Protein 8Q3T (pdb70)

B-factor: mean 22.3, std 12.31, range [5.27, 84.78]

GO terms:
  GO:0018030 peptidyl-lysine N6-myristoyltransferase activity (F, IDA)
  GO:0072657 protein localization to membrane (P, IDA)
  GO:0005737 cytoplasm (C, IDA)
  GO:0005886 plasma membrane (C, IDA)
  GO:0004379 glycylpeptide N-tetradecanoyltransferase activity (F, IDA)
  GO:0018008 N-terminal peptidyl-glycine N-myristoylation (P, IDA)
  GO:0016020 membrane (C, EXP)
  GO:0004379 glycylpeptide N-tetradecanoyltransferase activity (F, EXP)
  GO:0005829 cytosol (C, TAS)
  GO:1903749 positive regulation of protein localization to mitochondrion (P, TAS)
  GO:0018377 protein myristoylation (P, TAS)
  GO:0004379 glycylpeptide N-tetradecanoyltransferase activity (F, TAS)
  GO:0022400 regulation of opsin-mediated signaling pathway (P, TAS)
  GO:0006499 N-terminal protein myristoylation (P, TAS)
  GO:0019107 myristoyltransferase activity (F, TAS)
  GO:0005515 protein binding (F, IPI)
  GO:0042180 ketone metabolic process (P, IDA)
  GO:0019107 myristoyltransferase activity (F, IDA)
  GO:0005829 cytosol (C, IDA)

Organism: Homo sapiens (NCBI:txid9606)

Sequence (806 aa):
GPAKTMEEASKRSYQFWDTQPVPKLGEVVNTHGPVEPDKDNIRQEPYTLPQGFTWDALDLGDRGVLKKELYTLLNENYVEDDDNMFRFDYSPEEFLLWALRPPGWLPQWHCGVRVVSSRKLVGFISAIPANIHIYDTEKKMVEINFLCVHKKLRSKRVAPVLIRREITRRVHLEGIFQAVYTAGVVLPKPVGTCRYWHRSLNPRKLIEVKFSHLSRNMTMQRTMKLYRLPETPKTAGLRPMETKDIPVVHQLLTRRYLKKQFHLTPVMSQEEVEHWFYPQENIIDTFVVENANGEVTDFLSFYTLPSTIMNHPTHKSLKAAYSFYNVHTQTPLLDLMSDALVLAKMKGFDVFNALDLMENKTFLEKLKFGIGDGNLQYYLYNWKCPSMGAEKVGLVLQGPAKTMEEASKRSYQFWDTQPVPKLGEVVNTHGPVEPDKDNIRQEPYTTLPQGFTWDALDLGDRGVLKELYTLLNENYVEDDDNMFRFDYSPEFLLWALRPPGWLPQWHCGVRVVSSRKLVGFISAIPANIHIYDTEKKMVEINFLCVHKKLRSKRRVAPVLIREITRRVHLEGIFQAVYTAGVVLPKPVGTCRYWHRSSLNNPRKLIEVKFSHLSRNMTMQRTMKLYRLPETPKTAGLRPMETKDIPVVHQLLTRYLKQFHLTPVMSQEEVEHWFYPQENIIDTFVVENANGEEVTDFLSFYTLPSTIMNHPTHKSLKAAYSFYNVHTQTPLLDLMSDALVLAKMKGFDVFNALDLMENKTFLEKLKFGIGDGNLQYYLYNWKCPSMGAEKVGLVLQGNCFSKPRVPGNCFSKPRVP

Radius of gyration: 30.37 Å; Cα contacts (8 Å, |Δi|>4): 1746; chains: 4; bounding box: 50×104×76 Å

Foldseek 3Di:
DFAQDLVVVVVDDDPQQVVFFFDDRVDFFADWAFSDDQDPDFDPDADDDPPQKDKDQQDLVPVVSLVLLQVQQQQWNDDPPVRFKGWRQDSVQCCLFQDAPQHDSVQFIFMAGPPPRRTFWTKGWDWFFKFAAPDTFIAIEIDDGTGHPVCPPVPVSSSNVVRSCSVVSVVRHHKYKYKDLGQDRHFLEKKFKWKQFLAVVVCCVLVVDHDPVVDDPVRVCVVRDADQAADAAQKDWDDPVCLVVQLVQLQVLLVQFRIATNDDSSSSCSQARDDPQAKTKIFRQDPVRDTFWMWMWTWIWIARRVDGVDDTQTETETADTGGDPDPSLSRVSNVSSVCSNSPHRMYMYMPEAPCVVHQVVSPIGTDDTMMGMDMGRIGHGHDYRNRHHHDHD/DFALDVVSVVPDDDPLQVVFLFDDAVDFFDDWWFSDDQDPDFDPDQDDDPPQKDKDQADLVPVVSLVLLQVQQQQWNDDDPVRFKGWRQDSVQCCLFQDAPQHDRVQFIWMAGNPPRRTFWTKGWGWFFKFAAPDTFIAIEIDDGTGHPVCPPVCVSSSNVVRSCRVVSVVVHNKYKYKDLTQDRHFLEKKFKWKQFLAVVVCCVLVVDHQDDPHDPVRVCVVRDADLAADAAQKDWDDPVCLVVQLVQLQVQLPQFRIATNDDSSSSCSQARDDPQAKTKIFHQDPVRDTFWMWMWTWIKIARPPDDPDGIAIETETADTGHDPDDPQSRVSNVSSVCSNSPHRMYMYMVEAPCVVHCVVSPIGTDPTMMGMDMGRIGDGHDYRNRHHYDHD/DDDDDDDDDD/DDDDDDDDDD

Secondary structure (DSSP, 8-state):
----SHHHHHTS--TTGGGSSSPPTT------B-SSPPPSS---SPPPPPTTEEEEE--TTSHHHHHHHHHHHHHHS-B-TTSSEEE---HHHHHHHH-STT--GGGEEEEEETTT--EEEEEEEEEEEEEETTEEEEEEEEEEEEE-GGGTTSSHHHHHHHHHHHHHHTTT---EEEEESS--S--SEEEEEEEEESSHHHHHHTTSS---SSS-HHHHHHHH---SS--STTEEE--GGGHHHHHHHHHHHHTTSSEEE---HHHHHHHHS-BTTTEEEEEEE-TTS-EEEEEEEEE--EEETTSSSSPPB-EEEE---B-SSS-HHHHHHHHHHHHHHTT-SEEEEES-TTGGGTTTTTT-EEEEEEEEEEEES-B-----GGGB-----/---SSHHHHHT---TTGGGSSS--SS------B-SSPPPSS---SPPPPPTTEEEEE--TTSHHHHHHHHHHHHHHS-B-TTSSEEE---HHHHHHHH-STT--GGGEEEEEETTT--EEEEEEEEEEEEEETTEEEEEEEEEEEEE-GGGTTSSHHHHHHHHHHHHHHTTT---EEEEESS--S--SEEEEEEEEESSHHHHHHTTSS---SS--HHHHHHHH---SS--STTEEE--GGGHHHHHHHHHHHHTTSSEEEE--HHHHHHHHS-BTTTEEEEEEE-TTS-EEEEEEEEE--EEETT-SS--EE-EEEE---B-SSS-HHHHHHHHHHHHHHTT-SEEEEES-TTTHHHHTTTT-EEEEEEEEEEEES-B-----GGGB-----/------BPP-/------B---

InterPro domains:
  IPR000903 Glycylpeptide N-tetradecanoyltransferase [PIRSF015892] (83-496)
  IPR000903 Glycylpeptide N-tetradecanoyltransferase [PTHR11377] (63-496)
  IPR016181 Acyl-CoA N-acyltransferase [SSF55729] (115-295)
  IPR016181 Acyl-CoA N-acyltransferase [SSF55729] (296-495)
  IPR022676 Glycylpeptide N-tetradecanoyltransferase, N-terminal [PF01233] (141-294)
  IPR022677 Glycylpeptide N-tetradecanoyltransferase, C-terminal [PF02799] (308-486)
  IPR022678 Glycylpeptide N-tetradecanoyltransferase, conserved site [PS00975] (244-252)
  IPR022678 Glycylpeptide N-tetradecanoyltransferase, conserved site [PS00976] (466-472)

Solvent-accessible surface area: 33386 Å² total; per-residue (Å²): 93,104,6,100,45,91,136,80,0,87,86,93,90,13,132,8,24,72,88,22,13,6,9,104,39,68,50,128,8,124,91,102,11,77,60,50,109,87,76,31,62,7,112,58,106,67,67,118,18,54,180,36,52,42,38,41,46,0,75,2,52,70,137,42,25,2,125,62,0,50,48,6,1,32,78,5,13,40,34,4,86,83,85,34,0,33,1,26,2,31,20,83,2,0,58,5,2,1,67,3,41,46,77,41,62,60,3,1,0,0,0,12,35,79,108,72,116,103,9,4,0,0,1,1,0,8,16,10,51,0,52,2,38,146,42,97,59,81,0,2,14,25,12,0,62,6,14,24,92,177,21,103,116,136,114,4,36,14,25,0,23,74,0,4,24,16,23,7,12,25,37,34,9,18,5,9,0,22,4,15,16,38,2,28,4,31,6,9,3,57,0,56,7,31,6,8,11,5,42,10,133,20,0,31,129,22,123,3,14,103,65,76,104,95,56,88,55,78,138,11,50,63,65,47,158,31,87,110,95,42,131,22,84,37,34,43,71,5,76,76,133,3,5,21,34,0,13,38,20,2,36,144,20,8,149,86,8,63,0,4,10,53,22,11,4,51,22,0,71,36,18,0,87,37,72,153,102,6,0,12,0,18,0,6,54,48,112,130,44,101,14,6,0,0,0,0,0,1,16,0,26,2,26,7,46,97,121,104,110,55,137,32,1,23,4,0,8,11,3,4,9,0,49,74,137,15,79,16,68,36,0,0,18,1,0,1,2,7,0,85,107,98,51,14,4,0,0,4,1,8,13,3,9,49,10,115,82,1,1,132,143,24,87,9,31,48,0,55,12,33,6,5,0,0,6,21,2,18,53,10,30,63,20,37,9,76,79,0,0,2,10,15,8,90,106,0,88,56,98,138,82,1,91,92,80,97,14,146,23,27,74,88,22,17,5,10,98,39,75,58,120,11,129,79,109,10,68,48,54,115,76,88,30,72,8,110,55,106,67,66,120,19,58,176,29,53,42,41,48,48,2,82,2,43,68,168,43,29,2,108,64,0,43,49,5,2,32,76,6,12,42,31,5,73,87,92,51,0,29,1,24,4,29,28,88,1,0,46,4,2,1,68,3,39,46,77,41,70,59,4,0,0,0,1,14,31,75,102,76,114,96,9,4,0,0,1,1,0,9,14,10,53,0,59,1,37,146,42,105,60,80,0,2,16,28,13,0,61,4,15,23,90,170,17,102,114,115,158,6,33,24,25,0,25,73,0,3,25,16,24,8,14,22,35,35,12,23,2,9,0,20,4,14,13,40,2,28,3,37,13,9,3,58,0,49,7,42,7,8,10,3,40,12,33,47,0,28,94,4,119,2,12,99,61,82,87,112,57,86,64,78,115,10,94,156,42,45,73,40,84,153,90,41,143,23,85,39,32,45,71,6,78,75,132,4,5,18,31,0,10,33,19,3,42,134,20,8,145,85,8,66,0,5,10,50,21,10,4,49,26,0,70,36,18,0,88,36,73,156,79,8,0,13,0,18,0,6,53,48,113,129,43,101,10,4,0,0,0,1,0,1,8,0,28,1,32,9,30,148,46,115,105,54,126,54,1,50,2,0,8,10,3,3,8,0,51,71,138,16,78,16,68,33,0,0,26,1,0,1,2,8,0,80,109,79,42,3,6,0,0,5,2,8,16,3,9,50,7,110,82,1,2,93,146,24,84,12,31,56,0,45,5,39,6,3,0,0,6,21,4,18,45,9,42,74,19,36,9,78,62,0,0,2,9,16,9,22,7,10,14,3,10,26,144,92,167,23,6,8,14,5,12,27,113,108,150

Nearest PDB structures (foldseek):
  8q3d-assembly2_B  TM=1.002E+00  e=7.730E-90  Homo sapiens
  7owp-assembly1_A  TM=9.968E-01  e=4.427E-88  Homo sapiens
  6f56-assembly1_A  TM=9.969E-01  e=3.593E-84  Homo sapiens
  7rk3-assembly1_A  TM=9.944E-01  e=1.647E-76  Homo sapiens
  4c2x-assembly1_A  TM=9.942E-01  e=2.083E-75  Homo sapiens

Structure (mmCIF, N/CA/C/O backbone):
data_8Q3T
#
_entry.id   8Q3T
#
_cell.length_a   79.610
_cell.length_b   178.580
_cell.length_c   58.130
_cell.angle_alpha   90.000
_cell.angle_beta   90.000
_cell.angle_gamma   90.000
#
_symmetry.space_group_name_H-M   'P 21 21 2'
#
loop_
_entity.id
_entity.type
_entity.pdbx_description
1 polymer 'Glycylpeptide N-tetradecanoyltransferase 1'
2 polymer MYR-GLY-ASN-CYS-PHE-SER-LYS-PRO-ARG-VAL-PRO
3 non-polymer 'COENZYME A'
4 non-polymer GLYCEROL
5 non-polymer 'CHLORIDE ION'
6 non-polymer 'MYRISTIC ACID'
7 water water
#
loop_
_atom_site.group_PDB
_atom_site.id
_atom_site.type_symbol
_atom_site.label_atom_id
_atom_site.label_alt_id
_atom_site.label_comp_id
_atom_site.label_asym_id
_atom_site.label_entity_id
_atom_site.label_seq_id
_atom_site.pdbx_PDB_ins_code
_atom_site.Cartn_x
_atom_site.Cartn_y
_atom_site.Cartn_z
_atom_site.occupancy
_atom_site.B_iso_or_equiv
_atom_site.auth_seq_id
_atom_site.auth_comp_id
_atom_site.auth_asym_id
_atom_site.auth_atom_id
_atom_site.pdbx_PDB_model_num
ATOM 1 N N . GLY A 1 9 ? 15.43281 67.78374 1.02900 1.000 73.76992 104 GLY A N 1
ATOM 2 C CA . GLY A 1 9 ? 14.84679 66.48696 1.31254 1.000 65.09920 104 GLY A CA 1
ATOM 3 C C . GLY A 1 9 ? 14.16591 66.35416 2.66686 1.000 70.19934 104 GLY A C 1
ATOM 4 O O . GLY A 1 9 ? 12.94079 66.47218 2.74795 1.000 66.10524 104 GLY A O 1
ATOM 5 N N . PRO A 1 10 ? 14.96840 66.14175 3.73321 1.000 76.05428 105 PRO A N 1
ATOM 6 C CA . PRO A 1 10 ? 14.42371 65.64005 5.00888 1.000 64.17697 105 PRO A CA 1
ATOM 7 C C . PRO A 1 10 ? 13.27112 66.44430 5.59446 1.000 59.47732 105 PRO A C 1
ATOM 8 O O . PRO A 1 10 ? 13.38167 67.65338 5.82686 1.000 57.47106 105 PRO A O 1
ATOM 12 N N . ALA A 1 11 ? 12.15703 65.75897 5.84194 1.000 51.55370 106 ALA A N 1
ATOM 13 C CA . ALA A 1 11 ? 11.00602 66.32206 6.53623 1.000 53.22742 106 ALA A CA 1
ATOM 14 C C . ALA A 1 11 ? 11.05014 65.89133 7.99805 1.000 48.14339 106 ALA A C 1
ATOM 15 O O . ALA A 1 11 ? 11.27995 64.71616 8.29480 1.000 30.73691 106 ALA A O 1
ATOM 17 N N . LYS A 1 12 ? 10.83545 66.83774 8.90954 1.000 52.45184 107 LYS A N 1
ATOM 18 C CA . LYS A 1 12 ? 10.89599 66.53999 10.33400 1.000 46.93858 107 LYS A CA 1
ATOM 19 C C . LYS A 1 12 ? 9.53342 66.47576 11.00761 1.000 46.56969 107 LYS A C 1
ATOM 20 O O . LYS A 1 12 ? 9.44643 66.00075 12.14582 1.000 37.21247 107 LYS A O 1
ATOM 26 N N . THR A 1 13 ? 8.47296 66.91516 10.33883 1.000 44.79867 108 THR A N 1
ATOM 27 C CA . THR A 1 13 ? 7.13291 66.89961 10.90161 1.000 50.79877 108 THR A CA 1
ATOM 28 C C . THR A 1 13 ? 6.19444 66.22868 9.90602 1.000 50.03983 108 THR A C 1
ATOM 29 O O . THR A 1 13 ? 6.45570 66.21487 8.69975 1.000 54.94508 108 THR A O 1
ATOM 33 N N . MET A 1 14 ? 5.11375 65.63324 10.41882 1.000 52.67597 109 MET A N 1
ATOM 34 C CA . MET A 1 14 ? 4.19336 64.92619 9.53059 1.000 54.07254 109 MET A CA 1
ATOM 35 C C . MET A 1 14 ? 3.40437 65.89420 8.65295 1.000 70.96226 109 MET A C 1
ATOM 36 O O . MET A 1 14 ? 2.95540 65.51486 7.56302 1.000 69.48169 109 MET A O 1
ATOM 41 N N . GLU A 1 15 ? 3.22244 67.13959 9.10540 1.000 63.49164 110 GLU A N 1
ATOM 42 C CA . GLU A 1 15 ? 2.62270 68.15653 8.24680 1.000 61.15916 110 GLU A CA 1
ATOM 43 C C . GLU A 1 15 ? 3.46129 68.36561 6.99102 1.000 65.02769 110 GLU A C 1
ATOM 44 O O . GLU A 1 15 ? 2.95200 68.27352 5.86862 1.000 71.22498 110 GLU A O 1
ATOM 50 N N . GLU A 1 16 ? 4.75957 68.63800 7.16189 1.000 57.01929 111 GLU A N 1
ATOM 51 C CA . GLU A 1 16 ? 5.62343 68.87928 6.00964 1.000 54.52285 111 GLU A CA 1
ATOM 52 C C . GLU A 1 16 ? 5.90747 67.59444 5.23452 1.000 66.35817 111 GLU A C 1
ATOM 53 O O . GLU A 1 16 ? 6.20776 67.64889 4.03485 1.000 59.35733 111 GLU A O 1
ATOM 59 N N . ALA A 1 17 ? 5.80505 66.43467 5.88991 1.000 57.64010 112 ALA A N 1
ATOM 60 C CA . ALA A 1 17 ? 5.96960 65.16881 5.18315 1.000 53.77959 112 ALA A CA 1
ATOM 61 C C . ALA A 1 17 ? 4.80014 64.88242 4.24989 1.000 56.55890 112 ALA A C 1
ATOM 62 O O . ALA A 1 17 ? 4.98153 64.22997 3.21513 1.000 49.39916 112 ALA A O 1
ATOM 64 N N . SER A 1 18 ? 3.59653 65.34539 4.60010 1.000 61.81573 113 SER A N 1
ATOM 65 C CA . SER A 1 18 ? 2.44888 65.16806 3.71480 1.000 61.11010 113 SER A CA 1
ATOM 66 C C . SER A 1 18 ? 2.60989 65.96162 2.42510 1.000 59.14841 113 SER A C 1
ATOM 67 O O . SER A 1 18 ? 2.05434 65.57886 1.39033 1.000 61.91306 113 SER A O 1
ATOM 70 N N . LYS A 1 19 ? 3.36000 67.06050 2.46386 1.000 60.21128 114 LYS A N 1
ATOM 71 C CA . LYS A 1 19 ? 3.53865 67.92734 1.30066 1.000 62.82244 114 LYS A CA 1
ATOM 72 C C . LYS A 1 19 ? 4.74038 67.53115 0.45025 1.000 73.70458 114 LYS A C 1
ATOM 73 O O . LYS A 1 19 ? 5.45126 68.40753 -0.05747 1.000 69.10543 114 LYS A O 1
ATOM 75 N N . ARG A 1 20 ? 4.99948 66.23557 0.26624 1.000 67.24961 115 ARG A N 1
ATOM 76 C CA . ARG A 1 20 ? 6.11958 65.81412 -0.56575 1.000 59.05876 115 ARG A CA 1
ATOM 77 C C . ARG A 1 20 ? 5.92845 64.36921 -1.00463 1.000 49.33041 115 ARG A C 1
ATOM 78 O O . ARG A 1 20 ? 5.09982 63.63129 -0.46226 1.000 55.52695 115 ARG A O 1
ATOM 86 N N . SER A 1 21 ? 6.72023 63.98306 -2.00651 1.000 47.81594 116 SER A N 1
ATOM 87 C CA . SER A 1 21 ? 6.72318 62.64745 -2.58690 1.000 46.93637 116 SER A CA 1
ATOM 88 C C . SER A 1 21 ? 8.04722 61.94821 -2.29256 1.000 37.85400 116 SER A C 1
ATOM 89 O O . SER A 1 21 ? 9.08639 62.59060 -2.09902 1.000 33.17451 116 SER A O 1
ATOM 92 N N . TYR A 1 22 ? 8.00685 60.62011 -2.26965 1.000 33.43619 117 TYR A N 1
ATOM 93 C CA . TYR A 1 22 ? 9.15155 59.81775 -1.84589 1.000 27.20708 117 TYR A CA 1
ATOM 94 C C . TYR A 1 22 ? 9.57240 58.92213 -3.00653 1.000 20.81415 117 TYR A C 1
ATOM 95 O O . TYR A 1 22 ? 9.10820 57.79061 -3.13912 1.000 22.17497 117 TYR A O 1
ATOM 104 N N . GLN A 1 23 ? 10.46473 59.44790 -3.84676 1.000 22.06646 118 GLN A N 1
ATOM 105 C CA . GLN A 1 23 ? 10.92203 58.72117 -5.02798 1.000 20.36103 118 GLN A CA 1
ATOM 106 C C . GLN A 1 23 ? 11.43186 57.32158 -4.67736 1.000 24.71307 118 GLN A C 1
ATOM 107 O O . GLN A 1 23 ? 11.15840 56.35656 -5.40221 1.000 20.92467 118 GLN A O 1
ATOM 113 N N . PHE A 1 24 ? 12.16298 57.18702 -3.56514 1.000 18.83543 119 PHE A N 1
ATOM 114 C CA . PHE A 1 24 ? 12.61867 55.86214 -3.14876 1.000 19.24469 119 PHE A CA 1
ATOM 115 C C . PHE A 1 24 ? 11.57094 55.12826 -2.31378 1.000 14.75450 119 PHE A C 1
ATOM 116 O O . PHE A 1 24 ? 11.21992 53.98336 -2.62139 1.000 13.91413 119 PHE A O 1
ATOM 124 N N . TRP A 1 25 ? 11.05964 55.76229 -1.25270 1.000 17.12895 120 TRP A N 1
ATOM 125 C CA . TRP A 1 25 ? 10.22071 55.01020 -0.32668 1.000 11.28837 120 TRP A CA 1
ATOM 126 C C . TRP A 1 25 ? 8.89991 54.58270 -0.94693 1.000 14.65652 120 TRP A C 1
ATOM 127 O O . TRP A 1 25 ? 8.34720 53.56490 -0.52523 1.000 15.13092 120 TRP A O 1
ATOM 138 N N . ASP A 1 26 ? 8.41518 55.28338 -1.98479 1.000 16.93294 121 ASP A N 1
ATOM 139 C CA . ASP A 1 26 ? 7.21667 54.82431 -2.68787 1.000 18.14000 121 ASP A CA 1
ATOM 140 C C . ASP A 1 26 ? 7.41274 53.47565 -3.36977 1.000 15.02105 121 ASP A C 1
ATOM 141 O O . ASP A 1 26 ? 6.42281 52.80482 -3.68240 1.000 17.94695 121 ASP A O 1
ATOM 146 N N . THR A 1 27 ? 8.65388 53.07719 -3.64239 1.000 14.54492 122 THR A N 1
ATOM 147 C CA . THR A 1 27 ? 8.92680 51.80523 -4.29603 1.000 13.37565 122 THR A CA 1
ATOM 148 C C . THR A 1 27 ? 9.06363 50.65208 -3.30788 1.000 16.71938 122 THR A C 1
ATOM 149 O O . THR A 1 27 ? 9.26700 49.51592 -3.73997 1.000 16.15492 122 THR A O 1
ATOM 153 N N . GLN A 1 28 ? 8.97061 50.91820 -1.99908 1.000 12.96154 123 GLN A N 1
ATOM 154 C CA . GLN A 1 28 ? 9.30817 49.95173 -0.95650 1.000 10.18789 123 GLN A CA 1
ATOM 155 C C . GLN A 1 28 ? 8.05970 49.37546 -0.30865 1.000 17.52456 123 GLN A C 1
ATOM 156 O O . GLN A 1 28 ? 6.98670 49.98326 -0.34208 1.000 14.77207 123 GLN A O 1
ATOM 162 N N . PRO A 1 29 ? 8.16138 48.18774 0.30419 1.000 13.05272 124 PRO A N 1
ATOM 163 C CA . PRO A 1 29 ? 6.96324 47.57170 0.91114 1.000 14.01708 124 PRO A CA 1
ATOM 164 C C . PRO A 1 29 ? 6.66257 48.16087 2.28302 1.000 17.24272 124 PRO A C 1
ATOM 165 O O . PRO A 1 29 ? 6.81011 47.52549 3.33636 1.000 14.90319 124 PRO A O 1
ATOM 169 N N . VAL A 1 30 ? 6.25254 49.42220 2.27266 1.000 12.04990 125 VAL A N 1
ATOM 170 C CA . VAL A 1 30 ? 5.81860 50.12592 3.48054 1.000 13.94620 125 VAL A CA 1
ATOM 171 C C . VAL A 1 30 ? 4.49329 50.80452 3.15829 1.000 16.10687 125 VAL A C 1
ATOM 172 O O . VAL A 1 30 ? 4.19897 51.08032 1.98652 1.000 17.59333 125 VAL A O 1
ATOM 176 N N . PRO A 1 31 ? 3.67602 51.09995 4.16570 1.000 18.43050 126 PRO A N 1
ATOM 177 C CA . PRO A 1 31 ? 2.42437 51.82006 3.89845 1.000 19.10630 126 PRO A CA 1
ATOM 178 C C . PRO A 1 31 ? 2.69779 53.24061 3.42804 1.000 19.77289 126 PRO A C 1
ATOM 179 O O . PRO A 1 31 ? 3.75980 53.81518 3.67155 1.000 17.13890 126 PRO A O 1
ATOM 183 N N . LYS A 1 32 ? 1.71228 53.81420 2.74608 1.000 19.32394 127 LYS A N 1
ATOM 184 C CA . LYS A 1 32 ? 1.80238 55.21726 2.36581 0.890 21.00421 127 LYS A CA 1
ATOM 185 C C . LYS A 1 32 ? 1.54031 56.12308 3.56837 1.000 26.02887 127 LYS A C 1
ATOM 186 O O . LYS A 1 32 ? 0.77524 55.78568 4.47696 1.000 24.81907 127 LYS A O 1
ATOM 192 N N . LEU A 1 33 ? 2.19483 57.28197 3.57605 1.000 24.12300 128 LEU A N 1
ATOM 193 C CA . LEU A 1 33 ? 1.86377 58.29687 4.56666 1.000 26.20506 128 LEU A CA 1
ATOM 194 C C . LEU A 1 33 ? 0.37503 58.60865 4.49510 1.000 29.47239 128 LEU A C 1
ATOM 195 O O . LEU A 1 33 ? -0.21730 58.63755 3.41503 1.000 38.49716 128 LEU A O 1
ATOM 200 N N . GLY A 1 34 ? -0.24370 58.80273 5.65172 1.000 33.32471 129 GLY A N 1
ATOM 201 C CA . GLY A 1 34 ? -1.66439 59.07994 5.66444 1.000 39.45061 129 GLY A CA 1
ATOM 202 C C . GLY A 1 34 ? -2.56930 57.90783 5.34621 1.000 42.79372 129 GLY A C 1
ATOM 203 O O . GLY A 1 34 ? -3.79083 58.05002 5.45250 1.000 51.89844 129 GLY A O 1
ATOM 204 N N . GLU A 1 35 ? -2.02385 56.76457 4.93785 1.000 44.61818 130 GLU A N 1
ATOM 205 C CA . GLU A 1 35 ? -2.81191 55.54042 4.86716 1.000 41.89679 130 GLU A CA 1
ATOM 206 C C . GLU A 1 35 ? -3.11964 55.06151 6.28172 1.000 36.23415 130 GLU A C 1
ATOM 207 O O . GLU A 1 35 ? -2.21125 54.89074 7.09923 1.000 39.75731 130 GLU A O 1
ATOM 213 N N . VAL A 1 36 ? -4.39624 54.86729 6.58666 1.000 29.94552 131 VAL A N 1
ATOM 214 C CA . VAL A 1 36 ? -4.79603 54.35458 7.89077 1.000 29.94055 131 VAL A CA 1
ATOM 215 C C . VAL A 1 36 ? -4.91866 52.84412 7.77238 1.000 29.49802 131 VAL A C 1
ATOM 216 O O . VAL A 1 36 ? -5.65645 52.33621 6.92364 1.000 22.28203 131 VAL A O 1
ATOM 220 N N . VAL A 1 37 ? -4.17841 52.12355 8.60334 1.000 24.53960 132 VAL A N 1
ATOM 221 C CA . VAL A 1 37 ? -4.02068 50.68109 8.45385 1.000 25.12925 132 VAL A CA 1
ATOM 222 C C . VAL A 1 37 ? -4.85960 49.98777 9.51159 1.000 23.63169 132 VAL A C 1
ATOM 223 O O . VAL A 1 37 ? -4.78748 50.33522 10.69552 1.000 23.97324 132 VAL A O 1
ATOM 227 N N . ASN A 1 38 ? -5.65475 49.00674 9.09704 1.000 21.33410 133 ASN A N 1
ATOM 228 C CA . ASN A 1 38 ? -6.37203 48.18608 10.05990 1.000 29.53872 133 ASN A CA 1
ATOM 229 C C . ASN A 1 38 ? -6.03944 46.70040 9.96681 1.000 25.71575 133 ASN A C 1
ATOM 230 O O . ASN A 1 38 ? -6.57410 45.91662 10.75644 1.000 25.79915 133 ASN A O 1
ATOM 235 N N . THR A 1 39 ? -5.15115 46.29501 9.06135 1.000 21.23025 134 THR A N 1
ATOM 236 C CA . THR A 1 39 ? -4.74164 44.90536 8.92668 1.000 19.91251 134 THR A CA 1
ATOM 237 C C . THR A 1 39 ? -3.41244 44.68409 9.65676 1.000 18.82269 134 THR A C 1
ATOM 238 O O . THR A 1 39 ? -2.81119 45.61763 10.18804 1.000 17.85868 134 THR A O 1
ATOM 242 N N . HIS A 1 40 ? -2.94642 43.42929 9.67792 1.000 16.36696 135 HIS A N 1
ATOM 243 C CA . HIS A 1 40 ? -1.69059 43.06612 10.34066 1.000 16.66413 135 HIS A CA 1
ATOM 244 C C . HIS A 1 40 ? -0.98566 42.01863 9.49443 1.000 14.58726 135 HIS A C 1
ATOM 245 O O . HIS A 1 40 ? -1.44369 40.87536 9.42699 1.000 19.91742 135 HIS A O 1
ATOM 252 N N . GLY A 1 41 ? 0.13642 42.37045 8.88463 1.000 14.25178 136 GLY A N 1
ATOM 253 C CA . GLY A 1 41 ? 0.90742 41.36315 8.19445 1.000 13.71478 136 GLY A CA 1
ATOM 254 C C . GLY A 1 41 ? 1.82747 41.91004 7.12947 1.000 11.09376 136 GLY A C 1
ATOM 255 O O . GLY A 1 41 ? 1.96702 43.12116 6.96654 1.000 12.41206 136 GLY A O 1
ATOM 256 N N . PRO A 1 42 ? 2.48489 41.01746 6.38597 1.000 10.76206 137 PRO A N 1
ATOM 257 C CA . PRO A 1 42 ? 3.47985 41.47224 5.41295 1.000 16.21803 137 PRO A CA 1
ATOM 258 C C . PRO A 1 42 ? 2.83936 42.23026 4.25882 1.000 16.20121 137 PRO A C 1
ATOM 259 O O . PRO A 1 42 ? 1.67037 42.03546 3.91411 1.000 14.12795 137 PRO A O 1
ATOM 263 N N . VAL A 1 43 ? 3.62504 43.12872 3.67436 1.000 12.56952 138 VAL A N 1
ATOM 264 C CA . VAL A 1 43 ? 3.16757 43.82183 2.47726 1.000 15.13499 138 VAL A CA 1
ATOM 265 C C . VAL A 1 43 ? 3.37354 42.94764 1.24869 1.000 20.70653 138 VAL A C 1
ATOM 266 O O . VAL A 1 43 ? 2.51893 42.91037 0.35295 1.000 21.88791 138 VAL A O 1
ATOM 270 N N . GLU A 1 44 ? 4.48538 42.21789 1.19851 1.000 17.29136 139 GLU A N 1
ATOM 271 C CA . GLU A 1 44 ? 4.86419 41.36864 0.07973 1.000 18.91043 139 GLU A CA 1
ATOM 272 C C . GLU A 1 44 ? 5.33897 40.01711 0.59780 1.000 21.36359 139 GLU A C 1
ATOM 273 O O . GLU A 1 44 ? 5.78421 39.90149 1.74511 1.000 18.38881 139 GLU A O 1
ATOM 279 N N . PRO A 1 45 ? 5.24495 38.96598 -0.21901 1.000 28.57353 140 PRO A N 1
ATOM 280 C CA . PRO A 1 45 ? 5.62513 37.62812 0.25633 1.000 30.24411 140 PRO A CA 1
ATOM 281 C C . PRO A 1 45 ? 7.12199 37.48349 0.49083 1.000 19.90454 140 PRO A C 1
ATOM 282 O O . PRO A 1 45 ? 7.94518 38.21721 -0.05976 1.000 27.64316 140 PRO A O 1
ATOM 286 N N . ASP A 1 46 ? 7.46069 36.50961 1.33643 1.000 29.99976 141 ASP A N 1
ATOM 287 C CA . ASP A 1 46 ? 8.83226 36.03044 1.41748 1.000 21.93729 141 ASP A CA 1
ATOM 288 C C . ASP A 1 46 ? 9.31117 35.66374 0.01740 1.000 27.09765 141 ASP A C 1
ATOM 289 O O . ASP A 1 46 ? 8.53259 35.18610 -0.81032 1.000 33.76071 141 ASP A O 1
ATOM 294 N N . LYS A 1 47 ? 10.58569 35.92637 -0.26596 1.000 31.05908 142 LYS A N 1
ATOM 295 C CA . LYS A 1 47 ? 11.13220 35.72596 -1.60716 1.000 26.05270 142 LYS A CA 1
ATOM 296 C C . LYS A 1 47 ? 11.77111 34.35152 -1.72392 1.000 22.64414 142 LYS A C 1
ATOM 297 O O . LYS A 1 47 ? 12.60888 33.97797 -0.89942 1.000 31.15753 142 LYS A O 1
ATOM 303 N N . ASP A 1 48 ? 11.40051 33.59934 -2.75343 1.000 25.34607 143 ASP A N 1
ATOM 304 C CA . ASP A 1 48 ? 12.07736 32.32880 -2.94623 1.000 29.35851 143 ASP A CA 1
ATOM 305 C C . ASP A 1 48 ? 13.19987 32.40577 -3.97581 1.000 19.03411 143 ASP A C 1
ATOM 306 O O . ASP A 1 48 ? 13.90062 31.40577 -4.17471 1.000 17.11396 143 ASP A O 1
ATOM 311 N N . ASN A 1 49 ? 13.40303 33.57329 -4.60020 1.000 13.67529 144 ASN A N 1
ATOM 312 C CA . ASN A 1 49 ? 14.58393 33.90036 -5.40018 1.000 15.75354 144 ASN A CA 1
ATOM 313 C C . ASN A 1 49 ? 15.09448 35.24902 -4.93671 1.000 13.68351 144 ASN A C 1
ATOM 314 O O . ASN A 1 49 ? 14.35083 36.23527 -4.98307 1.000 13.83221 144 ASN A O 1
ATOM 319 N N . ILE A 1 50 ? 16.35972 35.32205 -4.54832 1.000 13.34790 145 ILE A N 1
ATOM 320 C CA . ILE A 1 50 ? 16.94837 36.58505 -4.11619 1.000 13.20140 145 ILE A CA 1
ATOM 321 C C . ILE A 1 50 ? 18.11201 36.92196 -5.04767 1.000 9.01379 145 ILE A C 1
ATOM 322 O O . ILE A 1 50 ? 18.93370 36.05169 -5.36630 1.000 12.90108 145 ILE A O 1
ATOM 327 N N . ARG A 1 51 ? 18.15033 38.17405 -5.50072 1.000 10.80726 146 ARG A N 1
ATOM 328 C CA . ARG A 1 51 ? 19.24654 38.73103 -6.29344 1.000 10.96397 146 ARG A CA 1
ATOM 329 C C . ARG A 1 51 ? 20.59940 38.36535 -5.69911 1.000 11.15228 146 ARG A C 1
ATOM 330 O O . ARG A 1 51 ? 20.91382 38.74374 -4.56737 1.000 9.79314 146 ARG A O 1
ATOM 338 N N . GLN A 1 52 ? 21.41571 37.65901 -6.47598 1.000 10.43866 147 GLN A N 1
ATOM 339 C CA . GLN A 1 52 ? 22.71583 37.21373 -5.97974 1.000 12.97885 147 GLN A CA 1
ATOM 340 C C . GLN A 1 52 ? 23.79328 38.28071 -6.05724 1.000 18.19891 147 GLN A C 1
ATOM 341 O O . GLN A 1 52 ? 24.78976 38.18489 -5.33572 1.000 14.43021 147 GLN A O 1
ATOM 347 N N . GLU A 1 53 ? 23.63291 39.26476 -6.92332 1.000 14.11770 148 GLU A N 1
ATOM 348 C CA . GLU A 1 53 ? 24.65915 40.26523 -7.14789 1.000 15.33657 148 GLU A CA 1
ATOM 349 C C . GLU A 1 53 ? 24.38184 41.51985 -6.32923 1.000 15.11630 148 GLU A C 1
ATOM 350 O O . GLU A 1 53 ? 23.22796 41.95906 -6.23458 1.000 11.13729 148 GLU A O 1
ATOM 356 N N . PRO A 1 54 ? 25.43602 42.10189 -5.75807 1.000 12.69464 149 PRO A N 1
ATOM 357 C CA . PRO A 1 54 ? 25.29459 43.40636 -5.09170 1.000 11.81197 149 PRO A CA 1
ATOM 358 C C . PRO A 1 54 ? 24.70308 44.45269 -6.02840 1.000 13.76300 149 PRO A C 1
ATOM 359 O O . PRO A 1 54 ? 24.92083 44.42598 -7.24002 1.000 13.25656 149 PRO A O 1
ATOM 363 N N . TYR A 1 55 ? 23.94658 45.38470 -5.45391 1.000 13.18466 150 TYR A N 1
ATOM 364 C CA . TYR A 1 55 ? 23.46715 46.52158 -6.22709 1.000 11.14298 150 TYR A CA 1
ATOM 365 C C . TYR A 1 55 ? 24.62788 47.39707 -6.68790 1.000 14.56489 150 TYR A C 1
ATOM 366 O O . TYR A 1 55 ? 25.69083 47.44028 -6.06915 1.000 13.45747 150 TYR A O 1
ATOM 375 N N . THR A 1 56 ? 24.40991 48.09252 -7.79993 1.000 15.47632 151 THR A N 1
ATOM 376 C CA . THR A 1 56 ? 25.45243 48.90056 -8.41953 1.000 17.62828 151 THR A CA 1
ATOM 377 C C . THR A 1 56 ? 25.62815 50.21303 -7.67550 1.000 13.36440 151 THR A C 1
ATOM 378 O O . THR A 1 56 ? 24.66362 50.95113 -7.46961 1.000 16.77130 151 THR A O 1
ATOM 382 N N . LEU A 1 57 ? 26.85532 50.49943 -7.27110 1.000 15.53711 152 LEU A N 1
ATOM 383 C CA . LEU A 1 57 ? 27.19633 51.78804 -6.69955 1.000 13.81275 152 LEU A CA 1
ATOM 384 C C . LEU A 1 57 ? 27.62947 52.76030 -7.78875 1.000 15.19022 152 LEU A C 1
ATOM 385 O O . LEU A 1 57 ? 28.00582 52.34948 -8.88422 1.000 15.39643 152 LEU A O 1
ATOM 390 N N . PRO A 1 58 ? 27.58387 54.06390 -7.51905 1.000 19.79389 153 PRO A N 1
ATOM 391 C CA . PRO A 1 58 ? 28.16175 55.02700 -8.46145 1.000 19.67450 153 PRO A CA 1
ATOM 392 C C . PRO A 1 58 ? 29.61029 54.67528 -8.76216 1.000 20.89318 153 PRO A C 1
ATOM 393 O O . PRO A 1 58 ? 30.31537 54.09218 -7.93245 1.000 14.77744 153 PRO A O 1
ATOM 397 N N . GLN A 1 59 ? 30.04564 55.03734 -9.96464 1.000 19.36859 154 GLN A N 1
ATOM 398 C CA . GLN A 1 59 ? 31.40283 54.74591 -10.39964 1.000 18.37326 154 GLN A CA 1
ATOM 399 C C . GLN A 1 59 ? 32.40730 55.24149 -9.37078 1.000 15.56953 154 GLN A C 1
ATOM 400 O O . GLN A 1 59 ? 32.27990 56.34477 -8.83960 1.000 17.93105 154 GLN A O 1
ATOM 406 N N . GLY A 1 60 ? 33.39441 54.40728 -9.05934 1.000 17.78664 155 GLY A N 1
ATOM 407 C CA . GLY A 1 60 ? 34.42554 54.81847 -8.12928 1.000 19.33103 155 GLY A CA 1
ATOM 408 C C . GLY A 1 60 ? 34.20294 54.40808 -6.69280 1.000 16.27734 155 GLY A C 1
ATOM 409 O O . GLY A 1 60 ? 35.03931 54.73636 -5.83453 1.000 15.20238 155 GLY A O 1
ATOM 410 N N . PHE A 1 61 ? 33.12391 53.68147 -6.39988 1.000 14.02999 156 PHE A N 1
ATOM 411 C CA . PHE A 1 61 ? 32.84662 53.21233 -5.04616 1.000 18.21264 156 PHE A CA 1
ATOM 412 C C . PHE A 1 61 ? 32.54709 51.72229 -5.08012 1.000 15.88852 156 PHE A C 1
ATOM 413 O O . PHE A 1 61 ? 32.08543 51.20047 -6.09006 1.000 14.26530 156 PHE A O 1
ATOM 421 N N . THR A 1 62 ? 32.81418 51.03771 -3.96530 1.000 13.23382 157 THR A N 1
ATOM 422 C CA . THR A 1 62 ? 32.69090 49.58748 -3.91140 1.000 13.57053 157 THR A CA 1
ATOM 423 C C . THR A 1 62 ? 32.19079 49.17949 -2.53184 1.000 12.43311 157 THR A C 1
ATOM 424 O O . THR A 1 62 ? 32.35102 49.91545 -1.55104 1.000 10.71325 157 THR A O 1
ATOM 428 N N . TRP A 1 63 ? 31.57794 47.99645 -2.47003 1.000 13.92504 158 TRP A N 1
ATOM 429 C CA . TRP A 1 63 ? 31.09469 47.43879 -1.21078 1.000 14.76115 158 TRP A CA 1
ATOM 430 C C . TRP A 1 63 ? 32.23629 46.82677 -0.41380 1.000 16.73886 158 TRP A C 1
ATOM 431 O O . TRP A 1 63 ? 33.20679 46.30796 -0.97781 1.000 12.60593 158 TRP A O 1
ATOM 442 N N . ASP A 1 64 ? 32.09423 46.86046 0.91055 1.000 14.16586 159 ASP A N 1
ATOM 443 C CA . ASP A 1 64 ? 33.01539 46.14025 1.78552 1.000 17.64239 159 ASP A CA 1
ATOM 444 C C . ASP A 1 64 ? 32.32424 45.81461 3.09624 1.000 19.36185 159 ASP A C 1
ATOM 445 O O . ASP A 1 64 ? 31.88274 46.72644 3.80387 1.000 26.13251 159 ASP A O 1
ATOM 450 N N . ALA A 1 65 ? 32.27526 44.53244 3.44305 1.000 16.56907 160 ALA A N 1
ATOM 451 C CA . ALA A 1 65 ? 31.78652 44.11240 4.75167 1.000 16.71891 160 ALA A CA 1
ATOM 452 C C . ALA A 1 65 ? 32.84346 44.39045 5.82206 1.000 20.83254 160 ALA A C 1
ATOM 453 O O . ALA A 1 65 ? 33.99589 43.97317 5.68610 1.000 23.57176 160 ALA A O 1
ATOM 455 N N . LEU A 1 66 ? 32.46105 45.08455 6.89240 1.000 14.56721 161 LEU A N 1
ATOM 456 C CA . LEU A 1 66 ? 33.44143 45.55166 7.86796 1.000 14.89445 161 LEU A CA 1
ATOM 457 C C . LEU A 1 66 ? 33.58789 44.53046 8.98904 1.000 20.65464 161 LEU A C 1
ATOM 458 O O . LEU A 1 66 ? 32.63008 44.26183 9.71652 1.000 14.68059 161 LEU A O 1
ATOM 463 N N . ASP A 1 67 ? 34.77227 43.94142 9.10744 1.000 18.34689 162 ASP A N 1
ATOM 464 C CA . ASP A 1 67 ? 35.07821 43.04472 10.22307 1.000 15.46581 162 ASP A CA 1
ATOM 465 C C . ASP A 1 67 ? 35.53970 43.91124 11.38872 1.000 15.77330 162 ASP A C 1
ATOM 466 O O . ASP A 1 67 ? 36.67730 44.38594 11.41483 1.000 20.93742 162 ASP A O 1
ATOM 471 N N . LEU A 1 68 ? 34.65280 44.11050 12.36560 1.000 16.40231 163 LEU A N 1
ATOM 472 C CA . LEU A 1 68 ? 34.92554 44.99370 13.49417 1.000 15.70861 163 LEU A CA 1
ATOM 473 C C . LEU A 1 68 ? 35.88491 44.38550 14.50586 1.000 20.90921 163 LEU A C 1
ATOM 474 O O . LEU A 1 68 ? 36.37649 45.11198 15.38122 1.000 21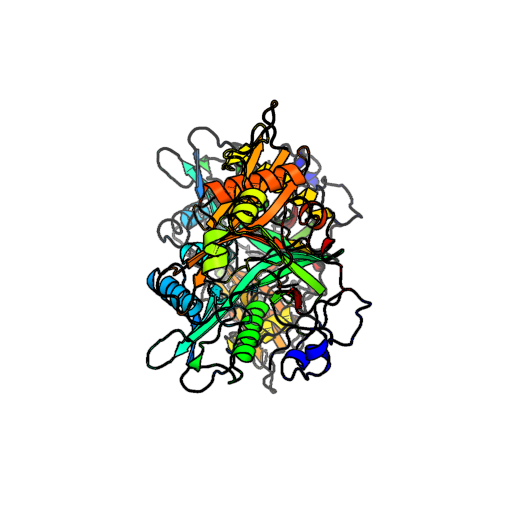.33301 163 LEU A O 1
ATOM 479 N N . GLY A 1 69 ? 36.13371 43.07763 14.42776 1.000 18.27960 164 GLY A N 1
ATOM 480 C CA . GLY A 1 69 ? 37.19686 42.46398 15.20017 1.000 27.38723 164 GLY A CA 1
ATOM 481 C C . GLY A 1 69 ? 38.57196 42.90430 14.76012 1.000 32.41298 164 GLY A C 1
ATOM 482 O O . GLY A 1 69 ? 39.53974 42.73465 15.50862 1.000 29.94851 164 GLY A O 1
ATOM 483 N N . ASP A 1 70 ? 38.67375 43.46367 13.55805 1.000 29.28970 165 ASP A N 1
ATOM 484 C CA . ASP A 1 70 ? 39.87021 44.15870 13.10115 1.000 27.14155 165 ASP A CA 1
ATOM 485 C C . ASP A 1 70 ? 39.85932 45.55908 13.70532 1.000 32.17098 165 ASP A C 1
ATOM 486 O O . ASP A 1 70 ? 39.00210 46.38986 13.36618 1.000 22.26318 165 ASP A O 1
ATOM 491 N N . ARG A 1 71 ? 40.81861 45.81626 14.60213 1.000 30.92174 166 ARG A N 1
ATOM 492 C CA . ARG A 1 71 ? 40.88692 47.09548 15.30481 1.000 31.05009 166 ARG A CA 1
ATOM 493 C C . ARG A 1 71 ? 40.96023 48.26969 14.33372 1.000 20.79282 166 ARG A C 1
ATOM 494 O O . ARG A 1 71 ? 40.31917 49.30642 14.55088 1.000 19.55600 166 ARG A O 1
ATOM 502 N N . GLY A 1 72 ? 41.74722 48.13345 13.26506 1.000 25.97765 167 GLY A N 1
ATOM 503 C CA . GLY A 1 72 ? 41.85890 49.21894 12.30356 1.000 20.85070 167 GLY A CA 1
ATOM 504 C C . GLY A 1 72 ? 40.55082 49.51468 11.59464 1.000 17.76013 167 GLY A C 1
ATOM 505 O O . GLY A 1 72 ? 40.22286 50.67612 11.34431 1.000 18.67965 167 GLY A O 1
ATOM 506 N N . VAL A 1 73 ? 39.79177 48.46746 11.25128 1.000 15.40437 168 VAL A N 1
ATOM 507 C CA . VAL A 1 73 ? 38.50323 48.67084 10.59414 1.000 19.88103 168 VAL A CA 1
ATOM 508 C C . VAL A 1 73 ? 37.50099 49.31160 11.55930 1.000 15.34255 168 VAL A C 1
ATOM 509 O O . VAL A 1 73 ? 36.77458 50.23931 11.19263 1.000 15.85807 168 VAL A O 1
ATOM 513 N N . LEU A 1 74 ? 37.46009 48.84728 12.80987 1.000 16.82268 169 LEU A N 1
ATOM 514 C CA . LEU A 1 74 ? 36.58168 49.46735 13.79968 1.000 18.50394 169 LEU A CA 1
ATOM 515 C C . LEU A 1 74 ? 36.88565 50.95458 13.94925 1.000 16.72087 169 LEU A C 1
ATOM 516 O O . LEU A 1 74 ? 35.96638 51.77725 14.06317 1.000 15.18533 169 LEU A O 1
ATOM 521 N N A LYS A 1 75 ? 38.16860 51.32420 13.93707 0.500 18.84020 170 LYS A N 1
ATOM 522 N N B LYS A 1 75 ? 38.16992 51.31821 13.93477 0.500 18.84237 170 LYS A N 1
ATOM 523 C CA A LYS A 1 75 ? 38.52347 52.73734 14.03144 0.500 18.28778 170 LYS A CA 1
ATOM 524 C CA B LYS A 1 75 ? 38.54459 52.72566 14.02236 0.500 18.28968 170 LYS A CA 1
ATOM 525 C C A LYS A 1 75 ? 38.05385 53.50729 12.80584 0.500 15.92999 170 LYS A C 1
ATOM 526 C C B LYS A 1 75 ? 38.06229 53.50276 12.80708 0.500 15.92960 170 LYS A C 1
ATOM 527 O O A LYS A 1 75 ? 37.60987 54.65504 12.92248 0.500 17.67354 170 LYS A O 1
ATOM 528 O O B LYS A 1 75 ? 37.61851 54.64990 12.93104 0.500 17.67362 170 LYS A O 1
ATOM 539 N N . GLU A 1 76 ? 38.14956 52.89545 11.62000 1.000 16.54309 171 GLU A N 1
ATOM 540 C CA . GLU A 1 76 ? 37.63383 53.54019 10.41909 1.000 15.61674 171 GLU A CA 1
ATOM 541 C C . GLU A 1 76 ? 36.14599 53.82116 10.54187 1.000 13.59242 171 GLU A C 1
ATOM 542 O O . GLU A 1 76 ? 35.67213 54.87421 10.10916 1.000 14.08485 171 GLU A O 1
ATOM 548 N N . LEU A 1 77 ? 35.38470 52.86582 11.08263 1.000 13.61817 172 LEU A N 1
ATOM 549 C CA . LEU A 1 77 ? 33.95777 53.09925 11.26648 1.000 14.49902 172 LEU A CA 1
ATOM 550 C C . LEU A 1 77 ? 33.71891 54.15413 12.33899 1.000 14.16985 172 LEU A C 1
ATOM 551 O O . LEU A 1 77 ? 32.89695 55.06097 12.15601 1.000 11.37019 172 LEU A O 1
ATOM 556 N N . TYR A 1 78 ? 34.43260 54.05885 13.46794 1.000 15.48314 173 TYR A N 1
ATOM 557 C CA . TYR A 1 78 ? 34.33586 55.11098 14.47506 1.000 12.28904 173 TYR A CA 1
ATOM 558 C C . TYR A 1 78 ? 34.56809 56.48512 13.85463 1.000 14.58312 173 TYR A C 1
ATOM 559 O O . TYR A 1 78 ? 33.84975 57.44966 14.14881 1.000 15.26960 173 TYR A O 1
ATOM 568 N N . THR A 1 79 ? 35.57739 56.59248 12.99473 1.000 15.56376 174 THR A N 1
ATOM 569 C CA . THR A 1 79 ? 35.92988 57.88634 12.42487 1.000 16.44288 174 THR A CA 1
ATOM 570 C C . THR A 1 79 ? 34.87064 58.36479 11.44252 1.000 15.04624 174 THR A C 1
ATOM 571 O O . THR A 1 79 ? 34.48577 59.54249 11.46394 1.000 15.24340 174 THR A O 1
ATOM 575 N N . LEU A 1 80 ? 34.37311 57.46589 10.58482 1.000 15.09371 175 LEU A N 1
ATOM 576 C CA . LEU A 1 80 ? 33.28062 57.83443 9.68392 1.000 16.81704 175 LEU A CA 1
ATOM 577 C C . LEU A 1 80 ? 32.11124 58.41888 10.46079 1.000 15.35134 175 LEU A C 1
ATOM 578 O O . LEU A 1 80 ? 31.59419 59.49194 10.12113 1.000 16.68942 175 LEU A O 1
ATOM 583 N N . LEU A 1 81 ? 31.66926 57.71323 11.50895 1.000 12.22769 176 LEU A N 1
ATOM 584 C CA . LEU A 1 81 ? 30.51846 58.18493 12.27480 1.000 12.01609 176 LEU A CA 1
ATOM 585 C C . LEU A 1 81 ? 30.86024 59.43727 13.07783 1.000 12.06004 176 LEU A C 1
ATOM 586 O O . LEU A 1 81 ? 30.05791 60.37321 13.14113 1.000 15.80362 176 LEU A O 1
ATOM 591 N N . ASN A 1 82 ? 32.03700 59.46719 13.71464 1.000 18.13396 177 ASN A N 1
ATOM 592 C CA . ASN A 1 82 ? 32.42092 60.63609 14.50944 1.000 14.00835 177 ASN A CA 1
ATOM 593 C C . ASN A 1 82 ? 32.41168 61.90831 13.66594 1.000 18.76081 177 ASN A C 1
ATOM 594 O O . ASN A 1 82 ? 32.10221 62.99352 14.17455 1.000 18.59858 177 ASN A O 1
ATOM 599 N N . GLU A 1 83 ? 32.71357 61.79229 12.37122 1.000 16.95869 178 GLU A N 1
ATOM 600 C CA . GLU A 1 83 ? 32.79169 62.95515 11.49865 1.000 17.46363 178 GLU A CA 1
ATOM 601 C C . GLU A 1 83 ? 31.53283 63.19084 10.67600 1.000 21.56935 178 GLU A C 1
ATOM 602 O O . GLU A 1 83 ? 31.31648 64.32179 10.23252 1.000 17.34969 178 GLU A O 1
ATOM 608 N N . ASN A 1 84 ? 30.66794 62.17914 10.49292 1.000 16.43473 179 ASN A N 1
ATOM 609 C CA . ASN A 1 84 ? 29.59506 62.32207 9.51314 1.000 13.53765 179 ASN A CA 1
ATOM 610 C C . ASN A 1 84 ? 28.22373 61.83551 9.97725 1.000 14.40929 179 ASN A C 1
ATOM 611 O O . ASN A 1 84 ? 27.29440 61.81007 9.15951 1.000 17.74504 179 ASN A O 1
ATOM 616 N N . TYR A 1 85 ? 28.05588 61.43593 11.23421 1.000 14.20031 180 TYR A N 1
ATOM 617 C CA . TYR A 1 85 ? 26.79863 60.83447 11.66082 1.000 16.07080 180 TYR A CA 1
ATOM 618 C C . TYR A 1 85 ? 25.86362 61.92315 12.19808 1.000 21.29813 180 TYR A C 1
ATOM 619 O O . TYR A 1 85 ? 26.03324 63.10600 11.89310 1.000 19.56318 180 TYR A O 1
ATOM 628 N N . VAL A 1 86 ? 24.86220 61.53142 12.99267 1.000 17.38674 181 VAL A N 1
ATOM 629 C CA . VAL A 1 86 ? 23.72016 62.39263 13.27457 1.000 16.84776 181 VAL A CA 1
ATOM 630 C C . VAL A 1 86 ? 24.16581 63.61158 14.06521 1.000 22.34717 181 VAL A C 1
ATOM 631 O O . VAL A 1 86 ? 24.94601 63.50240 15.02176 1.000 17.08012 181 VAL A O 1
ATOM 635 N N . GLU A 1 87 ? 23.66831 64.78243 13.66079 1.000 19.43148 182 GLU A N 1
ATOM 636 C CA . GLU A 1 87 ? 23.83924 66.03033 14.39035 1.000 22.87928 182 GLU A CA 1
ATOM 637 C C . GLU A 1 87 ? 22.49528 66.51162 14.92851 1.000 19.22723 182 GLU A C 1
ATOM 638 O O . GLU A 1 87 ? 21.42677 66.08329 14.48252 1.000 23.73035 182 GLU A O 1
ATOM 644 N N . ASP A 1 88 ? 22.55742 67.40482 15.90909 1.000 25.67952 183 ASP A N 1
ATOM 645 C CA . ASP A 1 88 ? 21.34206 68.06302 16.36183 1.000 30.29728 183 ASP A CA 1
ATOM 646 C C . ASP A 1 88 ? 20.81496 69.01008 15.28415 1.000 31.54203 183 ASP A C 1
ATOM 647 O O . ASP A 1 88 ? 21.47426 69.29755 14.28150 1.000 26.47402 183 ASP A O 1
ATOM 652 N N . ASP A 1 89 ? 19.61275 69.52601 15.53465 1.000 31.18874 184 ASP A N 1
ATOM 653 C CA . ASP A 1 89 ? 18.90903 70.35679 14.56650 1.000 42.86567 184 ASP A CA 1
ATOM 654 C C . ASP A 1 89 ? 19.69149 71.60537 14.16496 1.000 35.75500 184 ASP A C 1
ATOM 655 O O . ASP A 1 89 ? 19.45345 72.14899 13.07935 1.000 40.46805 184 ASP A O 1
ATOM 660 N N . ASP A 1 90 ? 20.61967 72.06629 15.00281 1.000 36.98086 185 ASP A N 1
ATOM 661 C CA . ASP A 1 90 ? 21.34405 73.30884 14.77072 1.000 34.04375 185 ASP A CA 1
ATOM 662 C C . ASP A 1 90 ? 22.81654 73.08643 14.46345 1.000 40.48843 185 ASP A C 1
ATOM 663 O O . ASP A 1 90 ? 23.59152 74.05071 14.47141 1.000 37.97736 185 ASP A O 1
ATOM 668 N N . ASN A 1 91 ? 23.22162 71.84226 14.20307 1.000 30.77008 186 ASN A N 1
ATOM 669 C CA . ASN A 1 91 ? 24.60530 71.51779 13.85746 1.000 30.47906 186 ASN A CA 1
ATOM 670 C C . ASN A 1 91 ? 25.57240 72.05438 14.90918 1.000 26.06554 186 ASN A C 1
ATOM 671 O O . ASN A 1 91 ? 26.60000 72.65777 14.60243 1.000 28.18913 186 ASN A O 1
ATOM 676 N N . MET A 1 92 ? 25.22816 71.81767 16.17665 1.000 30.12027 187 MET A N 1
ATOM 677 C CA . MET A 1 92 ? 26.08811 72.17389 17.29410 1.000 23.04348 187 MET A CA 1
ATOM 678 C C . MET A 1 92 ? 26.71521 70.96879 17.98326 1.000 24.41615 187 MET A C 1
ATOM 679 O O . MET A 1 92 ? 27.78048 71.11269 18.59031 1.000 25.16565 187 MET A O 1
ATOM 684 N N . PHE A 1 93 ? 26.09319 69.79057 17.88708 1.000 22.07806 188 PHE A N 1
ATOM 685 C CA . PHE A 1 93 ? 26.58767 68.57096 18.51363 1.000 22.20539 188 PHE A CA 1
ATOM 686 C C . PHE A 1 93 ? 26.40388 67.40019 17.55615 1.000 25.48964 188 PHE A C 1
ATOM 687 O O . PHE A 1 93 ? 25.42157 67.34431 16.81272 1.000 20.02495 188 PHE A O 1
ATOM 695 N N . ARG A 1 94 ? 27.35185 66.45885 17.59073 1.000 21.65830 189 ARG A N 1
ATOM 696 C CA . ARG A 1 94 ? 27.29350 65.24574 16.78139 1.000 18.12083 189 ARG A CA 1
ATOM 697 C C . ARG A 1 94 ? 27.58174 64.03979 17.66936 1.000 20.74573 189 ARG A C 1
ATOM 698 O O . ARG A 1 94 ? 28.50872 64.07551 18.48509 1.000 17.20516 189 ARG A O 1
ATOM 706 N N . PHE A 1 95 ? 26.77777 62.97969 17.51739 1.000 20.54864 190 PHE A N 1
ATOM 707 C CA . PHE A 1 95 ? 27.01904 61.73359 18.24379 1.000 19.22788 190 PHE A CA 1
ATOM 708 C C . PHE A 1 95 ? 28.48403 61.33229 18.14540 1.000 20.27359 190 PHE A C 1
ATOM 709 O O . PHE A 1 95 ? 29.11016 61.45082 17.08825 1.000 17.08421 190 PHE A O 1
ATOM 717 N N . ASP A 1 96 ? 29.03097 60.84141 19.25492 1.000 15.51267 191 ASP A N 1
ATOM 718 C CA . ASP A 1 96 ? 30.40587 60.35933 19.27838 1.000 20.49384 191 ASP A CA 1
ATOM 719 C C . ASP A 1 96 ? 30.42839 58.93820 19.83534 1.000 18.94513 191 ASP A C 1
ATOM 720 O O . ASP A 1 96 ? 31.02469 58.67417 20.87777 1.000 18.19322 191 ASP A O 1
ATOM 725 N N . TYR A 1 97 ? 29.74161 58.02098 19.14717 1.000 17.55599 192 TYR A N 1
ATOM 726 C CA . TYR A 1 97 ? 29.75501 56.61894 19.55063 1.000 17.95605 192 TYR A CA 1
ATOM 727 C C . TYR A 1 97 ? 31.19421 56.12597 19.66914 1.000 14.79373 192 TYR A C 1
ATOM 728 O O . TYR A 1 97 ? 31.99401 56.30022 18.74723 1.000 18.51280 192 TYR A O 1
ATOM 737 N N . SER A 1 98 ? 31.52766 55.51958 20.80916 1.000 16.63170 193 SER A N 1
ATOM 738 C CA . SER A 1 98 ? 32.87399 54.99993 21.01836 1.000 15.96453 193 SER A CA 1
ATOM 739 C C . SER A 1 98 ? 33.07117 53.67357 20.27702 1.000 14.53858 193 SER A C 1
ATOM 740 O O . SER A 1 98 ? 32.10697 53.00801 19.90636 1.000 16.72317 193 SER A O 1
ATOM 743 N N . PRO A 1 99 ? 34.32051 53.26873 20.03933 1.000 16.77092 194 PRO A N 1
ATOM 744 C CA . PRO A 1 99 ? 34.53738 51.96063 19.39421 1.000 16.21980 194 PRO A CA 1
ATOM 745 C C . PRO A 1 99 ? 34.00274 50.80496 20.21178 1.000 16.90356 194 PRO A C 1
ATOM 746 O O . PRO A 1 99 ? 33.44212 49.85627 19.64574 1.000 13.81954 194 PRO A O 1
ATOM 750 N N A GLU A 1 100 ? 34.16024 50.85873 21.53609 0.500 13.67945 195 GLU A N 1
ATOM 751 N N B GLU A 1 100 ? 34.17406 50.85449 21.54119 0.500 13.67812 195 GLU A N 1
ATOM 752 C CA A GLU A 1 100 ? 33.65054 49.78782 22.38273 0.500 15.47154 195 GLU A CA 1
ATOM 753 C CA B GLU A 1 100 ? 33.65914 49.79713 22.40852 0.500 15.47901 195 GLU A CA 1
ATOM 754 C C A GLU A 1 100 ? 32.12583 49.77633 22.38369 0.500 12.71358 195 GLU A C 1
ATOM 755 C C B GLU A 1 100 ? 32.13220 49.78006 22.40513 0.500 12.72017 195 GLU A C 1
ATOM 756 O O A GLU A 1 100 ? 31.50712 48.70705 22.41119 0.500 15.11482 195 GLU A O 1
ATOM 757 O O B GLU A 1 100 ? 31.51784 48.70936 22.45632 0.500 15.12117 195 GLU A O 1
ATOM 768 N N . PHE A 1 101 ? 31.49968 50.95296 22.33616 1.000 12.35522 196 PHE A N 1
ATOM 769 C CA . PHE A 1 101 ? 30.04753 51.00029 22.19654 1.000 12.41213 196 PHE A CA 1
ATOM 770 C C . PHE A 1 101 ? 29.61001 50.36051 20.88563 1.000 9.73941 196 PHE A C 1
ATOM 771 O O . PHE A 1 101 ? 28.66544 49.56523 20.85785 1.000 10.56387 196 PHE A O 1
ATOM 779 N N . LEU A 1 102 ? 30.26940 50.72623 19.78105 1.000 8.70449 197 LEU A N 1
ATOM 780 C CA . LEU A 1 102 ? 29.91947 50.15621 18.47953 1.000 9.21750 197 LEU A CA 1
ATOM 781 C C . LEU A 1 102 ? 30.03239 48.63163 18.48592 1.000 13.22304 197 LEU A C 1
ATOM 782 O O . LEU A 1 102 ? 29.17730 47.93762 17.92099 1.000 11.83731 197 LEU A O 1
ATOM 787 N N . LEU A 1 103 ? 31.06888 48.08266 19.12539 1.000 10.88042 198 LEU A N 1
ATOM 788 C CA . LEU A 1 103 ? 31.11931 46.62551 19.28130 1.000 12.31453 198 LEU A CA 1
ATOM 789 C C . LEU A 1 103 ? 29.89748 46.09526 20.02372 1.000 12.44618 198 LEU A C 1
ATOM 790 O O . LEU A 1 103 ? 29.37661 45.02178 19.69380 1.000 14.84263 198 LEU A O 1
ATOM 795 N N . TRP A 1 104 ? 29.45650 46.80998 21.06298 1.000 11.07803 199 TRP A N 1
ATOM 796 C CA . TRP A 1 104 ? 28.28043 46.38311 21.81624 1.000 12.44316 199 TRP A CA 1
ATOM 797 C C . TRP A 1 104 ? 27.02591 46.43028 20.95173 1.000 12.71937 199 TRP A C 1
ATOM 798 O O . TRP A 1 104 ? 26.20285 45.50351 20.97757 1.000 12.87982 199 TRP A O 1
ATOM 809 N N . ALA A 1 105 ? 26.86267 47.50342 20.17483 1.000 11.70188 200 ALA A N 1
ATOM 810 C CA . ALA A 1 105 ? 25.65928 47.65878 19.37351 1.000 14.05957 200 ALA A CA 1
ATOM 811 C C . ALA A 1 105 ? 25.67488 46.78448 18.12728 1.000 14.13208 200 ALA A C 1
ATOM 812 O O . ALA A 1 105 ? 24.60852 46.41786 17.62237 1.000 15.76890 200 ALA A O 1
ATOM 814 N N . LEU A 1 106 ? 26.85513 46.45925 17.60489 1.000 11.43161 201 LEU A N 1
ATOM 815 C CA . LEU A 1 106 ? 26.95817 45.80370 16.31035 1.000 8.81642 201 LEU A CA 1
ATOM 816 C C . LEU A 1 106 ? 27.38329 44.34131 16.39802 1.000 15.74395 201 LEU A C 1
ATOM 817 O O . LEU A 1 106 ? 27.25727 43.61389 15.39989 1.000 11.40616 201 LEU A O 1
ATOM 822 N N . ARG A 1 107 ? 27.85947 43.87648 17.56039 1.000 11.12754 202 ARG A N 1
ATOM 823 C CA . ARG A 1 107 ? 28.06462 42.43313 17.70009 1.000 14.93392 202 ARG A CA 1
ATOM 824 C C . ARG A 1 107 ? 27.22114 41.80670 18.81529 1.000 14.24478 202 ARG A C 1
ATOM 825 O O . ARG A 1 107 ? 27.77041 41.14582 19.70633 1.000 14.04366 202 ARG A O 1
ATOM 833 N N . PRO A 1 108 ? 25.89521 41.94698 18.79584 1.000 12.35945 203 PRO A N 1
ATOM 834 C CA . PRO A 1 108 ? 25.07208 41.18147 19.71777 1.000 13.99056 203 PRO A CA 1
ATOM 835 C C . PRO A 1 108 ? 25.02102 39.73059 19.28216 1.000 14.12787 203 PRO A C 1
ATOM 836 O O . PRO A 1 108 ? 25.53807 39.39289 18.20757 1.000 14.99170 203 PRO A O 1
ATOM 840 N N . PRO A 1 109 ? 24.40286 38.85191 20.07408 1.000 15.43596 204 PRO A N 1
ATOM 841 C CA . PRO A 1 109 ? 24.22154 37.46444 19.63848 1.000 17.06326 204 PRO A CA 1
ATOM 842 C C . PRO A 1 109 ? 23.59879 37.37531 18.25262 1.000 16.18664 204 PRO A C 1
ATOM 843 O O . PRO A 1 109 ? 22.57566 37.99477 17.96704 1.000 15.53052 204 PRO A O 1
ATOM 847 N N . GLY A 1 110 ? 24.22820 36.59081 17.38839 1.000 16.36660 205 GLY A N 1
ATOM 848 C CA . GLY A 1 110 ? 23.71914 36.36967 16.05606 1.000 17.33919 205 GLY A CA 1
ATOM 849 C C . GLY A 1 110 ? 24.19568 37.35411 15.01494 1.000 15.70677 205 GLY A C 1
ATOM 850 O O . GLY A 1 110 ? 23.76111 37.25800 13.86629 1.000 14.95853 205 GLY A O 1
ATOM 851 N N . TRP A 1 111 ? 25.06723 38.29958 15.37367 1.000 13.08285 206 TRP A N 1
ATOM 852 C CA . TRP A 1 111 ? 25.54833 39.26650 14.39671 1.000 11.16604 206 TRP A CA 1
ATOM 853 C C . TRP A 1 111 ? 26.22950 38.55434 13.24069 1.000 13.34443 206 TRP A C 1
ATOM 854 O O . TRP A 1 111 ? 26.82071 37.48791 13.40404 1.000 12.25191 206 TRP A O 1
ATOM 865 N N . LEU A 1 112 ? 26.15511 39.17098 12.06429 1.000 10.64181 207 LEU A N 1
ATOM 866 C CA . LEU A 1 112 ? 26.77498 38.65028 10.86016 1.000 14.78216 207 LEU A CA 1
ATOM 867 C C . LEU A 1 112 ? 27.68154 39.70238 10.24057 1.000 15.07703 207 LEU A C 1
ATOM 868 O O . LEU A 1 112 ? 27.30842 40.88343 10.14751 1.000 15.16043 207 LEU A O 1
ATOM 873 N N . PRO A 1 113 ? 28.87749 39.30024 9.80862 1.000 18.07641 208 PRO A N 1
ATOM 874 C CA . PRO A 1 113 ? 29.80666 40.27643 9.22548 1.000 18.69998 208 PRO A CA 1
ATOM 875 C C . PRO A 1 113 ? 29.28899 40.90985 7.94205 1.000 14.40219 208 PRO A C 1
ATOM 876 O O . PRO A 1 113 ? 29.52786 42.10103 7.71015 1.000 11.51376 208 PRO A O 1
ATOM 880 N N . GLN A 1 114 ? 28.57329 40.15023 7.10470 1.000 12.85322 209 GLN A N 1
ATOM 881 C CA . GLN A 1 114 ? 28.02974 40.71522 5.87109 1.000 10.68797 209 GLN A CA 1
ATOM 882 C C . GLN A 1 114 ? 26.98143 41.79669 6.13985 1.000 13.27070 209 GLN A C 1
ATOM 883 O O . GLN A 1 114 ? 26.68187 42.59562 5.24158 1.000 11.96992 209 GLN A O 1
ATOM 889 N N . TRP A 1 115 ? 26.43331 41.84961 7.35505 1.000 9.36681 210 TRP A N 1
ATOM 890 C CA . TRP A 1 115 ? 25.46144 42.86546 7.73638 1.000 8.49450 210 TRP A CA 1
ATOM 891 C C . TRP A 1 115 ? 26.10213 44.12149 8.32074 1.000 11.95536 210 TRP A C 1
ATOM 892 O O . TRP A 1 115 ? 25.38081 44.99769 8.81611 1.000 14.23156 210 TRP A O 1
ATOM 903 N N . HIS A 1 116 ? 27.42672 44.22933 8.29167 1.000 10.65011 211 HIS A N 1
ATOM 904 C CA . HIS A 1 116 ? 28.12409 45.48966 8.58103 1.000 11.15009 211 HIS A CA 1
ATOM 905 C C . HIS A 1 116 ? 28.58304 45.99881 7.22080 1.000 15.03557 211 HIS A C 1
ATOM 906 O O . HIS A 1 116 ? 29.69916 45.72167 6.77787 1.000 10.09143 211 HIS A O 1
ATOM 913 N N . CYS A 1 117 ? 27.69545 46.72385 6.54602 1.000 12.89423 212 CYS A N 1
ATOM 914 C CA . CYS A 1 117 ? 27.79309 46.92112 5.10276 1.000 11.63053 212 CYS A CA 1
ATOM 915 C C . CYS A 1 117 ? 28.40970 48.29472 4.85143 1.000 15.19740 212 CYS A C 1
ATOM 916 O O . CYS A 1 117 ? 27.75972 49.32344 5.04668 1.000 11.03448 212 CYS A O 1
ATOM 919 N N . GLY A 1 118 ? 29.68066 48.31017 4.44479 1.000 10.73952 213 GLY A N 1
ATOM 920 C CA . GLY A 1 118 ? 30.38740 49.54838 4.20136 1.000 14.65659 213 GLY A CA 1
ATOM 921 C C . GLY A 1 118 ? 30.47085 49.88345 2.72190 1.000 15.24028 213 GLY A C 1
ATOM 922 O O . GLY A 1 118 ? 30.27098 49.02720 1.86154 1.000 14.47137 213 GLY A O 1
ATOM 923 N N . VAL A 1 119 ? 30.73111 51.16225 2.44038 1.000 12.14594 214 VAL A N 1
ATOM 924 C CA . VAL A 1 119 ? 31.04215 51.65142 1.09688 1.000 10.81808 214 VAL A CA 1
ATOM 925 C C . VAL A 1 119 ? 32.40437 52.32183 1.15717 1.000 10.58836 214 VAL A C 1
ATOM 926 O O . VAL A 1 119 ? 32.64047 53.16383 2.03103 1.000 12.26819 214 VAL A O 1
ATOM 930 N N . ARG A 1 120 ? 33.30164 51.94364 0.24509 1.000 13.84623 215 ARG A N 1
ATOM 931 C CA . ARG A 1 120 ? 34.64210 52.51227 0.19447 1.000 14.99360 215 ARG A CA 1
ATOM 932 C C . ARG A 1 120 ? 34.91672 53.12706 -1.17322 1.000 11.36556 215 ARG A C 1
ATOM 933 O O . ARG A 1 120 ? 34.36452 52.69449 -2.18980 1.000 12.85352 215 ARG A O 1
ATOM 941 N N . VAL A 1 121 ? 35.76613 54.16004 -1.18200 1.000 13.18824 216 VAL A N 1
ATOM 942 C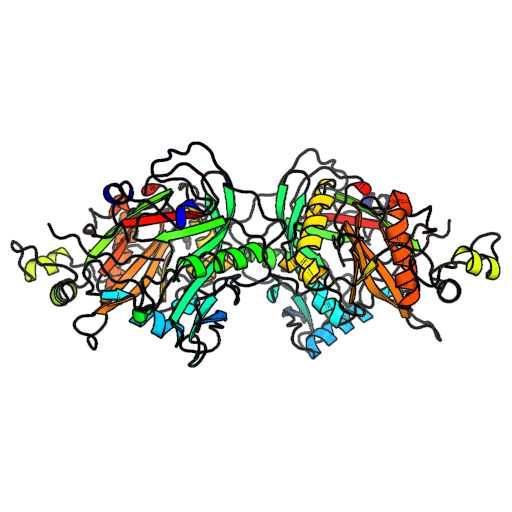 CA . VAL A 1 121 ? 36.32789 54.66003 -2.43406 1.000 13.45800 216 VAL A CA 1
ATOM 943 C C . VAL A 1 121 ? 37.21071 53.56773 -3.02951 1.000 12.49574 216 VAL A C 1
ATOM 944 O O . VAL A 1 121 ? 38.00485 52.93589 -2.32367 1.000 14.23250 216 VAL A O 1
ATOM 948 N N . VAL A 1 122 ? 37.06335 53.32385 -4.33146 1.000 12.15153 217 VAL A N 1
ATOM 949 C CA . VAL A 1 122 ? 37.79359 52.22670 -4.96722 1.000 13.44601 217 VAL A CA 1
ATOM 950 C C . VAL A 1 122 ? 39.29980 52.46952 -4.90435 1.000 12.63250 217 VAL A C 1
ATOM 951 O O . VAL A 1 122 ? 40.07695 51.58155 -4.52962 1.000 14.41086 217 VAL A O 1
ATOM 955 N N . SER A 1 123 ? 39.73331 53.68132 -5.24883 1.000 15.57838 218 SER A N 1
ATOM 956 C CA . SER A 1 123 ? 41.16313 53.92613 -5.42155 1.000 14.67676 218 SER A CA 1
ATOM 957 C C . SER A 1 123 ? 41.87989 54.04508 -4.08323 1.000 21.01493 218 SER A C 1
ATOM 958 O O . SER A 1 123 ? 43.01734 53.58193 -3.94067 1.000 17.41440 218 SER A O 1
ATOM 961 N N . SER A 1 124 ? 41.24243 54.66819 -3.09417 1.000 17.44376 219 SER A N 1
ATOM 962 C CA . SER A 1 124 ? 41.89311 54.94793 -1.81971 1.000 22.44234 219 SER A CA 1
ATOM 963 C C . SER A 1 124 ? 41.45163 54.02307 -0.69931 1.000 23.28717 219 SER A C 1
ATOM 964 O O . SER A 1 124 ? 42.09632 54.00744 0.35415 1.000 17.46637 219 SER A O 1
ATOM 967 N N . ARG A 1 125 ? 40.37289 53.26576 -0.89817 1.000 14.50914 220 ARG A N 1
ATOM 968 C CA . ARG A 1 125 ? 39.75352 52.40271 0.10378 1.000 17.22787 220 ARG A CA 1
ATOM 969 C C . ARG A 1 125 ? 39.18003 53.18203 1.28543 1.000 14.22703 220 ARG A C 1
ATOM 970 O O . ARG A 1 125 ? 38.82349 52.57842 2.30502 1.000 17.03456 220 ARG A O 1
ATOM 978 N N . LYS A 1 126 ? 39.07329 54.50492 1.17778 1.000 15.01000 221 LYS A N 1
ATOM 979 C CA . LYS A 1 126 ? 38.50150 55.29164 2.26295 1.000 20.08984 221 LYS A CA 1
ATOM 980 C C . LYS A 1 126 ? 37.04327 54.90202 2.50130 1.000 14.86783 221 LYS A C 1
ATOM 981 O O . LYS A 1 126 ? 36.26077 54.74426 1.55681 1.000 10.32054 221 LYS A O 1
ATOM 987 N N . LEU A 1 127 ? 36.67714 54.76421 3.77274 1.000 15.73407 222 LEU A N 1
ATOM 988 C CA . LEU A 1 127 ? 35.30863 54.41286 4.14586 1.000 14.79260 222 LEU A CA 1
ATOM 989 C C . LEU A 1 127 ? 34.43001 55.65694 4.08271 1.000 15.06371 222 LEU A C 1
ATOM 990 O O . LEU A 1 127 ? 34.70167 56.64544 4.77319 1.000 11.99307 222 LEU A O 1
ATOM 995 N N . VAL A 1 128 ? 33.38600 55.62053 3.24886 1.000 11.66731 223 VAL A N 1
ATOM 996 C CA . VAL A 1 128 ? 32.54197 56.78683 3.00983 1.000 11.65970 223 VAL A CA 1
ATOM 997 C C . VAL A 1 128 ? 31.05487 56.49824 3.17904 1.000 12.48255 223 VAL A C 1
ATOM 998 O O . VAL A 1 128 ? 30.23612 57.39705 2.98739 1.000 12.17811 223 VAL A O 1
ATOM 1002 N N . GLY A 1 129 ? 30.67298 55.28150 3.54849 1.000 13.03744 224 GLY A N 1
ATOM 1003 C CA . GLY A 1 129 ? 29.27032 54.97652 3.76104 1.000 10.64763 224 GLY A CA 1
ATOM 1004 C C . GLY A 1 129 ? 29.13188 53.70856 4.56859 1.000 13.97987 224 GLY A C 1
ATOM 1005 O O . GLY A 1 129 ? 30.01591 52.84918 4.55472 1.000 9.88215 224 GLY A O 1
ATOM 1006 N N . PHE A 1 130 ? 28.00752 53.59598 5.27306 1.000 8.45676 225 PHE A N 1
ATOM 1007 C CA . PHE A 1 130 ? 27.79098 52.45103 6.14667 1.000 8.63984 225 PHE A CA 1
ATOM 1008 C C . PHE A 1 130 ? 26.29892 52.27780 6.38949 1.000 10.41728 225 PHE A C 1
ATOM 1009 O O . PHE A 1 130 ? 25.53090 53.24256 6.36515 1.000 10.65977 225 PHE A O 1
ATOM 1017 N N . ILE A 1 131 ? 25.90553 51.02853 6.62493 1.000 10.77574 226 ILE A N 1
ATOM 1018 C CA . ILE A 1 131 ? 24.60235 50.71136 7.19596 1.000 7.67895 226 ILE A CA 1
ATOM 1019 C C . ILE A 1 131 ? 24.74349 49.34143 7.83742 1.000 12.82002 226 ILE A C 1
ATOM 1020 O O . ILE A 1 131 ? 25.59161 48.53768 7.43079 1.000 11.22082 226 ILE A O 1
ATOM 1025 N N . SER A 1 132 ? 23.94052 49.07864 8.86701 1.000 7.32053 227 SER A N 1
ATOM 1026 C CA . SER A 1 132 ? 24.07852 47.79736 9.54240 1.000 8.63620 227 SER A CA 1
ATOM 1027 C C . SER A 1 132 ? 22.72926 47.16837 9.84128 1.000 10.83428 227 SER A C 1
ATOM 1028 O O . SER A 1 132 ? 21.72045 47.85628 10.02239 1.000 10.63823 227 SER A O 1
ATOM 1031 N N . ALA A 1 133 ? 22.74214 45.83765 9.91126 1.000 8.55170 228 ALA A N 1
ATOM 1032 C CA . ALA A 1 133 ? 21.63567 45.03556 10.40234 1.000 7.90228 228 ALA A CA 1
ATOM 1033 C C . ALA A 1 133 ? 22.12502 44.15071 11.54691 1.000 11.38877 228 ALA A C 1
ATOM 1034 O O . ALA A 1 133 ? 23.24043 43.61452 11.50192 1.000 8.23290 228 ALA A O 1
ATOM 1036 N N . ILE A 1 134 ? 21.30096 44.00696 12.58107 1.000 5.27122 229 ILE A N 1
ATOM 1037 C CA . ILE A 1 134 ? 21.53600 42.96330 13.58020 1.000 6.63535 229 ILE A CA 1
ATOM 1038 C C . ILE A 1 134 ? 20.23233 42.20122 13.75271 1.000 7.99684 229 ILE A C 1
ATOM 1039 O O . ILE A 1 134 ? 19.15547 42.78754 13.58304 1.000 9.98954 229 ILE A O 1
ATOM 1044 N N . PRO A 1 135 ? 20.27097 40.91513 14.09254 1.000 10.68590 230 PRO A N 1
ATOM 1045 C CA . PRO A 1 135 ? 19.02840 40.15611 14.22141 1.000 8.37394 230 PRO A CA 1
ATOM 1046 C C . PRO A 1 135 ? 18.32013 40.46229 15.52592 1.000 12.27286 230 PRO A C 1
ATOM 1047 O O . PRO A 1 135 ? 18.93943 40.73783 16.55504 1.000 11.48821 230 PRO A O 1
ATOM 1051 N N . ALA A 1 136 ? 16.99429 40.42611 15.46410 1.000 8.86059 231 ALA A N 1
ATOM 1052 C CA . ALA A 1 136 ? 16.19116 40.61810 16.66224 1.000 10.22800 231 ALA A CA 1
ATOM 1053 C C . ALA A 1 136 ? 14.85495 39.93419 16.45804 1.000 14.77939 231 ALA A C 1
ATOM 1054 O O . ALA A 1 136 ? 14.27172 40.01044 15.37173 1.000 16.28100 231 ALA A O 1
ATOM 1056 N N . ASN A 1 137 ? 14.37389 39.27358 17.49862 1.000 10.29228 232 ASN A N 1
ATOM 1057 C CA . ASN A 1 137 ? 13.00474 38.80384 17.50593 1.000 12.40461 232 ASN A CA 1
ATOM 1058 C C . ASN A 1 137 ? 12.12611 39.92019 18.04155 1.000 11.20986 232 ASN A C 1
ATOM 1059 O O . ASN A 1 137 ? 12.43632 40.50490 19.07500 1.000 9.01552 232 ASN A O 1
ATOM 1064 N N . ILE A 1 138 ? 11.05991 40.23958 17.31041 1.000 10.83019 233 ILE A N 1
ATOM 1065 C CA . ILE A 1 138 ? 10.24819 41.42064 17.57336 1.000 10.42769 233 ILE A CA 1
ATOM 1066 C C . ILE A 1 138 ? 8.80324 40.98654 17.75852 1.000 10.78764 233 ILE A C 1
ATOM 1067 O O . ILE A 1 138 ? 8.25402 40.25100 16.92532 1.000 11.54359 233 ILE A O 1
ATOM 1072 N N . HIS A 1 139 ? 8.19513 41.42860 18.85327 1.000 11.74176 234 HIS A N 1
ATOM 1073 C CA . HIS A 1 139 ? 6.77928 41.20293 19.10583 1.000 11.96149 234 HIS A CA 1
ATOM 1074 C C . HIS A 1 139 ? 6.02551 42.44482 18.64928 1.000 13.77140 234 HIS A C 1
ATOM 1075 O O . HIS A 1 139 ? 6.27882 43.54149 19.15267 1.000 12.60807 234 HIS A O 1
ATOM 1082 N N . ILE A 1 140 ? 5.12570 42.28932 17.68084 1.000 11.22746 235 ILE A N 1
ATOM 1083 C CA . ILE A 1 140 ? 4.37119 43.42655 17.15576 1.000 13.50201 235 ILE A CA 1
ATOM 1084 C C . ILE A 1 140 ? 2.89463 43.04388 17.20971 1.000 11.17061 235 ILE A C 1
ATOM 1085 O O . ILE A 1 140 ? 2.45045 42.13918 16.49134 1.000 13.21909 235 ILE A O 1
ATOM 1090 N N . TYR A 1 141 ? 2.14814 43.70426 18.09357 1.000 14.26017 236 TYR A N 1
ATOM 1091 C CA . TYR A 1 141 ? 0.78877 43.30895 18.45467 1.000 18.26683 236 TYR A CA 1
ATOM 1092 C C . TYR A 1 141 ? 0.72738 41.82097 18.78368 1.000 20.06649 236 TYR A C 1
ATOM 1093 O O . TYR A 1 141 ? 1.33513 41.38656 19.76724 1.000 20.70078 236 TYR A O 1
ATOM 1102 N N . ASP A 1 142 ? 0.02746 41.01618 17.98577 1.000 18.32875 237 ASP A N 1
ATOM 1103 C CA . ASP A 1 142 ? -0.15235 39.60766 18.32551 1.000 17.95751 237 ASP A CA 1
ATOM 1104 C C . ASP A 1 142 ? 0.80873 38.68264 17.58088 1.000 23.68292 237 ASP A C 1
ATOM 1105 O O . ASP A 1 142 ? 0.63158 37.46244 17.61413 1.000 20.32799 237 ASP A O 1
ATOM 1110 N N . THR A 1 143 ? 1.83290 39.22548 16.93609 1.000 16.79290 238 THR A N 1
ATOM 1111 C CA . THR A 1 143 ? 2.76868 38.43039 16.15762 1.000 18.64898 238 THR A CA 1
ATOM 1112 C C . THR A 1 143 ? 4.18948 38.61688 16.67972 1.000 17.79957 238 THR A C 1
ATOM 1113 O O . THR A 1 143 ? 4.60193 39.72988 17.01244 1.000 17.84733 238 THR A O 1
ATOM 1117 N N . GLU A 1 144 ? 4.92037 37.51220 16.77737 1.000 15.65364 239 GLU A N 1
ATOM 1118 C CA . GLU A 1 144 ? 6.36255 37.52449 16.96493 1.000 15.33538 239 GLU A CA 1
ATOM 1119 C C . GLU A 1 144 ? 7.01893 37.13783 15.64536 1.000 18.91505 239 GLU A C 1
ATOM 1120 O O . GLU A 1 144 ? 6.65504 36.12377 15.04350 1.000 19.16250 239 GLU A O 1
ATOM 1126 N N . LYS A 1 145 ? 7.97593 37.94616 15.20005 1.000 16.92856 240 LYS A N 1
ATOM 1127 C CA . LYS A 1 145 ? 8.65483 37.76022 13.92358 1.000 19.42587 240 LYS A CA 1
ATOM 1128 C C . LYS A 1 145 ? 10.15197 37.90392 14.13125 1.000 18.19502 240 LYS A C 1
ATOM 1129 O O . LYS A 1 145 ? 10.59935 38.83492 14.79540 1.000 10.86133 240 LYS A O 1
ATOM 1135 N N . LYS A 1 146 ? 10.92605 37.00272 13.53571 1.000 20.83003 241 LYS A N 1
ATOM 1136 C CA . LYS A 1 146 ? 12.35407 37.24772 13.39748 1.000 19.49456 241 LYS A CA 1
ATOM 1137 C C . LYS A 1 146 ? 12.56151 38.41115 12.43300 1.000 11.19622 241 LYS A C 1
ATOM 1138 O O . LYS A 1 146 ? 12.03412 38.40387 11.32063 1.000 16.81844 241 LYS A O 1
ATOM 1144 N N . MET A 1 147 ? 13.28029 39.43694 12.87769 1.000 12.03831 242 MET A N 1
ATOM 1145 C CA . MET A 1 147 ? 13.53306 40.61707 12.06056 1.000 10.11986 242 MET A CA 1
ATOM 1146 C C . MET A 1 147 ? 15.00385 40.98512 12.16606 1.000 10.01067 242 MET A C 1
ATOM 1147 O O . MET A 1 147 ? 15.80025 40.29268 12.80429 1.000 10.03486 242 MET A O 1
ATOM 1152 N N . VAL A 1 148 ? 15.36860 42.08948 11.52105 1.000 7.84226 243 VAL A N 1
ATOM 1153 C CA . VAL A 1 148 ? 16.62551 42.75601 11.82471 1.000 6.79575 243 VAL A CA 1
ATOM 1154 C C . VAL A 1 148 ? 16.31267 44.15909 12.32330 1.000 9.36369 243 VAL A C 1
ATOM 1155 O O . VAL A 1 148 ? 15.26689 44.73183 12.00040 1.000 9.14099 243 VAL A O 1
ATOM 1159 N N . GLU A 1 149 ? 17.22708 44.70378 13.12627 1.000 7.52031 244 GLU A N 1
ATOM 1160 C CA . GLU A 1 149 ? 17.24244 46.12102 13.45205 1.000 8.03362 244 GLU A CA 1
ATOM 1161 C C . GLU A 1 149 ? 18.29388 46.79659 12.58653 1.000 8.15683 244 GLU A C 1
ATOM 1162 O O . GLU A 1 149 ? 19.43505 46.33169 12.51497 1.000 10.72096 244 GLU A O 1
ATOM 1168 N N . ILE A 1 150 ? 17.90774 47.86227 11.91916 1.000 7.12725 245 ILE A N 1
ATOM 1169 C CA . ILE A 1 150 ? 18.81221 48.60665 11.05109 1.000 8.24009 245 ILE A CA 1
ATOM 1170 C C . ILE A 1 150 ? 19.27673 49.82856 11.81119 1.000 10.20368 245 ILE A C 1
ATOM 1171 O O . ILE A 1 150 ? 18.47669 50.50579 12.46407 1.000 13.07506 245 ILE A O 1
ATOM 1176 N N . ASN A 1 151 ? 20.56709 50.12191 11.72070 1.000 9.45194 246 ASN A N 1
ATOM 1177 C CA . ASN A 1 151 ? 21.14798 51.21410 12.48100 1.000 10.46045 246 ASN A CA 1
ATOM 1178 C C . ASN A 1 151 ? 22.36188 51.74612 11.72518 1.000 10.80578 246 ASN A C 1
ATOM 1179 O O . ASN A 1 151 ? 22.86580 51.10999 10.79125 1.000 12.89865 246 ASN A O 1
ATOM 1184 N N . PHE A 1 152 ? 22.79701 52.94406 12.12295 1.000 9.06560 247 PHE A N 1
ATOM 1185 C CA . PHE A 1 152 ? 24.06715 53.54574 11.69969 1.000 13.38039 247 PHE A CA 1
ATOM 1186 C C . PHE A 1 152 ? 24.13245 53.78487 10.19314 1.000 12.68837 247 PHE A C 1
ATOM 1187 O O . PHE A 1 152 ? 25.20199 53.70543 9.57624 1.000 12.16556 247 PHE A O 1
ATOM 1195 N N . LEU A 1 153 ? 22.99570 54.11280 9.58634 1.000 12.99738 248 LEU A N 1
ATOM 1196 C CA . LEU A 1 153 ? 23.00383 54.53548 8.19494 1.000 12.22889 248 LEU A CA 1
ATOM 1197 C C . LEU A 1 153 ? 23.74650 55.86410 8.08823 1.000 12.21756 248 LEU A C 1
ATOM 1198 O O . LEU A 1 153 ? 23.36225 56.84870 8.72541 1.000 11.11574 248 LEU A O 1
ATOM 1203 N N . CYS A 1 154 ? 24.81978 55.89215 7.30214 1.000 10.45838 249 CYS A N 1
ATOM 1204 C CA . CYS A 1 154 ? 25.67903 57.06639 7.27713 1.000 10.73168 249 CYS A CA 1
ATOM 1205 C C . CYS A 1 154 ? 26.36747 57.18872 5.92742 1.000 11.98326 249 CYS A C 1
ATOM 1206 O O . CYS A 1 154 ? 26.96806 56.22560 5.44777 1.000 11.12236 249 CYS A O 1
ATOM 1209 N N . VAL A 1 155 ? 26.28666 58.37759 5.33573 1.000 11.86630 250 VAL A N 1
ATOM 1210 C CA . VAL A 1 155 ? 26.96872 58.71023 4.08851 1.000 14.06796 250 VAL A CA 1
ATOM 1211 C C . VAL A 1 155 ? 27.86917 59.91126 4.35447 1.000 17.29869 250 VAL A C 1
ATOM 1212 O O . VAL A 1 155 ? 27.43485 60.88909 4.97424 1.000 14.36061 250 VAL A O 1
ATOM 1216 N N . HIS A 1 156 ? 29.12243 59.82743 3.90118 1.000 15.21052 251 HIS A N 1
ATOM 1217 C CA . HIS A 1 156 ? 30.09258 60.90043 4.11252 1.000 12.20648 251 HIS A CA 1
ATOM 1218 C C . HIS A 1 156 ? 29.52768 62.24027 3.65344 1.000 13.64958 251 HIS A C 1
ATOM 1219 O O . HIS A 1 156 ? 28.87126 62.32901 2.61119 1.000 16.06966 251 HIS A O 1
ATOM 1226 N N . LYS A 1 157 ? 29.78592 63.29085 4.44264 1.000 15.01956 252 LYS A N 1
ATOM 1227 C CA . LYS A 1 157 ? 29.30477 64.62528 4.07612 1.000 17.86706 252 LYS A CA 1
ATOM 1228 C C . LYS A 1 157 ? 29.65608 64.99432 2.63448 1.000 21.01028 252 LYS A C 1
ATOM 1229 O O . LYS A 1 157 ? 28.88425 65.69187 1.96632 1.000 25.87168 252 LYS A O 1
ATOM 1235 N N . LYS A 1 158 ? 30.79242 64.51527 2.12425 1.000 21.74236 253 LYS A N 1
ATOM 1236 C CA . LYS A 1 158 ? 31.16083 64.78914 0.73879 1.000 23.70358 253 LYS A CA 1
ATOM 1237 C C . LYS A 1 158 ? 30.37355 63.96124 -0.27367 1.000 33.85576 253 LYS A C 1
ATOM 1238 O O . LYS A 1 158 ? 30.41489 64.27550 -1.46485 1.000 27.85407 253 LYS A O 1
ATOM 1244 N N . LEU A 1 159 ? 29.67398 62.91096 0.15234 1.000 23.29001 254 LEU A N 1
ATOM 1245 C CA . LEU A 1 159 ? 28.91044 62.06596 -0.75631 1.000 18.70722 254 LEU A CA 1
ATOM 1246 C C . LEU A 1 159 ? 27.41367 62.32085 -0.69200 1.000 19.49317 254 LEU A C 1
ATOM 1247 O O . LEU A 1 159 ? 26.65016 61.58226 -1.31492 1.000 23.94282 254 LEU A O 1
ATOM 1252 N N . ARG A 1 160 ? 26.97925 63.33840 0.04924 1.000 22.53798 255 ARG A N 1
ATOM 1253 C CA . ARG A 1 160 ? 25.56457 63.53155 0.33704 1.000 21.81521 255 ARG A CA 1
ATOM 1254 C C . ARG A 1 160 ? 24.78507 63.93340 -0.90940 1.000 30.88067 255 ARG A C 1
ATOM 1255 O O . ARG A 1 160 ? 25.33019 64.46976 -1.88005 1.000 29.38520 255 ARG A O 1
ATOM 1263 N N . SER A 1 161 ? 23.48102 63.64945 -0.86601 1.000 25.60935 256 SER A N 1
ATOM 1264 C CA . SER A 1 161 ? 22.52862 64.05180 -1.89904 1.000 28.74166 256 SER A CA 1
ATOM 1265 C C . SER A 1 161 ? 22.88539 63.47794 -3.26925 1.000 31.53845 256 SER A C 1
ATOM 1266 O O . SER A 1 161 ? 22.51157 64.04082 -4.30330 1.000 32.00328 256 SER A O 1
ATOM 1269 N N . LYS A 1 162 ? 23.62145 62.36166 -3.29017 1.000 25.16900 257 LYS A N 1
ATOM 1270 C CA . LYS A 1 162 ? 23.93939 61.64866 -4.52359 1.000 22.88333 257 LYS A CA 1
ATOM 1271 C C . LYS A 1 162 ? 23.19074 60.31735 -4.62723 1.000 27.45700 257 LYS A C 1
ATOM 1272 O O . LYS A 1 162 ? 23.61335 59.42984 -5.37523 1.000 28.69050 257 LYS A O 1
ATOM 1278 N N . ARG A 1 163 ? 22.10100 60.15473 -3.87139 1.000 27.42207 258 ARG A N 1
ATOM 1279 C CA . ARG A 1 163 ? 21.25741 58.95527 -3.92204 1.000 26.16661 258 ARG A CA 1
ATOM 1280 C C . ARG A 1 163 ? 22.02907 57.69233 -3.53302 1.000 18.62776 258 ARG A C 1
ATOM 1281 O O . ARG A 1 163 ? 21.72809 56.58877 -3.99873 1.000 20.01754 258 ARG A O 1
ATOM 1289 N N . VAL A 1 164 ? 23.03040 57.83630 -2.66539 1.000 14.90543 259 VAL A N 1
ATOM 1290 C CA . VAL A 1 164 ? 23.73206 56.65845 -2.16418 1.000 14.78679 259 VAL A CA 1
ATOM 1291 C C . VAL A 1 164 ? 22.93465 55.97020 -1.05228 1.000 15.83689 259 VAL A C 1
ATOM 1292 O O . VAL A 1 164 ? 23.02869 54.74807 -0.88230 1.000 16.58119 259 VAL A O 1
ATOM 1296 N N . ALA A 1 165 ? 22.14360 56.71763 -0.28203 1.000 15.13221 260 ALA A N 1
ATOM 1297 C CA . ALA A 1 165 ? 21.39910 56.08712 0.80684 1.000 16.71013 260 ALA A CA 1
ATOM 1298 C C . ALA A 1 165 ? 20.39409 55.04757 0.31492 1.000 12.37103 260 ALA A C 1
ATOM 1299 O O . ALA A 1 165 ? 20.30368 53.97844 0.94307 1.000 11.20242 260 ALA A O 1
ATOM 1301 N N . PRO A 1 166 ? 19.63171 55.26624 -0.76465 1.000 12.66116 261 PRO A N 1
ATOM 1302 C CA . PRO A 1 166 ? 18.78897 54.17248 -1.27481 1.000 15.79192 261 PRO A CA 1
ATOM 1303 C C . PRO A 1 166 ? 19.57346 52.93934 -1.68161 1.000 13.37579 261 PRO A C 1
ATOM 1304 O O . PRO A 1 166 ? 19.05544 51.83058 -1.53861 1.000 12.27396 261 PRO A O 1
ATOM 1308 N N . VAL A 1 167 ? 20.79671 53.09123 -2.19412 1.000 14.11673 262 VAL A N 1
ATOM 1309 C CA . VAL A 1 167 ? 21.57873 51.90802 -2.55268 1.000 12.49748 262 VAL A CA 1
ATOM 1310 C C . VAL A 1 167 ? 21.99175 51.14739 -1.30076 1.000 8.60941 262 VAL A C 1
ATOM 1311 O O . VAL A 1 167 ? 21.91395 49.90951 -1.25618 1.000 11.07899 262 VAL A O 1
ATOM 1315 N N . LEU A 1 168 ? 22.45296 51.86907 -0.27471 1.000 7.14384 263 LEU A N 1
ATOM 1316 C CA . LEU A 1 168 ? 22.76451 51.22691 0.99939 1.000 11.87948 263 LEU A CA 1
ATOM 1317 C C . LEU A 1 168 ? 21.55770 50.47386 1.54011 1.000 11.70874 263 LEU A C 1
ATOM 1318 O O . LEU A 1 168 ? 21.68417 49.34273 2.02254 1.000 9.07459 263 LEU A O 1
ATOM 1323 N N . ILE A 1 169 ? 20.37320 51.07486 1.44646 1.000 8.81981 264 ILE A N 1
ATOM 1324 C CA . ILE A 1 169 ? 19.18221 50.43575 1.99201 1.000 8.65207 264 ILE A CA 1
ATOM 1325 C C . ILE A 1 169 ? 18.81841 49.19370 1.18814 1.000 7.90711 264 ILE A C 1
ATOM 1326 O O . ILE A 1 169 ? 18.49683 48.14311 1.75778 1.000 7.78820 264 ILE A O 1
ATOM 1331 N N A ARG A 1 170 ? 18.86311 49.28448 -0.14363 0.500 9.21864 265 ARG A N 1
ATOM 1332 N N B ARG A 1 170 ? 18.86263 49.28384 -0.14416 0.500 9.24246 265 ARG A N 1
ATOM 1333 C CA A ARG A 1 170 ? 18.54001 48.11950 -0.95992 0.500 9.29669 265 ARG A CA 1
ATOM 1334 C CA B ARG A 1 170 ? 18.53460 48.11505 -0.95336 0.500 9.19210 265 ARG A CA 1
ATOM 1335 C C A ARG A 1 170 ? 19.55432 47.00254 -0.75831 0.500 9.98275 265 ARG A C 1
ATOM 1336 C C B ARG A 1 170 ? 19.55477 47.00148 -0.76294 0.500 9.98555 265 ARG A C 1
ATOM 1337 O O A ARG A 1 170 ? 19.19265 45.81902 -0.74881 0.500 9.71306 265 ARG A O 1
ATOM 1338 O O B ARG A 1 170 ? 19.19646 45.81724 -0.77686 0.500 9.70298 265 ARG A O 1
ATOM 1353 N N . GLU A 1 171 ? 20.83112 47.35584 -0.58834 1.000 9.29662 266 GLU A N 1
ATOM 1354 C CA . GLU A 1 171 ? 21.86214 46.32642 -0.43990 1.000 9.70096 266 GLU A CA 1
ATOM 1355 C C . GLU A 1 171 ? 21.75174 45.59664 0.89977 1.000 9.81715 266 GLU A C 1
ATOM 1356 O O . GLU A 1 171 ? 21.84251 44.36377 0.94661 1.000 11.46568 266 GLU A O 1
ATOM 1362 N N . ILE A 1 172 ? 21.55559 46.32211 2.00299 1.000 7.78353 267 ILE A N 1
ATOM 1363 C CA . ILE A 1 172 ? 21.36213 45.62376 3.27189 1.000 7.78929 267 ILE A CA 1
ATOM 1364 C C . ILE A 1 172 ? 20.06257 44.82839 3.22441 1.000 5.79071 267 ILE A C 1
ATOM 1365 O O . ILE A 1 172 ? 19.98203 43.71820 3.75782 1.000 7.10446 267 ILE A O 1
ATOM 1370 N N . THR A 1 173 ? 19.03692 45.35705 2.54302 1.000 7.81595 268 THR A N 1
ATOM 1371 C CA . THR A 1 173 ? 17.80769 44.58690 2.36430 1.000 7.92601 268 THR A CA 1
ATOM 1372 C C . THR A 1 173 ? 18.10810 43.26796 1.65900 1.000 8.20129 268 THR A C 1
ATOM 1373 O O . THR A 1 173 ? 17.68349 42.20039 2.10909 1.000 8.27630 268 THR A O 1
ATOM 1377 N N . ARG A 1 174 ? 18.85014 43.33172 0.54714 1.000 9.85308 269 ARG A N 1
ATOM 1378 C CA . ARG A 1 174 ? 19.21599 42.11856 -0.18205 1.000 8.97764 269 ARG A CA 1
ATOM 1379 C C . ARG A 1 174 ? 19.98430 41.14733 0.71471 1.000 5.80608 269 ARG A C 1
ATOM 1380 O O . ARG A 1 174 ? 19.71891 39.93675 0.71709 1.000 7.63698 269 ARG A O 1
ATOM 1388 N N . ARG A 1 175 ? 20.93416 41.66175 1.49318 1.000 8.01037 270 ARG A N 1
ATOM 1389 C CA . ARG A 1 175 ? 21.77796 40.78761 2.30616 1.000 9.80801 270 ARG A CA 1
ATOM 1390 C C . ARG A 1 175 ? 21.01100 40.15701 3.45860 1.000 8.27356 270 ARG A C 1
ATOM 1391 O O . ARG A 1 175 ? 21.37468 39.06666 3.91019 1.000 7.94043 270 ARG A O 1
ATOM 1399 N N . VAL A 1 176 ? 19.97875 40.84298 3.96414 1.000 8.09950 271 VAL A N 1
ATOM 1400 C CA . VAL A 1 176 ? 19.10123 40.26505 4.98531 1.000 6.35367 271 VAL A CA 1
ATOM 1401 C C . VAL A 1 176 ? 18.17350 39.22072 4.35627 1.000 7.79471 271 VAL A C 1
ATOM 1402 O O . VAL A 1 176 ? 17.97486 38.12997 4.91048 1.000 9.83979 271 VAL A O 1
ATOM 1406 N N . HIS A 1 177 ? 17.62536 39.51617 3.17071 1.000 6.73268 272 HIS A N 1
ATOM 1407 C CA . HIS A 1 177 ? 16.80348 38.53733 2.45676 1.000 7.55186 272 HIS A CA 1
ATOM 1408 C C . HIS A 1 177 ? 17.55027 37.22401 2.24140 1.000 9.44370 272 HIS A C 1
ATOM 1409 O O . HIS A 1 177 ? 16.96711 36.13792 2.37249 1.000 9.11080 272 HIS A O 1
ATOM 1416 N N . LEU A 1 178 ? 18.84497 37.30170 1.91468 1.000 7.52085 273 LEU A N 1
ATOM 1417 C CA . LEU A 1 178 ? 19.62470 36.08401 1.66982 1.000 10.79713 273 LEU A CA 1
ATOM 1418 C C . LEU A 1 178 ? 19.61501 35.15693 2.87483 1.000 12.44319 273 LEU A C 1
ATOM 1419 O O . LEU A 1 178 ? 19.78654 33.94310 2.72570 1.000 11.55659 273 LEU A O 1
ATOM 1424 N N . GLU A 1 179 ? 19.42584 35.70738 4.07140 1.000 8.26544 274 GLU A N 1
ATOM 1425 C CA . GLU A 1 179 ? 19.40619 34.91957 5.29706 1.000 10.49570 274 GLU A CA 1
ATOM 1426 C C . GLU A 1 179 ? 17.99645 34.53017 5.71423 1.000 9.92587 274 GLU A C 1
ATOM 1427 O O . GLU A 1 179 ? 17.81546 34.02444 6.82560 1.000 10.80401 274 GLU A O 1
ATOM 1433 N N . GLY A 1 180 ? 17.00388 34.73781 4.84791 1.000 7.77854 275 GLY A N 1
ATOM 1434 C CA . GLY A 1 180 ? 15.65258 34.29247 5.12083 1.000 10.04632 275 GLY A CA 1
ATOM 1435 C C . GLY A 1 180 ? 14.84501 35.20999 6.01282 1.000 15.94271 275 GLY A C 1
ATOM 1436 O O . GLY A 1 180 ? 13.87661 34.76220 6.63552 1.000 9.97056 275 GLY A O 1
ATOM 1437 N N . ILE A 1 181 ? 15.21255 36.48129 6.10044 1.000 11.45525 276 ILE A N 1
ATOM 1438 C CA . ILE A 1 181 ? 14.52348 37.45070 6.94737 1.000 10.79136 276 ILE A CA 1
ATOM 1439 C C . ILE A 1 181 ? 13.92095 38.52582 6.04904 1.000 11.38446 276 ILE A C 1
ATOM 1440 O O . ILE A 1 181 ? 14.60366 39.04422 5.15937 1.000 10.22110 276 ILE A O 1
ATOM 1445 N N . PHE A 1 182 ? 12.65264 38.88543 6.30004 1.000 10.36748 277 PHE A N 1
ATOM 1446 C CA . PHE A 1 182 ? 11.91343 39.74105 5.37613 1.000 10.09125 277 PHE A CA 1
ATOM 1447 C C . PHE A 1 182 ? 11.20940 40.91604 6.05067 1.000 13.44088 277 PHE A C 1
ATOM 1448 O O . PHE A 1 182 ? 10.47753 41.65851 5.37742 1.000 11.16044 277 PHE A O 1
ATOM 1456 N N . GLN A 1 183 ? 11.43536 41.11814 7.34559 1.000 10.10936 278 GLN A N 1
ATOM 1457 C CA . GLN A 1 183 ? 10.93938 42.26881 8.08020 1.000 9.39121 278 GLN A CA 1
ATOM 1458 C C . GLN A 1 183 ? 12.10655 42.93862 8.79361 1.000 11.83572 278 GLN A C 1
ATOM 1459 O O . GLN A 1 183 ? 13.10126 42.28409 9.12539 1.000 9.77600 278 GLN A O 1
ATOM 1465 N N . ALA A 1 184 ? 11.96784 44.24435 9.04601 1.000 11.55811 279 ALA A N 1
ATOM 1466 C CA . ALA A 1 184 ? 12.95196 45.00758 9.80774 1.000 8.10640 279 ALA A CA 1
ATOM 1467 C C . ALA A 1 184 ? 12.24869 46.04898 10.66720 1.000 7.94866 279 ALA A C 1
ATOM 1468 O O . ALA A 1 184 ? 11.12020 46.45390 10.38337 1.000 11.28090 279 ALA A O 1
ATOM 1470 N N . VAL A 1 185 ? 12.93047 46.48732 11.72324 1.000 9.48652 280 VAL A N 1
ATOM 1471 C CA . VAL A 1 185 ? 12.50799 47.63453 12.52482 1.000 8.18636 280 VAL A CA 1
ATOM 1472 C C . VAL A 1 185 ? 13.65657 48.63517 12.54860 1.000 11.60610 280 VAL A C 1
ATOM 1473 O O . VAL A 1 185 ? 14.83275 48.25950 12.47389 1.000 9.69242 280 VAL A O 1
ATOM 1477 N N . TYR A 1 186 ? 13.31212 49.92402 12.60878 1.000 10.03953 281 TYR A N 1
ATOM 1478 C CA . TYR A 1 186 ? 14.31693 50.97807 12.59237 1.000 13.17670 281 TYR A CA 1
ATOM 1479 C C . TYR A 1 186 ? 13.66893 52.26496 13.07101 1.000 13.09019 281 TYR A C 1
ATOM 1480 O O . TYR A 1 186 ? 12.44442 52.40214 13.06430 1.000 11.90755 281 TYR A O 1
ATOM 1489 N N . THR A 1 187 ? 14.50309 53.19687 13.50669 1.000 16.75393 282 THR A N 1
ATOM 1490 C CA . THR A 1 187 ? 14.02447 54.50693 13.90703 1.000 13.70679 282 THR A CA 1
ATOM 1491 C C . THR A 1 187 ? 14.68936 55.56486 13.04331 1.000 20.42699 282 THR A C 1
ATOM 1492 O O . THR A 1 187 ? 15.72013 55.32112 12.41343 1.000 13.64076 282 THR A O 1
ATOM 1496 N N . ALA A 1 188 ? 14.08043 56.74744 13.01123 1.000 14.09502 283 ALA A N 1
ATOM 1497 C CA . ALA A 1 188 ? 14.69209 57.87538 12.33010 1.000 14.42431 283 ALA A CA 1
ATOM 1498 C C . ALA A 1 188 ? 14.11732 59.16311 12.89921 1.000 12.98645 283 ALA A C 1
ATOM 1499 O O . ALA A 1 188 ? 12.95848 59.21297 13.31975 1.000 16.43857 283 ALA A O 1
ATOM 1501 N N . GLY A 1 189 ? 14.94065 60.20475 12.89108 1.000 15.50677 284 GLY A N 1
ATOM 1502 C CA . GLY A 1 189 ? 14.47219 61.52823 13.25935 1.000 16.96200 284 GLY A CA 1
ATOM 1503 C C . GLY A 1 189 ? 13.61964 62.20130 12.20442 1.000 21.00706 284 GLY A C 1
ATOM 1504 O O . GLY A 1 189 ? 12.94074 63.18374 12.51956 1.000 26.11943 284 GLY A O 1
ATOM 1505 N N . VAL A 1 190 ? 13.62180 61.68833 10.97729 1.000 19.54112 285 VAL A N 1
ATOM 1506 C CA . VAL A 1 190 ? 12.85080 62.26480 9.88623 1.000 20.85074 285 VAL A CA 1
ATOM 1507 C C . VAL A 1 190 ? 11.60143 61.42317 9.66344 1.000 16.78990 285 VAL A C 1
ATOM 1508 O O . VAL A 1 190 ? 11.53214 60.25571 10.04553 1.000 15.72099 285 VAL A O 1
ATOM 1512 N N . VAL A 1 191 ? 10.58921 62.03075 9.05241 1.000 18.33642 286 VAL A N 1
ATOM 1513 C CA . VAL A 1 191 ? 9.32552 61.35817 8.77530 1.000 18.67102 286 VAL A CA 1
ATOM 1514 C C . VAL A 1 191 ? 9.39537 60.72456 7.39032 1.000 18.08294 286 VAL A C 1
ATOM 1515 O O . VAL A 1 191 ? 9.62454 61.41500 6.39099 1.000 16.93421 286 VAL A O 1
ATOM 1519 N N . LEU A 1 192 ? 9.16030 59.42456 7.32904 1.000 13.91845 287 LEU A N 1
ATOM 1520 C CA . LEU A 1 192 ? 9.10894 58.64694 6.09978 1.000 18.01367 287 LEU A CA 1
ATOM 1521 C C . LEU A 1 192 ? 7.80642 57.87336 6.08252 1.000 14.98382 287 LEU A C 1
ATOM 1522 O O . LEU A 1 192 ? 7.14694 57.72917 7.11427 1.000 18.20497 287 LEU A O 1
ATOM 1527 N N . PRO A 1 193 ? 7.40583 57.33918 4.93073 1.000 18.30795 288 PRO A N 1
ATOM 1528 C CA . PRO A 1 193 ? 6.35410 56.31372 4.94545 1.000 14.41540 288 PRO A CA 1
ATOM 1529 C C . PRO A 1 193 ? 6.87145 55.08170 5.67367 1.000 14.25273 288 PRO A C 1
ATOM 1530 O O . PRO A 1 193 ? 7.91857 54.54688 5.31644 1.000 18.25204 288 PRO A O 1
ATOM 1534 N N . LYS A 1 194 ? 6.18457 54.65263 6.73871 1.000 15.75283 289 LYS A N 1
ATOM 1535 C CA . LYS A 1 194 ? 5.16943 55.36934 7.51397 1.000 13.81563 289 LYS A CA 1
ATOM 1536 C C . LYS A 1 194 ? 5.36872 55.00180 8.99020 1.000 10.37012 289 LYS A C 1
ATOM 1537 O O . LYS A 1 194 ? 5.41621 53.81112 9.32419 1.000 11.49928 289 LYS A O 1
ATOM 1543 N N . PRO A 1 195 ? 5.47666 55.98466 9.88093 1.000 14.50797 290 PRO A N 1
ATOM 1544 C CA . PRO A 1 195 ? 5.76203 55.64682 11.28327 1.000 13.16746 290 PRO A CA 1
ATOM 1545 C C . PRO A 1 195 ? 4.70350 54.71709 11.86156 1.000 16.55995 290 PRO A C 1
ATOM 1546 O O . PRO A 1 195 ? 3.50307 54.89641 11.64589 1.000 14.12526 290 PRO A O 1
ATOM 1550 N N . VAL A 1 196 ? 5.16665 53.68252 12.56136 1.000 10.79768 291 VAL A N 1
ATOM 1551 C CA . VAL A 1 196 ? 4.26291 52.89290 13.38615 1.000 11.05812 291 VAL A CA 1
ATOM 1552 C C . VAL A 1 196 ? 4.05549 53.55119 14.74178 1.000 14.69131 291 VAL A C 1
ATOM 1553 O O . VAL A 1 196 ? 3.08259 53.23531 15.42968 1.000 16.37493 291 VAL A O 1
ATOM 1557 N N . GLY A 1 197 ? 4.94516 54.45771 15.13638 1.000 12.36359 292 GLY A N 1
ATOM 1558 C CA . GLY A 1 197 ? 4.78246 55.22692 16.35687 1.000 11.58581 292 GLY A CA 1
ATOM 1559 C C . GLY A 1 197 ? 5.73183 56.40221 16.35520 1.000 17.09135 292 GLY A C 1
ATOM 1560 O O . GLY A 1 197 ? 6.79831 56.35684 15.73347 1.000 14.62199 292 GLY A O 1
ATOM 1561 N N . THR A 1 198 ? 5.33707 57.47425 17.03480 1.000 10.58544 293 THR A N 1
ATOM 1562 C CA . THR A 1 198 ? 6.13758 58.69076 17.07388 1.000 14.48133 293 THR A CA 1
ATOM 1563 C C . THR A 1 198 ? 6.45609 59.00617 18.52537 1.000 13.18548 293 THR A C 1
ATOM 1564 O O . THR A 1 198 ? 5.54327 59.14780 19.34465 1.000 14.60173 293 THR A O 1
ATOM 1568 N N . CYS A 1 199 ? 7.74359 59.07928 18.84743 1.000 15.36919 294 CYS A N 1
ATOM 1569 C CA . CYS A 1 199 ? 8.19409 59.35849 20.19853 1.000 12.31969 294 CYS A CA 1
ATOM 1570 C C . CYS A 1 199 ? 8.97903 60.66148 20.22148 1.000 15.35203 294 CYS A C 1
ATOM 1571 O O . CYS A 1 199 ? 9.44893 61.15123 19.19411 1.000 20.64870 294 CYS A O 1
ATOM 1574 N N . ARG A 1 200 ? 9.11067 61.22236 21.41447 1.000 19.54758 295 ARG A N 1
ATOM 1575 C CA . ARG A 1 200 ? 9.76457 62.50570 21.61902 1.000 18.18110 295 ARG A CA 1
ATOM 1576 C C . ARG A 1 200 ? 10.82439 62.33413 22.69082 1.000 12.02800 295 ARG A C 1
ATOM 1577 O O . ARG A 1 200 ? 10.55157 61.72481 23.73103 1.000 14.13540 295 ARG A O 1
ATOM 1585 N N . TYR A 1 201 ? 12.02984 62.85053 22.44092 1.000 11.37734 296 TYR A N 1
ATOM 1586 C CA . TYR A 1 201 ? 13.05410 62.86869 23.48049 1.000 12.57047 296 TYR A CA 1
ATOM 1587 C C . TYR A 1 201 ? 12.77678 63.98928 24.47142 1.000 17.36491 296 TYR A C 1
ATOM 1588 O O . TYR A 1 201 ? 12.34300 65.07963 24.08963 1.000 14.08574 296 TYR A O 1
ATOM 1597 N N . TRP A 1 202 ? 13.01351 63.69509 25.74528 1.000 14.18953 297 TRP A N 1
ATOM 1598 C CA . TRP A 1 202 ? 13.04086 64.64900 26.83752 1.000 13.05667 297 TRP A CA 1
ATOM 1599 C C . TRP A 1 202 ? 14.42175 64.59104 27.47770 1.000 16.67712 297 TRP A C 1
ATOM 1600 O O . TRP A 1 202 ? 15.13679 63.59171 27.36243 1.000 11.97634 297 TRP A O 1
ATOM 1611 N N . HIS A 1 203 ? 14.77939 65.65583 28.19058 1.000 13.45668 298 HIS A N 1
ATOM 1612 C CA . HIS A 1 203 ? 16.13186 65.83640 28.70355 1.000 12.02035 298 HIS A CA 1
ATOM 1613 C C . HIS A 1 203 ? 16.09055 66.29921 30.15481 1.000 16.79273 298 HIS A C 1
ATOM 1614 O O . HIS A 1 203 ? 15.36332 67.24230 30.47987 1.000 15.33821 298 HIS A O 1
ATOM 1621 N N . ARG A 1 204 ? 16.86894 65.64486 31.02306 1.000 16.05154 299 ARG A N 1
ATOM 1622 C CA . ARG A 1 204 ? 16.97413 66.01599 32.43717 1.000 18.49957 299 ARG A CA 1
ATOM 1623 C C . ARG A 1 204 ? 18.38413 66.53888 32.70567 1.000 18.75236 299 ARG A C 1
ATOM 1624 O O . ARG A 1 204 ? 19.35005 65.76828 32.69365 1.000 17.66360 299 ARG A O 1
ATOM 1632 N N . SER A 1 205 ? 18.50179 67.84250 32.95394 1.000 13.31208 300 SER A N 1
ATOM 1633 C CA . SER A 1 205 ? 19.80430 68.43005 33.24550 1.000 18.20118 300 SER A CA 1
ATOM 1634 C C . SER A 1 205 ? 20.38151 67.82825 34.51809 1.000 17.13632 300 SER A C 1
ATOM 1635 O O . SER A 1 205 ? 19.69364 67.71283 35.53307 1.000 19.03826 300 SER A O 1
ATOM 1638 N N . LEU A 1 206 ? 21.63779 67.41679 34.44438 1.000 16.59842 301 LEU A N 1
ATOM 1639 C CA . LEU A 1 206 ? 22.40223 66.92261 35.58084 1.000 18.22984 301 LEU A CA 1
ATOM 1640 C C . LEU A 1 206 ? 23.52080 67.86912 35.96138 1.000 21.00558 301 LEU A C 1
ATOM 1641 O O . LEU A 1 206 ? 23.81665 68.04588 37.14444 1.000 23.62178 301 LEU A O 1
ATOM 1646 N N . ASN A 1 207 ? 24.12595 68.49175 34.96126 1.000 23.54988 302 ASN A N 1
ATOM 1647 C CA . ASN A 1 207 ? 25.19169 69.46917 35.14140 1.000 22.11286 302 ASN A CA 1
ATOM 1648 C C . ASN A 1 207 ? 24.78743 70.72350 34.37339 1.000 25.33832 302 ASN A C 1
ATOM 1649 O O . ASN A 1 207 ? 25.31382 71.00041 33.28971 1.000 18.22065 302 ASN A O 1
ATOM 1654 N N . PRO A 1 208 ? 23.81702 71.48550 34.89458 1.000 21.67673 303 PRO A N 1
ATOM 1655 C CA . PRO A 1 208 ? 23.25069 72.59323 34.10469 1.000 25.27907 303 PRO A CA 1
ATOM 1656 C C . PRO A 1 208 ? 24.26011 73.67566 33.75866 1.000 27.69999 303 PRO A C 1
ATOM 1657 O O . PRO A 1 208 ? 24.16760 74.27089 32.67574 1.000 23.66407 303 PRO A O 1
ATOM 1661 N N . ARG A 1 209 ? 25.23056 73.93426 34.63557 1.000 25.70926 304 ARG A N 1
ATOM 1662 C CA . ARG A 1 209 ? 26.26556 74.91365 34.32654 1.000 33.36048 304 ARG A CA 1
ATOM 1663 C C . ARG A 1 209 ? 26.94254 74.59676 32.99741 1.000 32.16479 304 ARG A C 1
ATOM 1664 O O . ARG A 1 209 ? 27.08831 75.47098 32.13471 1.000 26.31157 304 ARG A O 1
ATOM 1672 N N . LYS A 1 210 ? 27.34365 73.33738 32.80366 1.000 27.22548 305 LYS A N 1
ATOM 1673 C CA . LYS A 1 210 ? 28.03635 72.98711 31.57148 1.000 25.91559 305 LYS A CA 1
ATOM 1674 C C . LYS A 1 210 ? 27.08470 72.97075 30.38038 1.000 25.11836 305 LYS A C 1
ATOM 1675 O O . LYS A 1 210 ? 27.45575 73.39451 29.28233 1.000 30.55932 305 LYS A O 1
ATOM 1681 N N . LEU A 1 211 ? 25.85611 72.48293 30.57478 1.000 26.72229 306 LEU A N 1
ATOM 1682 C CA . LEU A 1 211 ? 24.88854 72.45167 29.48003 1.000 26.84444 306 LEU A CA 1
ATOM 1683 C C . LEU A 1 211 ? 24.59601 73.85570 28.95324 1.000 28.57990 306 LEU A C 1
ATOM 1684 O O . LEU A 1 211 ? 24.45862 74.06239 27.73998 1.000 25.82121 306 LEU A O 1
ATOM 1689 N N . ILE A 1 212 ? 24.47753 74.83023 29.85533 1.000 28.83220 307 ILE A N 1
ATOM 1690 C CA . ILE A 1 212 ? 24.23564 76.20603 29.43761 1.000 28.92871 307 ILE A CA 1
ATOM 1691 C C . ILE A 1 212 ? 25.47831 76.78288 28.76791 1.000 24.61789 307 ILE A C 1
ATOM 1692 O O . ILE A 1 212 ? 25.38652 77.50266 27.76781 1.000 31.14466 307 ILE A O 1
ATOM 1697 N N . GLU A 1 213 ? 26.65801 76.44080 29.28245 1.000 25.71965 308 GLU A N 1
ATOM 1698 C CA . GLU A 1 213 ? 27.89962 76.97237 28.72922 1.000 29.59163 308 GLU A CA 1
ATOM 1699 C C . GLU A 1 213 ? 28.14424 76.49146 27.29887 1.000 32.07390 308 GLU A C 1
ATOM 1700 O O . GLU A 1 213 ? 28.65657 77.24767 26.46814 1.000 29.00040 308 GLU A O 1
ATOM 1706 N N . VAL A 1 214 ? 27.80380 75.23500 26.98866 1.000 29.29935 309 VAL A N 1
ATOM 1707 C CA . VAL A 1 214 ? 27.94457 74.74188 25.62061 1.000 27.37719 309 VAL A CA 1
ATOM 1708 C C . VAL A 1 214 ? 26.69684 74.99617 24.79006 1.000 24.44338 309 VAL A C 1
ATOM 1709 O O . VAL A 1 214 ? 26.64763 74.59696 23.61630 1.000 26.28081 309 VAL A O 1
ATOM 1713 N N . LYS A 1 215 ? 25.68684 75.64790 25.36560 1.000 23.75163 310 LYS A N 1
ATOM 1714 C CA . LYS A 1 215 ? 24.45705 76.03122 24.67761 1.000 27.67216 310 LYS A CA 1
ATOM 1715 C C . LYS A 1 215 ? 23.62367 74.81611 24.26720 1.000 24.92539 310 LYS A C 1
ATOM 1716 O O . LYS A 1 215 ? 22.86139 74.86695 23.29866 1.000 27.29944 310 LYS A O 1
ATOM 1722 N N . PHE A 1 216 ? 23.76262 73.72161 25.01653 1.000 22.48951 311 PHE A N 1
ATOM 1723 C CA . PHE A 1 216 ? 22.81349 72.61862 24.92338 1.000 23.37693 311 PHE A CA 1
ATOM 1724 C C . PHE A 1 216 ? 21.45980 73.03193 25.48916 1.000 23.05997 311 PHE A C 1
ATOM 1725 O O . PHE A 1 216 ? 20.40830 72.67352 24.94727 1.000 22.33296 311 PHE A O 1
ATOM 1733 N N . SER A 1 217 ? 21.46743 73.78854 26.57880 1.000 24.32044 312 SER A N 1
ATOM 1734 C CA . SER A 1 217 ? 20.25601 74.35094 27.14725 1.000 26.24099 312 SER A CA 1
ATOM 1735 C C . SER A 1 217 ? 20.47712 75.84000 27.39120 1.000 32.26405 312 SER A C 1
ATOM 1736 O O . SER A 1 217 ? 21.58586 76.36473 27.24622 1.000 23.94000 312 SER A O 1
ATOM 1739 N N . HIS A 1 218 ? 19.40818 76.52792 27.76369 1.000 31.85888 313 HIS A N 1
ATOM 1740 C CA . HIS A 1 218 ? 19.44694 77.97477 27.89013 1.000 41.81443 313 HIS A CA 1
ATOM 1741 C C . HIS A 1 218 ? 18.85489 78.40647 29.22168 1.000 39.98187 313 HIS A C 1
ATOM 1742 O O . HIS A 1 218 ? 17.86267 77.83803 29.69222 1.000 40.29353 313 HIS A O 1
ATOM 1749 N N . LEU A 1 219 ? 19.50233 79.39384 29.83398 1.000 35.26909 314 LEU A N 1
ATOM 1750 C CA . LEU A 1 219 ? 18.99358 80.00559 31.05110 1.000 40.02646 314 LEU A CA 1
ATOM 1751 C C . LEU A 1 219 ? 17.69431 80.74917 30.75599 1.000 44.21923 314 LEU A C 1
ATOM 1752 O O . LEU A 1 219 ? 17.63034 81.57046 29.83547 1.000 54.12268 314 LEU A O 1
ATOM 1757 N N . SER A 1 220 ? 16.66189 80.47185 31.55465 1.000 52.94431 315 SER A N 1
ATOM 1758 C CA . SER A 1 220 ? 15.30277 80.94019 31.28335 1.000 58.89639 315 SER A CA 1
ATOM 1759 C C . SER A 1 220 ? 15.12994 82.45794 31.29726 1.000 64.29283 315 SER A C 1
ATOM 1760 O O . SER A 1 220 ? 14.00213 82.94445 31.15113 1.000 65.44157 315 SER A O 1
ATOM 1763 N N . ARG A 1 221 ? 16.22173 83.20927 31.49214 1.000 61.18513 316 ARG A N 1
ATOM 1764 C CA . ARG A 1 221 ? 16.24010 84.67405 31.43406 1.000 57.98704 316 ARG A CA 1
ATOM 1765 C C . ARG A 1 221 ? 15.47552 85.31846 32.59015 1.000 61.09124 316 ARG A C 1
ATOM 1766 O O . ARG A 1 221 ? 15.78310 86.44875 32.98608 1.000 48.33047 316 ARG A O 1
ATOM 1768 N N . ASN A 1 222 ? 14.47340 84.61997 33.12583 1.000 60.68031 317 ASN A N 1
ATOM 1769 C CA . ASN A 1 222 ? 13.84474 84.97662 34.38939 1.000 54.57060 317 ASN A CA 1
ATOM 1770 C C . ASN A 1 222 ? 14.38560 84.14362 35.54562 1.000 53.13242 317 ASN A C 1
ATOM 1771 O O . ASN A 1 222 ? 13.85763 84.22184 36.65964 1.000 51.28270 317 ASN A O 1
ATOM 1773 N N . MET A 1 223 ? 15.41994 83.34166 35.29908 1.000 48.91286 318 MET A N 1
ATOM 1774 C CA . MET A 1 223 ? 16.06765 82.52870 36.31742 1.000 41.60086 318 MET A CA 1
ATOM 1775 C C . MET A 1 223 ? 17.56259 82.79783 36.30489 1.000 39.77777 318 MET A C 1
ATOM 1776 O O . MET A 1 223 ? 18.17509 82.87395 35.23689 1.000 40.19471 318 MET A O 1
ATOM 1781 N N . THR A 1 224 ? 18.15141 82.91497 37.49053 1.000 30.61500 319 THR A N 1
ATOM 1782 C CA . THR A 1 224 ? 19.59774 83.01966 37.58091 1.000 34.03653 319 THR A CA 1
ATOM 1783 C C . THR A 1 224 ? 20.24615 81.64731 37.42174 1.000 31.45787 319 THR A C 1
ATOM 1784 O O . THR A 1 224 ? 19.60102 80.60273 37.55720 1.000 25.86574 319 THR A O 1
ATOM 1788 N N . MET A 1 225 ? 21.54892 81.66701 37.13205 1.000 32.65978 320 MET A N 1
ATOM 1789 C CA . MET A 1 225 ? 22.32595 80.43298 37.11443 1.000 31.13517 320 MET A CA 1
ATOM 1790 C C . MET A 1 225 ? 22.30611 79.75867 38.47862 1.000 42.72291 320 MET A C 1
ATOM 1791 O O . MET A 1 225 ? 22.13134 78.53749 38.57287 1.000 34.56512 320 MET A O 1
ATOM 1796 N N . GLN A 1 226 ? 22.48274 80.54448 39.54677 1.000 34.71070 321 GLN A N 1
ATOM 1797 C CA . GLN A 1 226 ? 22.41129 80.01415 40.90446 1.000 35.63840 321 GLN A CA 1
ATOM 1798 C C . GLN A 1 226 ? 21.11009 79.25553 41.13654 1.000 34.36552 321 GLN A C 1
ATOM 1799 O O . GLN A 1 226 ? 21.11243 78.14789 41.68528 1.000 32.08570 321 GLN A O 1
ATOM 1801 N N . ARG A 1 227 ? 19.98153 79.83360 40.71185 1.000 27.68651 322 ARG A N 1
ATOM 1802 C CA . ARG A 1 227 ? 18.69821 79.18838 40.96735 1.000 28.59010 322 ARG A CA 1
ATOM 1803 C C . ARG A 1 227 ? 18.49961 77.94445 40.10769 1.000 33.35405 322 ARG A C 1
ATOM 1804 O O . ARG A 1 227 ? 17.81487 77.00184 40.52543 1.000 26.95046 322 ARG A O 1
ATOM 1812 N N . THR A 1 228 ? 19.04777 77.94569 38.89397 1.000 26.25683 323 THR A N 1
ATOM 1813 C CA . THR A 1 228 ? 18.96440 76.76977 38.03558 1.000 25.28102 323 THR A CA 1
ATOM 1814 C C . THR A 1 228 ? 19.66528 75.57341 38.67106 1.000 25.11673 323 THR A C 1
ATOM 1815 O O . THR A 1 228 ? 19.13150 74.45619 38.66985 1.000 30.61453 323 THR A O 1
ATOM 1819 N N . MET A 1 229 ? 20.85347 75.79400 39.24148 1.000 27.80440 324 MET A N 1
ATOM 1820 C CA . MET A 1 229 ? 21.59833 74.69998 39.85732 1.000 29.62676 324 MET A CA 1
ATOM 1821 C C . MET A 1 229 ? 20.88307 74.15356 41.08878 1.000 35.34900 324 MET A C 1
ATOM 1822 O O . MET A 1 229 ? 20.91212 72.94269 41.34029 1.000 31.21726 324 MET A O 1
ATOM 1827 N N . LYS A 1 230 ? 20.21884 75.01793 41.85960 1.000 28.88615 325 LYS A N 1
ATOM 1828 C CA . LYS A 1 230 ? 19.42483 74.52043 42.97992 1.000 27.71660 325 LYS A CA 1
ATOM 1829 C C . LYS A 1 230 ? 18.22121 73.72795 42.48630 1.000 30.77563 325 LYS A C 1
ATOM 1830 O O . LYS A 1 230 ? 17.86666 72.69314 43.06433 1.000 25.53011 325 LYS A O 1
ATOM 1832 N N . LEU A 1 231 ? 17.58627 74.19651 41.41227 1.000 28.69021 326 LEU A N 1
ATOM 1833 C CA . LEU A 1 231 ? 16.44232 73.48608 40.85064 1.000 30.45670 326 LEU A CA 1
ATOM 1834 C C . LEU A 1 231 ? 16.79645 72.04686 40.48066 1.000 26.01432 326 LEU A C 1
ATOM 1835 O O . LEU A 1 231 ? 16.02143 71.12279 40.74999 1.000 24.70722 326 LEU A O 1
ATOM 1840 N N . TYR A 1 232 ? 17.96340 71.83719 39.87284 1.000 24.37002 327 TYR A N 1
ATOM 1841 C CA . TYR A 1 232 ? 18.34049 70.53787 39.32983 1.000 26.57122 327 TYR A CA 1
ATOM 1842 C C . TYR A 1 232 ? 19.21485 69.72139 40.26996 1.000 29.17343 327 TYR A C 1
ATOM 1843 O O . TYR A 1 232 ? 19.62528 68.61597 39.90608 1.000 23.21753 327 TYR A O 1
ATOM 1852 N N . ARG A 1 233 ? 19.49212 70.22391 41.47054 1.000 25.48445 328 ARG A N 1
ATOM 1853 C CA . ARG A 1 233 ? 20.34336 69.50322 42.40789 1.000 27.74692 328 ARG A CA 1
ATOM 1854 C C . ARG A 1 233 ? 19.69749 68.17982 42.81121 1.000 20.43323 328 ARG A C 1
ATOM 1855 O O . ARG A 1 233 ? 18.48141 68.08866 43.00437 1.000 23.83255 328 ARG A O 1
ATOM 1863 N N . LEU A 1 234 ? 20.51932 67.14458 42.91949 1.000 24.63313 329 LEU A N 1
ATOM 1864 C CA . LEU A 1 234 ? 20.04150 65.81504 43.25719 1.000 29.76924 329 LEU A CA 1
ATOM 1865 C C . LEU A 1 234 ? 20.75415 65.30582 44.50300 1.000 28.23800 329 LEU A C 1
ATOM 1866 O O . LEU A 1 234 ? 21.87786 65.72794 44.78414 1.000 19.90684 329 LEU A O 1
ATOM 1871 N N . PRO A 1 235 ? 20.13652 64.37584 45.25909 1.000 32.29184 330 PRO A N 1
ATOM 1872 C CA . PRO A 1 235 ? 20.85478 63.72993 46.36995 1.000 32.65758 330 PRO A CA 1
ATOM 1873 C C . PRO A 1 235 ? 22.16377 63.10580 45.91564 1.000 31.90964 330 PRO A C 1
ATOM 1874 O O . PRO A 1 235 ? 22.33555 62.81758 44.72745 1.000 27.95510 330 PRO A O 1
ATOM 1878 N N . GLU A 1 236 ? 23.09793 62.88821 46.84200 1.000 30.77462 331 GLU A N 1
ATOM 1879 C CA . GLU A 1 236 ? 24.39424 62.33440 46.46369 1.000 37.82827 331 GLU A CA 1
ATOM 1880 C C . GLU A 1 236 ? 24.37930 60.81583 46.32682 1.000 30.85554 331 GLU A C 1
ATOM 1881 O O . GLU A 1 236 ? 25.26750 60.25948 45.67138 1.000 32.81440 331 GLU A O 1
ATOM 1884 N N . THR A 1 237 ? 23.41581 60.13329 46.93668 1.000 31.76059 332 THR A N 1
ATOM 1885 C CA . THR A 1 237 ? 23.32473 58.68114 46.87681 1.000 39.82335 332 THR A CA 1
ATOM 1886 C C . THR A 1 237 ? 21.87115 58.28184 46.66985 1.000 28.90381 332 THR A C 1
ATOM 1887 O O . THR A 1 237 ? 20.95952 58.98676 47.12249 1.000 27.58830 332 THR A O 1
ATOM 1891 N N . PRO A 1 238 ? 21.62440 57.16579 45.98688 1.000 21.03336 333 PRO A N 1
ATOM 1892 C CA . PRO A 1 238 ? 20.24118 56.75936 45.70524 1.000 23.38142 333 PRO A CA 1
ATOM 1893 C C . PRO A 1 238 ? 19.48598 56.40483 46.97486 1.000 28.54316 333 PRO A C 1
ATOM 1894 O O . PRO A 1 238 ? 20.06521 56.09330 48.01589 1.000 27.69740 333 PRO A O 1
ATOM 1898 N N . LYS A 1 239 ? 18.15889 56.42781 46.87092 1.000 21.95624 334 LYS A N 1
ATOM 1899 C CA . LYS A 1 239 ? 17.33808 56.19053 48.04646 1.000 23.99039 334 LYS A CA 1
ATOM 1900 C C . LYS A 1 239 ? 16.72853 54.79797 48.11114 1.000 31.04439 334 LYS A C 1
ATOM 1901 O O . LYS A 1 239 ? 16.32089 54.38091 49.20312 1.000 20.46186 334 LYS A O 1
ATOM 1907 N N . THR A 1 240 ? 16.64894 54.06845 46.99352 1.000 21.41437 335 THR A N 1
ATOM 1908 C CA . THR A 1 240 ? 15.99737 52.76057 47.01894 1.000 24.15184 335 THR A CA 1
ATOM 1909 C C . THR A 1 240 ? 16.85580 51.74238 47.75005 1.000 23.21431 335 THR A C 1
ATOM 1910 O O . THR A 1 240 ? 18.04523 51.58535 47.45083 1.000 21.29900 335 THR A O 1
ATOM 1914 N N . ALA A 1 241 ? 16.23424 51.06050 48.71375 1.000 21.18533 336 ALA A N 1
ATOM 1915 C CA . ALA A 1 241 ? 16.88179 50.00176 49.47258 1.000 23.02226 336 ALA A CA 1
ATOM 1916 C C . ALA A 1 241 ? 17.28587 48.85094 48.56816 1.000 18.25050 336 ALA A C 1
ATOM 1917 O O . ALA A 1 241 ? 16.46583 48.34094 47.79942 1.000 24.30716 336 ALA A O 1
ATOM 1919 N N . GLY A 1 242 ? 18.53795 48.41683 48.68650 1.000 17.77600 337 GLY A N 1
ATOM 1920 C CA . GLY A 1 242 ? 18.97521 47.21764 47.99199 1.000 15.79025 337 GLY A CA 1
ATOM 1921 C C . GLY A 1 242 ? 19.41721 47.42996 46.56328 1.000 12.46969 337 GLY A C 1
ATOM 1922 O O . GLY A 1 242 ? 19.66956 46.44986 45.85406 1.000 13.13733 337 GLY A O 1
ATOM 1923 N N . LEU A 1 243 ? 19.50983 48.67306 46.11490 1.000 13.26531 338 LEU A N 1
ATOM 1924 C CA . LEU A 1 243 ? 19.99947 48.95559 44.77241 1.000 17.21149 338 LEU A CA 1
ATOM 1925 C C . LEU A 1 243 ? 21.48817 48.62676 44.67077 1.000 18.28114 338 LEU A C 1
ATOM 1926 O O . LEU A 1 243 ? 22.27474 48.96929 45.55819 1.000 18.96712 338 LEU A O 1
ATOM 1931 N N . ARG A 1 244 ? 21.87308 47.94633 43.59377 1.000 11.65920 339 ARG A N 1
ATOM 1932 C CA . ARG A 1 244 ? 23.26093 47.57352 43.37146 1.000 15.55235 339 ARG A CA 1
ATOM 1933 C C . ARG A 1 244 ? 23.43826 47.25794 41.89060 1.000 13.21624 339 ARG A C 1
ATOM 1934 O O . ARG A 1 244 ? 22.45745 46.98257 41.19067 1.000 12.95312 339 ARG A O 1
ATOM 1942 N N . PRO A 1 245 ? 24.66661 47.29238 41.38292 1.000 9.57244 340 PRO A N 1
ATOM 1943 C CA . PRO A 1 245 ? 24.87343 46.93227 39.97528 1.000 12.01378 340 PRO A CA 1
ATOM 1944 C C . PRO A 1 245 ? 24.45148 45.49513 39.70284 1.000 13.53083 340 PRO A C 1
ATOM 1945 O O . PRO A 1 245 ? 24.60451 44.60676 40.54449 1.000 15.30737 340 PRO A O 1
ATOM 1949 N N . MET A 1 246 ? 23.89660 45.28259 38.51691 1.000 12.62481 341 MET A N 1
ATOM 1950 C CA . MET A 1 246 ? 23.60860 43.93450 38.04568 1.000 12.29766 341 MET A CA 1
ATOM 1951 C C . MET A 1 246 ? 24.89174 43.10580 37.98378 1.000 12.86381 341 MET A C 1
ATOM 1952 O O . MET A 1 246 ? 25.96142 43.61318 37.63053 1.000 13.08066 341 MET A O 1
ATOM 1957 N N . GLU A 1 247 ? 24.78185 41.83006 38.35848 1.000 9.26200 342 GLU A N 1
ATOM 1958 C CA . GLU A 1 247 ? 25.87517 40.87273 38.35245 1.000 12.04055 342 GLU A CA 1
ATOM 1959 C C . GLU A 1 247 ? 25.45641 39.66961 37.51723 1.000 10.48935 342 GLU A C 1
ATOM 1960 O O . GLU A 1 247 ? 24.30051 39.53639 37.12210 1.000 12.56377 342 GLU A O 1
ATOM 1966 N N . THR A 1 248 ? 26.41254 38.78372 37.25494 1.000 13.75874 343 THR A N 1
ATOM 1967 C CA . THR A 1 248 ? 26.12749 37.62379 36.41616 1.000 14.65148 343 THR A CA 1
ATOM 1968 C C . THR A 1 248 ? 24.95531 36.81660 36.96481 1.000 14.29452 343 THR A C 1
ATOM 1969 O O . THR A 1 248 ? 24.09826 36.35534 36.20316 1.000 15.19061 343 THR A O 1
ATOM 1973 N N . LYS A 1 249 ? 24.87084 36.67913 38.28965 1.000 10.64289 344 LYS A N 1
ATOM 1974 C CA . LYS A 1 249 ? 23.81579 35.86675 38.87541 1.000 11.92511 344 LYS A CA 1
ATOM 1975 C C . LYS A 1 249 ? 22.43126 36.45042 38.64713 1.000 15.76236 344 LYS A C 1
ATOM 1976 O O . LYS A 1 249 ? 21.43958 35.73394 38.82175 1.000 12.34449 344 LYS A O 1
ATOM 1982 N N . ASP A 1 250 ? 22.33575 37.73727 38.30012 1.000 9.09349 345 ASP A N 1
ATOM 1983 C CA . ASP A 1 250 ? 21.05390 38.38887 38.05454 1.000 11.10602 345 ASP A CA 1
ATOM 1984 C C . ASP A 1 250 ? 20.53261 38.19351 36.63426 1.000 15.53594 345 ASP A C 1
ATOM 1985 O O . ASP A 1 250 ? 19.40409 38.60987 36.34292 1.000 13.33994 345 ASP A O 1
ATOM 1990 N N . ILE A 1 251 ? 21.32786 37.62159 35.73522 1.000 11.86704 346 ILE A N 1
ATOM 1991 C CA . ILE A 1 251 ? 20.89581 37.51723 34.34481 1.000 11.72383 346 ILE A CA 1
ATOM 1992 C C . ILE A 1 251 ? 19.53895 36.82982 34.21573 1.000 10.81993 346 ILE A C 1
ATOM 1993 O O . ILE A 1 251 ? 18.65372 37.39075 33.55988 1.000 12.68707 346 ILE A O 1
ATOM 1998 N N . PRO A 1 252 ? 19.29376 35.66465 34.82927 1.000 10.69045 347 PRO A N 1
ATOM 1999 C CA . PRO A 1 252 ? 17.96631 35.03627 34.65640 1.000 12.94749 347 PRO A CA 1
ATOM 2000 C C . PRO A 1 252 ? 16.80292 35.87134 35.16235 1.000 14.24412 347 PRO A C 1
ATOM 2001 O O . PRO A 1 252 ? 15.77620 35.95914 34.48165 1.000 12.01921 347 PRO A O 1
ATOM 2005 N N . VAL A 1 253 ? 16.90565 36.45493 36.35977 1.000 13.90017 348 VAL A N 1
ATOM 2006 C CA . VAL A 1 253 ? 15.76406 37.19582 36.88384 1.000 11.42049 348 VAL A CA 1
ATOM 2007 C C . VAL A 1 253 ? 15.56336 38.49393 36.10399 1.000 10.19737 348 VAL A C 1
ATOM 2008 O O . VAL A 1 253 ? 14.42877 38.93957 35.92053 1.000 13.65009 348 VAL A O 1
ATOM 2012 N N . VAL A 1 254 ? 16.64393 39.11983 35.62999 1.000 11.35981 349 VAL A N 1
ATOM 2013 C CA . VAL A 1 254 ? 16.48101 40.29743 34.77332 1.000 13.81202 349 VAL A CA 1
ATOM 2014 C C . VAL A 1 254 ? 15.75333 39.90692 33.49163 1.000 11.65279 349 VAL A C 1
ATOM 2015 O O . VAL A 1 254 ? 14.80987 40.58130 33.06101 1.000 11.73632 349 VAL A O 1
ATOM 2019 N N . HIS A 1 255 ? 16.13846 38.77517 32.89938 1.000 9.74859 350 HIS A N 1
ATOM 2020 C CA . HIS A 1 255 ? 15.41958 38.26688 31.73516 1.000 9.07292 350 HIS A CA 1
ATOM 2021 C C . HIS A 1 255 ? 13.95174 38.00921 32.06372 1.000 13.43819 350 HIS A C 1
ATOM 2022 O O . HIS A 1 255 ? 13.05618 38.38489 31.29662 1.000 12.46558 350 HIS A O 1
ATOM 2029 N N . GLN A 1 256 ? 13.68013 37.40897 33.22310 1.000 10.74597 351 GLN A N 1
ATOM 2030 C CA . GLN A 1 256 ? 12.30176 37.13073 33.61202 1.000 13.56083 351 GLN A CA 1
ATOM 2031 C C . GLN A 1 256 ? 11.51669 38.42006 33.84417 1.000 12.43440 351 GLN A C 1
ATOM 2032 O O . GLN A 1 256 ? 10.38431 38.56336 33.36386 1.000 14.20314 351 GLN A O 1
ATOM 2038 N N . LEU A 1 257 ? 12.10305 39.37168 34.57516 1.000 10.10314 352 LEU A N 1
ATOM 2039 C CA . LEU A 1 257 ? 11.42260 40.63664 34.84458 1.000 12.58758 352 LEU A CA 1
ATOM 2040 C C . LEU A 1 257 ? 11.10687 41.38476 33.55655 1.000 13.30549 352 LEU A C 1
ATOM 2041 O O . LEU A 1 257 ? 10.00222 41.91014 33.38685 1.000 13.77771 352 LEU A O 1
ATOM 2046 N N . LEU A 1 258 ? 12.08995 41.47880 32.66017 1.000 12.55054 353 LEU A N 1
ATOM 2047 C CA . LEU A 1 258 ? 11.90761 42.18804 31.39387 1.000 11.95889 353 LEU A CA 1
ATOM 2048 C C . LEU A 1 258 ? 10.81486 41.54484 30.54756 1.000 10.18151 353 LEU A C 1
ATOM 2049 O O . LEU A 1 258 ? 9.93564 42.23269 30.01636 1.000 13.15745 353 LEU A O 1
ATOM 2054 N N . THR A 1 259 ? 10.86401 40.22257 30.39496 1.000 9.85307 354 THR A N 1
ATOM 2055 C CA . THR A 1 259 ? 9.91534 39.53639 29.52248 1.000 14.89663 354 THR A CA 1
ATOM 2056 C C . THR A 1 259 ? 8.48336 39.77776 29.97137 1.000 16.29722 354 THR A C 1
ATOM 2057 O O . THR A 1 259 ? 7.60633 40.09023 29.15817 1.000 15.56506 354 THR A O 1
ATOM 2061 N N A ARG A 1 260 ? 8.22835 39.65123 31.27505 0.500 14.51139 355 ARG A N 1
ATOM 2062 N N B ARG A 1 260 ? 8.22697 39.62940 31.26832 0.500 14.50499 355 ARG A N 1
ATOM 2063 C CA A ARG A 1 260 ? 6.87543 39.84546 31.78889 0.500 14.52543 355 ARG A CA 1
ATOM 2064 C CA B ARG A 1 260 ? 6.88274 39.85598 31.78177 0.500 14.50898 355 ARG A CA 1
ATOM 2065 C C A ARG A 1 260 ? 6.45831 41.31314 31.73144 0.500 14.40721 355 ARG A C 1
ATOM 2066 C C B ARG A 1 260 ? 6.47613 41.31879 31.66274 0.500 14.41568 355 ARG A C 1
ATOM 2067 O O A ARG A 1 260 ? 5.29110 41.61865 31.45668 0.500 15.40367 355 ARG A O 1
ATOM 2068 O O B ARG A 1 260 ? 5.33120 41.62365 31.30393 0.500 15.42052 355 ARG A O 1
ATOM 2083 N N . TYR A 1 261 ? 7.39942 42.23655 31.95969 1.000 12.61369 356 TYR A N 1
ATOM 2084 C CA . TYR A 1 261 ? 7.07036 43.66022 31.92988 1.000 15.08756 356 TYR A CA 1
ATOM 2085 C C . TYR A 1 261 ? 6.72556 44.14637 30.52153 1.000 14.85393 356 TYR A C 1
ATOM 2086 O O . TYR A 1 261 ? 5.89349 45.04204 30.36456 1.000 12.75394 356 TYR A O 1
ATOM 2095 N N . LEU A 1 262 ? 7.35714 43.58979 29.49276 1.000 12.81820 357 LEU A N 1
ATOM 2096 C CA . LEU A 1 262 ? 7.15483 44.07314 28.13094 1.000 12.71996 357 LEU A CA 1
ATOM 2097 C C . LEU A 1 262 ? 5.84100 43.60658 27.51231 1.000 14.88584 357 LEU A C 1
ATOM 2098 O O . LEU A 1 262 ? 5.43088 44.16989 26.49261 1.000 14.08341 357 LEU A O 1
ATOM 2103 N N A LYS A 1 263 ? 5.17168 42.61384 28.10923 0.430 15.99626 358 LYS A N 1
ATOM 2104 N N B LYS A 1 263 ? 5.17639 42.60754 28.10649 0.570 15.97596 358 LYS A N 1
ATOM 2105 C CA A LYS A 1 263 ? 3.91661 42.10213 27.55843 0.430 17.76081 358 LYS A CA 1
ATOM 2106 C CA B LYS A 1 263 ? 3.91454 42.09900 27.56618 0.570 17.74826 358 LYS A CA 1
ATOM 2107 C C A LYS A 1 263 ? 2.86728 43.19698 27.39628 0.430 19.47763 358 LYS A C 1
ATOM 2108 C C B LYS A 1 263 ? 2.86816 43.19628 27.39619 0.570 19.50295 358 LYS A C 1
ATOM 2109 O O A LYS A 1 263 ? 1.97391 43.07972 26.54774 0.430 16.67981 358 LYS A O 1
ATOM 2110 O O B LYS A 1 263 ? 1.97618 43.08024 26.54537 0.570 16.63676 358 LYS A O 1
ATOM 2121 N N . GLN A 1 264 ? 2.94937 44.25935 28.19657 1.000 14.72173 359 GLN A N 1
ATOM 2122 C CA . GLN A 1 264 ? 1.92264 45.29378 28.18837 1.000 20.08387 359 GLN A CA 1
ATOM 2123 C C . GLN A 1 264 ? 2.04458 46.26998 27.02473 1.000 19.62323 359 GLN A C 1
ATOM 2124 O O . GLN A 1 264 ? 1.14729 47.10035 26.84129 1.000 20.20319 359 GLN A O 1
ATOM 2130 N N . PHE A 1 265 ? 3.12122 46.21338 26.25117 1.000 17.04100 360 PHE A N 1
ATOM 2131 C CA . PHE A 1 265 ? 3.32380 47.11794 25.12950 1.000 13.53608 360 PHE A CA 1
ATOM 2132 C C . PHE A 1 265 ? 3.09919 46.37492 23.81945 1.000 14.74464 360 PHE A C 1
ATOM 2133 O O . PHE A 1 265 ? 2.97698 45.15290 23.79094 1.000 15.94421 360 PHE A O 1
ATOM 2141 N N . HIS A 1 266 ? 3.04927 47.12509 22.71640 1.000 14.00120 361 HIS A N 1
ATOM 2142 C CA . HIS A 1 266 ? 2.66403 46.54232 21.43942 1.000 11.31716 361 HIS A CA 1
ATOM 2143 C C . HIS A 1 266 ? 3.80796 46.37518 20.45234 1.000 10.04475 361 HIS A C 1
ATOM 2144 O O . HIS A 1 266 ? 3.61170 45.71870 19.43043 1.000 13.32096 361 HIS A O 1
ATOM 2151 N N . LEU A 1 267 ? 4.96593 46.98468 20.69817 1.000 9.65395 362 LEU A N 1
ATOM 2152 C CA . LEU A 1 267 ? 6.16359 46.78031 19.88413 1.000 9.23569 362 LEU A CA 1
ATOM 2153 C C . LEU A 1 267 ? 7.31216 46.58712 20.85725 1.000 11.53212 362 LEU A C 1
ATOM 2154 O O . LEU A 1 267 ? 7.68521 47.52903 21.55712 1.000 11.89203 362 LEU A O 1
ATOM 2159 N N . THR A 1 268 ? 7.84777 45.37160 20.94185 1.000 11.95973 363 THR A N 1
ATOM 2160 C CA . THR A 1 268 ? 8.82938 45.06502 21.97378 1.000 11.27178 363 THR A CA 1
ATOM 2161 C C . THR A 1 268 ? 9.84740 44.08131 21.42097 1.000 11.60811 363 THR A C 1
ATOM 2162 O O . THR A 1 268 ? 9.54991 43.33618 20.47988 1.000 8.45852 363 THR A O 1
ATOM 2166 N N . PRO A 1 269 ? 11.03293 44.01128 22.01860 1.000 9.95831 364 PRO A N 1
ATOM 2167 C CA . PRO A 1 269 ? 11.94837 42.91448 21.71022 1.000 9.79917 364 PRO A CA 1
ATOM 2168 C C . PRO A 1 269 ? 11.57131 41.66913 22.50001 1.000 10.98648 364 PRO A C 1
ATOM 2169 O O . PRO A 1 269 ? 10.91665 41.72314 23.54010 1.000 11.41479 364 PRO A O 1
ATOM 2173 N N . VAL A 1 270 ? 11.97399 40.52876 21.96595 1.000 10.81291 365 VAL A N 1
ATOM 2174 C CA . VAL A 1 270 ? 11.82737 39.24833 22.64097 1.000 10.86860 365 VAL A CA 1
ATOM 2175 C C . VAL A 1 270 ? 13.24749 38.72269 22.78965 1.000 12.30542 365 VAL A C 1
ATOM 2176 O O . VAL A 1 270 ? 13.83605 38.23741 21.82224 1.000 10.12004 365 VAL A O 1
ATOM 2180 N N . MET A 1 271 ? 13.82169 38.85499 23.97972 1.000 11.22897 366 MET A N 1
ATOM 2181 C CA . MET A 1 271 ? 15.23899 38.58425 24.16775 1.000 13.18874 366 MET A CA 1
ATOM 2182 C C . MET A 1 271 ? 15.42736 37.20776 24.78481 1.000 14.42960 366 MET A C 1
ATOM 2183 O O . MET A 1 271 ? 14.73607 36.85481 25.74695 1.000 12.56552 366 MET A O 1
ATOM 2188 N N . SER A 1 272 ? 16.35864 36.43545 24.22741 1.000 11.99211 367 SER A N 1
ATOM 2189 C CA . SER A 1 272 ? 16.82856 35.24882 24.92948 1.000 9.94532 367 SER A CA 1
ATOM 2190 C C . SER A 1 272 ? 17.63188 35.66380 26.16164 1.000 10.83520 367 SER A C 1
ATOM 2191 O O . SER A 1 272 ? 17.98053 36.83217 26.35240 1.000 12.19911 367 SER A O 1
ATOM 2194 N N . GLN A 1 273 ? 17.93345 34.68790 27.00915 1.000 9.99797 368 GLN A N 1
ATOM 2195 C CA . GLN A 1 273 ? 18.74933 34.98845 28.17651 1.000 8.12984 368 GLN A CA 1
ATOM 2196 C C . GLN A 1 273 ? 20.15060 35.44083 27.77222 1.000 12.15957 368 GLN A C 1
ATOM 2197 O O . GLN A 1 273 ? 20.74100 36.30571 28.43681 1.000 10.65517 368 GLN A O 1
ATOM 2203 N N . GLU A 1 274 ? 20.69204 34.88742 26.67813 1.000 10.26406 369 GLU A N 1
ATOM 2204 C CA . GLU A 1 274 ? 21.98732 35.33828 26.17544 1.000 10.23354 369 GLU A CA 1
ATOM 2205 C C . GLU A 1 274 ? 21.91133 36.76691 25.64391 1.000 9.59433 369 GLU A C 1
ATOM 2206 O O . GLU A 1 274 ? 22.87078 37.54090 25.76756 1.000 8.93313 369 GLU A O 1
ATOM 2212 N N . GLU A 1 275 ? 20.78901 37.13124 25.02953 1.000 9.46171 370 GLU A N 1
ATOM 2213 C CA . GLU A 1 275 ? 20.60895 38.51776 24.60196 1.000 7.82524 370 GLU A CA 1
ATOM 2214 C C . GLU A 1 275 ? 20.47983 39.45584 25.79276 1.000 10.75398 370 GLU A C 1
ATOM 2215 O O . GLU A 1 275 ? 21.00667 40.57041 25.76251 1.000 10.92666 370 GLU A O 1
ATOM 2221 N N . VAL A 1 276 ? 19.78068 39.03091 26.84749 1.000 8.97251 371 VAL A N 1
ATOM 2222 C CA . VAL A 1 276 ? 19.70006 39.86431 28.05111 1.000 13.83830 371 VAL A CA 1
ATOM 2223 C C . VAL A 1 276 ? 21.09183 40.11395 28.62263 1.000 10.41704 371 VAL A C 1
ATOM 2224 O O . VAL A 1 276 ? 21.42875 41.24175 29.01177 1.000 9.28856 371 VAL A O 1
ATOM 2228 N N . GLU A 1 277 ? 21.92344 39.07104 28.69042 1.000 7.56831 372 GLU A N 1
ATOM 2229 C CA . GLU A 1 277 ? 23.29290 39.27220 29.14669 1.000 11.19107 372 GLU A CA 1
ATOM 2230 C C . GLU A 1 277 ? 24.00332 40.31136 28.28519 1.000 10.71668 372 GLU A C 1
ATOM 2231 O O . GLU A 1 277 ? 24.64831 41.23029 28.80186 1.000 8.76131 372 GLU A O 1
ATOM 2237 N N . HIS A 1 278 ? 23.89245 40.18849 26.96123 1.000 10.50551 373 HIS A N 1
ATOM 2238 C CA . HIS A 1 278 ? 24.57495 41.14310 26.09419 1.000 9.96384 373 HIS A CA 1
ATOM 2239 C C . HIS A 1 278 ? 24.09944 42.57435 26.34773 1.000 9.51634 373 HIS A C 1
ATOM 2240 O O . HIS A 1 278 ? 24.91095 43.49096 26.53097 1.000 12.22599 373 HIS A O 1
ATOM 2247 N N . TRP A 1 279 ? 22.78552 42.79134 26.35538 1.000 9.94524 374 TRP A N 1
ATOM 2248 C CA . TRP A 1 279 ? 22.28685 44.16196 26.35698 1.000 8.90681 374 TRP A CA 1
ATOM 2249 C C . TRP A 1 279 ? 22.31267 44.80645 27.73807 1.000 10.61910 374 TRP A C 1
ATOM 2250 O O . TRP A 1 279 ? 22.27928 46.03283 27.81735 1.000 10.15756 374 TRP A O 1
ATOM 2261 N N . PHE A 1 280 ? 22.37091 44.02564 28.82867 1.000 10.06331 375 PHE A N 1
ATOM 2262 C CA . PHE A 1 280 ? 22.24911 44.61748 30.15889 1.000 9.41978 375 PHE A CA 1
ATOM 2263 C C . PHE A 1 280 ? 23.44632 44.43673 31.07846 1.000 12.58880 375 PHE A C 1
ATOM 2264 O O . PHE A 1 280 ? 23.60729 45.24791 31.99925 1.000 13.67274 375 PHE A O 1
ATOM 2272 N N . TYR A 1 281 ? 24.28573 43.43275 30.87110 1.000 12.82550 376 TYR A N 1
ATOM 2273 C CA . TYR A 1 281 ? 25.40337 43.22565 31.78961 1.000 11.25586 376 TYR A CA 1
ATOM 2274 C C . TYR A 1 281 ? 26.32111 44.44944 31.75386 1.000 12.37528 376 TYR A C 1
ATOM 2275 O O . TYR A 1 281 ? 26.71999 44.88143 30.66755 1.000 12.18819 376 TYR A O 1
ATOM 2284 N N . PRO A 1 282 ? 26.63607 45.06540 32.90026 1.000 13.03352 377 PRO A N 1
ATOM 2285 C CA . PRO A 1 282 ? 27.25902 46.39362 32.85933 1.000 13.14425 377 PRO A CA 1
ATOM 2286 C C . PRO A 1 282 ? 28.62398 46.36559 32.18701 1.000 14.48960 377 PRO A C 1
ATOM 2287 O O . PRO A 1 282 ? 29.41465 45.43625 32.36338 1.000 12.52170 377 PRO A O 1
ATOM 2291 N N . GLN A 1 283 ? 28.87658 47.39713 31.38458 1.000 11.38817 378 GLN A N 1
ATOM 2292 C CA . GLN A 1 283 ? 30.15800 47.61180 30.72671 1.000 12.94397 378 GLN A CA 1
ATOM 2293 C C . GLN A 1 283 ? 30.44380 49.09118 30.86900 1.000 13.91468 378 GLN A C 1
ATOM 2294 O O . GLN A 1 283 ? 29.66202 49.91178 30.38250 1.000 14.85860 378 GLN A O 1
ATOM 2300 N N . GLU A 1 284 ? 31.53454 49.43154 31.55099 1.000 15.59494 379 GLU A N 1
ATOM 2301 C CA . GLU A 1 284 ? 31.79398 50.82908 31.86780 1.000 19.06643 379 GLU A CA 1
ATOM 2302 C C . GLU A 1 284 ? 31.84809 51.66933 30.59398 1.000 21.78472 379 GLU A C 1
ATOM 2303 O O . GLU A 1 284 ? 32.43506 51.26317 29.58310 1.000 13.68559 379 GLU A O 1
ATOM 2309 N N . ASN A 1 285 ? 31.18615 52.82979 30.64753 1.000 15.41072 380 ASN A N 1
ATOM 2310 C CA . ASN A 1 285 ? 31.07828 53.79832 29.55442 1.000 16.12324 380 ASN A CA 1
ATOM 2311 C C . ASN A 1 285 ? 30.26894 53.27702 28.37259 1.000 16.57689 380 ASN A C 1
ATOM 2312 O O . ASN A 1 285 ? 30.36766 53.82460 27.27619 1.000 14.56094 380 ASN A O 1
ATOM 2317 N N . ILE A 1 286 ? 29.46001 52.23373 28.57219 1.000 12.36292 381 ILE A N 1
ATOM 2318 C CA . ILE A 1 286 ? 28.62804 51.69703 27.50046 1.000 17.93664 381 ILE A CA 1
ATOM 2319 C C . ILE A 1 286 ? 27.21558 51.47112 28.01224 1.000 11.96083 381 ILE A C 1
ATOM 2320 O O . ILE A 1 286 ? 26.26330 52.08834 27.52548 1.000 12.25826 381 ILE A O 1
ATOM 2325 N N . ILE A 1 287 ? 27.07093 50.57103 28.98225 1.000 8.86391 382 ILE A N 1
ATOM 2326 C CA . ILE A 1 287 ? 25.76175 50.18861 29.49802 1.000 11.33991 382 ILE A CA 1
ATOM 2327 C C . ILE A 1 287 ? 25.86005 50.01992 31.00560 1.000 13.92404 382 ILE A C 1
ATOM 2328 O O . ILE A 1 287 ? 26.77741 49.36364 31.51216 1.000 12.84848 382 ILE A O 1
ATOM 2333 N N . ASP A 1 288 ? 24.93246 50.64439 31.71999 1.000 13.44821 383 ASP A N 1
ATOM 2334 C CA . ASP A 1 288 ? 24.80566 50.51722 33.16042 1.000 9.19164 383 ASP A CA 1
ATOM 2335 C C . ASP A 1 288 ? 23.45769 49.90221 33.47573 1.000 11.48392 383 ASP A C 1
ATOM 2336 O O . ASP A 1 288 ? 22.44073 50.32868 32.92937 1.000 10.35742 383 ASP A O 1
ATOM 2341 N N . THR A 1 289 ? 23.45776 48.89109 34.33926 1.000 10.93633 384 THR A N 1
ATOM 2342 C CA . THR A 1 289 ? 22.23330 48.27590 34.83133 1.000 11.43129 384 THR A CA 1
ATOM 2343 C C . THR A 1 289 ? 22.35107 48.10633 36.33978 1.000 13.46429 384 THR A C 1
ATOM 2344 O O . THR A 1 289 ? 23.32969 47.52937 36.82625 1.000 11.50513 384 THR A O 1
ATOM 2348 N N . PHE A 1 290 ? 21.36542 48.61942 37.07061 1.000 13.88557 385 PHE A N 1
ATOM 2349 C CA . PHE A 1 290 ? 21.25312 48.42625 38.51292 1.000 12.65554 385 PHE A CA 1
ATOM 2350 C C . PHE A 1 290 ? 19.97702 47.66615 38.82613 1.000 11.25484 385 PHE A C 1
ATOM 2351 O O . PHE A 1 290 ? 18.91766 47.96161 38.26444 1.000 13.21487 385 PHE A O 1
ATOM 2359 N N . VAL A 1 291 ? 20.07661 46.69522 39.73571 1.000 13.71119 386 VAL A N 1
ATOM 2360 C CA . VAL A 1 291 ? 18.92999 45.90596 40.16758 1.000 12.82022 386 VAL A CA 1
ATOM 2361 C C . VAL A 1 291 ? 18.58761 46.28680 41.60304 1.000 11.84821 386 VAL A C 1
ATOM 2362 O O . VAL A 1 291 ? 19.44217 46.74782 42.36441 1.000 12.36769 386 VAL A O 1
ATOM 2366 N N . VAL A 1 292 ? 17.32630 46.09096 41.97049 1.000 12.84901 387 VAL A N 1
ATOM 2367 C CA . VAL A 1 292 ? 16.88314 46.22812 43.35785 1.000 10.65997 387 VAL A CA 1
ATOM 2368 C C . VAL A 1 292 ? 16.77966 44.83195 43.95316 1.000 11.71879 387 VAL A C 1
ATOM 2369 O O . VAL A 1 292 ? 15.90090 44.05603 43.56308 1.000 13.25503 387 VAL A O 1
ATOM 2373 N N . GLU A 1 293 ? 17.66562 44.51258 44.90469 1.000 12.71325 388 GLU A N 1
ATOM 2374 C CA . GLU A 1 293 ? 17.62298 43.25226 45.64908 1.000 12.19190 388 GLU A CA 1
ATOM 2375 C C . GLU A 1 293 ? 17.07222 43.52409 47.04648 1.000 10.73522 388 GLU A C 1
ATOM 2376 O O . GLU A 1 293 ? 17.71899 44.20785 47.84763 1.000 14.09720 388 GLU A O 1
ATOM 2382 N N . ASN A 1 294 ? 15.90395 42.96917 47.36162 1.000 12.72524 389 ASN A N 1
ATOM 2383 C CA . ASN A 1 294 ? 15.20406 43.41134 48.56469 1.000 13.90115 389 ASN A CA 1
ATOM 2384 C C . ASN A 1 294 ? 15.69620 42.64321 49.80100 1.000 13.18130 389 ASN A C 1
ATOM 2385 O O . ASN A 1 294 ? 16.66109 41.87680 49.74784 1.000 11.64339 389 ASN A O 1
ATOM 2390 N N . ALA A 1 295 ? 15.00253 42.82792 50.92883 1.000 13.29236 390 ALA A N 1
ATOM 2391 C CA . ALA A 1 295 ? 15.41128 42.23725 52.20053 1.000 14.03513 390 ALA A CA 1
ATOM 2392 C C . ALA A 1 295 ? 15.31538 40.71679 52.21687 1.000 15.89308 390 ALA A C 1
ATOM 2393 O O . ALA A 1 295 ? 15.90956 40.08035 53.09613 1.000 13.96769 390 ALA A O 1
ATOM 2395 N N . ASN A 1 296 ? 14.57872 40.12319 51.27841 1.000 16.97255 391 ASN A N 1
ATOM 2396 C CA . ASN A 1 296 ? 14.49419 38.67860 51.13275 1.000 17.36740 391 ASN A CA 1
ATOM 2397 C C . ASN A 1 296 ? 15.51633 38.12817 50.15701 1.000 16.78860 391 ASN A C 1
ATOM 2398 O O . ASN A 1 296 ? 15.53689 36.91396 49.92869 1.000 16.52471 391 ASN A O 1
ATOM 2403 N N . GLY A 1 297 ? 16.35760 38.98181 49.57931 1.000 11.95304 392 GLY A N 1
ATOM 2404 C CA . GLY A 1 297 ? 17.28913 38.53243 48.57311 1.000 11.58388 392 GLY A CA 1
ATOM 2405 C C . GLY A 1 297 ? 16.71306 38.46537 47.17862 1.000 17.22098 392 GLY A C 1
ATOM 2406 O O . GLY A 1 297 ? 17.39694 38.00290 46.26055 1.000 15.92540 392 GLY A O 1
ATOM 2407 N N . GLU A 1 298 ? 15.48208 38.92329 46.98579 1.000 14.61282 393 GLU A N 1
ATOM 2408 C CA . GLU A 1 298 ? 14.80960 38.80773 45.69893 1.000 15.44772 393 GLU A CA 1
ATOM 2409 C C . GLU A 1 298 ? 15.04623 40.06794 44.87497 1.000 11.37717 393 GLU A C 1
ATOM 2410 O O . GLU A 1 298 ? 14.93192 41.17749 45.39114 1.000 13.68942 393 GLU A O 1
ATOM 2416 N N . VAL A 1 299 ? 15.36691 39.89477 43.59897 1.000 14.50296 394 VAL A N 1
ATOM 2417 C CA . VAL A 1 299 ? 15.50443 41.02121 42.67867 1.000 16.95096 394 VAL A CA 1
ATOM 2418 C C . VAL A 1 299 ? 14.12749 41.33933 42.10438 1.000 13.24414 394 VAL A C 1
ATOM 2419 O O . VAL A 1 299 ? 13.51237 40.50712 41.42619 1.000 12.78536 394 VAL A O 1
ATOM 2423 N N . THR A 1 300 ? 13.62949 42.53658 42.39977 1.000 10.64526 395 THR A N 1
ATOM 2424 C CA . THR A 1 300 ? 12.26849 42.91130 42.05288 1.000 10.44977 395 THR A CA 1
ATOM 2425 C C . THR A 1 300 ? 12.17481 44.00551 40.99297 1.000 12.53814 395 THR A C 1
ATOM 2426 O O . THR A 1 300 ? 11.08806 44.21327 40.44816 1.000 12.72294 395 THR A O 1
ATOM 2430 N N . ASP A 1 301 ? 13.25825 44.73188 40.72448 1.000 13.08851 396 ASP A N 1
ATOM 2431 C CA . ASP A 1 301 ? 13.22733 45.87236 39.81107 1.000 9.81940 396 ASP A CA 1
ATOM 2432 C C . ASP A 1 301 ? 14.60885 46.03330 39.20285 1.000 13.68093 396 ASP A C 1
ATOM 2433 O O . ASP A 1 301 ? 15.60263 45.53618 39.73930 1.000 10.69336 396 ASP A O 1
ATOM 2438 N N . PHE A 1 302 ? 14.67067 46.73719 38.07034 1.000 12.28015 397 PHE A N 1
ATOM 2439 C CA . PHE A 1 302 ? 15.96534 47.17090 37.57371 1.000 14.34534 397 PHE A CA 1
ATOM 2440 C C . PHE A 1 302 ? 15.81403 48.40322 36.69510 1.000 10.28666 397 PHE A C 1
ATOM 2441 O O . PHE A 1 302 ? 14.76635 48.63754 36.08540 1.000 12.02108 397 PHE A O 1
ATOM 2449 N N . LEU A 1 303 ? 16.88899 49.17767 36.64288 1.000 12.09079 398 LEU A N 1
ATOM 2450 C CA . LEU A 1 303 ? 17.00287 50.34494 35.78389 1.000 15.61766 398 LEU A CA 1
ATOM 2451 C C . LEU A 1 303 ? 18.23879 50.19152 34.91232 1.000 11.35309 398 LEU A C 1
ATOM 2452 O O . LEU A 1 303 ? 19.19968 49.51837 35.29304 1.000 12.58214 398 LEU A O 1
ATOM 2457 N N . SER A 1 304 ? 18.22253 50.82747 33.74311 1.000 13.39300 399 SER A N 1
ATOM 2458 C CA . SER A 1 304 ? 19.38717 50.76581 32.87320 1.000 10.90949 399 SER A CA 1
ATOM 2459 C C . SER A 1 304 ? 19.44332 51.99761 31.97760 1.000 11.01330 399 SER A C 1
ATOM 2460 O O . SER A 1 304 ? 18.41417 52.59026 31.63433 1.000 11.97868 399 SER A O 1
ATOM 2463 N N . PHE A 1 305 ? 20.66577 52.37098 31.59465 1.000 11.38418 400 PHE A N 1
ATOM 2464 C CA . PHE A 1 305 ? 20.87680 53.47587 30.67250 1.000 12.90516 400 PHE A CA 1
ATOM 2465 C C . PHE A 1 305 ? 22.20125 53.25823 29.95107 1.000 12.34763 400 PHE A C 1
ATOM 2466 O O . PHE A 1 305 ? 23.14750 52.70099 30.52183 1.000 13.75718 400 PHE A O 1
ATOM 2474 N N . TYR A 1 306 ? 22.27009 53.69994 28.69555 1.000 10.92345 401 TYR A N 1
ATOM 2475 C CA . TYR A 1 306 ? 23.51317 53.57162 27.95099 1.000 10.76717 401 TYR A CA 1
ATOM 2476 C C . TYR A 1 306 ? 24.19611 54.92375 27.76541 1.000 12.45744 401 TYR A C 1
ATOM 2477 O O . TYR A 1 306 ? 23.59256 55.98530 27.92325 1.000 14.00641 401 TYR A O 1
ATOM 2486 N N . THR A 1 307 ? 25.48884 54.85234 27.45120 1.000 13.08621 402 THR A N 1
ATOM 2487 C CA . THR A 1 307 ? 26.37651 56.00639 27.37846 1.000 15.42822 402 THR A CA 1
ATOM 2488 C C . THR A 1 307 ? 26.52886 56.41903 25.91867 1.000 16.02617 402 THR A C 1
ATOM 2489 O O . THR A 1 307 ? 26.96388 55.61765 25.09235 1.000 12.90383 402 THR A O 1
ATOM 2493 N N . LEU A 1 308 ? 26.17400 57.66170 25.59621 1.000 12.43206 403 LEU A N 1
ATOM 2494 C CA . LEU A 1 308 ? 26.33199 58.16265 24.23069 1.000 14.82274 403 LEU A CA 1
ATOM 2495 C C . LEU A 1 308 ? 26.75051 59.62338 24.29917 1.000 19.02932 403 LEU A C 1
ATOM 2496 O O . LEU A 1 308 ? 25.91033 60.52555 24.38801 1.000 18.99228 403 LEU A O 1
ATOM 2501 N N . PRO A 1 309 ? 28.04769 59.89131 24.27848 1.000 16.71000 404 PRO A N 1
ATOM 2502 C CA . PRO A 1 309 ? 28.52559 61.27408 24.31494 1.000 20.36554 404 PRO A CA 1
ATOM 2503 C C . PRO A 1 309 ? 28.46219 61.91199 22.93356 1.000 26.70064 404 PRO A C 1
ATOM 2504 O O . PRO A 1 309 ? 28.27113 61.24767 21.91653 1.000 20.62337 404 PRO A O 1
ATOM 2508 N N . SER A 1 310 ? 28.62671 63.23210 22.91278 1.000 21.82733 405 SER A N 1
ATOM 2509 C CA . SER A 1 310 ? 28.52590 63.98123 21.66589 1.000 23.90110 405 SER A CA 1
ATOM 2510 C C . SER A 1 310 ? 29.63266 65.01568 21.55528 1.000 29.60053 405 SER A C 1
ATOM 2511 O O . SER A 1 310 ? 29.92202 65.73843 22.51718 1.000 19.45626 405 SER A O 1
ATOM 2514 N N . THR A 1 311 ? 30.23751 65.07428 20.37066 1.000 25.31844 406 THR A N 1
ATOM 2515 C CA . THR A 1 311 ? 31.19407 66.12125 20.04746 1.000 26.97976 406 THR A CA 1
ATOM 2516 C C . THR A 1 311 ? 30.51010 67.47917 20.10153 1.000 24.14528 406 THR A C 1
ATOM 2517 O O . THR A 1 311 ? 29.38838 67.64543 19.61885 1.000 20.82961 406 THR A O 1
ATOM 2521 N N . ILE A 1 312 ? 31.18258 68.45831 20.69083 1.000 24.55029 407 ILE A N 1
ATOM 2522 C CA . ILE A 1 312 ? 30.69680 69.83242 20.65707 1.000 30.21648 407 ILE A CA 1
ATOM 2523 C C . ILE A 1 312 ? 31.30213 70.47655 19.41422 1.000 36.72413 407 ILE A C 1
ATOM 2524 O O . ILE A 1 312 ? 32.50264 70.75412 19.36299 1.000 33.90519 407 ILE A O 1
ATOM 2529 N N . MET A 1 313 ? 30.46827 70.67652 18.39195 1.000 30.62035 408 MET A N 1
ATOM 2530 C CA . MET A 1 313 ? 30.98923 70.93974 17.05540 1.000 43.02922 408 MET A CA 1
ATOM 2531 C C . MET A 1 313 ? 31.68160 72.29189 16.97284 1.000 51.23331 408 MET A C 1
ATOM 2532 O O . MET A 1 313 ? 32.68534 72.43601 16.26426 1.000 57.81932 408 MET A O 1
ATOM 2537 N N . ASN A 1 314 ? 31.17035 73.29382 17.68716 1.000 49.39360 409 ASN A N 1
ATOM 2538 C CA . ASN A 1 314 ? 31.76779 74.61798 17.59681 1.000 62.83111 409 ASN A CA 1
ATOM 2539 C C . ASN A 1 314 ? 33.06591 74.73058 18.39002 1.000 65.89571 409 ASN A C 1
ATOM 2540 O O . ASN A 1 314 ? 33.87018 75.62283 18.10782 1.000 69.68198 409 ASN A O 1
ATOM 2545 N N . HIS A 1 315 ? 33.30873 73.83511 19.34552 1.000 66.25463 410 HIS A N 1
ATOM 2546 C CA . HIS A 1 315 ? 34.55977 73.80696 20.10184 1.000 61.87995 410 HIS A CA 1
ATOM 2547 C C . HIS A 1 315 ? 35.04639 72.36448 20.10204 1.000 69.54171 410 HIS A C 1
ATOM 2548 O O . HIS A 1 315 ? 34.67094 71.56586 20.97314 1.000 66.36943 410 HIS A O 1
ATOM 2555 N N . PRO A 1 316 ? 35.88961 71.99716 19.12912 1.000 75.99160 411 PRO A N 1
ATOM 2556 C CA . PRO A 1 316 ? 36.15929 70.56702 18.87853 1.000 71.31249 411 PRO A CA 1
ATOM 2557 C C . PRO A 1 316 ? 37.06365 69.88737 19.90055 1.000 70.63797 411 PRO A C 1
ATOM 2558 O O . PRO A 1 316 ? 36.88737 68.68781 20.15329 1.000 70.07762 411 PRO A O 1
ATOM 2562 N N . THR A 1 317 ? 38.03526 70.58770 20.48074 1.000 78.75461 412 THR A N 1
ATOM 2563 C CA . THR A 1 317 ? 38.92248 69.93876 21.44217 1.000 69.99844 412 THR A CA 1
ATOM 2564 C C . THR A 1 317 ? 38.33424 69.87244 22.84749 1.000 72.63584 412 THR A C 1
ATOM 2565 O O . THR A 1 317 ? 38.85537 69.12640 23.68710 1.000 66.43309 412 THR A O 1
ATOM 2567 N N . HIS A 1 318 ? 37.26930 70.62589 23.11835 1.000 77.16640 413 HIS A N 1
ATOM 2568 C CA . HIS A 1 318 ? 36.63691 70.61256 24.42818 1.000 68.58767 413 HIS A CA 1
ATOM 2569 C C . HIS A 1 318 ? 36.03371 69.24118 24.72025 1.000 59.10582 413 HIS A C 1
ATOM 2570 O O . HIS A 1 318 ? 35.76163 68.43892 23.82072 1.000 57.94269 413 HIS A O 1
ATOM 2572 N N . LYS A 1 319 ? 35.83141 68.97914 26.00666 1.000 56.99154 414 LYS A N 1
ATOM 2573 C CA . LYS A 1 319 ? 35.29292 67.69716 26.42975 1.000 57.14085 414 LYS A CA 1
ATOM 2574 C C . LYS A 1 319 ? 33.87966 67.52156 25.89027 1.000 50.72860 414 LYS A C 1
ATOM 2575 O O . LYS A 1 319 ? 33.06679 68.44817 25.91348 1.000 50.86530 414 LYS A O 1
ATOM 2581 N N . SER A 1 320 ? 33.59517 66.32159 25.39778 1.000 54.29650 415 SER A N 1
ATOM 2582 C CA . SER A 1 320 ? 32.30495 66.02665 24.79855 1.000 33.81726 415 SER A CA 1
ATOM 2583 C C . SER A 1 320 ? 31.16628 66.24558 25.79089 1.000 30.44921 415 SER A C 1
ATOM 2584 O O . SER A 1 320 ? 31.35592 66.31442 27.00977 1.000 36.63262 415 SER A O 1
ATOM 2587 N N . LEU A 1 321 ? 29.96661 66.36456 25.23924 1.000 20.97716 416 LEU A N 1
ATOM 2588 C CA . LEU A 1 321 ? 28.74203 66.36482 26.02319 1.000 26.80030 416 LEU A CA 1
ATOM 2589 C C . LEU A 1 321 ? 28.43109 64.93211 26.43635 1.000 25.66654 416 LEU A C 1
ATOM 2590 O O . LEU A 1 321 ? 28.16504 64.08787 25.57739 1.000 24.97378 416 LEU A O 1
ATOM 2595 N N . LYS A 1 322 ? 28.45460 64.64491 27.73464 1.000 20.85208 417 LYS A N 1
ATOM 2596 C CA . LYS A 1 322 ? 28.28219 63.26991 28.20518 1.000 22.10198 417 LYS A CA 1
ATOM 2597 C C . LYS A 1 322 ? 26.81153 63.02985 28.54258 1.000 21.59762 417 LYS A C 1
ATOM 2598 O O . LYS A 1 322 ? 26.29953 63.56736 29.52918 1.000 20.24542 417 LYS A O 1
ATOM 2600 N N . ALA A 1 323 ? 26.13024 62.21811 27.73017 1.000 16.85676 418 ALA A N 1
ATOM 2601 C CA . ALA A 1 323 ? 24.70369 61.96204 27.89247 1.000 11.59721 418 ALA A CA 1
ATOM 2602 C C . ALA A 1 323 ? 24.44843 60.49406 28.20311 1.000 16.84792 418 ALA A C 1
ATOM 2603 O O . ALA A 1 323 ? 25.03563 59.60416 27.58102 1.000 14.26958 418 ALA A O 1
ATOM 2605 N N . ALA A 1 324 ? 23.54375 60.25267 29.14566 1.000 13.79076 419 ALA A N 1
ATOM 2606 C CA . ALA A 1 324 ? 23.02436 58.92142 29.41611 1.000 14.70188 419 ALA A CA 1
ATOM 2607 C C . ALA A 1 324 ? 21.64331 58.80293 28.79398 1.000 15.06295 419 ALA A C 1
ATOM 2608 O O . ALA A 1 324 ? 20.84261 59.73800 28.87066 1.000 18.02611 419 ALA A O 1
ATOM 2610 N N . TYR A 1 325 ? 21.36676 57.65743 28.17468 1.000 9.61221 420 TYR A N 1
ATOM 2611 C CA . TYR A 1 325 ? 20.07942 57.40388 27.53795 1.000 11.48410 420 TYR A CA 1
ATOM 2612 C C . TYR A 1 325 ? 19.33699 56.31603 28.29547 1.000 13.59393 420 TYR A C 1
ATOM 2613 O O . TYR A 1 325 ? 19.84518 55.19764 28.43950 1.000 11.89371 420 TYR A O 1
ATOM 2622 N N . SER A 1 326 ? 18.13001 56.64042 28.75667 1.000 12.03121 421 SER A N 1
ATOM 2623 C CA . SER A 1 326 ? 17.29323 55.64303 29.40904 1.000 11.96875 421 SER A CA 1
ATOM 2624 C C . SER A 1 326 ? 17.10767 54.45493 28.47508 1.000 11.64269 421 SER A C 1
ATOM 2625 O O . SER A 1 326 ? 16.86929 54.63111 27.28128 1.000 10.81693 421 SER A O 1
ATOM 2628 N N . PHE A 1 327 ? 17.24810 53.23733 29.01570 1.000 10.80034 422 PHE A N 1
ATOM 2629 C CA . PHE A 1 327 ? 17.20942 52.03133 28.19983 1.000 8.52317 422 PHE A CA 1
ATOM 2630 C C . PHE A 1 327 ? 15.92715 51.29740 28.55962 1.000 12.92981 422 PHE A C 1
ATOM 2631 O O . PHE A 1 327 ? 14.83699 51.70113 28.10301 1.000 10.30944 422 PHE A O 1
ATOM 2639 N N . TYR A 1 328 ? 15.97662 50.24061 29.37016 1.000 10.25463 423 TYR A N 1
ATOM 2640 C CA . TYR A 1 328 ? 14.76375 49.59120 29.85049 1.000 11.12408 423 TYR A CA 1
ATOM 2641 C C . TYR A 1 328 ? 14.72569 49.66984 31.37230 1.000 12.93834 423 TYR A C 1
ATOM 2642 O O . TYR A 1 328 ? 15.72799 49.39103 32.04498 1.000 10.58337 423 TYR A O 1
ATOM 2651 N N . ASN A 1 329 ? 13.56632 50.05138 31.90431 1.000 11.70344 424 ASN A N 1
ATOM 2652 C CA . ASN A 1 329 ? 13.36572 50.24035 33.33278 1.000 15.21244 424 ASN A CA 1
ATOM 2653 C C . ASN A 1 329 ? 12.14126 49.44061 33.73689 1.000 13.25072 424 ASN A C 1
ATOM 2654 O O . ASN A 1 329 ? 11.03800 49.69486 33.24780 1.000 18.70417 424 ASN A O 1
ATOM 2659 N N . VAL A 1 330 ? 12.34525 48.44552 34.59263 1.000 13.90087 425 VAL A N 1
ATOM 2660 C CA . VAL A 1 330 ? 11.31355 47.49142 34.96537 1.000 10.94260 425 VAL A CA 1
ATOM 2661 C C . VAL A 1 330 ? 11.06178 47.62608 36.46259 1.000 12.65992 425 VAL A C 1
ATOM 2662 O O . VAL A 1 330 ? 11.99898 47.57500 37.26928 1.000 12.88182 425 VAL A O 1
ATOM 2666 N N . HIS A 1 331 ? 9.80279 47.80790 36.82947 1.000 13.71018 426 HIS A N 1
ATOM 2667 C CA . HIS A 1 331 ? 9.42560 47.98760 38.22147 1.000 15.02443 426 HIS A CA 1
ATOM 2668 C C . HIS A 1 331 ? 8.34278 46.97428 38.54300 1.000 18.22673 426 HIS A C 1
ATOM 2669 O O . HIS A 1 331 ? 7.40813 46.79524 37.75102 1.000 17.23552 426 HIS A O 1
ATOM 2676 N N . THR A 1 332 ? 8.48305 46.28042 39.67884 1.000 14.33968 427 THR A N 1
ATOM 2677 C CA . THR A 1 332 ? 7.39503 45.42500 40.14090 1.000 14.98049 427 THR A CA 1
ATOM 2678 C C . THR A 1 332 ? 7.09436 45.71339 41.60586 1.000 15.03626 427 THR A C 1
ATOM 2679 O O . THR A 1 332 ? 5.97214 45.48814 42.06171 1.000 20.31835 427 THR A O 1
ATOM 2683 N N . GLN A 1 333 ? 8.09036 46.18814 42.34476 1.000 19.17479 428 GLN A N 1
ATOM 2684 C CA . GLN A 1 333 ? 7.91611 46.55706 43.74578 1.000 18.17781 428 GLN A CA 1
ATOM 2685 C C . GLN A 1 333 ? 8.33412 47.98804 44.04907 1.000 20.73681 428 GLN A C 1
ATOM 2686 O O . GLN A 1 333 ? 7.67000 48.66131 44.83677 1.000 25.41305 428 GLN A O 1
ATOM 2692 N N . THR A 1 334 ? 9.40939 48.47596 43.44846 1.000 20.82504 429 THR A N 1
ATOM 2693 C CA . THR A 1 334 ? 9.79688 49.87350 43.61454 1.000 24.42445 429 THR A CA 1
ATOM 2694 C C . THR A 1 334 ? 8.95337 50.74818 42.68909 1.000 19.06880 429 THR A C 1
ATOM 2695 O O . THR A 1 334 ? 8.79095 50.40973 41.51120 1.000 20.00029 429 THR A O 1
ATOM 2699 N N . PRO A 1 335 ? 8.39733 51.86184 43.17330 1.000 20.62907 430 PRO A N 1
ATOM 2700 C CA . PRO A 1 335 ? 7.67089 52.76276 42.26731 1.000 21.86046 430 PRO A CA 1
ATOM 2701 C C . PRO A 1 335 ? 8.59697 53.28266 41.17778 1.000 14.10249 430 PRO A C 1
ATOM 2702 O O . PRO A 1 335 ? 9.75469 53.61314 41.43418 1.000 16.18205 430 PRO A O 1
ATOM 2706 N N . LEU A 1 336 ? 8.07590 53.32219 39.94282 1.000 23.99503 431 LEU A N 1
ATOM 2707 C CA . LEU A 1 336 ? 8.88191 53.76129 38.80530 1.000 19.56434 431 LEU A CA 1
ATOM 2708 C C . LEU A 1 336 ? 9.44915 55.15536 39.03863 1.000 13.14733 431 LEU A C 1
ATOM 2709 O O . LEU A 1 336 ? 10.58581 55.44898 38.65073 1.000 15.03002 431 LEU A O 1
ATOM 2714 N N . LEU A 1 337 ? 8.67330 56.02698 39.68399 1.000 21.79411 432 LEU A N 1
ATOM 2715 C CA . LEU A 1 337 ? 9.16741 57.36176 40.00769 1.000 14.74981 432 LEU A CA 1
ATOM 2716 C C . LEU A 1 337 ? 10.43575 57.29685 40.85242 1.000 17.72046 432 LEU A C 1
ATOM 2717 O O . LEU A 1 337 ? 11.39910 58.03015 40.59724 1.000 17.17141 432 LEU A O 1
ATOM 2722 N N . ASP A 1 338 ? 10.46109 56.41199 41.85480 1.000 21.06714 433 ASP A N 1
ATOM 2723 C CA . ASP A 1 338 ? 11.64149 56.26306 42.70805 1.000 22.23154 433 ASP A CA 1
ATOM 2724 C C . ASP A 1 338 ? 12.80693 55.64832 41.94690 1.000 18.21274 433 ASP A C 1
ATOM 2725 O O . ASP A 1 338 ? 13.95975 56.05975 42.11875 1.000 15.57667 433 ASP A O 1
ATOM 2730 N N . LEU A 1 339 ? 12.52639 54.62866 41.13938 1.000 16.87070 434 LEU A N 1
ATOM 2731 C CA . LEU A 1 339 ? 13.56185 54.00295 40.32405 1.000 15.73143 434 LEU A CA 1
ATOM 2732 C C . LEU A 1 339 ? 14.23372 55.02797 39.42093 1.000 15.48136 434 LEU A C 1
ATOM 2733 O O . LEU A 1 339 ? 15.46504 55.09947 39.34399 1.000 15.85401 434 LEU A O 1
ATOM 2738 N N . MET A 1 340 ? 13.43374 55.84585 38.73555 1.000 16.93944 435 MET A N 1
ATOM 2739 C CA . MET A 1 340 ? 14.01505 56.81591 37.81712 1.000 11.81023 435 MET A CA 1
ATOM 2740 C C . MET A 1 340 ? 14.71978 57.93605 38.56425 1.000 12.67535 435 MET A C 1
ATOM 2741 O O . MET A 1 340 ? 15.72990 58.45058 38.07971 1.000 15.24590 435 MET A O 1
ATOM 2746 N N . SER A 1 341 ? 14.22469 58.31693 39.74905 1.000 13.87195 436 SER A N 1
ATOM 2747 C CA . SER A 1 341 ? 14.97206 59.27552 40.56066 1.000 15.63006 436 SER A CA 1
ATOM 2748 C C . SER A 1 341 ? 16.35680 58.73656 40.89907 1.000 13.96469 436 SER A C 1
ATOM 2749 O O . SER A 1 341 ? 17.34764 59.47092 40.84991 1.000 15.85418 436 SER A O 1
ATOM 2752 N N . ASP A 1 342 ? 16.45306 57.44362 41.22134 1.000 13.94583 437 ASP A N 1
ATOM 2753 C CA . ASP A 1 342 ? 17.76652 56.86151 41.47653 1.000 13.11359 437 ASP A CA 1
ATOM 2754 C C . ASP A 1 342 ? 18.60821 56.75355 40.20769 1.000 14.78578 437 ASP A C 1
ATOM 2755 O O . ASP A 1 342 ? 19.83321 56.88638 40.27390 1.000 18.25203 437 ASP A O 1
ATOM 2760 N N . ALA A 1 343 ? 17.98405 56.48747 39.05606 1.000 14.90735 438 ALA A N 1
ATOM 2761 C CA . ALA A 1 343 ? 18.72353 56.52867 37.79665 1.000 14.66058 438 ALA A CA 1
ATOM 2762 C C . ALA A 1 343 ? 19.40335 57.87534 37.60165 1.000 13.16981 438 ALA A C 1
ATOM 2763 O O . ALA A 1 343 ? 20.57359 57.93482 37.20523 1.000 13.81571 438 ALA A O 1
ATOM 2765 N N . LEU A 1 344 ? 18.68686 58.97085 37.87649 1.000 13.76321 439 LEU A N 1
ATOM 2766 C CA . LEU A 1 344 ? 19.28282 60.29903 37.72586 1.000 14.93178 439 LEU A CA 1
ATOM 2767 C C . LEU A 1 344 ? 20.47080 60.47357 38.66367 1.000 16.79131 439 LEU A C 1
ATOM 2768 O O . LEU A 1 344 ? 21.54444 60.92795 38.24896 1.000 15.88362 439 LEU A O 1
ATOM 2773 N N . VAL A 1 345 ? 20.29868 60.09710 39.93661 1.000 15.45808 440 VAL A N 1
ATOM 2774 C CA . VAL A 1 345 ? 21.37902 60.23374 40.91310 1.000 12.58609 440 VAL A CA 1
ATOM 2775 C C . VAL A 1 345 ? 22.60387 59.43346 40.48974 1.000 16.87059 440 VAL A C 1
ATOM 2776 O O . VAL A 1 345 ? 23.74030 59.90472 40.61233 1.000 16.80769 440 VAL A O 1
ATOM 2780 N N . LEU A 1 346 ? 22.39787 58.21421 39.98086 1.000 18.54411 441 LEU A N 1
ATOM 2781 C CA . LEU A 1 346 ? 23.52655 57.40547 39.52857 1.000 13.77262 441 LEU A CA 1
ATOM 2782 C C . LEU A 1 346 ? 24.19858 58.01258 38.29689 1.000 14.51974 441 LEU A C 1
ATOM 2783 O O . LEU A 1 346 ? 25.43043 58.00571 38.18867 1.000 16.25917 441 LEU A O 1
ATOM 2788 N N . ALA A 1 347 ? 23.41478 58.50236 37.33597 1.000 18.46750 442 ALA A N 1
ATOM 2789 C CA . ALA A 1 347 ? 24.01863 59.14506 36.17441 1.000 14.33950 442 ALA A CA 1
ATOM 2790 C C . ALA A 1 347 ? 24.82160 60.37013 36.59368 1.000 17.86318 442 ALA A C 1
ATOM 2791 O O . ALA A 1 347 ? 25.93635 60.59185 36.10663 1.000 19.75902 442 ALA A O 1
ATOM 2793 N N . LYS A 1 348 ? 24.26651 61.17871 37.49709 1.000 16.23166 443 LYS A N 1
ATOM 2794 C CA . LYS A 1 348 ? 25.01438 62.30748 38.04378 1.000 18.76379 443 LYS A CA 1
ATOM 2795 C C . LYS A 1 348 ? 26.32739 61.83698 38.65666 1.000 16.95608 443 LYS A C 1
ATOM 2796 O O . LYS A 1 348 ? 27.40159 62.32495 38.29156 1.000 18.48213 443 LYS A O 1
ATOM 2802 N N . MET A 1 349 ? 26.26135 60.84321 39.55146 1.000 15.94008 444 MET A N 1
ATOM 2803 C CA . MET A 1 349 ? 27.46929 60.32089 40.18813 1.000 20.76246 444 MET A CA 1
ATOM 2804 C C . MET A 1 349 ? 28.50212 59.84336 39.17574 1.000 22.05335 444 MET A C 1
ATOM 2805 O O . MET A 1 349 ? 29.70522 59.95378 39.42082 1.000 21.47955 444 MET A O 1
ATOM 2810 N N . LYS A 1 350 ? 28.06702 59.29228 38.05014 1.000 20.32960 445 LYS A N 1
ATOM 2811 C CA . LYS A 1 350 ? 29.00614 58.76971 37.07414 1.000 20.44788 445 LYS A CA 1
ATOM 2812 C C . LYS A 1 350 ? 29.50262 59.83103 36.10495 1.000 18.28465 445 LYS A C 1
ATOM 2813 O O . LYS A 1 350 ? 30.19114 59.49486 35.13689 1.000 28.62650 445 LYS A O 1
ATOM 2819 N N . GLY A 1 351 ? 29.17337 61.09645 36.33146 1.000 19.08954 446 GLY A N 1
ATOM 2820 C CA . GLY A 1 351 ? 29.72183 62.16526 35.51843 1.000 20.03956 446 GLY A CA 1
ATOM 2821 C C . GLY A 1 351 ? 28.92194 62.56192 34.29798 1.000 23.75678 446 GLY A C 1
ATOM 2822 O O . GLY A 1 351 ? 29.43058 63.32525 33.46838 1.000 19.40192 446 GLY A O 1
ATOM 2823 N N . PHE A 1 352 ? 27.69276 62.08449 34.15175 1.000 22.51575 447 PHE A N 1
ATOM 2824 C CA . PHE A 1 352 ? 26.89340 62.49958 33.00556 1.000 14.45801 447 PHE A CA 1
ATOM 2825 C C . PHE A 1 352 ? 26.42103 63.94466 33.16642 1.000 20.53000 447 PHE A C 1
ATOM 2826 O O . PHE A 1 352 ? 26.18154 64.42898 34.27985 1.000 17.79093 447 PHE A O 1
ATOM 2834 N N . ASP A 1 353 ? 26.28401 64.63516 32.02975 1.000 16.54391 448 ASP A N 1
ATOM 2835 C CA . ASP A 1 353 ? 25.81163 66.01538 32.00811 1.000 17.29544 448 ASP A CA 1
ATOM 2836 C C . ASP A 1 353 ? 24.30207 66.12148 31.86152 1.000 17.77510 448 ASP A C 1
ATOM 2837 O O . ASP A 1 353 ? 23.69447 67.05868 32.39849 1.000 17.31558 448 ASP A O 1
ATOM 2842 N N . VAL A 1 354 ? 23.68722 65.18005 31.14845 1.000 16.99495 449 VAL A N 1
ATOM 2843 C CA . VAL A 1 354 ? 22.25511 65.18894 30.88963 1.000 12.02173 449 VAL A CA 1
ATOM 2844 C C . VAL A 1 354 ? 21.78261 63.73997 30.82152 1.000 17.68755 449 VAL A C 1
ATOM 2845 O O . VAL A 1 354 ? 22.53754 62.83938 30.44045 1.000 17.66292 449 VAL A O 1
ATOM 2849 N N . PHE A 1 355 ? 20.53361 63.51458 31.22494 1.000 13.19600 450 PHE A N 1
ATOM 2850 C CA . PHE A 1 355 ? 19.89764 62.20106 31.17419 1.000 13.48704 450 PHE A CA 1
ATOM 2851 C C . PHE A 1 355 ? 18.71776 62.31077 30.22421 1.000 14.13228 450 PHE A C 1
ATOM 2852 O O . PHE A 1 355 ? 17.80025 63.10922 30.45338 1.000 16.01245 450 PHE A O 1
ATOM 2860 N N . ASN A 1 356 ? 18.75348 61.52511 29.15976 1.000 16.13245 451 ASN A N 1
ATOM 2861 C CA . ASN A 1 356 ? 17.75248 61.55994 28.10724 1.000 14.86201 451 ASN A CA 1
ATOM 2862 C C . ASN A 1 356 ? 16.80575 60.37369 28.23365 1.000 14.99181 451 ASN A C 1
ATOM 2863 O O . ASN A 1 356 ? 17.20670 59.27731 28.63419 1.000 13.57082 451 ASN A O 1
ATOM 2868 N N . ALA A 1 357 ? 15.53980 60.61210 27.91301 1.000 12.72032 452 ALA A N 1
ATOM 2869 C CA . ALA A 1 357 ? 14.53478 59.56726 27.90634 1.000 16.02166 452 ALA A CA 1
ATOM 2870 C C . ALA A 1 357 ? 13.47980 59.94320 26.88291 1.000 13.57306 452 ALA A C 1
ATOM 2871 O O . ALA A 1 357 ? 13.18846 61.12341 26.68616 1.000 13.38449 452 ALA A O 1
ATOM 2873 N N . LEU A 1 358 ? 12.94655 58.92968 26.20150 1.000 11.10533 453 LEU A N 1
ATOM 2874 C CA . LEU A 1 358 ? 11.81491 59.08801 25.30558 1.000 10.96843 453 LEU A CA 1
ATOM 2875 C C . LEU A 1 358 ? 10.51228 59.06510 26.10591 1.000 15.93311 453 LEU A C 1
ATOM 2876 O O . LEU A 1 358 ? 10.48497 58.69944 27.27893 1.000 14.85990 453 LEU A O 1
ATOM 2881 N N . ASP A 1 359 ? 9.41119 59.44708 25.46155 1.000 12.53068 454 ASP A N 1
ATOM 2882 C CA . ASP A 1 359 ? 8.10611 59.36480 26.10489 1.000 11.18934 454 ASP A CA 1
ATOM 2883 C C . ASP A 1 359 ? 7.40163 58.02790 25.85892 1.000 14.81892 454 ASP A C 1
ATOM 2884 O O . ASP A 1 359 ? 6.17788 57.95227 25.99499 1.000 16.95995 454 ASP A O 1
ATOM 2889 N N . LEU A 1 360 ? 8.14021 56.97445 25.50685 1.000 12.48247 455 LEU A N 1
ATOM 2890 C CA . LEU A 1 360 ? 7.52734 55.68364 25.26388 1.000 12.07457 455 LEU A CA 1
ATOM 2891 C C . LEU A 1 360 ? 7.33925 54.92904 26.58295 1.000 15.41494 455 LEU A C 1
ATOM 2892 O O . LEU A 1 360 ? 7.68820 55.41492 27.66483 1.000 12.78689 455 LEU A O 1
ATOM 2897 N N . MET A 1 361 ? 6.79811 53.71466 26.48068 1.000 12.44583 456 MET A N 1
ATOM 2898 C CA . MET A 1 361 ? 6.48869 52.84647 27.63070 1.000 12.86492 456 MET A CA 1
ATOM 2899 C C . MET A 1 361 ? 5.75620 53.69869 28.67180 1.000 16.84998 456 MET A C 1
ATOM 2900 O O . MET A 1 361 ? 4.84076 54.44830 28.30331 1.000 14.96700 456 MET A O 1
ATOM 2905 N N . GLU A 1 362 ? 6.09551 53.61267 29.96298 1.000 13.76133 457 GLU A N 1
ATOM 2906 C CA . GLU A 1 362 ? 5.39482 54.41871 30.95827 1.000 14.89108 457 GLU A CA 1
ATOM 2907 C C . GLU A 1 362 ? 6.11735 55.71161 31.28044 1.000 14.94214 457 GLU A C 1
ATOM 2908 O O . GLU A 1 362 ? 5.86893 56.30328 32.33820 1.000 18.39451 457 GLU A O 1
ATOM 2914 N N . ASN A 1 363 ? 6.98716 56.18272 30.38877 1.000 11.28433 458 ASN A N 1
ATOM 2915 C CA . ASN A 1 363 ? 7.89024 57.26157 30.77046 1.000 9.64832 458 ASN A CA 1
ATOM 2916 C C . ASN A 1 363 ? 7.15604 58.57397 31.03987 1.000 14.90730 458 ASN A C 1
ATOM 2917 O O . ASN A 1 363 ? 7.61628 59.37611 31.85620 1.000 15.25269 458 ASN A O 1
ATOM 2922 N N . LYS A 1 364 ? 6.01758 58.80878 30.38307 1.000 17.98821 459 LYS A N 1
ATOM 2923 C CA . LYS A 1 364 ? 5.27193 60.03690 30.63975 1.000 14.89157 459 LYS A CA 1
ATOM 2924 C C . LYS A 1 364 ? 4.80738 60.15064 32.08947 1.000 18.87607 459 LYS A C 1
ATOM 2925 O O . LYS A 1 364 ? 4.52763 61.26332 32.54473 1.000 17.67828 459 LYS A O 1
ATOM 2931 N N . THR A 1 365 ? 4.73135 59.04048 32.83060 1.000 15.44507 460 THR A N 1
ATOM 2932 C CA . THR A 1 365 ? 4.33162 59.12325 34.23229 1.000 13.93137 460 THR A CA 1
ATOM 2933 C C . THR A 1 365 ? 5.38232 59.79706 35.10869 1.000 20.28897 460 THR A C 1
ATOM 2934 O O . THR A 1 365 ? 5.04446 60.25111 36.21149 1.000 24.29771 460 THR A O 1
ATOM 2938 N N . PHE A 1 366 ? 6.64577 59.87651 34.66912 1.000 16.71140 461 PHE A N 1
ATOM 2939 C CA . PHE A 1 366 ? 7.67217 60.49831 35.50113 1.000 15.08733 461 PHE A CA 1
ATOM 2940 C C . PHE A 1 366 ? 8.40606 61.68310 34.87927 1.000 19.22820 461 PHE A C 1
ATOM 2941 O O . PHE A 1 366 ? 9.10298 62.39381 35.61884 1.000 14.73896 461 PHE A O 1
ATOM 2949 N N . LEU A 1 367 ? 8.28041 61.92769 33.56391 1.000 12.98541 462 LEU A N 1
ATOM 2950 C CA . LEU A 1 367 ? 9.13220 62.92427 32.91341 1.000 14.93163 462 LEU A CA 1
ATOM 2951 C C . LEU A 1 367 ? 8.97566 64.30679 33.54850 1.000 16.01013 462 LEU A C 1
ATOM 2952 O O . LEU A 1 367 ? 9.95495 64.90012 34.02093 1.000 16.63494 462 LEU A O 1
ATOM 2957 N N . GLU A 1 368 ? 7.75315 64.84493 33.56141 1.000 20.71178 463 GLU A N 1
ATOM 2958 C CA . GLU A 1 368 ? 7.56038 66.18744 34.11577 1.000 19.51367 463 GLU A CA 1
ATOM 2959 C C . GLU A 1 368 ? 7.83582 66.21422 35.61384 1.000 18.91359 463 GLU A C 1
ATOM 2960 O O . GLU A 1 368 ? 8.48233 67.14420 36.10907 1.000 20.56734 463 GLU A O 1
ATOM 2966 N N . LYS A 1 369 ? 7.41270 65.17743 36.34285 1.000 19.68712 464 LYS A N 1
ATOM 2967 C CA . LYS A 1 369 ? 7.63767 65.15234 37.78788 1.000 21.62022 464 LYS A CA 1
ATOM 2968 C C . LYS A 1 369 ? 9.12074 65.21853 38.13702 1.000 23.99516 464 LYS A C 1
ATOM 2969 O O . LYS A 1 369 ? 9.49855 65.84634 39.13087 1.000 17.75910 464 LYS A O 1
ATOM 2975 N N . LEU A 1 370 ? 9.98272 64.58434 37.33853 1.000 19.38395 465 LEU A N 1
ATOM 2976 C CA . LEU A 1 370 ? 11.40904 64.56035 37.64509 1.000 15.91013 465 LEU A CA 1
ATOM 2977 C C . LEU A 1 370 ? 12.18034 65.66269 36.92757 1.000 16.52418 465 LEU A C 1
ATOM 2978 O O . LEU A 1 370 ? 13.41647 65.60748 36.86338 1.000 15.37169 465 LEU A O 1
ATOM 2983 N N . LYS A 1 371 ? 11.47024 66.65277 36.38555 1.000 15.80016 466 LYS A N 1
ATOM 2984 C CA . LYS A 1 371 ? 12.05167 67.87888 35.85624 1.000 20.25364 466 LYS A CA 1
ATOM 2985 C C . LYS A 1 371 ? 12.75172 67.66322 34.51686 1.000 19.75384 466 LYS A C 1
ATOM 2986 O O . LYS A 1 371 ? 13.69565 68.38562 34.18135 1.000 19.65132 466 LYS A O 1
ATOM 2992 N N . PHE A 1 372 ? 12.31494 66.66668 33.74693 1.000 14.83160 467 PHE A N 1
ATOM 2993 C CA . PHE A 1 372 ? 12.71305 66.59937 32.34837 1.000 14.75630 467 PHE A CA 1
ATOM 2994 C C . PHE A 1 372 ? 12.07099 67.76434 31.60405 1.000 17.42701 467 PHE A C 1
ATOM 2995 O O . PHE A 1 372 ? 10.93731 68.15425 31.90145 1.000 17.53203 467 PHE A O 1
ATOM 3003 N N . GLY A 1 373 ? 12.79510 68.31612 30.63250 1.000 13.26025 468 GLY A N 1
ATOM 3004 C CA . GLY A 1 373 ? 12.24631 69.28619 29.70010 1.000 15.22559 468 GLY A CA 1
ATOM 3005 C C . GLY A 1 373 ? 12.08515 68.66104 28.32604 1.000 19.86928 468 GLY A C 1
ATOM 3006 O O . GLY A 1 373 ? 12.87236 67.79825 27.92630 1.000 15.93657 468 GLY A O 1
ATOM 3007 N N . ILE A 1 374 ? 11.05708 69.09045 27.59596 1.000 15.73557 469 ILE A N 1
ATOM 3008 C CA . ILE A 1 374 ? 10.76823 68.44742 26.32164 1.000 18.25290 469 ILE A CA 1
ATOM 3009 C C . ILE A 1 374 ? 11.82438 68.84744 25.29979 1.000 25.53042 469 ILE A C 1
ATOM 3010 O O . ILE A 1 374 ? 12.34094 69.97911 25.30727 1.000 15.12619 469 ILE A O 1
ATOM 3015 N N . GLY A 1 375 ? 12.19632 67.89142 24.44237 1.000 19.23843 470 GLY A N 1
ATOM 3016 C CA . GLY A 1 375 ? 13.22545 68.11846 23.45208 1.000 16.92802 470 GLY A CA 1
ATOM 3017 C C . GLY A 1 375 ? 12.65711 68.59523 22.13098 1.000 21.54395 470 GLY A C 1
ATOM 3018 O O . GLY A 1 375 ? 11.44731 68.67795 21.92536 1.000 19.16712 470 GLY A O 1
ATOM 3019 N N . ASP A 1 376 ? 13.56328 68.91810 21.21384 1.000 16.49132 471 ASP A N 1
ATOM 3020 C CA . ASP A 1 376 ? 13.15839 69.37903 19.89742 1.000 20.28684 471 ASP A CA 1
ATOM 3021 C C . ASP A 1 376 ? 13.16009 68.26813 18.85737 1.000 23.91383 471 ASP A C 1
ATOM 3022 O O . ASP A 1 376 ? 12.77691 68.51435 17.71354 1.000 28.95042 471 ASP A O 1
ATOM 3027 N N . GLY A 1 377 ? 13.56454 67.05510 19.22412 1.000 24.73407 472 GLY A N 1
ATOM 3028 C CA . GLY A 1 377 ? 13.61722 65.97117 18.25345 1.000 24.74882 472 GLY A CA 1
ATOM 3029 C C . GLY A 1 377 ? 12.64215 64.83266 18.48378 1.000 24.49558 472 GLY A C 1
ATOM 3030 O O . GLY A 1 377 ? 12.64007 64.21726 19.55975 1.000 24.64109 472 GLY A O 1
ATOM 3031 N N . ASN A 1 378 ? 11.81322 64.53619 17.48196 1.000 17.49862 473 ASN A N 1
ATOM 3032 C CA . ASN A 1 378 ? 11.00230 63.32705 17.50372 1.000 19.83948 473 ASN A CA 1
ATOM 3033 C C . ASN A 1 378 ? 11.83921 62.13347 17.07139 1.000 21.41248 473 ASN A C 1
ATOM 3034 O O . ASN A 1 378 ? 12.75742 62.25543 16.25583 1.000 23.32777 473 ASN A O 1
ATOM 3039 N N . LEU A 1 379 ? 11.50398 60.96572 17.61449 1.000 17.74790 474 LEU A N 1
ATOM 3040 C CA . LEU A 1 379 ? 12.07010 59.70848 17.14133 1.000 14.03721 474 LEU A CA 1
ATOM 3041 C C . LEU A 1 379 ? 10.92239 58.87100 16.59318 1.000 17.14554 474 LEU A C 1
ATOM 3042 O O . LEU A 1 379 ? 10.06605 58.41583 17.35738 1.000 15.98125 474 LEU A O 1
ATOM 3047 N N . GLN A 1 380 ? 10.88152 58.71617 15.27026 1.000 11.87320 475 GLN A N 1
ATOM 3048 C CA . GLN A 1 380 ? 9.87129 57.89842 14.60586 1.000 13.14013 475 GLN A CA 1
ATOM 3049 C C . GLN A 1 380 ? 10.32843 56.44951 14.57286 1.000 13.63709 475 GLN A C 1
ATOM 3050 O O . GLN A 1 380 ? 11.49358 56.17589 14.29269 1.000 11.83057 475 GLN A O 1
ATOM 3056 N N . TYR A 1 381 ? 9.40551 55.52869 14.84686 1.000 12.05575 476 TYR A N 1
ATOM 3057 C CA . TYR A 1 381 ? 9.64799 54.09572 14.73678 1.000 13.97412 476 TYR A CA 1
ATOM 3058 C C . TYR A 1 381 ? 9.00912 53.55879 13.46577 1.000 10.08124 476 TYR A C 1
ATOM 3059 O O . TYR A 1 381 ? 7.92259 53.99735 13.07874 1.000 12.99822 476 TYR A O 1
ATOM 3068 N N . TYR A 1 382 ? 9.67124 52.59257 12.82978 1.000 11.07735 477 TYR A N 1
ATOM 3069 C CA . TYR A 1 382 ? 9.20278 52.05637 11.55751 1.000 11.25039 477 TYR A CA 1
ATOM 3070 C C . TYR A 1 382 ? 9.34088 50.54599 11.51182 1.000 8.89693 477 TYR A C 1
ATOM 3071 O O . TYR A 1 382 ? 10.24684 49.97489 12.12247 1.000 12.56742 477 TYR A O 1
ATOM 3080 N N . LEU A 1 383 ? 8.46127 49.91469 10.72587 1.000 9.32956 478 LEU A N 1
ATOM 3081 C CA . LEU A 1 383 ? 8.60319 48.52305 10.31710 1.000 8.66070 478 LEU A CA 1
ATOM 3082 C C . LEU A 1 383 ? 8.69175 48.47048 8.79878 1.000 15.83182 478 LEU A C 1
ATOM 3083 O O . LEU A 1 383 ? 8.01084 49.22811 8.09418 1.000 9.76485 478 LEU A O 1
ATOM 3088 N N . TYR A 1 384 ? 9.55334 47.59397 8.30960 1.000 8.74209 479 TYR A N 1
ATOM 3089 C CA . TYR A 1 384 ? 9.71124 47.35083 6.88414 1.000 10.87424 479 TYR A CA 1
ATOM 3090 C C . TYR A 1 384 ? 8.99382 46.05180 6.55682 1.000 9.19507 479 TYR A C 1
ATOM 3091 O O . TYR A 1 384 ? 9.20513 45.03755 7.23362 1.000 8.03939 479 TYR A O 1
ATOM 3100 N N . ASN A 1 385 ? 8.12706 46.09744 5.54068 1.000 9.94294 480 ASN A N 1
ATOM 3101 C CA . ASN A 1 385 ? 7.36678 44.92243 5.07874 1.000 8.92985 480 ASN A CA 1
ATOM 3102 C C . ASN A 1 385 ? 6.44980 44.35379 6.16493 1.000 7.96208 480 ASN A C 1
ATOM 3103 O O . ASN A 1 385 ? 6.24972 43.14090 6.27056 1.000 8.33742 480 ASN A O 1
ATOM 3108 N N . TRP A 1 386 ? 5.88028 45.23169 6.98260 1.000 10.18574 481 TRP A N 1
ATOM 3109 C CA . TRP A 1 386 ? 4.90008 44.80310 7.98088 1.000 12.08042 481 TRP A CA 1
ATOM 3110 C C . TRP A 1 386 ? 3.92062 45.95022 8.15558 1.000 15.97724 481 TRP A C 1
ATOM 3111 O O . TRP A 1 386 ? 4.26314 46.98131 8.74174 1.000 13.11621 481 TRP A O 1
ATOM 3122 N N . LYS A 1 387 ? 2.71618 45.76079 7.64103 1.000 10.49365 482 LYS A N 1
ATOM 3123 C CA . LYS A 1 387 ? 1.66664 46.76847 7.66409 1.000 18.27347 482 LYS A CA 1
ATOM 3124 C C . LYS A 1 387 ? 0.76227 46.48688 8.86284 1.000 16.19500 482 LYS A C 1
ATOM 3125 O O . LYS A 1 387 ? 0.17413 45.40792 8.95378 1.000 16.92927 482 LYS A O 1
ATOM 3131 N N . CYS A 1 388 ? 0.67166 47.43641 9.78941 1.000 13.16401 483 CYS A N 1
ATOM 3132 C CA . CYS A 1 388 ? -0.12773 47.25992 10.99519 1.000 14.61899 483 CYS A CA 1
ATOM 3133 C C . CYS A 1 388 ? -0.58439 48.63130 11.46521 1.000 14.25158 483 CYS A C 1
ATOM 3134 O O . CYS A 1 388 ? -0.03587 49.64990 11.02873 1.000 14.42409 483 CYS A O 1
ATOM 3137 N N . PRO A 1 389 ? -1.58864 48.69764 12.34751 1.000 16.33073 484 PRO A N 1
ATOM 3138 C CA . PRO A 1 389 ? -2.01000 50.00658 12.87210 1.000 19.46814 484 PRO A CA 1
ATOM 3139 C C . PRO A 1 389 ? -0.86289 50.71966 13.57064 1.000 14.58856 484 PRO A C 1
ATOM 3140 O O . PRO A 1 389 ? 0.02455 50.09230 14.15557 1.000 15.59857 484 PRO A O 1
ATOM 3144 N N . SER A 1 390 ? -0.88955 52.04491 13.52769 1.000 13.67313 485 SER A N 1
ATOM 3145 C CA . SER A 1 390 ? 0.06688 52.76836 14.34978 1.000 16.58541 485 SER A CA 1
ATOM 3146 C C . SER A 1 390 ? -0.36978 52.71510 15.81354 1.000 15.63667 485 SER A C 1
ATOM 3147 O O . SER A 1 390 ? -1.47837 52.27877 16.14345 1.000 17.89071 485 SER A O 1
ATOM 3150 N N . MET A 1 391 ? 0.52328 53.14909 16.70520 1.000 15.14890 486 MET A N 1
ATOM 3151 C CA . MET A 1 391 ? 0.26693 53.10843 18.13929 1.000 15.69596 486 MET A CA 1
ATOM 3152 C C . MET A 1 391 ? 0.80430 54.38427 18.76649 1.000 16.01925 486 MET A C 1
ATOM 3153 O O . MET A 1 391 ? 1.68374 55.04815 18.21091 1.000 13.19643 486 MET A O 1
ATOM 3158 N N . GLY A 1 392 ? 0.23872 54.74252 19.91994 1.000 16.62538 487 GLY A N 1
ATOM 3159 C CA . GLY A 1 392 ? 0.77035 55.85039 20.68135 1.000 15.03663 487 GLY A CA 1
ATOM 3160 C C . GLY A 1 392 ? 2.11186 55.51013 21.29931 1.000 12.02200 487 GLY A C 1
ATOM 3161 O O . GLY A 1 392 ? 2.47483 54.34709 21.44647 1.000 13.23079 487 GLY A O 1
ATOM 3162 N N . ALA A 1 393 ? 2.85705 56.55798 21.66578 1.000 9.03015 488 ALA A N 1
ATOM 3163 C CA . ALA A 1 393 ? 4.19941 56.37192 22.21120 1.000 12.72157 488 ALA A CA 1
ATOM 3164 C C . ALA A 1 393 ? 4.20224 55.41655 23.39663 1.000 14.01925 488 ALA A C 1
ATOM 3165 O O . ALA A 1 393 ? 5.12562 54.61353 23.55000 1.000 14.96170 488 ALA A O 1
ATOM 3167 N N . GLU A 1 394 ? 3.17241 55.48193 24.24396 1.000 15.65559 489 GLU A N 1
ATOM 3168 C CA . GLU A 1 394 ? 3.19447 54.71780 25.48080 1.000 14.69932 489 GLU A CA 1
ATOM 3169 C C . GLU A 1 394 ? 2.98270 53.22608 25.24469 1.000 15.99782 489 GLU A C 1
ATOM 3170 O O . GLU A 1 394 ? 3.11907 52.43714 26.18910 1.000 14.62829 489 GLU A O 1
ATOM 3176 N N . LYS A 1 395 ? 2.68246 52.82173 24.00974 1.000 12.99427 490 LYS A N 1
ATOM 3177 C CA . LYS A 1 395 ? 2.62400 51.41423 23.64551 1.000 14.27425 490 LYS A CA 1
ATOM 3178 C C . LYS A 1 395 ? 3.89697 50.93625 22.96096 1.000 12.34545 490 LYS A C 1
ATOM 3179 O O . LYS A 1 395 ? 4.05740 49.72701 22.76652 1.000 15.39952 490 LYS A O 1
ATOM 3185 N N . VAL A 1 396 ? 4.78683 51.85074 22.57608 1.000 11.05656 491 VAL A N 1
ATOM 3186 C CA . VAL A 1 396 ? 6.10080 51.45773 22.07479 1.000 14.21905 491 VAL A CA 1
ATOM 3187 C C . VAL A 1 396 ? 6.94751 50.98344 23.24844 1.000 11.35430 491 VAL A C 1
ATOM 3188 O O . VAL A 1 396 ? 7.08262 51.68700 24.26223 1.000 12.66191 491 VAL A O 1
ATOM 3192 N N . GLY A 1 397 ? 7.48120 49.76595 23.13621 1.000 10.72280 492 GLY A N 1
ATOM 3193 C CA . GLY A 1 397 ? 8.29486 49.18109 24.18882 1.000 12.10886 492 GLY A CA 1
ATOM 3194 C C . GLY A 1 397 ? 9.61809 48.66809 23.65815 1.000 11.39665 492 GLY A C 1
ATOM 3195 O O . GLY A 1 397 ? 10.07268 47.59051 24.04228 1.000 10.78121 492 GLY A O 1
ATOM 3196 N N . LEU A 1 398 ? 10.24291 49.44324 22.77722 1.000 12.75859 493 LEU A N 1
ATOM 3197 C CA . LEU A 1 398 ? 11.48648 49.07394 22.11435 1.000 13.68727 493 LEU A CA 1
ATOM 3198 C C . LEU A 1 398 ? 12.41594 50.27475 22.11557 1.000 10.59005 493 LEU A C 1
ATOM 3199 O O . LEU A 1 398 ? 12.02573 51.35994 21.68206 1.000 12.12998 493 LEU A O 1
ATOM 3204 N N . VAL A 1 399 ? 13.64629 50.07837 22.57679 1.000 9.65454 494 VAL A N 1
ATOM 3205 C CA . VAL A 1 399 ? 14.64817 51.13859 22.62536 1.000 11.16858 494 VAL A CA 1
ATOM 3206 C C . VAL A 1 399 ? 15.87667 50.67178 21.85168 1.000 16.26868 494 VAL A C 1
ATOM 3207 O O . VAL A 1 399 ? 16.46922 49.63990 22.18595 1.000 13.98552 494 VAL A O 1
ATOM 3211 N N . LEU A 1 400 ? 16.26663 51.43267 20.83307 1.000 14.78453 495 LEU A N 1
ATOM 3212 C CA . LEU A 1 400 ? 17.47264 51.13111 20.07458 1.000 16.32848 495 LEU A CA 1
ATOM 3213 C C . LEU A 1 400 ? 18.59259 52.09291 20.47379 1.000 23.84897 495 LEU A C 1
ATOM 3214 O O . LEU A 1 400 ? 18.39060 53.04118 21.23767 1.000 28.99279 495 LEU A O 1
ATOM 3219 N N . GLN A 1 401 ? 19.79379 51.81375 19.96996 1.000 19.68970 496 GLN A N 1
ATOM 3220 C CA . GLN A 1 401 ? 21.00056 52.58277 20.30569 1.000 22.89288 496 GLN A CA 1
ATOM 3221 C C . GLN A 1 401 ? 21.24138 53.70036 19.30919 1.000 19.65298 496 GLN A C 1
ATOM 3222 O O . GLN A 1 401 ? 21.93425 54.67150 19.62847 1.000 16.35279 496 GLN A O 1
ATOM 3229 N N . GLY B 1 9 ? 18.36202 -0.83656 28.32758 1.000 56.89488 104 GLY B N 1
ATOM 3230 C CA . GLY B 1 9 ? 18.04231 -1.65192 27.17087 1.000 54.76906 104 GLY B CA 1
ATOM 3231 C C . GLY B 1 9 ? 17.17775 -0.94425 26.14349 1.000 55.81764 104 GLY B C 1
ATOM 3232 O O . GLY B 1 9 ? 15.96896 -0.81974 26.32633 1.000 58.90466 104 GLY B O 1
ATOM 3233 N N . PRO B 1 10 ? 17.78761 -0.48873 25.05252 1.000 60.97210 105 PRO B N 1
ATOM 3234 C CA . PRO B 1 10 ? 17.02692 0.24730 24.03579 1.000 61.03492 105 PRO B CA 1
ATOM 3235 C C . PRO B 1 10 ? 16.03240 -0.65937 23.32573 1.000 57.12660 105 PRO B C 1
ATOM 3236 O O . PRO B 1 10 ? 16.16843 -1.88564 23.30405 1.000 67.79223 105 PRO B O 1
ATOM 3240 N N . ALA B 1 11 ? 15.01552 -0.03229 22.73818 1.000 44.14607 106 ALA B N 1
ATOM 3241 C CA . ALA B 1 11 ? 13.93311 -0.73954 22.06377 1.000 44.01018 106 ALA B CA 1
ATOM 3242 C C . ALA B 1 11 ? 13.94052 -0.36837 20.58752 1.000 50.76066 106 ALA B C 1
ATOM 3243 O O . ALA B 1 11 ? 13.77590 0.80623 20.24234 1.000 39.99954 106 ALA B O 1
ATOM 3245 N N . LYS B 1 12 ? 14.12620 -1.36929 19.71814 1.000 52.40709 107 LYS B N 1
AT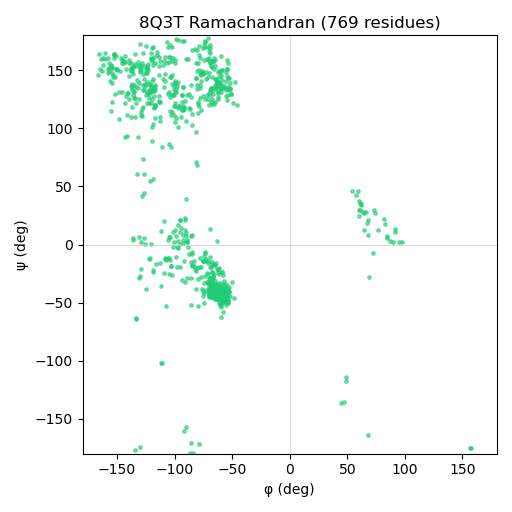OM 3246 C CA . LYS B 1 12 ? 14.14067 -1.11750 18.27861 1.000 51.51663 107 LYS B CA 1
ATOM 3247 C C . LYS B 1 12 ? 12.74151 -1.13018 17.67732 1.000 44.73411 107 LYS B C 1
ATOM 3248 O O . LYS B 1 12 ? 12.50073 -0.46571 16.66293 1.000 44.37190 107 LYS B O 1
ATOM 3254 N N . THR B 1 13 ? 11.81721 -1.87999 18.26702 1.000 44.30909 108 THR B N 1
ATOM 3255 C CA . THR B 1 13 ? 10.45949 -1.98210 17.75819 1.000 46.01690 108 THR B CA 1
ATOM 3256 C C . THR B 1 13 ? 9.47684 -1.39751 18.76269 1.000 48.89072 108 THR B C 1
ATOM 3257 O O . THR B 1 13 ? 9.79190 -1.20998 19.94234 1.000 41.42402 108 THR B O 1
ATOM 3261 N N . MET B 1 14 ? 8.26887 -1.11060 18.27222 1.000 47.33137 109 MET B N 1
ATOM 3262 C CA . MET B 1 14 ? 7.20382 -0.67378 19.16399 1.000 49.88818 109 MET B CA 1
ATOM 3263 C C . MET B 1 14 ? 6.79570 -1.78152 20.13645 1.000 62.87385 109 MET B C 1
ATOM 3264 O O . MET B 1 14 ? 6.28839 -1.48886 21.22791 1.000 60.59268 109 MET B O 1
ATOM 3269 N N . GLU B 1 15 ? 7.01833 -3.05027 19.77247 1.000 55.07281 110 GLU B N 1
ATOM 3270 C CA . GLU B 1 15 ? 6.80409 -4.13980 20.72213 1.000 63.57718 110 GLU B CA 1
ATOM 3271 C C . GLU B 1 15 ? 7.69060 -3.96925 21.94827 1.000 53.28679 110 GLU B C 1
ATOM 3272 O O . GLU B 1 15 ? 7.19683 -3.81847 23.07174 1.000 56.74656 110 GLU B O 1
ATOM 3278 N N . GLU B 1 16 ? 9.01382 -4.00343 21.74421 1.000 50.22793 111 GLU B N 1
ATOM 3279 C CA . GLU B 1 16 ? 9.95498 -3.79993 22.84327 1.000 59.68477 111 GLU B CA 1
ATOM 3280 C C . GLU B 1 16 ? 9.67343 -2.49401 23.58140 1.000 54.90196 111 GLU B C 1
ATOM 3281 O O . GLU B 1 16 ? 9.76505 -2.43643 24.81290 1.000 54.94424 111 GLU B O 1
ATOM 3287 N N . ALA B 1 17 ? 9.30759 -1.43981 22.84128 1.000 54.84276 112 ALA B N 1
ATOM 3288 C CA . ALA B 1 17 ? 9.09917 -0.12512 23.44085 1.000 50.33146 112 ALA B CA 1
ATOM 3289 C C . ALA B 1 17 ? 7.89019 -0.09570 24.36593 1.000 50.38461 112 ALA B C 1
ATOM 3290 O O . ALA B 1 17 ? 7.88496 0.65414 25.35013 1.000 46.78195 112 ALA B O 1
ATOM 3292 N N . SER B 1 18 ? 6.85506 -0.88371 24.06243 1.000 60.39550 113 SER B N 1
ATOM 3293 C CA . SER B 1 18 ? 5.65565 -0.88758 24.89681 1.000 60.89572 113 SER B CA 1
ATOM 3294 C C . SER B 1 18 ? 5.94252 -1.42484 26.29415 1.000 52.69297 113 SER B C 1
ATOM 3295 O O . SER B 1 18 ? 5.31057 -0.99844 27.26783 1.000 48.11143 113 SER B O 1
ATOM 3298 N N . LYS B 1 19 ? 6.88698 -2.35471 26.40993 1.000 58.01490 114 LYS B N 1
ATOM 3299 C CA . LYS B 1 19 ? 7.19796 -3.02900 27.66121 1.000 57.24538 114 LYS B CA 1
ATOM 3300 C C . LYS B 1 19 ? 8.26785 -2.31248 28.47381 1.000 59.10165 114 LYS B C 1
ATOM 3301 O O . LYS B 1 19 ? 8.75172 -2.87003 29.46331 1.000 58.37340 114 LYS B O 1
ATOM 3303 N N . ARG B 1 20 ? 8.64785 -1.09987 28.08734 1.000 52.01916 115 ARG B N 1
ATOM 3304 C CA . ARG B 1 20 ? 9.75784 -0.40609 28.71660 1.000 46.07644 115 ARG B CA 1
ATOM 3305 C C . ARG B 1 20 ? 9.27553 0.82354 29.46902 1.000 44.14226 115 ARG B C 1
ATOM 3306 O O . ARG B 1 20 ? 8.30713 1.48082 29.07498 1.000 50.99141 115 ARG B O 1
ATOM 3314 N N . SER B 1 21 ? 9.95763 1.10960 30.57204 1.000 41.94142 116 SER B N 1
ATOM 3315 C CA . SER B 1 21 ? 9.79683 2.35744 31.30094 1.000 46.90259 116 SER B CA 1
ATOM 3316 C C . SER B 1 21 ? 10.93589 3.29058 30.91704 1.000 38.02813 116 SER B C 1
ATOM 3317 O O . SER B 1 21 ? 12.08513 2.86320 30.77001 1.000 49.90234 116 SER B O 1
ATOM 3320 N N . TYR B 1 22 ? 10.61255 4.56392 30.74293 1.000 37.45739 117 TYR B N 1
ATOM 3321 C CA . TYR B 1 22 ? 11.57537 5.54974 30.26387 1.000 28.93305 117 TYR B CA 1
ATOM 3322 C C . TYR B 1 22 ? 11.87734 6.48912 31.42327 1.000 23.81451 117 TYR B C 1
ATOM 3323 O O . TYR B 1 22 ? 11.28383 7.55427 31.56371 1.000 31.67847 117 TYR B O 1
ATOM 3332 N N . GLN B 1 23 ? 12.80948 6.05670 32.27540 1.000 27.22077 118 GLN B N 1
ATOM 3333 C CA . GLN B 1 23 ? 13.18005 6.82583 33.45610 1.000 29.24155 118 GLN B CA 1
ATOM 3334 C C . GLN B 1 23 ? 13.58695 8.25273 33.09225 1.000 31.77190 118 GLN B C 1
ATOM 3335 O O . GLN B 1 23 ? 13.16558 9.21251 33.74691 1.000 27.37703 118 GLN B O 1
ATOM 3341 N N . PHE B 1 24 ? 14.38366 8.41893 32.03457 1.000 26.28844 119 PHE B N 1
ATOM 3342 C CA . PHE B 1 24 ? 14.74772 9.77082 31.61733 1.000 19.78554 119 PHE B CA 1
ATOM 3343 C C . PHE B 1 24 ? 13.62993 10.42693 30.81274 1.000 21.70917 119 PHE B C 1
ATOM 3344 O O . PHE B 1 24 ? 13.18717 11.53625 31.13774 1.000 21.84795 119 PHE B O 1
ATOM 3352 N N . TRP B 1 25 ? 13.14920 9.75973 29.76295 1.000 19.77702 120 TRP B N 1
ATOM 3353 C CA . TRP B 1 25 ? 12.24149 10.45330 28.85281 1.000 21.05920 120 TRP B CA 1
ATOM 3354 C C . TRP B 1 25 ? 10.90736 10.78166 29.49800 1.000 23.60417 120 TRP B C 1
ATOM 3355 O O . TRP B 1 25 ? 10.25719 11.74074 29.07147 1.000 20.11576 120 TRP B O 1
ATOM 3366 N N . ASP B 1 26 ? 10.50587 10.04172 30.54014 1.000 27.18582 121 ASP B N 1
ATOM 3367 C CA . ASP B 1 26 ? 9.30666 10.41485 31.28009 1.000 19.92008 121 ASP B CA 1
ATOM 3368 C C . ASP B 1 26 ? 9.43387 11.78023 31.94759 1.000 20.32229 121 ASP B C 1
ATOM 3369 O O . ASP B 1 26 ? 8.41134 12.40880 32.22932 1.000 25.32183 121 ASP B O 1
ATOM 3374 N N . THR B 1 27 ? 10.65573 12.25654 32.21387 1.000 21.54846 122 THR B N 1
ATOM 3375 C CA . THR B 1 27 ? 10.83260 13.56722 32.83267 1.000 23.32969 122 THR B CA 1
ATOM 3376 C C . THR B 1 27 ? 10.82564 14.70869 31.82505 1.000 25.31823 122 THR B C 1
ATOM 3377 O O . THR B 1 27 ? 10.85337 15.87379 32.24044 1.000 19.63970 122 THR B O 1
ATOM 3381 N N . GLN B 1 28 ? 10.79449 14.40666 30.52168 1.000 20.61691 123 GLN B N 1
ATOM 3382 C CA . GLN B 1 28 ? 11.00040 15.38721 29.46088 1.000 16.75409 123 GLN B CA 1
ATOM 3383 C C . GLN B 1 28 ? 9.67965 15.84296 28.86586 1.000 22.16576 123 GLN B C 1
ATOM 3384 O O . GLN B 1 28 ? 8.67206 15.13528 28.93821 1.000 21.98251 123 GLN B O 1
ATOM 3390 N N . PRO B 1 29 ? 9.64695 17.03667 28.26062 1.000 17.71727 124 PRO B N 1
ATOM 3391 C CA . PRO B 1 29 ? 8.39412 17.52874 27.65707 1.000 19.55174 124 PRO B CA 1
ATOM 3392 C C . 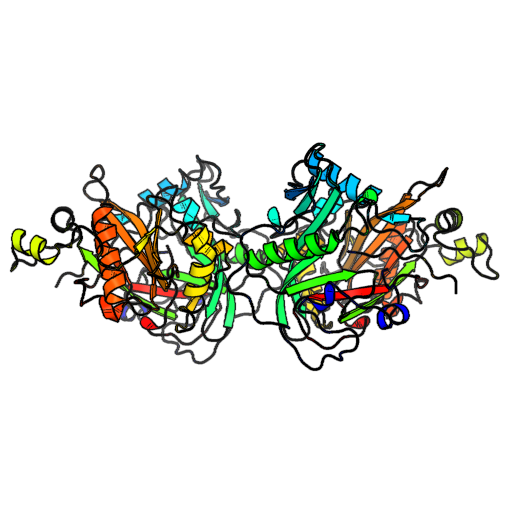PRO B 1 29 ? 8.16485 16.94396 26.26898 1.000 22.24818 124 PRO B C 1
ATOM 3393 O O . PRO B 1 29 ? 8.27164 17.61196 25.24073 1.000 16.51351 124 PRO B O 1
ATOM 3397 N N . VAL B 1 30 ? 7.85620 15.65105 26.24593 1.000 14.78454 125 VAL B N 1
ATOM 3398 C CA . VAL B 1 30 ? 7.46050 14.92925 25.03704 1.000 17.50398 125 VAL B CA 1
ATOM 3399 C C . VAL B 1 30 ? 6.21901 14.10892 25.37209 1.000 20.95843 125 VAL B C 1
ATOM 3400 O O . VAL B 1 30 ? 6.02465 13.74455 26.54371 1.000 22.77118 125 VAL B O 1
ATOM 3404 N N . PRO B 1 31 ? 5.36270 13.78584 24.40376 1.000 22.40294 126 PRO B N 1
ATOM 3405 C CA . PRO B 1 31 ? 4.19512 12.95534 24.71327 1.000 20.33016 126 PRO B CA 1
ATOM 3406 C C . PRO B 1 31 ? 4.61712 11.54879 25.10167 1.000 25.32425 126 PRO B C 1
ATOM 3407 O O . PRO B 1 31 ? 5.70497 11.07912 24.76283 1.000 24.51814 126 PRO B O 1
ATOM 3411 N N . LYS B 1 32 ? 3.73564 10.87565 25.84002 1.000 31.26220 127 LYS B N 1
ATOM 3412 C CA . LYS B 1 32 ? 3.98199 9.49243 26.22346 1.000 32.30641 127 LYS B CA 1
ATOM 3413 C C . LYS B 1 32 ? 3.72459 8.56190 25.04576 1.000 28.61187 127 LYS B C 1
ATOM 3414 O O . LYS B 1 32 ? 2.87025 8.82731 24.19987 1.000 30.15328 127 LYS B O 1
ATOM 3420 N N . LEU B 1 33 ? 4.46168 7.44711 25.01845 1.000 23.79461 128 LEU B N 1
ATOM 3421 C CA . LEU B 1 33 ? 4.33510 6.47526 23.93207 1.000 28.15660 128 LEU B CA 1
ATOM 3422 C C . LEU B 1 33 ? 2.90031 5.99240 23.75079 1.000 38.02733 128 LEU B C 1
ATOM 3423 O O . LEU B 1 33 ? 2.41438 5.89275 22.61910 1.000 48.98145 128 LEU B O 1
ATOM 3428 N N . GLY B 1 34 ? 2.20603 5.67178 24.84298 1.000 39.56295 129 GLY B N 1
ATOM 3429 C CA . GLY B 1 34 ? 0.83492 5.20524 24.70489 1.000 49.94877 129 GLY B CA 1
ATOM 3430 C C . GLY B 1 34 ? -0.11945 6.28913 24.24452 1.000 47.45259 129 GLY B C 1
ATOM 3431 O O . GLY B 1 34 ? -1.11316 6.00444 23.56984 1.000 53.64919 129 GLY B O 1
ATOM 3432 N N . GLU B 1 35 ? 0.18040 7.53740 24.58561 1.000 43.95888 130 GLU B N 1
ATOM 3433 C CA . GLU B 1 35 ? -0.68613 8.67455 24.30171 1.000 48.17291 130 GLU B CA 1
ATOM 3434 C C . GLU B 1 35 ? -0.91609 8.85258 22.80031 1.000 55.20465 130 GLU B C 1
ATOM 3435 O O . GLU B 1 35 ? 0.00626 8.72177 21.99213 1.000 49.18537 130 GLU B O 1
ATOM 3441 N N . VAL B 1 36 ? -2.16472 9.12709 22.42360 1.000 51.44520 131 VAL B N 1
ATOM 3442 C CA . VAL B 1 36 ? -2.49924 9.59541 21.08102 1.000 48.96896 131 VAL B CA 1
ATOM 3443 C C . VAL B 1 36 ? -2.64419 11.10802 21.15286 1.000 49.27937 131 VAL B C 1
ATOM 3444 O O . VAL B 1 36 ? -3.32699 11.62897 22.04408 1.000 47.37846 131 VAL B O 1
ATOM 3448 N N . VAL B 1 37 ? -1.99087 11.81699 20.23644 1.000 45.34900 132 VAL B N 1
ATOM 3449 C CA . VAL B 1 37 ? -1.86997 13.26823 20.33008 1.000 49.53412 132 VAL B CA 1
ATOM 3450 C C . VAL B 1 37 ? -2.99146 13.92126 19.52887 1.000 42.09494 132 VAL B C 1
ATOM 3451 O O . VAL B 1 37 ? -3.04856 13.80928 18.30011 1.000 42.57186 132 VAL B O 1
ATOM 3455 N N . ASN B 1 38 ? -3.86923 14.63486 20.22905 1.000 51.40103 133 ASN B N 1
ATOM 3456 C CA . ASN B 1 38 ? -4.99154 15.30382 19.58895 1.000 53.56964 133 ASN B CA 1
ATOM 3457 C C . ASN B 1 38 ? -4.68922 16.75340 19.22792 1.000 53.14474 133 ASN B C 1
ATOM 3458 O O . ASN B 1 38 ? -5.21830 17.25815 18.23196 1.000 54.76318 133 ASN B O 1
ATOM 3463 N N . THR B 1 39 ? -3.83749 17.42766 20.00093 1.000 64.43942 134 THR B N 1
ATOM 3464 C CA . THR B 1 39 ? -3.63798 18.86897 19.91938 1.000 55.63286 134 THR B CA 1
ATOM 3465 C C . THR B 1 39 ? -2.41731 19.22705 19.06545 1.000 53.31508 134 THR B C 1
ATOM 3466 O O . THR B 1 39 ? -1.67055 18.36167 18.59564 1.000 42.83257 134 THR B O 1
ATOM 3470 N N . HIS B 1 40 ? -2.22196 20.53773 18.87542 1.000 44.22432 135 HIS B N 1
ATOM 3471 C CA . HIS B 1 40 ? -1.05576 21.10880 18.20200 1.000 41.09422 135 HIS B CA 1
ATOM 3472 C C . HIS B 1 40 ? -0.47519 22.19495 19.10085 1.000 43.64510 135 HIS B C 1
ATOM 3473 O O . HIS B 1 40 ? -1.11867 23.22739 19.30849 1.000 48.24586 135 HIS B O 1
ATOM 3480 N N . GLY B 1 41 ? 0.73977 21.99732 19.61426 1.000 30.02508 136 GLY B N 1
ATOM 3481 C CA . GLY B 1 41 ? 1.42565 23.07691 20.29089 1.000 26.73472 136 GLY B CA 1
ATOM 3482 C C . GLY B 1 41 ? 2.47560 22.62856 21.28842 1.000 21.08357 136 GLY B C 1
ATOM 3483 O O . GLY B 1 41 ? 2.74946 21.43899 21.43897 1.000 19.64862 136 GLY B O 1
ATOM 3484 N N . PRO B 1 42 ? 3.06736 23.58451 22.00724 1.000 17.44649 137 PRO B N 1
ATOM 3485 C CA . PRO B 1 42 ? 4.15592 23.24985 22.93472 1.000 24.02126 137 PRO B CA 1
ATOM 3486 C C . PRO B 1 42 ? 3.67399 22.34751 24.05970 1.000 26.94655 137 PRO B C 1
ATOM 3487 O O . PRO B 1 42 ? 2.55865 22.49803 24.56224 1.000 25.38845 137 PRO B O 1
ATOM 3491 N N . VAL B 1 43 ? 4.52957 21.39895 24.45612 1.000 21.41649 138 VAL B N 1
ATOM 3492 C CA . VAL B 1 43 ? 4.17880 20.52549 25.57139 1.000 22.81819 138 VAL B CA 1
ATOM 3493 C C . VAL B 1 43 ? 4.12511 21.31970 26.87134 1.000 25.16890 138 VAL B C 1
ATOM 3494 O O . VAL B 1 43 ? 3.25192 21.09040 27.71282 1.000 27.17581 138 VAL B O 1
ATOM 3498 N N . GLU B 1 44 ? 5.02834 22.27612 27.04176 1.000 23.43757 139 GLU B N 1
ATOM 3499 C CA . GLU B 1 44 ? 5.09338 23.12708 28.21966 1.000 25.93911 139 GLU B CA 1
ATOM 3500 C C . GLU B 1 44 ? 5.41578 24.54445 27.77257 1.000 31.70185 139 GLU B C 1
ATOM 3501 O O . GLU B 1 44 ? 5.94522 24.75137 26.67296 1.000 26.70593 139 GLU B O 1
ATOM 3507 N N . PRO B 1 45 ? 5.09857 25.54469 28.59697 1.000 37.68395 140 PRO B N 1
ATOM 3508 C CA . PRO B 1 45 ? 5.40876 26.93048 28.22332 1.000 33.23873 140 PRO B CA 1
ATOM 3509 C C . PRO B 1 45 ? 6.90527 27.19107 28.21633 1.000 33.41484 140 PRO B C 1
ATOM 3510 O O . PRO B 1 45 ? 7.68225 26.53068 28.91169 1.000 39.69807 140 PRO B O 1
ATOM 3514 N N . ASP B 1 46 ? 7.30014 28.17130 27.41126 1.000 29.54298 141 ASP B N 1
ATOM 3515 C CA . ASP B 1 46 ? 8.68871 28.60354 27.38126 1.000 27.78627 141 ASP B CA 1
ATOM 3516 C C . ASP B 1 46 ? 9.14004 29.05667 28.76082 1.000 30.51257 141 ASP B C 1
ATOM 3517 O O . ASP B 1 46 ? 8.41120 29.74762 29.47752 1.000 31.47768 141 ASP B O 1
ATOM 3522 N N . LYS B 1 47 ? 10.35123 28.65661 29.12874 1.000 32.67356 142 LYS B N 1
ATOM 3523 C CA . LYS B 1 47 ? 10.95741 29.08502 30.38009 1.000 29.69613 142 LYS B CA 1
ATOM 3524 C C . LYS B 1 47 ? 11.48937 30.50530 30.23043 1.000 23.24001 142 LYS B C 1
ATOM 3525 O O . LYS B 1 47 ? 12.13982 30.82306 29.23053 1.000 34.04454 142 LYS B O 1
ATOM 3531 N N . ASP B 1 48 ? 11.22120 31.37097 31.21204 1.000 26.42600 143 ASP B N 1
ATOM 3532 C CA . ASP B 1 48 ? 11.80710 32.70596 31.16698 1.000 28.66528 143 ASP B CA 1
ATOM 3533 C C . ASP B 1 48 ? 12.96024 32.89223 32.15157 1.000 25.30638 143 ASP B C 1
ATOM 3534 O O . ASP B 1 48 ? 13.46378 34.01039 32.28684 1.000 23.78233 143 ASP B O 1
ATOM 3539 N N . ASN B 1 49 ? 13.39624 31.83512 32.83911 1.000 21.70924 144 ASN B N 1
ATOM 3540 C CA . ASN B 1 49 ? 14.72891 31.83351 33.42907 1.000 15.07865 144 ASN B CA 1
ATOM 3541 C C . ASN B 1 49 ? 15.35939 30.46816 33.19774 1.000 16.47513 144 ASN B C 1
ATOM 3542 O O . ASN B 1 49 ? 14.70385 29.43498 33.35303 1.000 14.46385 144 ASN B O 1
ATOM 3547 N N . ILE B 1 50 ? 16.63111 30.47637 32.81790 1.000 16.93821 145 ILE B N 1
ATOM 3548 C CA . ILE B 1 50 ? 17.34367 29.27461 32.41041 1.000 12.30662 145 ILE B CA 1
ATOM 3549 C C . ILE B 1 50 ? 18.51423 29.03699 33.35457 1.000 11.80283 145 ILE B C 1
ATOM 3550 O O . ILE B 1 50 ? 19.25280 29.96880 33.69721 1.000 11.64459 145 ILE B O 1
ATOM 3555 N N . ARG B 1 51 ? 18.67665 27.78405 33.76384 1.000 10.46500 146 ARG B N 1
ATOM 3556 C CA . ARG B 1 51 ? 19.81784 27.35927 34.56007 1.000 12.07335 146 ARG B CA 1
ATOM 3557 C C . ARG B 1 51 ? 21.12848 27.84429 33.95619 1.000 14.07336 146 ARG B C 1
ATOM 3558 O O . ARG B 1 51 ? 21.43869 27.54236 32.80501 1.000 11.33966 146 ARG B O 1
ATOM 3566 N N . GLN B 1 52 ? 21.90055 28.60856 34.73388 1.000 12.45277 147 GLN B N 1
ATOM 3567 C CA . GLN B 1 52 ? 23.14585 29.18835 34.23680 1.000 13.86855 147 GLN B CA 1
ATOM 3568 C C . GLN B 1 52 ? 24.33365 28.24626 34.33574 1.000 17.54876 147 GLN B C 1
ATOM 3569 O O . GLN B 1 52 ? 25.35113 28.48520 33.67697 1.000 19.74677 147 GLN B O 1
ATOM 3575 N N . GLU B 1 53 ? 24.24359 27.21659 35.15489 1.000 15.36478 148 GLU B N 1
ATOM 3576 C CA . GLU B 1 53 ? 25.37788 26.33890 35.37290 1.000 18.00790 148 GLU B CA 1
ATOM 3577 C C . GLU B 1 53 ? 25.25131 25.07770 34.53848 1.000 15.44469 148 GLU B C 1
ATOM 3578 O O . GLU B 1 53 ? 24.16111 24.50305 34.44081 1.000 12.70022 148 GLU B O 1
ATOM 3584 N N . PRO B 1 54 ? 26.35624 24.62307 33.95947 1.000 13.18682 149 PRO B N 1
ATOM 3585 C CA . PRO B 1 54 ? 26.33384 23.33502 33.25615 1.000 13.71647 149 PRO B CA 1
ATOM 3586 C C . PRO B 1 54 ? 25.94054 22.21608 34.20842 1.000 18.89193 149 PRO B C 1
ATOM 3587 O O . PRO B 1 54 ? 26.27835 22.23441 35.39618 1.000 16.96378 149 PRO B O 1
ATOM 3591 N N . TYR B 1 55 ? 25.20155 21.24433 33.68261 1.000 15.31272 150 TYR B N 1
ATOM 3592 C CA . TYR B 1 55 ? 24.87353 20.07200 34.47799 1.000 18.02906 150 TYR B CA 1
ATOM 3593 C C . TYR B 1 55 ? 26.15326 19.35956 34.91323 1.000 18.99769 150 TYR B C 1
ATOM 3594 O O . TYR B 1 55 ? 27.18021 19.39868 34.22948 1.000 18.76778 150 TYR B O 1
ATOM 3603 N N A THR B 1 56 ? 26.07672 18.70748 36.07134 0.500 20.91096 151 THR B N 1
ATOM 3604 N N B THR B 1 56 ? 26.09382 18.72796 36.08205 0.500 20.90152 151 THR B N 1
ATOM 3605 C CA A THR B 1 56 ? 27.21924 18.01590 36.65520 0.500 25.00330 151 THR B CA 1
ATOM 3606 C CA B THR B 1 56 ? 27.25660 18.04718 36.63629 0.500 24.98212 151 THR B CA 1
ATOM 3607 C C A THR B 1 56 ? 27.46655 16.68703 35.94867 0.500 22.69143 151 THR B C 1
ATOM 3608 C C B THR B 1 56 ? 27.47664 16.71080 35.93858 0.500 22.68796 151 THR B C 1
ATOM 3609 O O A THR B 1 56 ? 26.53446 15.90577 35.72919 0.500 22.74135 151 THR B O 1
ATOM 3610 O O B THR B 1 56 ? 26.52868 15.95019 35.71438 0.500 22.75009 151 THR B O 1
ATOM 3617 N N . LEU B 1 57 ? 28.72678 16.43011 35.59958 1.000 22.21104 152 LEU B N 1
ATOM 3618 C CA . LEU B 1 57 ? 29.16177 15.16829 35.01581 1.000 21.86099 152 LEU B CA 1
ATOM 3619 C C . LEU B 1 57 ? 29.75056 14.26828 36.08887 1.000 21.38512 152 LEU B C 1
ATOM 3620 O O . LEU B 1 57 ? 30.12480 14.74265 37.16402 1.000 17.93574 152 LEU B O 1
ATOM 3625 N N . PRO B 1 58 ? 29.85402 12.95901 35.83848 1.000 24.04743 153 PRO B N 1
ATOM 3626 C CA . PRO B 1 58 ? 30.55821 12.09279 36.79450 1.000 21.18086 153 PRO B CA 1
ATOM 3627 C C . PRO B 1 58 ? 31.96203 12.61599 37.05824 1.000 26.64157 153 PRO B C 1
ATOM 3628 O O . PRO B 1 58 ? 32.57113 13.28911 36.21613 1.000 22.16879 153 PRO B O 1
ATOM 3632 N N . GLN B 1 59 ? 32.45515 12.33159 38.26328 1.000 24.55701 154 GLN B N 1
ATOM 3633 C CA . GLN B 1 59 ? 33.78455 12.77504 38.65744 1.000 29.69983 154 GLN B CA 1
ATOM 3634 C C . GLN B 1 59 ? 34.81674 12.31866 37.63378 1.000 22.09587 154 GLN B C 1
ATOM 3635 O O . GLN B 1 59 ? 34.79116 11.17477 37.17101 1.000 25.77832 154 GLN B O 1
ATOM 3641 N N . GLY B 1 60 ? 35.71387 13.23049 37.26685 1.000 21.67063 155 GLY B N 1
ATOM 3642 C CA . GLY B 1 60 ? 36.77991 12.92871 36.33587 1.000 23.83150 155 GLY B CA 1
ATOM 3643 C C . GLY B 1 60 ? 36.52128 13.33572 34.90186 1.000 26.35696 155 GLY B C 1
ATOM 3644 O O . GLY B 1 60 ? 37.37039 13.07098 34.04316 1.000 17.10895 155 GLY B O 1
ATOM 3645 N N . PHE B 1 61 ? 35.37760 13.95923 34.61682 1.000 23.03250 156 PHE B N 1
ATOM 3646 C CA . PHE B 1 61 ? 34.98315 14.33234 33.26676 1.000 21.45828 156 PHE B CA 1
ATOM 3647 C C . PHE B 1 61 ? 34.55740 15.78747 33.26968 1.000 17.40891 156 PHE B C 1
ATOM 3648 O O . PHE B 1 61 ? 34.06484 16.30123 34.27844 1.000 19.27588 156 PHE B O 1
ATOM 3656 N N . THR B 1 62 ? 34.75174 16.45298 32.13627 1.000 19.14493 157 THR B N 1
ATOM 3657 C CA . THR B 1 62 ? 34.48249 17.87831 32.05636 1.000 17.29242 157 THR B CA 1
ATOM 3658 C C . THR B 1 62 ? 33.88753 18.21428 30.69649 1.000 16.71293 157 THR B C 1
ATOM 3659 O O . THR B 1 62 ? 34.15051 17.53106 29.69983 1.000 19.72912 157 THR B O 1
ATOM 3663 N N . TRP B 1 63 ? 33.06761 19.26597 30.67606 1.000 15.62334 158 TRP B N 1
ATOM 3664 C CA . TRP B 1 63 ? 32.55583 19.81210 29.42511 1.000 14.22908 158 TRP B CA 1
ATOM 3665 C C . TRP B 1 63 ? 33.67126 20.49094 28.63889 1.000 19.16611 158 TRP B C 1
ATOM 3666 O O . TRP B 1 63 ? 34.59514 21.07432 29.20882 1.000 19.09369 158 TRP B O 1
ATOM 3677 N N . ASP B 1 64 ? 33.56689 20.43049 27.31252 1.000 17.11564 159 ASP B N 1
ATOM 3678 C CA . ASP B 1 64 ? 34.46598 21.20152 26.45132 1.000 18.34674 159 ASP B CA 1
ATOM 3679 C C . ASP B 1 64 ? 33.78231 21.43621 25.11773 1.000 14.90014 159 ASP B C 1
ATOM 3680 O O . ASP B 1 64 ? 33.53892 20.47702 24.38150 1.000 23.18484 159 ASP B O 1
ATOM 3685 N N . ALA B 1 65 ? 33.47808 22.69486 24.80235 1.000 18.15577 160 ALA B N 1
ATOM 3686 C CA . ALA B 1 65 ? 32.96063 23.03044 23.48017 1.000 19.28270 160 ALA B CA 1
ATOM 3687 C C . ALA B 1 65 ? 34.05089 22.82809 22.43507 1.000 25.87134 160 ALA B C 1
ATOM 3688 O O . ALA B 1 65 ? 35.19494 23.25263 22.62980 1.000 22.84639 160 ALA B O 1
ATOM 3690 N N . LEU B 1 66 ? 33.70697 22.17161 21.32619 1.000 16.04892 161 LEU B N 1
ATOM 3691 C CA . LEU B 1 66 ? 34.69682 21.78413 20.33078 1.000 17.71135 161 LEU B CA 1
ATOM 3692 C C . LEU B 1 66 ? 34.72923 22.81183 19.21263 1.000 19.99759 161 LEU B C 1
ATOM 3693 O O . LEU B 1 66 ? 33.72549 23.00349 18.51281 1.000 18.31340 161 LEU B O 1
ATOM 3698 N N . ASP B 1 67 ? 35.88064 23.46188 19.04922 1.000 17.55734 162 ASP B N 1
ATOM 3699 C CA . ASP B 1 67 ? 36.12883 24.36162 17.92136 1.000 18.83512 162 ASP B CA 1
ATOM 3700 C C . ASP B 1 67 ? 36.51641 23.49928 16.72916 1.000 19.21154 162 ASP B C 1
ATOM 3701 O O . ASP B 1 67 ? 37.67056 23.08460 16.58939 1.000 17.17750 162 ASP B O 1
ATOM 3706 N N . LEU B 1 68 ? 35.53883 23.20906 15.87321 1.000 19.58976 163 LEU B N 1
ATOM 3707 C CA . LEU B 1 68 ? 35.78182 22.34410 14.72745 1.000 17.07267 163 LEU B CA 1
ATOM 3708 C C . LEU B 1 68 ? 36.58211 23.04095 13.63915 1.000 20.59901 163 LEU B C 1
ATOM 3709 O O . LEU B 1 68 ? 36.98732 22.38553 12.67266 1.000 19.42294 163 LEU B O 1
ATOM 3714 N N . GLY B 1 69 ? 36.81759 24.34538 13.77585 1.000 19.20116 164 GLY B N 1
ATOM 3715 C CA . GLY B 1 69 ? 37.78162 25.02613 12.93395 1.000 20.06416 164 GLY B CA 1
ATOM 3716 C C . GLY B 1 69 ? 39.21817 24.70065 13.26569 1.000 22.06051 164 GLY B C 1
ATOM 3717 O O . GLY B 1 69 ? 40.10202 25.00438 12.45897 1.000 20.73845 164 GLY B O 1
ATOM 3718 N N . ASP B 1 70 ? 39.47039 24.09435 14.42765 1.000 15.42577 165 ASP B N 1
ATOM 3719 C CA . ASP B 1 70 ? 40.78870 23.57276 14.77296 1.000 20.84764 165 ASP B CA 1
ATOM 3720 C C . ASP B 1 70 ? 40.89747 22.14979 14.23501 1.000 18.88302 165 ASP B C 1
ATOM 3721 O O . ASP B 1 70 ? 40.14283 21.26307 14.65511 1.000 16.67485 165 ASP B O 1
ATOM 3726 N N . ARG B 1 71 ? 41.83909 21.92996 13.31182 1.000 18.84757 166 ARG B N 1
ATOM 3727 C CA . ARG B 1 71 ? 41.86551 20.66641 12.57757 1.000 22.50008 166 ARG B CA 1
ATOM 3728 C C . ARG B 1 71 ? 42.11172 19.47738 13.50445 1.000 16.14031 166 ARG B C 1
ATOM 3729 O O . ARG B 1 71 ? 41.56617 18.39048 13.28803 1.000 19.47612 166 ARG B O 1
ATOM 3737 N N . GLY B 1 72 ? 42.92412 19.65987 14.54401 1.000 17.20358 167 GLY B N 1
ATOM 3738 C CA . GLY B 1 72 ? 43.15987 18.56438 15.47416 1.000 19.45576 167 GLY B CA 1
ATOM 3739 C C . GLY B 1 72 ? 41.93857 18.22707 16.31072 1.000 16.93722 167 GLY B C 1
ATOM 3740 O O . GLY B 1 72 ? 41.66010 17.05343 16.57850 1.000 17.81693 167 GLY B O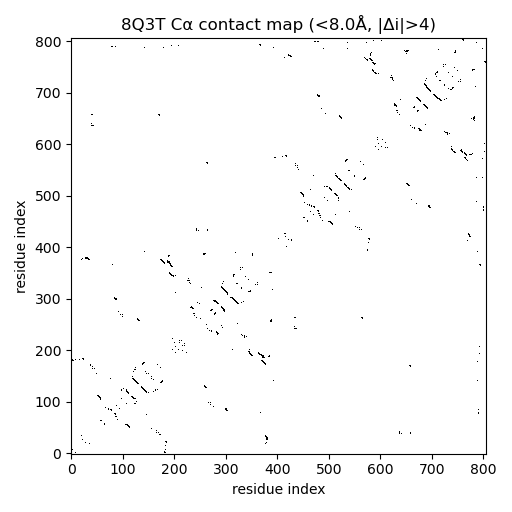 1
ATOM 3741 N N . VAL B 1 73 ? 41.18878 19.24667 16.73331 1.000 15.87477 168 VAL B N 1
ATOM 3742 C CA . VAL B 1 73 ? 39.95117 18.99676 17.47070 1.000 18.67925 168 VAL B CA 1
ATOM 3743 C C . VAL B 1 73 ? 38.92111 18.30560 16.57896 1.000 17.03083 168 VAL B C 1
ATOM 3744 O O . VAL B 1 73 ? 38.25952 17.34365 16.99451 1.000 17.49826 168 VAL B O 1
ATOM 3748 N N . LEU B 1 74 ? 38.76212 18.78383 15.34589 1.000 14.82694 169 LEU B N 1
ATOM 3749 C CA . LEU B 1 74 ? 37.87794 18.10730 14.40791 1.000 16.27128 169 LEU B CA 1
ATOM 3750 C C . LEU B 1 74 ? 38.28763 16.64602 14.22619 1.000 17.40834 169 LEU B C 1
ATOM 3751 O O . LEU B 1 74 ? 37.43147 15.75346 14.16252 1.000 15.99734 169 LEU B O 1
ATOM 3756 N N . LYS B 1 75 ? 39.59687 16.38004 14.16454 1.000 13.61767 170 LYS B N 1
ATOM 3757 C CA . LYS B 1 75 ? 40.06512 15.00210 14.03665 1.000 16.40257 170 LYS B CA 1
ATOM 3758 C C . LYS B 1 75 ? 39.77009 14.18074 15.29395 1.000 14.21492 170 LYS B C 1
ATOM 3759 O O . LYS B 1 75 ? 39.47041 12.97924 15.19753 1.000 15.16849 170 LYS B O 1
ATOM 3765 N N . GLU B 1 76 ? 39.83717 14.80066 16.47763 1.000 15.71220 171 GLU B N 1
ATOM 3766 C CA . GLU B 1 76 ? 39.42842 14.09941 17.69425 1.000 14.30727 171 GLU B CA 1
ATOM 3767 C C . GLU B 1 76 ? 37.96166 13.70127 17.63208 1.000 19.44712 171 GLU B C 1
ATOM 3768 O O . GLU B 1 76 ? 37.58794 12.60336 18.06797 1.000 13.62585 171 GLU B O 1
ATOM 3774 N N . LEU B 1 77 ? 37.10549 14.61026 17.14926 1.000 17.62946 172 LEU B N 1
ATOM 3775 C CA . LEU B 1 77 ? 35.69621 14.27576 16.97099 1.000 15.33674 172 LEU B CA 1
ATOM 3776 C C . LEU B 1 77 ? 35.53398 13.18128 15.92133 1.000 11.49700 172 LEU B C 1
ATOM 3777 O O . LEU B 1 77 ? 34.79353 12.21706 16.12828 1.000 13.08905 172 LEU B O 1
ATOM 3782 N N . TYR B 1 78 ? 36.20829 13.32478 14.77531 1.000 14.15366 173 TYR B N 1
ATOM 3783 C CA . TYR B 1 78 ? 36.19712 12.25385 13.78118 1.000 10.86346 173 TYR B CA 1
ATOM 3784 C C . TYR B 1 78 ? 36.49654 10.89981 14.42470 1.000 15.07641 173 TYR B C 1
ATOM 3785 O O . TYR B 1 78 ? 35.81252 9.89900 14.16674 1.000 13.80293 173 TYR B O 1
ATOM 3794 N N . THR B 1 79 ? 37.52238 10.85516 15.27219 1.000 13.53417 174 THR B N 1
ATOM 3795 C CA . THR B 1 79 ? 37.94350 9.58885 15.85587 1.000 15.14734 174 THR B CA 1
ATOM 3796 C C . THR B 1 79 ? 36.92239 9.07134 16.86306 1.000 14.75622 174 THR B C 1
ATOM 3797 O O . THR B 1 79 ? 36.58459 7.88237 16.84605 1.000 9.61565 174 THR B O 1
ATOM 3801 N N . LEU B 1 80 ? 36.39233 9.94591 17.72805 1.000 13.90384 175 LEU B N 1
ATOM 3802 C CA . LEU B 1 80 ? 35.34713 9.51773 18.65866 1.000 15.01429 175 LEU B CA 1
ATOM 3803 C C . LEU B 1 80 ? 34.19104 8.84641 17.92188 1.000 15.47785 175 LEU B C 1
ATOM 3804 O O . LEU B 1 80 ? 33.75373 7.74569 18.28705 1.000 14.03568 175 LEU B O 1
ATOM 3809 N N . LEU B 1 81 ? 33.69660 9.48590 16.86231 1.000 12.44932 176 LEU B N 1
ATOM 3810 C CA . LEU B 1 81 ? 32.57500 8.91766 16.12017 1.000 14.67824 176 LEU B CA 1
ATOM 3811 C C . LEU B 1 81 ? 32.99361 7.68967 15.32004 1.000 13.82729 176 LEU B C 1
ATOM 3812 O O . LEU B 1 81 ? 32.26082 6.69770 15.27504 1.000 11.49430 176 LEU B O 1
ATOM 3817 N N . ASN B 1 82 ? 34.16992 7.73038 14.69718 1.000 11.65726 177 ASN B N 1
ATOM 3818 C CA . ASN B 1 82 ? 34.63208 6.58495 13.91985 1.000 13.16520 177 ASN B CA 1
ATOM 3819 C C . ASN B 1 82 ? 34.71629 5.32745 14.78491 1.000 18.94453 177 ASN B C 1
ATOM 3820 O O . ASN B 1 82 ? 34.41356 4.22318 14.31865 1.000 16.23183 177 ASN B O 1
ATOM 3825 N N . GLU B 1 83 ? 35.07790 5.47973 16.05660 1.000 14.85794 178 GLU B N 1
ATOM 3826 C CA . GLU B 1 83 ? 35.25552 4.32806 16.92876 1.000 18.04506 178 GLU B CA 1
ATOM 3827 C C . GLU B 1 83 ? 34.03024 4.00018 17.77275 1.000 18.33322 178 GLU B C 1
ATOM 3828 O O . GLU B 1 83 ? 33.91427 2.86134 18.24335 1.000 18.50475 178 GLU B O 1
ATOM 3834 N N . ASN B 1 84 ? 33.09746 4.94119 17.95645 1.000 14.73176 179 ASN B N 1
ATOM 3835 C CA . ASN B 1 84 ? 32.05771 4.76372 18.96578 1.000 11.70948 179 ASN B CA 1
ATOM 3836 C C . ASN B 1 84 ? 30.64343 5.13010 18.53066 1.000 14.50574 179 ASN B C 1
ATOM 3837 O O . ASN B 1 84 ? 29.73543 5.05368 19.36480 1.000 12.90235 179 ASN B O 1
ATOM 3842 N N . TYR B 1 85 ? 30.41027 5.50275 17.27327 1.000 15.22052 180 TYR B N 1
ATOM 3843 C CA . TYR B 1 85 ? 29.09770 5.99763 16.87434 1.000 12.06127 180 TYR B CA 1
ATOM 3844 C C . TYR B 1 85 ? 28.22904 4.82781 16.39957 1.000 19.10712 180 TYR B C 1
ATOM 3845 O O . TYR B 1 85 ? 28.46757 3.67034 16.75878 1.000 16.49146 180 TYR B O 1
ATOM 3854 N N . VAL B 1 86 ? 27.21672 5.12147 15.58101 1.000 17.85541 181 VAL B N 1
ATOM 3855 C CA . VAL B 1 86 ? 26.12983 4.18113 15.33574 1.000 19.68263 181 VAL B CA 1
ATOM 3856 C C . VAL B 1 86 ? 26.64726 2.97377 14.56905 1.000 19.99752 181 VAL B C 1
ATOM 3857 O O . VAL B 1 86 ? 27.40517 3.11156 13.59969 1.000 13.98778 181 VAL B O 1
ATOM 3861 N N . GLU B 1 87 ? 26.24525 1.78581 15.00965 1.000 15.88502 182 GLU B N 1
ATOM 3862 C CA . GLU B 1 87 ? 26.50619 0.54176 14.30302 1.000 19.08637 182 GLU B CA 1
ATOM 3863 C C . GLU B 1 87 ? 25.19179 -0.07330 13.83958 1.000 18.44838 182 GLU B C 1
ATOM 3864 O O . GLU B 1 87 ? 24.10759 0.31857 14.27221 1.000 19.91318 182 GLU B O 1
ATOM 3870 N N . ASP B 1 88 ? 25.29980 -1.03636 12.93337 1.000 19.88325 183 ASP B N 1
ATOM 3871 C CA . ASP B 1 88 ? 24.13690 -1.81073 12.54473 1.000 22.82488 183 ASP B CA 1
ATOM 3872 C C . ASP B 1 88 ? 23.72298 -2.75188 13.68224 1.000 25.69533 183 ASP B C 1
ATOM 3873 O O . ASP B 1 88 ? 24.37174 -2.84127 14.73013 1.000 18.77886 183 ASP B O 1
ATOM 3878 N N . ASP B 1 89 ? 22.62432 -3.47434 13.44387 1.000 25.30441 184 ASP B N 1
ATOM 3879 C CA . ASP B 1 89 ? 22.07089 -4.39974 14.43256 1.000 41.01836 184 ASP B CA 1
ATOM 3880 C C . ASP B 1 89 ? 23.07901 -5.46030 14.86731 1.000 34.33959 184 ASP B C 1
ATOM 3881 O O . ASP B 1 89 ? 23.11752 -5.84947 16.04263 1.000 34.66529 184 ASP B O 1
ATOM 3886 N N . ASP B 1 90 ? 23.88731 -5.95731 13.93612 1.000 30.39571 185 ASP B N 1
ATOM 3887 C CA . ASP B 1 90 ? 24.73224 -7.11470 14.19152 1.000 29.71028 185 ASP B CA 1
ATOM 3888 C C . ASP B 1 90 ? 26.17686 -6.74241 14.47419 1.000 28.53201 185 ASP B C 1
ATOM 3889 O O . ASP B 1 90 ? 27.04011 -7.62559 14.49352 1.000 27.50039 185 ASP B O 1
ATOM 3894 N N . ASN B 1 91 ? 26.45793 -5.45465 14.67457 1.000 26.27447 186 ASN B N 1
ATOM 3895 C CA . ASN B 1 91 ? 27.79879 -4.97114 14.99269 1.000 20.46061 186 ASN B CA 1
ATOM 3896 C C . ASN B 1 91 ? 28.80028 -5.37003 13.91754 1.000 22.36530 186 ASN B C 1
ATOM 3897 O O . ASN B 1 91 ? 29.93412 -5.75849 14.20467 1.000 19.58789 186 ASN B O 1
ATOM 3902 N N . MET B 1 92 ? 28.38212 -5.23534 12.65871 1.000 16.16195 187 MET B N 1
ATOM 3903 C CA . MET B 1 92 ? 29.24226 -5.50082 11.51683 1.000 17.76768 187 MET B CA 1
ATOM 3904 C C . MET B 1 92 ? 29.74006 -4.23875 10.82766 1.000 18.26042 187 MET B C 1
ATOM 3905 O O . MET B 1 92 ? 30.81092 -4.27001 10.21017 1.000 17.43090 187 MET B O 1
ATOM 3910 N N . PHE B 1 93 ? 28.99581 -3.13445 10.94480 1.000 15.75791 188 PHE B N 1
ATOM 3911 C CA . PHE B 1 93 ? 29.26318 -1.87813 10.25353 1.000 13.10993 188 PHE B CA 1
ATOM 3912 C C . PHE B 1 93 ? 29.08558 -0.72279 11.22705 1.000 13.33319 188 PHE B C 1
ATOM 3913 O O . PHE B 1 93 ? 28.23612 -0.78537 12.11431 1.000 15.20990 188 PHE B O 1
ATOM 3921 N N . ARG B 1 94 ? 29.88758 0.33508 11.05250 1.000 13.47940 189 ARG B N 1
ATOM 3922 C CA . ARG B 1 94 ? 29.77390 1.54509 11.86413 1.000 14.10998 189 ARG B CA 1
ATOM 3923 C C . ARG B 1 94 ? 29.90233 2.76237 10.95767 1.000 16.89890 189 ARG B C 1
ATOM 3924 O O . ARG B 1 94 ? 30.75034 2.77013 10.06140 1.000 16.09963 189 ARG B O 1
ATOM 3932 N N . PHE B 1 95 ? 29.06697 3.78936 11.17861 1.000 16.78545 190 PHE B N 1
ATOM 3933 C CA . PHE B 1 95 ? 29.18339 5.01745 10.38546 1.000 15.77051 190 PHE B CA 1
ATOM 3934 C C . PHE B 1 95 ? 30.60381 5.55476 10.46220 1.000 11.74008 190 PHE B C 1
ATOM 3935 O O . PHE B 1 95 ? 31.25534 5.47823 11.50651 1.000 12.13292 190 PHE B O 1
ATOM 3943 N N . ASP B 1 96 ? 31.07330 6.12976 9.35445 1.000 11.58687 191 ASP B N 1
ATOM 3944 C CA . ASP B 1 96 ? 32.42261 6.69484 9.27024 1.000 13.24675 191 ASP B CA 1
ATOM 3945 C C . ASP B 1 96 ? 32.35530 8.09643 8.64614 1.000 11.63793 191 ASP B C 1
ATOM 3946 O O . ASP B 1 96 ? 32.93544 8.37844 7.59840 1.000 11.50914 191 ASP B O 1
ATOM 3951 N N . TYR B 1 97 ? 31.63700 8.99327 9.31681 1.000 15.91652 192 TYR B N 1
ATOM 3952 C CA . TYR B 1 97 ? 31.55158 10.38196 8.87278 1.000 15.42520 192 TYR B CA 1
ATOM 3953 C C . TYR B 1 97 ? 32.93537 11.00512 8.71778 1.000 12.44323 192 TYR B C 1
ATOM 3954 O O . TYR B 1 97 ? 33.73994 11.00399 9.65148 1.000 13.32400 192 TYR B O 1
ATOM 3963 N N . SER B 1 98 ? 33.19530 11.58003 7.55895 1.000 12.97952 193 SER B N 1
ATOM 3964 C CA . SER B 1 98 ? 34.50245 12.17582 7.32748 1.000 13.06450 193 SER B CA 1
ATOM 3965 C C . SER B 1 98 ? 34.62699 13.49483 8.08088 1.000 14.02878 193 SER B C 1
ATOM 3966 O O . SER B 1 98 ? 33.61930 14.10709 8.44006 1.000 11.66691 193 SER B O 1
ATOM 3969 N N . PRO B 1 99 ? 35.85993 13.95390 8.33739 1.000 13.90495 194 PRO B N 1
ATOM 3970 C CA . PRO B 1 99 ? 36.02011 15.26335 8.98057 1.000 13.62633 194 PRO B CA 1
ATOM 3971 C C . PRO B 1 99 ? 35.35950 16.38340 8.20341 1.000 13.36404 194 PRO B C 1
ATOM 3972 O O . PRO B 1 99 ? 34.69564 17.22985 8.80469 1.000 10.52511 194 PRO B O 1
ATOM 3976 N N . GLU B 1 100 ? 35.52338 16.40087 6.87844 1.000 10.98649 195 GLU B N 1
ATOM 3977 C CA . GLU B 1 100 ? 34.95580 17.47156 6.06090 1.000 14.48379 195 GLU B CA 1
ATOM 3978 C C . GLU B 1 100 ? 33.43248 17.38975 6.01996 1.000 11.49339 195 GLU B C 1
ATOM 3979 O O . GLU B 1 100 ? 32.75635 18.42249 5.94031 1.000 9.27384 195 GLU B O 1
ATOM 3985 N N . PHE B 1 101 ? 32.88105 16.17512 6.07268 1.000 11.88139 196 PHE B N 1
ATOM 3986 C CA . PHE B 1 101 ? 31.43347 16.00980 6.20610 1.000 11.14003 196 PHE B CA 1
ATOM 3987 C C . PHE B 1 101 ? 30.93876 16.57561 7.53083 1.000 11.74162 196 PHE B C 1
ATOM 3988 O O . PHE B 1 101 ? 29.91108 17.26749 7.57580 1.000 9.69512 196 PHE B O 1
ATOM 3996 N N . LEU B 1 102 ? 31.64446 16.27855 8.62545 1.000 7.49981 197 LEU B N 1
ATOM 3997 C CA . LEU B 1 102 ? 31.25062 16.82309 9.91988 1.000 9.96783 197 LEU B CA 1
ATOM 3998 C C . LEU B 1 102 ? 31.23449 18.34835 9.89501 1.000 12.01448 197 LEU B C 1
ATOM 3999 O O . LEU B 1 102 ? 30.35912 18.97466 10.49605 1.000 11.27004 197 LEU B O 1
ATOM 4004 N N . LEU B 1 103 ? 32.20782 18.96347 9.22187 1.000 9.92660 198 LEU B N 1
ATOM 4005 C CA . LEU B 1 103 ? 32.18858 20.41241 9.07265 1.000 11.39366 198 LEU B CA 1
ATOM 4006 C C . LEU B 1 103 ? 30.94121 20.87169 8.33493 1.000 11.14589 198 LEU B C 1
ATOM 4007 O O . LEU B 1 103 ? 30.34097 21.89013 8.69316 1.000 18.41284 198 LEU B O 1
ATOM 4012 N N . TRP B 1 104 ? 30.55479 20.14579 7.28588 1.000 9.20610 199 TRP B N 1
ATOM 4013 C CA . TRP B 1 104 ? 29.34735 20.48301 6.53765 1.000 11.88622 199 TRP B CA 1
ATOM 4014 C C . TRP B 1 104 ? 28.10999 20.38735 7.41896 1.000 10.64678 199 TRP B C 1
ATOM 4015 O O . TRP B 1 104 ? 27.27092 21.29688 7.44293 1.000 11.97392 199 TRP B O 1
ATOM 4026 N N . ALA B 1 105 ? 27.99118 19.29363 8.16638 1.000 8.72928 200 ALA B N 1
ATOM 4027 C CA . ALA B 1 105 ? 26.80067 19.04941 8.97296 1.000 11.80858 200 ALA B CA 1
ATOM 4028 C C . ALA B 1 105 ? 26.73489 19.93974 10.20803 1.000 12.01083 200 ALA B C 1
ATOM 4029 O O . ALA B 1 105 ? 25.64043 20.19445 10.72483 1.000 12.19809 200 ALA B O 1
ATOM 4031 N N . LEU B 1 106 ? 27.87884 20.38079 10.72678 1.000 8.89681 201 LEU B N 1
ATOM 4032 C CA . LEU B 1 106 ? 27.91324 21.04672 12.02642 1.000 10.94563 201 LEU B CA 1
ATOM 4033 C C . LEU B 1 106 ? 28.17418 22.53667 11.94407 1.000 10.94339 201 LEU B C 1
ATOM 4034 O O . LEU B 1 106 ? 27.98204 23.24147 12.94776 1.000 11.60855 201 LEU B O 1
ATOM 4039 N N . ARG B 1 107 ? 28.57741 23.05295 10.78761 1.000 10.42378 202 ARG B N 1
ATOM 4040 C CA . ARG B 1 107 ? 28.72071 24.49565 10.63355 1.000 11.46733 202 ARG B CA 1
ATOM 4041 C C . ARG B 1 107 ? 27.84608 25.03176 9.50556 1.000 11.47249 202 ARG B C 1
ATOM 4042 O O . ARG B 1 107 ? 28.34541 25.73074 8.62765 1.000 11.40554 202 ARG B O 1
ATOM 4050 N N . PRO B 1 108 ? 26.53737 24.77592 9.52442 1.000 11.60890 203 PRO B N 1
ATOM 4051 C CA . PRO B 1 108 ? 25.65083 25.46628 8.59754 1.000 14.24327 203 PRO B CA 1
ATOM 4052 C C . PRO B 1 108 ? 25.44871 26.89734 9.05654 1.000 11.76480 203 PRO B C 1
ATOM 4053 O O . PRO B 1 108 ? 25.89754 27.24873 10.15490 1.000 11.58352 203 PRO B O 1
ATOM 4057 N N . PRO B 1 109 ? 24.79840 27.74603 8.25748 1.000 14.51681 204 PRO B N 1
ATOM 4058 C CA . PRO B 1 109 ? 24.53357 29.12384 8.70273 1.000 12.22632 204 PRO B CA 1
ATOM 4059 C C . PRO B 1 109 ? 23.85990 29.15665 10.06892 1.000 16.78507 204 PRO B C 1
ATOM 4060 O O . PRO B 1 109 ? 22.90888 28.41951 10.33003 1.000 14.08016 204 PRO B O 1
ATOM 4064 N N . GLY B 1 110 ? 24.36709 30.01899 10.95408 1.000 15.89450 205 GLY B N 1
ATOM 4065 C CA . GLY B 1 110 ? 23.82167 30.15254 12.28820 1.000 17.66812 205 GLY B CA 1
ATOM 4066 C C . GLY B 1 110 ? 24.39280 29.20306 13.31841 1.000 17.29345 205 GLY B C 1
ATOM 4067 O O . GLY B 1 110 ? 23.93484 29.21540 14.46654 1.000 13.48333 205 GLY B O 1
ATOM 4068 N N . TRP B 1 111 ? 25.36699 28.37557 12.95060 1.000 13.39575 206 TRP B N 1
ATOM 4069 C CA . TRP B 1 111 ? 25.95056 27.44348 13.90832 1.000 12.58529 206 TRP B CA 1
ATOM 4070 C C . TRP B 1 111 ? 26.59401 28.20452 15.05959 1.000 14.01354 206 TRP B C 1
ATOM 4071 O O . TRP B 1 111 ? 27.08110 29.32372 14.89903 1.000 12.83796 206 TRP B O 1
ATOM 4082 N N . LEU B 1 112 ? 26.59454 27.58498 16.23050 1.000 11.32923 207 LEU B N 1
ATOM 4083 C CA . LEU B 1 112 ? 27.14427 28.19429 17.42805 1.000 15.96948 207 LEU B CA 1
ATOM 4084 C C . LEU B 1 112 ? 28.17519 27.26917 18.05425 1.000 15.21895 207 LEU B C 1
ATOM 4085 O O . LEU B 1 112 ? 27.95825 26.05014 18.13287 1.000 14.00475 207 LEU B O 1
ATOM 4090 N N . PRO B 1 113 ? 29.29599 27.82687 18.52335 1.000 17.38668 208 PRO B N 1
ATOM 4091 C CA . PRO B 1 113 ? 30.33849 26.98212 19.12264 1.000 20.07725 208 PRO B CA 1
ATOM 4092 C C . PRO B 1 113 ? 29.87577 26.24067 20.36099 1.000 14.79551 208 PRO B C 1
ATOM 4093 O O . PRO B 1 113 ? 30.24728 25.07820 20.53694 1.000 12.63734 208 PRO B O 1
ATOM 4097 N N . GLN B 1 114 ? 29.05649 26.86541 21.21758 1.000 16.94926 209 GLN B N 1
ATOM 4098 C CA . GLN B 1 114 ? 28.59862 26.19285 22.43152 1.000 15.97424 209 GLN B CA 1
ATOM 4099 C C . GLN B 1 114 ? 27.66796 25.01903 22.14232 1.000 12.98713 209 GLN B C 1
ATOM 4100 O O . GLN B 1 114 ? 27.44586 24.18878 23.02984 1.000 11.16994 209 GLN B O 1
ATOM 4106 N N . TRP B 1 115 ? 27.13980 24.91721 20.92612 1.000 11.69810 210 TRP B N 1
ATOM 4107 C CA . TRP B 1 115 ? 26.28672 23.80632 20.53450 1.000 10.89257 210 TRP B CA 1
ATOM 4108 C C . TRP B 1 115 ? 27.06740 22.62591 19.96331 1.000 11.81892 210 TRP B C 1
ATOM 4109 O O . TRP B 1 115 ? 26.44839 21.66745 19.48643 1.000 13.53489 210 TRP B O 1
ATOM 4120 N N . HIS B 1 116 ? 28.40114 22.68920 19.94554 1.000 8.77834 211 HIS B N 1
ATOM 4121 C CA . HIS B 1 116 ? 29.24000 21.52154 19.64710 1.000 12.04285 211 HIS B CA 1
ATOM 4122 C C . HIS B 1 116 ? 29.77694 21.04545 20.99374 1.000 12.66550 211 HIS B C 1
ATOM 4123 O O . HIS B 1 116 ? 30.88890 21.37480 21.41126 1.000 14.16185 211 HIS B O 1
ATOM 4130 N N . CYS B 1 117 ? 28.95600 20.24897 21.67500 1.000 12.51433 212 CYS B N 1
ATOM 4131 C CA . CYS B 1 117 ? 29.07432 20.01390 23.10931 1.000 13.68796 212 CYS B CA 1
ATOM 4132 C C . CYS B 1 117 ? 29.84374 18.71757 23.35573 1.000 12.88636 212 CYS B C 1
ATOM 4133 O O . CYS B 1 117 ? 29.27626 17.62721 23.27569 1.000 15.94918 212 CYS B O 1
ATOM 4136 N N . GLY B 1 118 ? 31.13420 18.84472 23.70517 1.000 12.50678 213 GLY B N 1
ATOM 4137 C CA . GLY B 1 118 ? 31.97170 17.70139 23.99168 1.000 15.55071 213 GLY B CA 1
ATOM 4138 C C . GLY B 1 118 ? 32.15366 17.41788 25.48420 1.000 18.18849 213 GLY B C 1
ATOM 4139 O O . GLY B 1 118 ? 31.95958 18.28781 26.34063 1.000 12.81429 213 GLY B O 1
ATOM 4140 N N . VAL B 1 119 ? 32.53231 16.16907 25.76749 1.000 11.41532 214 VAL B N 1
ATOM 4141 C CA . VAL B 1 119 ? 32.91301 15.69641 27.09867 1.000 13.95446 214 VAL B CA 1
ATOM 4142 C C . VAL B 1 119 ? 34.32002 15.11601 27.01535 1.000 15.42247 214 VAL B C 1
ATOM 4143 O O . VAL B 1 119 ? 34.59605 14.26992 26.15680 1.000 15.25951 214 VAL B O 1
ATOM 4147 N N . ARG B 1 120 ? 35.19617 15.54100 27.91661 1.000 16.56917 215 ARG B N 1
ATOM 4148 C CA . ARG B 1 120 ? 36.56250 15.04550 27.94493 1.000 16.37338 215 ARG B CA 1
ATOM 4149 C C . ARG B 1 120 ? 36.89180 14.46313 29.31134 1.000 23.01906 215 ARG B C 1
ATOM 4150 O O . ARG B 1 120 ? 36.32822 14.86698 30.33398 1.000 13.20095 215 ARG B O 1
ATOM 4158 N N . VAL B 1 121 ? 37.81882 13.50861 29.31343 1.000 17.11226 216 VAL B N 1
ATOM 4159 C CA . VAL B 1 121 ? 38.42054 13.05028 30.55762 1.000 20.95464 216 VAL B CA 1
ATOM 4160 C C . VAL B 1 121 ? 39.31446 14.16140 31.08865 1.000 20.94078 216 VAL B C 1
ATOM 4161 O O . VAL B 1 121 ? 40.13389 14.71657 30.34707 1.000 19.89290 216 VAL B O 1
ATOM 4165 N N . VAL B 1 122 ? 39.16216 14.50039 32.37168 1.000 19.44604 217 VAL B N 1
ATOM 4166 C CA . VAL B 1 122 ? 39.88317 15.65505 32.91546 1.000 20.71594 217 VAL B CA 1
ATOM 4167 C C . VAL B 1 122 ? 41.39308 15.45864 32.79313 1.000 25.37651 217 VAL B C 1
ATOM 4168 O O . VAL B 1 122 ? 42.12741 16.36164 32.36864 1.000 27.08788 217 VAL B O 1
ATOM 4172 N N . SER B 1 123 ? 41.87463 14.27145 33.15988 1.000 23.30567 218 SER B N 1
ATOM 4173 C CA . SER B 1 123 ? 43.31193 14.04060 33.25742 1.000 27.60992 218 SER B CA 1
ATOM 4174 C C . SER B 1 123 ? 43.95783 13.91615 31.88169 1.000 31.54239 218 SER B C 1
ATOM 4175 O O . SER B 1 123 ? 44.95963 14.58029 31.59362 1.000 31.20088 218 SER B O 1
ATOM 4178 N N . SER B 1 124 ? 43.40521 13.06704 31.01871 1.000 25.00847 219 SER B N 1
ATOM 4179 C CA . SER B 1 124 ? 44.02330 12.78793 29.72904 1.000 21.72598 219 SER B CA 1
ATOM 4180 C C . SER B 1 124 ? 43.54362 13.69253 28.60257 1.000 22.14232 219 SER B C 1
ATOM 4181 O O . SER B 1 124 ? 44.17292 13.70195 27.53917 1.000 20.36075 219 SER B O 1
ATOM 4184 N N . ARG B 1 125 ? 42.44899 14.42772 28.79253 1.000 23.64679 220 ARG B N 1
ATOM 4185 C CA . ARG B 1 125 ? 41.80120 15.25081 27.76619 1.000 19.19542 220 ARG B CA 1
ATOM 4186 C C . ARG B 1 125 ? 41.16648 14.42427 26.65047 1.000 22.16740 220 ARG B C 1
ATOM 4187 O O . ARG B 1 125 ? 40.70808 14.99559 25.64637 1.000 20.81652 220 ARG B O 1
ATOM 4195 N N . LYS B 1 126 ? 41.11422 13.10060 26.79105 1.000 15.63999 221 LYS B N 1
ATOM 4196 C CA . LYS B 1 126 ? 40.50215 12.27133 25.75768 1.000 17.88262 221 LYS B CA 1
ATOM 4197 C C . LYS B 1 126 ? 39.03472 12.64494 25.57906 1.000 14.41332 221 LYS B C 1
ATOM 4198 O O . LYS B 1 126 ? 38.29628 12.79324 26.55782 1.000 13.55377 221 LYS B O 1
ATOM 4204 N N . LEU B 1 127 ? 38.61219 12.77391 24.32755 1.000 16.46830 222 LEU B N 1
ATOM 4205 C CA . LEU B 1 127 ? 37.21841 13.06198 24.01550 1.000 18.96521 222 LEU B CA 1
ATOM 4206 C C . LEU B 1 127 ? 36.40295 11.77994 24.11905 1.000 17.24268 222 LEU B C 1
ATOM 4207 O O . LEU B 1 127 ? 36.65605 10.81555 23.38422 1.000 15.10156 222 LEU B O 1
ATOM 4212 N N . VAL B 1 128 ? 35.41542 11.76509 25.01781 1.000 11.56336 223 VAL B N 1
ATOM 4213 C CA . VAL B 1 128 ? 34.63352 10.56230 25.27728 1.000 13.72905 223 VAL B CA 1
ATOM 4214 C C . VAL B 1 128 ? 33.13271 10.76971 25.12669 1.000 14.14219 223 VAL B C 1
ATOM 4215 O O . VAL B 1 128 ? 32.37366 9.83160 25.34283 1.000 11.02234 223 VAL B O 1
ATOM 4219 N N . GLY B 1 129 ? 32.66957 11.96716 24.77828 1.000 15.98890 224 GLY B N 1
ATOM 4220 C CA . GLY B 1 129 ? 31.24220 12.17958 24.59942 1.000 13.95024 224 GLY B CA 1
ATOM 4221 C C . GLY B 1 129 ? 30.99004 13.36642 23.70057 1.000 13.83402 224 GLY B C 1
ATOM 4222 O O . GLY B 1 129 ? 31.84480 14.24507 23.56561 1.000 14.42822 224 GLY B O 1
ATOM 4223 N N . PHE B 1 130 ? 29.80907 13.38443 23.07361 1.000 13.61942 225 PHE B N 1
ATOM 4224 C CA . PHE B 1 130 ? 29.47252 14.49446 22.18105 1.000 11.48455 225 PHE B CA 1
ATOM 4225 C C . PHE B 1 130 ? 27.97105 14.52377 21.92858 1.000 9.70583 225 PHE B C 1
ATOM 4226 O O . PHE B 1 130 ? 27.29812 13.49116 21.95247 1.000 12.06271 225 PHE B O 1
ATOM 4234 N N . ILE B 1 131 ? 27.46396 15.73612 21.70584 1.000 12.52426 226 ILE B N 1
ATOM 4235 C CA . ILE B 1 131 ? 26.13133 15.96429 21.16170 1.000 13.48880 226 ILE B CA 1
ATOM 4236 C C . ILE B 1 131 ? 26.19509 17.32982 20.49599 1.000 11.01912 226 ILE B C 1
ATOM 4237 O O . ILE B 1 131 ? 27.01659 18.17121 20.86751 1.000 8.67434 226 ILE B O 1
ATOM 4242 N N . SER B 1 132 ? 25.36446 17.53695 19.47631 1.000 9.48445 227 SER B N 1
ATOM 4243 C CA . SER B 1 132 ? 25.39734 18.80459 18.76356 1.000 12.37320 227 SER B CA 1
ATOM 4244 C C . SER B 1 132 ? 23.98972 19.32199 18.51366 1.000 13.04163 227 SER B C 1
ATOM 4245 O O . SER B 1 132 ? 23.03049 18.55060 18.42316 1.000 9.22097 227 SER B O 1
ATOM 4248 N N . ALA B 1 133 ? 23.88649 20.65070 18.39174 1.000 8.34965 228 ALA B N 1
ATOM 4249 C CA . ALA B 1 133 ? 22.68993 21.31542 17.89453 1.000 9.16352 228 ALA B CA 1
ATOM 4250 C C . ALA B 1 133 ? 23.08530 22.23852 16.75062 1.000 10.10159 228 ALA B C 1
ATOM 4251 O O . ALA B 1 133 ? 24.15330 22.86032 16.78531 1.000 11.12866 228 ALA B O 1
ATOM 4253 N N . ILE B 1 134 ? 22.23081 22.31760 15.73488 1.000 6.66251 229 ILE B N 1
ATOM 4254 C CA . ILE B 1 134 ? 22.35798 23.36082 14.71456 1.000 6.94206 229 ILE B CA 1
ATOM 4255 C C . ILE B 1 134 ? 20.98748 24.00607 14.57656 1.000 8.77008 229 ILE B C 1
ATOM 4256 O O . ILE B 1 134 ? 19.97499 23.32435 14.76705 1.000 10.21564 229 ILE B O 1
ATOM 4261 N N . PRO B 1 135 ? 20.89719 25.29151 14.25655 1.000 9.46103 230 PRO B N 1
ATOM 4262 C CA . PRO B 1 135 ? 19.58216 25.92435 14.14545 1.000 10.99232 230 PRO B CA 1
ATOM 4263 C C . PRO B 1 135 ? 18.91294 25.52942 12.84116 1.000 11.95266 230 PRO B C 1
ATOM 4264 O O . PRO B 1 135 ? 19.56746 25.28543 11.82830 1.000 12.81744 230 PRO B O 1
ATOM 4268 N N . ALA B 1 136 ? 17.58560 25.45866 12.87740 1.000 10.68082 231 ALA B N 1
ATOM 4269 C CA . ALA B 1 136 ? 16.82823 25.23301 11.65624 1.000 13.57821 231 ALA B CA 1
ATOM 4270 C C . ALA B 1 136 ? 15.42768 25.77336 11.86149 1.000 16.39053 231 ALA B C 1
ATOM 4271 O O . ALA B 1 136 ? 14.85673 25.62596 12.94445 1.000 14.48641 231 ALA B O 1
ATOM 4273 N N . ASN B 1 137 ? 14.88607 26.40194 10.82356 1.000 13.71404 232 ASN B N 1
ATOM 4274 C CA . ASN B 1 137 ? 13.47971 26.76805 10.82181 1.000 12.52264 232 ASN B CA 1
ATOM 4275 C C . ASN B 1 137 ? 12.68999 25.57055 10.32134 1.000 14.47184 232 ASN B C 1
ATOM 4276 O O . ASN B 1 137 ? 13.02598 24.98509 9.28223 1.000 14.114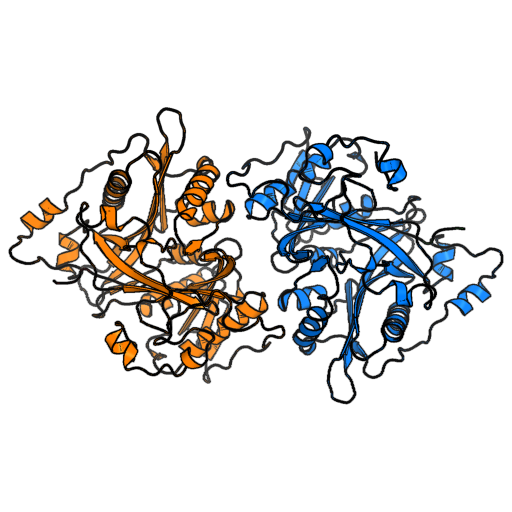88 232 ASN B O 1
ATOM 4281 N N . ILE B 1 138 ? 11.69493 25.15401 11.10118 1.000 9.32918 233 ILE B N 1
ATOM 4282 C CA . ILE B 1 138 ? 10.97508 23.91375 10.83629 1.000 12.35621 233 ILE B CA 1
ATOM 4283 C C . ILE B 1 138 ? 9.50135 24.23088 10.63608 1.000 15.93569 233 ILE B C 1
ATOM 4284 O O . ILE B 1 138 ? 8.90388 24.96248 11.43475 1.000 16.94455 233 ILE B O 1
ATOM 4289 N N . HIS B 1 139 ? 8.92783 23.69415 9.56211 1.000 13.33625 234 HIS B N 1
ATOM 4290 C CA . HIS B 1 139 ? 7.50033 23.79588 9.29745 1.000 16.80947 234 HIS B CA 1
ATOM 4291 C C . HIS B 1 139 ? 6.84735 22.48722 9.71511 1.000 16.38275 234 HIS B C 1
ATOM 4292 O O . HIS B 1 139 ? 7.20444 21.42325 9.19955 1.000 17.66856 234 HIS B O 1
ATOM 4299 N N . ILE B 1 140 ? 5.92290 22.55424 10.67039 1.000 14.76804 235 ILE B N 1
ATOM 4300 C CA . ILE B 1 140 ? 5.24817 21.36564 11.17564 1.000 15.44199 235 ILE B CA 1
ATOM 4301 C C . ILE B 1 140 ? 3.75054 21.64161 11.11679 1.000 18.93814 235 ILE B C 1
ATOM 4302 O O . ILE B 1 140 ? 3.24081 22.49134 11.85707 1.000 17.51696 235 ILE B O 1
ATOM 4307 N N . TYR B 1 141 ? 3.05066 20.93231 10.22123 1.000 20.56433 236 TYR B N 1
ATOM 4308 C CA . TYR B 1 141 ? 1.65901 21.22484 9.89390 1.000 20.76274 236 TYR B CA 1
ATOM 4309 C C . TYR B 1 141 ? 1.51351 22.71288 9.60134 1.000 21.83464 236 TYR B C 1
ATOM 4310 O O . TYR B 1 141 ? 2.15309 23.21104 8.67307 1.000 23.67469 236 TYR B O 1
ATOM 4319 N N . ASP B 1 142 ? 0.72529 23.44782 10.38845 1.000 22.03983 237 ASP B N 1
ATOM 4320 C CA . ASP B 1 142 ? 0.45551 24.84711 10.07469 1.000 20.76811 237 ASP B CA 1
ATOM 4321 C C . ASP B 1 142 ? 1.34409 25.81149 10.84446 1.000 26.66854 237 ASP B C 1
ATOM 4322 O O . ASP B 1 142 ? 1.02363 27.00131 10.92530 1.000 30.90879 237 ASP B O 1
ATOM 4327 N N . THR B 1 143 ? 2.44677 25.33566 11.41569 1.000 19.91115 238 THR B N 1
ATOM 4328 C CA . THR B 1 143 ? 3.31042 26.18236 12.22609 1.000 20.80360 238 THR B CA 1
ATOM 4329 C C . THR B 1 143 ? 4.71719 26.19401 11.65062 1.000 19.38414 238 THR B C 1
ATOM 4330 O O . THR B 1 143 ? 5.23122 25.15996 11.21470 1.000 23.48935 238 THR B O 1
ATOM 4334 N N . GLU B 1 144 ? 5.31587 27.37746 11.62254 1.000 17.98885 239 GLU B N 1
ATOM 4335 C CA . GLU B 1 144 ? 6.72117 27.55999 11.29629 1.000 22.44337 239 GLU B CA 1
ATOM 4336 C C . GLU B 1 144 ? 7.41422 28.05160 12.55774 1.000 29.18439 239 GLU B C 1
ATOM 4337 O O . GLU B 1 144 ? 7.01450 29.07425 13.12166 1.000 25.13847 239 GLU B O 1
ATOM 4343 N N . LYS B 1 145 ? 8.43146 27.31893 13.00605 1.000 23.12141 240 LYS B N 1
ATOM 4344 C CA . LYS B 1 145 ? 9.12245 27.59482 14.25982 1.000 30.65192 240 LYS B CA 1
ATOM 4345 C C . LYS B 1 145 ? 10.62633 27.49208 14.06459 1.000 22.83249 240 LYS B C 1
ATOM 4346 O O . LYS B 1 145 ? 11.11309 26.56592 13.41394 1.000 17.73372 240 LYS B O 1
ATOM 4352 N N . LYS B 1 146 ? 11.35577 28.43491 14.65056 1.000 23.95687 241 LYS B N 1
ATOM 4353 C CA . LYS B 1 146 ? 12.79094 28.27137 14.82620 1.000 19.91411 241 LYS B CA 1
ATOM 4354 C C . LYS B 1 146 ? 13.04122 27.16453 15.84438 1.000 17.07011 241 LYS B C 1
ATOM 4355 O O . LYS B 1 146 ? 12.55681 27.23276 16.97987 1.000 17.70859 241 LYS B O 1
ATOM 4361 N N . MET B 1 147 ? 13.78315 26.13917 15.43478 1.000 12.41431 242 MET B N 1
ATOM 4362 C CA . MET B 1 147 ? 14.10465 25.00351 16.28473 1.000 12.88864 242 MET B CA 1
ATOM 4363 C C . MET B 1 147 ? 15.60461 24.75792 16.21973 1.000 11.88019 242 MET B C 1
ATOM 4364 O O . MET B 1 147 ? 16.34706 25.51847 15.59895 1.000 11.88927 242 MET B O 1
ATOM 4369 N N . VAL B 1 148 ? 16.05829 23.67542 16.85657 1.000 7.10704 243 VAL B N 1
ATOM 4370 C CA . VAL B 1 148 ? 17.37174 23.13176 16.53802 1.000 8.99790 243 VAL B CA 1
ATOM 4371 C C . VAL B 1 148 ? 17.19376 21.70634 16.04909 1.000 12.34189 243 VAL B C 1
ATOM 4372 O O . VAL B 1 148 ? 16.19332 21.03978 16.33308 1.000 14.07159 243 VAL B O 1
ATOM 4376 N N . GLU B 1 149 ? 18.19219 21.24036 15.30830 1.000 9.73239 244 GLU B N 1
ATOM 4377 C CA . GLU B 1 149 ? 18.31802 19.83311 14.95662 1.000 7.54758 244 GLU B CA 1
ATOM 4378 C C . GLU B 1 149 ? 19.41101 19.22692 15.82549 1.000 9.15927 244 GLU B C 1
ATOM 4379 O O . GLU B 1 149 ? 20.52298 19.75568 15.88329 1.000 8.86271 244 GLU B O 1
ATOM 4385 N N . ILE B 1 150 ? 19.09449 18.13168 16.50301 1.000 10.14111 245 ILE B N 1
ATOM 4386 C CA . ILE B 1 150 ? 20.06193 17.44489 17.35157 1.000 9.62303 245 ILE B CA 1
ATOM 4387 C C . ILE B 1 150 ? 20.64636 16.29033 16.56103 1.000 7.96725 245 ILE B C 1
ATOM 4388 O O . ILE B 1 150 ? 19.91925 15.54713 15.89386 1.000 13.45612 245 ILE B O 1
ATOM 4393 N N . ASN B 1 151 ? 21.96134 16.12488 16.65019 1.000 9.28296 246 ASN B N 1
ATOM 4394 C CA . ASN B 1 151 ? 22.64846 15.09099 15.89361 1.000 10.94240 246 ASN B CA 1
ATOM 4395 C C . ASN B 1 151 ? 23.91016 14.67857 16.63817 1.000 11.08419 246 ASN B C 1
ATOM 4396 O O . ASN B 1 151 ? 24.37050 15.36361 17.56384 1.000 12.13446 246 ASN B O 1
ATOM 4401 N N . PHE B 1 152 ? 24.43342 13.51982 16.24509 1.000 10.08391 247 PHE B N 1
ATOM 4402 C CA . PHE B 1 152 ? 25.74706 13.03611 16.67753 1.000 12.86862 247 PHE B CA 1
ATOM 4403 C C . PHE B 1 152 ? 25.84226 12.81028 18.18450 1.000 12.91049 247 PHE B C 1
ATOM 4404 O O . PHE B 1 152 ? 26.90646 12.98750 18.78044 1.000 11.42414 247 PHE B O 1
ATOM 4412 N N . LEU B 1 153 ? 24.75948 12.36602 18.81228 1.000 11.72892 248 LEU B N 1
ATOM 4413 C CA . LEU B 1 153 ? 24.85031 11.95761 20.20799 1.000 11.78457 248 LEU B CA 1
ATOM 4414 C C . LEU B 1 153 ? 25.70922 10.70266 20.30624 1.000 12.75966 248 LEU B C 1
ATOM 4415 O O . LEU B 1 153 ? 25.39322 9.67293 19.69758 1.000 10.24337 248 LEU B O 1
ATOM 4420 N N . CYS B 1 154 ? 26.79372 10.78587 21.07322 1.000 15.17352 249 CYS B N 1
ATOM 4421 C CA . CYS B 1 154 ? 27.76068 9.70110 21.14621 1.000 14.06192 249 CYS B CA 1
ATOM 4422 C C . CYS B 1 154 ? 28.39883 9.65096 22.52666 1.000 14.46928 249 CYS B C 1
ATOM 4423 O O . CYS B 1 154 ? 28.87620 10.66987 23.03912 1.000 11.01023 249 CYS B O 1
ATOM 4426 N N . VAL B 1 155 ? 28.42937 8.45540 23.10630 1.000 14.76416 250 VAL B N 1
ATOM 4427 C CA . VAL B 1 155 ? 29.13343 8.17624 24.35344 1.000 18.03197 250 VAL B CA 1
ATOM 4428 C C . VAL B 1 155 ? 30.16970 7.09742 24.06124 1.000 18.32064 250 VAL B C 1
ATOM 4429 O O . VAL B 1 155 ? 29.85291 6.08992 23.41707 1.000 15.72482 250 VAL B O 1
ATOM 4433 N N . HIS B 1 156 ? 31.40848 7.31991 24.50836 1.000 19.32622 251 HIS B N 1
ATOM 4434 C CA . HIS B 1 156 ? 32.46984 6.34036 24.29549 1.000 18.93250 251 HIS B CA 1
ATOM 4435 C C . HIS B 1 156 ? 32.03787 4.97428 24.81654 1.000 18.40667 251 HIS B C 1
ATOM 4436 O O . HIS B 1 156 ? 31.34711 4.87465 25.82881 1.000 15.30916 251 HIS B O 1
ATOM 4443 N N . LYS B 1 157 ? 32.43895 3.91650 24.10722 1.000 17.71783 252 LYS B N 1
ATOM 4444 C CA . LYS B 1 157 ? 32.02268 2.57001 24.49749 1.000 19.50134 252 LYS B CA 1
ATOM 4445 C C . LYS B 1 157 ? 32.37072 2.25409 25.95032 1.000 19.66173 252 LYS B C 1
ATOM 4446 O O . LYS B 1 157 ? 31.60103 1.56914 26.63057 1.000 24.11406 252 LYS B O 1
ATOM 4452 N N . LYS B 1 158 ? 33.49885 2.76337 26.45277 1.000 20.97705 253 LYS B N 1
ATOM 4453 C CA . LYS B 1 158 ? 33.88645 2.52794 27.84189 1.000 25.50473 253 LYS B CA 1
ATOM 4454 C C . LYS B 1 158 ? 33.04464 3.31399 28.83766 1.000 32.22004 253 LYS B C 1
ATOM 4455 O O . LYS B 1 158 ? 33.12878 3.04057 30.03914 1.000 25.69794 253 LYS B O 1
ATOM 4461 N N . LEU B 1 159 ? 32.25427 4.28537 28.38213 1.000 24.88361 254 LEU B N 1
ATOM 4462 C CA . LEU B 1 159 ? 31.44834 5.11481 29.26973 1.000 18.30263 254 LEU B CA 1
ATOM 4463 C C . LEU B 1 159 ? 29.97027 4.76224 29.22849 1.000 26.08313 254 LEU B C 1
ATOM 4464 O O . LEU B 1 159 ? 29.16882 5.44569 29.87906 1.000 25.78087 254 LEU B O 1
ATOM 4469 N N . ARG B 1 160 ? 29.58837 3.72335 28.48916 1.000 21.67022 255 ARG B N 1
ATOM 4470 C CA . ARG B 1 160 ? 28.18162 3.42406 28.27614 1.000 23.03574 255 ARG B CA 1
ATOM 4471 C C . ARG B 1 160 ? 27.51365 2.92399 29.55060 1.000 31.21336 255 ARG B C 1
ATOM 4472 O O . ARG B 1 160 ? 28.15980 2.41488 30.47352 1.000 27.34567 255 ARG B O 1
ATOM 4480 N N . SER B 1 161 ? 26.18616 3.05920 29.56896 1.000 26.92910 256 SER B N 1
ATOM 4481 C CA . SER B 1 161 ? 25.32919 2.52783 30.62769 1.000 29.68887 256 SER B CA 1
ATOM 4482 C C . SER B 1 161 ? 25.60983 3.18658 31.97542 1.000 29.45539 256 SER B C 1
ATOM 4483 O O . SER B 1 161 ? 25.38561 2.58533 33.02867 1.000 38.28669 256 SER B O 1
ATOM 4486 N N . LYS B 1 162 ? 26.10031 4.42906 31.94714 1.000 29.83610 257 LYS B N 1
ATOM 4487 C CA . LYS B 1 162 ? 26.38223 5.21155 33.14821 1.000 28.86861 257 LYS B CA 1
ATOM 4488 C C . LYS B 1 162 ? 25.55311 6.49530 33.19446 1.000 28.62864 257 LYS B C 1
ATOM 4489 O O . LYS B 1 162 ? 25.91599 7.44271 33.90321 1.000 26.30782 257 LYS B O 1
ATOM 4495 N N A ARG B 1 163 ? 24.44881 6.53713 32.44522 0.500 27.42630 258 ARG B N 1
ATOM 4496 N N B ARG B 1 163 ? 24.43743 6.53080 32.46104 0.500 27.42490 258 ARG B N 1
ATOM 4497 C CA A ARG B 1 163 ? 23.54131 7.68451 32.40577 0.500 30.29778 258 ARG B CA 1
ATOM 4498 C CA B ARG B 1 163 ? 23.53079 7.68159 32.39888 0.500 30.29924 258 ARG B CA 1
ATOM 4499 C C A ARG B 1 163 ? 24.25069 8.95835 31.94793 0.500 25.26342 258 ARG B C 1
ATOM 4500 C C B ARG B 1 163 ? 24.24579 8.95408 31.94193 0.500 25.26372 258 ARG B C 1
ATOM 4501 O O A ARG B 1 163 ? 23.90021 10.06356 32.36814 0.500 25.33980 258 ARG B O 1
ATOM 4502 O O B ARG B 1 163 ? 23.89197 10.05931 32.35725 0.500 25.32674 258 ARG B O 1
ATOM 4517 N N . VAL B 1 164 ? 25.24938 8.81662 31.07215 1.000 20.99061 259 VAL B N 1
ATOM 4518 C CA . VAL B 1 164 ? 25.91038 9.99622 30.51423 1.000 20.82874 259 VAL B CA 1
ATOM 4519 C C . VAL B 1 164 ? 25.05712 10.63237 29.41759 1.000 21.44945 259 VAL B C 1
ATOM 4520 O O . VAL B 1 164 ? 25.02222 11.86000 29.27936 1.000 20.36902 259 VAL B O 1
ATOM 4524 N N . ALA B 1 165 ? 24.35992 9.82083 28.61819 1.000 17.48849 260 ALA B N 1
ATOM 4525 C CA . ALA B 1 165 ? 23.52815 10.38735 27.55630 1.000 19.79510 260 ALA B CA 1
ATOM 4526 C C . ALA B 1 165 ? 22.44875 11.32552 28.08321 1.000 15.23136 260 ALA B C 1
ATOM 4527 O O . ALA B 1 165 ? 22.23269 12.37830 27.45491 1.000 15.36906 260 ALA B O 1
ATOM 4529 N N . PRO B 1 166 ? 21.73314 11.02076 29.17872 1.000 17.93653 261 PRO B N 1
ATOM 4530 C CA . PRO B 1 166 ? 20.79094 12.01394 29.71930 1.000 18.20609 261 PRO B CA 1
ATOM 4531 C C . PRO B 1 166 ? 21.45547 13.31771 30.10379 1.000 12.99077 261 PRO B C 1
ATOM 4532 O O . PRO B 1 166 ? 20.84401 14.37966 29.95096 1.000 16.00472 261 PRO B O 1
ATOM 4536 N N . VAL B 1 167 ? 22.68079 13.26838 30.63193 1.000 14.72359 262 VAL B N 1
ATOM 4537 C CA . VAL B 1 167 ? 23.38566 14.50487 30.95888 1.000 19.56242 262 VAL B CA 1
ATOM 4538 C C . VAL B 1 167 ? 23.66245 15.29632 29.68763 1.000 17.44460 262 VAL B C 1
ATOM 4539 O O . VAL B 1 167 ? 23.46242 16.51650 29.63694 1.000 12.61677 262 VAL B O 1
ATOM 4543 N N . LEU B 1 168 ? 24.14509 14.61098 28.64580 1.000 12.19435 263 LEU B N 1
ATOM 4544 C CA . LEU B 1 168 ? 24.41538 15.28623 27.37793 1.000 13.92973 263 LEU B CA 1
ATOM 4545 C C . LEU B 1 168 ? 23.15873 15.93034 26.81881 1.000 11.81545 263 LEU B C 1
ATOM 4546 O O . LEU B 1 168 ? 23.20706 17.05142 26.30055 1.000 11.16587 263 LEU B O 1
ATOM 4551 N N . ILE B 1 169 ? 22.02749 15.22918 26.90596 1.000 8.55268 264 ILE B N 1
ATOM 4552 C CA . ILE B 1 169 ? 20.76974 15.76301 26.38525 1.000 8.89814 264 ILE B CA 1
ATOM 4553 C C . ILE B 1 169 ? 20.31367 16.96547 27.20159 1.000 13.49310 264 ILE B C 1
ATOM 4554 O O . ILE B 1 169 ? 19.89731 17.98783 26.64179 1.000 11.28507 264 ILE B O 1
ATOM 4559 N N . ARG B 1 170 ? 20.37506 16.86366 28.53673 1.000 9.72754 265 ARG B N 1
ATOM 4560 C CA . ARG B 1 170 ? 19.99332 18.00464 29.36775 1.000 10.21012 265 ARG B CA 1
ATOM 4561 C C . ARG B 1 170 ? 20.90231 19.19843 29.12438 1.000 9.76859 265 ARG B C 1
ATOM 4562 O O . ARG B 1 170 ? 20.43768 20.33932 29.07387 1.000 11.31213 265 ARG B O 1
ATOM 4570 N N . GLU B 1 171 ? 22.20482 18.95866 28.97314 1.000 10.59127 266 GLU B N 1
ATOM 4571 C CA . GLU B 1 171 ? 23.12935 20.07418 28.81812 1.000 9.89077 266 GLU B CA 1
ATOM 4572 C C . GLU B 1 171 ? 22.95456 20.77645 27.47053 1.000 12.59525 266 GLU B C 1
ATOM 4573 O O . GLU B 1 171 ? 23.00648 22.01307 27.40405 1.000 12.08194 266 GLU B O 1
ATOM 4579 N N . ILE B 1 172 ? 22.72401 20.02741 26.38196 1.000 10.24630 267 ILE B N 1
ATOM 4580 C CA . ILE B 1 172 ? 22.47987 20.72518 25.11496 1.000 8.87343 267 ILE B CA 1
ATOM 4581 C C . ILE B 1 172 ? 21.12199 21.42416 25.16136 1.000 9.34668 267 ILE B C 1
ATOM 4582 O O . ILE B 1 172 ? 20.97164 22.53390 24.64344 1.000 10.47488 267 ILE B O 1
ATOM 4587 N N . THR B 1 173 ? 20.12605 20.80774 25.81162 1.000 8.60392 268 THR B N 1
ATOM 4588 C CA . THR B 1 173 ? 18.83916 21.47174 26.01267 1.000 9.98114 268 THR B CA 1
ATOM 4589 C C . THR B 1 173 ? 19.02945 22.80727 26.71579 1.000 11.02704 268 THR B C 1
ATOM 4590 O O . THR B 1 173 ? 18.45719 23.82618 26.31030 1.000 9.49696 268 THR B O 1
ATOM 4594 N N . ARG B 1 174 ? 19.84916 22.81342 27.77269 1.000 10.28188 269 ARG B N 1
ATOM 4595 C CA . ARG B 1 174 ? 20.11926 24.04084 28.51449 1.000 11.25110 269 ARG B CA 1
ATOM 4596 C C . ARG B 1 174 ? 20.74534 25.09911 27.61048 1.000 10.64074 269 ARG B C 1
ATOM 4597 O O . ARG B 1 174 ? 20.30140 26.25342 27.57924 1.000 9.91237 269 ARG B O 1
ATOM 4605 N N . ARG B 1 175 ? 21.77242 24.71385 26.85289 1.000 9.79085 270 ARG B N 1
ATOM 4606 C CA . ARG B 1 175 ? 22.46536 25.65508 25.98273 1.000 9.33724 270 ARG B CA 1
ATOM 4607 C C . ARG B 1 175 ? 21.58293 26.15054 24.84692 1.000 11.04702 270 ARG B C 1
ATOM 4608 O O . ARG B 1 175 ? 21.79598 27.25645 24.34725 1.000 14.25412 270 ARG B O 1
ATOM 4616 N N . VAL B 1 176 ? 20.61282 25.34529 24.41100 1.000 9.70278 271 VAL B N 1
ATOM 4617 C CA . VAL B 1 176 ? 19.66464 25.80432 23.39828 1.000 8.43348 271 VAL B CA 1
ATOM 4618 C C . VAL B 1 176 ? 18.64221 26.75744 24.01678 1.000 13.57895 271 VAL B C 1
ATOM 4619 O O . VAL B 1 176 ? 18.33296 27.81696 23.44919 1.000 12.59190 271 VAL B O 1
ATOM 4623 N N . HIS B 1 177 ? 18.11020 26.40306 25.19286 1.000 10.44274 272 HIS B N 1
ATOM 4624 C CA . HIS B 1 177 ? 17.21882 27.31058 25.92366 1.000 10.73140 272 HIS B CA 1
ATOM 4625 C C . HIS B 1 177 ? 17.83866 28.69074 26.12387 1.000 11.79654 272 HIS B C 1
ATOM 4626 O O . HIS B 1 177 ? 17.14480 29.71350 26.01042 1.000 12.07991 272 HIS B O 1
ATOM 4633 N N . LEU B 1 178 ? 19.14684 28.74375 26.42220 1.000 7.54442 273 LEU B N 1
ATOM 4634 C CA . LEU B 1 178 ? 19.79956 30.02822 26.66727 1.000 9.59512 273 LEU B CA 1
ATOM 4635 C C . LEU B 1 178 ? 19.72876 30.93214 25.44764 1.000 14.18544 273 LEU B C 1
ATOM 4636 O O . LEU B 1 178 ? 19.79411 32.15921 25.58587 1.000 12.57855 273 LEU B O 1
ATOM 4641 N N . GLU B 1 179 ? 19.60007 30.35434 24.25203 1.000 9.83889 274 GLU B N 1
ATOM 4642 C CA . GLU B 1 179 ? 19.47054 31.12988 23.02369 1.000 8.61836 274 GLU B CA 1
ATOM 4643 C C . GLU B 1 179 ? 18.02228 31.39048 22.65755 1.000 11.91356 274 GLU B C 1
ATOM 4644 O O . GLU B 1 179 ? 17.75031 31.88589 21.55671 1.000 13.19949 274 GLU B O 1
ATOM 4650 N N . GLY B 1 180 ? 17.08752 31.05932 23.54559 1.000 11.09360 275 GLY B N 1
ATOM 4651 C CA . GLY B 1 180 ? 15.68921 31.37333 23.32979 1.000 13.88710 275 GLY B CA 1
ATOM 4652 C C . GLY B 1 180 ? 14.92370 30.39952 22.46645 1.000 20.80335 275 GLY B C 1
ATOM 4653 O O . GLY B 1 180 ? 13.84523 30.74213 21.97743 1.000 16.98311 275 GLY B O 1
ATOM 4654 N N . ILE B 1 181 ? 15.43431 29.19114 22.26274 1.000 9.01497 276 ILE B N 1
ATOM 4655 C CA . ILE B 1 181 ? 14.77327 28.19466 21.42988 1.000 13.42642 276 ILE B CA 1
ATOM 4656 C C . ILE B 1 181 ? 14.24662 27.08566 22.32810 1.000 14.82955 276 ILE B C 1
ATOM 4657 O O . ILE B 1 181 ? 14.95291 26.62342 23.22763 1.000 12.90898 276 ILE B O 1
ATOM 4662 N N . PHE B 1 182 ? 13.00897 26.64846 22.08353 1.000 10.78870 277 PHE B N 1
ATOM 4663 C CA . PHE B 1 182 ? 12.37345 25.70458 22.99233 1.000 14.40221 277 PHE B CA 1
ATOM 4664 C C . PHE B 1 182 ? 11.84053 24.45344 22.30433 1.000 12.71620 277 PHE B C 1
ATOM 4665 O O . PHE B 1 182 ? 11.23300 23.60372 22.96757 1.000 12.80200 277 PHE B O 1
ATOM 4673 N N . GLN B 1 183 ? 12.09003 24.28210 21.01264 1.000 9.97612 278 GLN B N 1
ATOM 4674 C CA . GLN B 1 183 ? 11.71275 23.06262 20.32255 1.000 11.57833 278 GLN B CA 1
ATOM 4675 C C . GLN B 1 183 ? 12.91911 22.52103 19.57897 1.000 12.16402 278 GLN B C 1
ATOM 4676 O O . GLN B 1 183 ? 13.84203 23.26071 19.24188 1.000 12.36034 278 GLN B O 1
ATOM 4682 N N . ALA B 1 184 ? 12.89595 21.21479 19.32240 1.000 11.93289 279 ALA B N 1
ATOM 4683 C CA . ALA B 1 184 ? 13.96042 20.56871 18.57205 1.000 18.55616 279 ALA B CA 1
ATOM 4684 C C . ALA B 1 184 ? 13.36865 19.45011 17.73101 1.000 15.70342 279 ALA B C 1
ATOM 4685 O O . ALA B 1 184 ? 12.29516 18.91835 18.03175 1.000 12.48099 279 ALA B O 1
ATOM 4687 N N . VAL B 1 185 ? 14.08400 19.10417 16.66661 1.000 12.11286 280 VAL B N 1
ATOM 4688 C CA . VAL B 1 185 ? 13.75120 17.93484 15.86777 1.000 10.75146 280 VAL B CA 1
ATOM 4689 C C . VAL B 1 185 ? 14.98902 17.04826 15.79218 1.000 13.99126 280 VAL B C 1
ATOM 4690 O O . VAL B 1 185 ? 16.12226 17.53033 15.83762 1.000 11.49326 280 VAL B O 1
ATOM 4694 N N . TYR B 1 186 ? 14.76904 15.73497 15.72819 1.000 11.36889 281 TYR B N 1
ATOM 4695 C CA . TYR B 1 186 ? 15.86260 14.77472 15.70277 1.000 13.33046 281 TYR B CA 1
ATOM 4696 C C . TYR B 1 186 ? 15.28704 13.43595 15.27589 1.000 15.00464 281 TYR B C 1
ATOM 4697 O O . TYR B 1 186 ? 14.07083 13.22937 15.30587 1.000 12.58984 281 TYR B O 1
ATOM 4706 N N . THR B 1 187 ? 16.17749 12.53389 14.87401 1.000 16.33624 282 THR B N 1
ATOM 4707 C CA . THR B 1 187 ? 15.81736 11.17990 14.50067 1.000 14.38904 282 THR B CA 1
ATOM 4708 C C . THR B 1 187 ? 16.55838 10.20670 15.40395 1.000 17.90934 282 THR B C 1
ATOM 4709 O O . THR B 1 187 ? 17.52539 10.56951 16.07559 1.000 13.04623 282 THR B O 1
ATOM 4713 N N . ALA B 1 188 ? 16.09962 8.95856 15.40757 1.000 14.19299 283 ALA B N 1
ATOM 4714 C CA . ALA B 1 188 ? 16.81048 7.88637 16.09017 1.000 18.32742 283 ALA B CA 1
ATOM 4715 C C . ALA B 1 188 ? 16.39057 6.55156 15.49649 1.000 20.68116 283 ALA B C 1
ATOM 4716 O O . ALA B 1 188 ? 15.25119 6.38102 15.05951 1.000 16.67128 283 ALA B O 1
ATOM 4718 N N . GLY B 1 189 ? 17.33117 5.60958 15.48854 1.000 20.51057 284 GLY B N 1
ATOM 4719 C CA . GLY B 1 189 ? 17.00896 4.23559 15.15487 1.000 25.66791 284 GLY B CA 1
ATOM 4720 C C . GLY B 1 189 ? 16.26657 3.48520 16.24346 1.000 29.51915 284 GLY B C 1
ATOM 4721 O O . GLY B 1 189 ? 15.77820 2.37996 15.98911 1.000 30.76671 284 GLY B O 1
ATOM 4722 N N . VAL B 1 190 ? 16.16215 4.05017 17.43610 1.000 18.24170 285 VAL B N 1
ATOM 4723 C CA . VAL B 1 190 ? 15.43570 3.41038 18.51706 1.000 29.53208 285 VAL B CA 1
ATOM 4724 C C . VAL B 1 190 ? 14.08965 4.09854 18.68703 1.000 27.92693 285 VAL B C 1
ATOM 4725 O O . VAL B 1 190 ? 13.87264 5.23164 18.24407 1.000 23.86579 285 VAL B O 1
ATOM 4729 N N . VAL B 1 191 ? 13.17061 3.40675 19.34923 1.000 22.82562 286 VAL B N 1
ATOM 4730 C CA . VAL B 1 191 ? 11.86307 3.96551 19.67215 1.000 32.49515 286 VAL B CA 1
ATOM 4731 C C . VAL B 1 191 ? 11.94694 4.68003 21.01327 1.000 25.82241 286 VAL B C 1
ATOM 4732 O O . VAL B 1 191 ? 12.43165 4.12136 22.00386 1.000 22.93426 286 VAL B O 1
ATOM 4736 N N . LEU B 1 192 ? 11.48659 5.91561 21.04072 1.000 18.14180 287 LEU B N 1
ATOM 4737 C CA . LEU B 1 192 ? 11.45280 6.75639 22.22477 1.000 24.63370 287 LEU B CA 1
ATOM 4738 C C . LEU B 1 192 ? 10.08683 7.40617 22.28610 1.000 22.47647 287 LEU B C 1
ATOM 4739 O O . LEU B 1 192 ? 9.35347 7.40822 21.29422 1.000 24.73208 287 LEU B O 1
ATOM 4744 N N . PRO B 1 193 ? 9.70364 7.95914 23.43492 1.000 21.92215 288 PRO B N 1
ATOM 4745 C CA . PRO B 1 193 ? 8.55037 8.86814 23.44448 1.000 17.94609 288 PRO B CA 1
ATOM 4746 C C . PRO B 1 193 ? 8.93421 10.15694 22.72808 1.000 18.80466 288 PRO B C 1
ATOM 4747 O O . PRO B 1 193 ? 9.89573 10.81821 23.12181 1.000 19.92179 288 PRO B O 1
ATOM 4751 N N . LYS B 1 194 ? 8.22777 10.50078 21.64878 1.000 18.25308 289 LYS B N 1
ATOM 4752 C CA . LYS B 1 194 ? 7.24176 9.68046 20.94167 1.000 19.71005 289 LYS B CA 1
ATOM 4753 C C . LYS B 1 194 ? 7.35764 10.04452 19.45529 1.000 15.12815 289 LYS B C 1
ATOM 4754 O O . LYS B 1 194 ? 7.37065 11.21953 19.12646 1.000 15.54648 289 LYS B O 1
ATOM 4760 N N . PRO B 1 195 ? 7.45019 9.05863 18.56332 1.000 19.72155 290 PRO B N 1
ATOM 4761 C CA . PRO B 1 195 ? 7.70008 9.38260 17.15116 1.000 18.41631 290 PRO B CA 1
ATOM 4762 C C . PRO B 1 195 ? 6.56893 10.19897 16.55001 1.000 17.20961 290 PRO B C 1
ATOM 4763 O O . PRO B 1 195 ? 5.39104 9.89992 16.74256 1.000 20.26611 290 PRO B O 1
ATOM 4767 N N . VAL B 1 196 ? 6.94065 11.25204 15.82344 1.000 16.88027 291 VAL B N 1
ATOM 4768 C CA . VAL B 1 196 ? 5.96470 11.94764 15.00126 1.000 17.47329 291 VAL B CA 1
ATOM 4769 C C . VAL B 1 196 ? 5.81426 11.25726 13.65221 1.000 19.99250 291 VAL B C 1
ATOM 4770 O O . VAL B 1 196 ? 4.81323 11.46837 12.96202 1.000 21.52954 291 VAL B O 1
ATOM 4774 N N . GLY B 1 197 ? 6.77465 10.41585 13.27470 1.000 21.47501 292 GLY B N 1
ATOM 4775 C CA . GLY B 1 197 ? 6.72630 9.67816 12.02791 1.000 20.79057 292 GLY B CA 1
ATOM 4776 C C . GLY B 1 197 ? 7.76291 8.58007 12.04936 1.000 22.13965 292 GLY B C 1
ATOM 4777 O O . GLY B 1 197 ? 8.82455 8.73677 12.65894 1.000 18.19981 292 GLY B O 1
ATOM 4778 N N . THR B 1 198 ? 7.46564 7.45082 11.41841 1.000 18.42783 293 THR B N 1
ATOM 4779 C CA . THR B 1 198 ? 8.39557 6.33271 11.35091 1.000 17.01262 293 THR B CA 1
ATOM 4780 C C . THR B 1 198 ? 8.73718 6.07945 9.89316 1.000 26.32704 293 THR B C 1
ATOM 4781 O O . THR B 1 198 ? 7.85484 5.75101 9.09125 1.000 21.27497 293 THR B O 1
ATOM 4785 N N . CYS B 1 199 ? 10.01051 6.22686 9.55595 1.000 18.68300 294 CYS B N 1
ATOM 4786 C CA . CYS B 1 199 ? 10.48135 5.99767 8.20375 1.000 16.34447 294 CYS B CA 1
ATOM 4787 C C . CYS B 1 199 ? 11.32153 4.73240 8.15492 1.000 19.11092 294 CYS B C 1
ATOM 4788 O O . CYS B 1 199 ? 11.82702 4.24747 9.17240 1.000 25.04334 294 CYS B O 1
ATOM 4791 N N . ARG B 1 200 ? 11.42008 4.17598 6.95725 1.000 20.01580 295 ARG B N 1
ATOM 4792 C CA . ARG B 1 200 ? 12.11516 2.92359 6.71300 1.000 20.28400 295 ARG B CA 1
ATOM 4793 C C . ARG B 1 200 ? 13.18869 3.13922 5.65974 1.000 15.71000 295 ARG B C 1
ATOM 4794 O O . ARG B 1 200 ? 12.91662 3.71047 4.59754 1.000 17.72112 295 ARG B O 1
ATOM 4802 N N . TYR B 1 201 ? 14.40030 2.67620 5.94852 1.000 16.06474 296 TYR B N 1
ATOM 4803 C CA . TYR B 1 201 ? 15.46895 2.70640 4.96547 1.000 19.83923 296 TYR B CA 1
ATOM 4804 C C . TYR B 1 201 ? 15.29971 1.57959 3.95295 1.000 20.24834 296 TYR B C 1
ATOM 4805 O O . TYR B 1 201 ? 14.95656 0.45046 4.31605 1.000 15.76372 296 TYR B O 1
ATOM 4814 N N . TRP B 1 202 ? 15.52693 1.90659 2.67924 1.000 13.72815 297 TRP B N 1
ATOM 4815 C CA . TRP B 1 202 ? 15.67860 0.94980 1.59065 1.000 18.94459 297 TRP B CA 1
ATOM 4816 C C . TRP B 1 202 ? 17.06008 1.12773 0.97466 1.000 20.29506 297 TRP B C 1
ATOM 4817 O O . TRP B 1 202 ? 17.69099 2.18026 1.11122 1.000 18.04305 297 TRP B O 1
ATOM 4828 N N . HIS B 1 203 ? 17.51951 0.08800 0.27773 1.000 13.35169 298 HIS B N 1
ATOM 4829 C CA . HIS B 1 203 ? 18.88567 0.01136 -0.22656 1.000 12.42045 298 HIS B CA 1
ATOM 4830 C C . HIS B 1 203 ? 18.87422 -0.47240 -1.66526 1.000 18.42888 298 HIS B C 1
ATOM 4831 O O . HIS B 1 203 ? 18.20436 -1.45602 -1.98395 1.000 19.81453 298 HIS B O 1
ATOM 4838 N N . ARG B 1 204 ? 19.61216 0.21661 -2.52551 1.000 17.77066 299 ARG B N 1
ATOM 4839 C CA . ARG B 1 204 ? 19.72778 -0.13977 -3.93345 1.000 19.96469 299 ARG B CA 1
ATOM 4840 C C . ARG B 1 204 ? 21.17183 -0.55995 -4.17187 1.000 19.68785 299 ARG B C 1
ATOM 4841 O O . ARG B 1 204 ? 22.08434 0.27394 -4.12212 1.000 14.83648 299 ARG B O 1
ATOM 4849 N N A SER B 1 205 ? 21.37728 -1.85427 -4.41573 0.500 16.75659 300 SER B N 1
ATOM 4850 N N B SER B 1 205 ? 21.37662 -1.85188 -4.42108 0.500 16.75986 300 SER B N 1
ATOM 4851 C CA A SER B 1 205 ? 22.71946 -2.37580 -4.63305 0.500 20.51070 300 SER B CA 1
ATOM 4852 C CA B SER B 1 205 ? 22.72037 -2.37291 -4.62246 0.500 20.50999 300 SER B CA 1
ATOM 4853 C C A SER B 1 205 ? 23.33883 -1.76792 -5.88412 0.500 17.69983 300 SER B C 1
ATOM 4854 C C B SER B 1 205 ? 23.34467 -1.78854 -5.88455 0.500 17.70077 300 SER B C 1
ATOM 4855 O O A SER B 1 205 ? 22.71289 -1.72646 -6.94649 0.500 20.94598 300 SER B O 1
ATOM 4856 O O B SER B 1 205 ? 22.72670 -1.77746 -6.95322 0.500 20.95137 300 SER B O 1
ATOM 4861 N N . LEU B 1 206 ? 24.57367 -1.29346 -5.75713 1.000 15.72876 301 LEU B N 1
ATOM 4862 C CA . LEU B 1 206 ? 25.33871 -0.81088 -6.89808 1.000 19.08383 301 LEU B CA 1
ATOM 4863 C C . LEU B 1 206 ? 26.52857 -1.69478 -7.20868 1.000 22.08962 301 LEU B C 1
ATOM 4864 O O . LEU B 1 206 ? 26.85884 -1.87987 -8.37769 1.000 23.18666 301 LEU B O 1
ATOM 4869 N N A ASN B 1 207 ? 27.20152 -2.22876 -6.18818 0.540 21.66692 302 ASN B N 1
ATOM 4870 N N B ASN B 1 207 ? 27.14548 -2.27674 -6.18308 0.460 21.63728 302 ASN B N 1
ATOM 4871 C CA A ASN B 1 207 ? 28.29713 -3.18144 -6.35710 0.540 24.31031 302 ASN B CA 1
ATOM 4872 C CA B ASN B 1 207 ? 28.29355 -3.17154 -6.32090 0.460 24.30371 302 ASN B CA 1
ATOM 4873 C C A ASN B 1 207 ? 27.89440 -4.44156 -5.59911 0.540 24.30265 302 ASN B C 1
ATOM 4874 C C B ASN B 1 207 ? 27.91336 -4.45653 -5.59571 0.460 24.28426 302 ASN B C 1
ATOM 4875 O O A ASN B 1 207 ? 28.31586 -4.65550 -4.45304 0.540 21.29855 302 ASN B O 1
ATOM 4876 O O B ASN B 1 207 ? 28.36613 -4.70485 -4.47064 0.460 21.33923 302 ASN B O 1
ATOM 4885 N N . PRO B 1 208 ? 27.05863 -5.28885 -6.20472 1.000 25.01802 303 PRO B N 1
ATOM 4886 C CA . PRO B 1 208 ? 26.50747 -6.43693 -5.46361 1.000 22.70463 303 PRO B CA 1
ATOM 4887 C C . PRO B 1 208 ? 27.55281 -7.43672 -5.00986 1.000 24.63874 303 PRO B C 1
ATOM 4888 O O . PRO B 1 208 ? 27.38228 -8.04149 -3.94711 1.000 21.47226 303 PRO B O 1
ATOM 4892 N N . ARG B 1 209 ? 28.62818 -7.63081 -5.77852 1.000 29.92583 304 ARG B N 1
ATOM 4893 C CA . ARG B 1 209 ? 29.65782 -8.57809 -5.36645 1.000 33.35062 304 ARG B CA 1
ATOM 4894 C C . ARG B 1 209 ? 30.26622 -8.15889 -4.03702 1.000 32.03352 304 ARG B C 1
ATOM 4895 O O . ARG B 1 209 ? 30.36516 -8.96711 -3.10552 1.000 24.64324 304 ARG B O 1
ATOM 4897 N N . LYS B 1 210 ? 30.63807 -6.87995 -3.91198 1.000 22.01033 305 LYS B N 1
ATOM 4898 C CA . LYS B 1 210 ? 31.21633 -6.41964 -2.65192 1.000 22.80821 305 LYS B CA 1
ATOM 4899 C C . LYS B 1 210 ? 30.20428 -6.49415 -1.51339 1.000 22.11443 305 LYS B C 1
ATOM 4900 O O . LYS B 1 210 ? 30.54648 -6.91173 -0.40089 1.000 28.84070 305 LYS B O 1
ATOM 4906 N N . LEU B 1 211 ? 28.95257 -6.10253 -1.76923 1.000 18.08255 306 LEU B N 1
ATOM 4907 C CA . LEU B 1 211 ? 27.95470 -6.09268 -0.70593 1.000 17.71451 306 LEU B CA 1
ATOM 4908 C C . LEU B 1 211 ? 27.70064 -7.49913 -0.17250 1.000 22.13826 306 LEU B C 1
ATOM 4909 O O . LEU B 1 211 ? 27.46016 -7.68329 1.02783 1.000 21.75848 306 LEU B O 1
ATOM 4914 N N . ILE B 1 212 ? 27.73047 -8.50413 -1.05214 1.000 27.35011 307 ILE B N 1
ATOM 4915 C CA . ILE B 1 212 ? 27.48161 -9.87500 -0.61115 1.000 22.45975 307 ILE B CA 1
ATOM 4916 C C . ILE B 1 212 ? 28.69043 -10.42839 0.13371 1.000 18.33503 307 ILE B C 1
ATOM 4917 O O . ILE B 1 212 ? 28.54500 -11.10620 1.15894 1.000 28.12474 307 ILE B O 1
ATOM 4922 N N . GLU B 1 213 ? 29.89677 -10.12779 -0.34933 1.000 19.69784 308 GLU B N 1
ATOM 4923 C CA . GLU B 1 213 ? 31.10876 -10.61398 0.30629 1.000 25.50630 308 GLU B CA 1
ATOM 4924 C C . GLU B 1 213 ? 31.23705 -10.08296 1.72901 1.000 33.31469 308 GLU B C 1
ATOM 4925 O O . GLU B 1 213 ? 31.71185 -10.79175 2.62303 1.000 25.13257 308 GLU B O 1
ATOM 4931 N N . VAL B 1 214 ? 30.83013 -8.83220 1.96587 1.000 23.30315 309 VAL B N 1
ATOM 4932 C CA . VAL B 1 214 ? 30.92419 -8.27632 3.30746 1.000 20.99025 309 VAL B CA 1
ATOM 4933 C C . VAL B 1 214 ? 29.67493 -8.54801 4.12533 1.000 25.85034 309 VAL B C 1
ATOM 4934 O O . VAL B 1 214 ? 29.59612 -8.11048 5.28243 1.000 24.11468 309 VAL B O 1
ATOM 4938 N N . LYS B 1 215 ? 28.70264 -9.26822 3.56510 1.000 21.91235 310 LYS B N 1
ATOM 4939 C CA . LYS B 1 215 ? 27.46467 -9.62203 4.25620 1.000 24.05264 310 LYS B CA 1
ATOM 4940 C C . LYS B 1 215 ? 26.64252 -8.38830 4.61652 1.000 25.04497 310 LYS B C 1
ATOM 4941 O O . LYS B 1 215 ? 25.88671 -8.37997 5.59416 1.000 20.26805 310 LYS B O 1
ATOM 4947 N N . PHE B 1 216 ? 26.79195 -7.32768 3.83234 1.000 17.70152 311 PHE B N 1
ATOM 4948 C CA . PHE B 1 216 ? 25.81243 -6.25274 3.88125 1.000 18.44447 311 PHE B CA 1
ATOM 4949 C C . PHE B 1 216 ? 24.49345 -6.71979 3.27752 1.000 20.41156 311 PHE B C 1
ATOM 4950 O O . PHE B 1 216 ? 23.41603 -6.50033 3.84638 1.000 19.97807 311 PHE B O 1
ATOM 4958 N N . SER B 1 217 ? 24.56512 -7.38427 2.13329 1.000 20.57857 312 SER B N 1
ATOM 4959 C CA . SER B 1 217 ? 23.42032 -8.03330 1.52217 1.000 25.44358 312 SER B CA 1
ATOM 4960 C C . SER B 1 217 ? 23.71497 -9.52265 1.41093 1.000 27.29762 312 SER B C 1
ATOM 4961 O O . SER B 1 217 ? 24.84822 -9.97185 1.61770 1.000 21.69600 312 SER B O 1
ATOM 4964 N N . HIS B 1 218 ? 22.67941 -10.28787 1.07606 1.000 30.54632 313 HIS B N 1
ATOM 4965 C CA . HIS B 1 218 ? 22.78667 -11.73321 0.93750 1.000 41.54550 313 HIS B CA 1
ATOM 4966 C C . HIS B 1 218 ? 22.30746 -12.16806 -0.44228 1.000 43.04844 313 HIS B C 1
ATOM 4967 O O . HIS B 1 218 ? 21.43265 -11.53563 -1.04599 1.000 44.36550 313 HIS B O 1
ATOM 4974 N N . LEU B 1 219 ? 22.89095 -13.26445 -0.93576 1.000 33.87511 314 LEU B N 1
ATOM 4975 C CA . LEU B 1 219 ? 22.63394 -13.76628 -2.28474 1.000 39.42393 314 LEU B CA 1
ATOM 4976 C C . LEU B 1 219 ? 21.20784 -14.34611 -2.46257 1.000 48.33117 314 LEU B C 1
ATOM 4977 O O . LEU B 1 219 ? 20.94729 -15.02338 -3.46281 1.000 65.50506 314 LEU B O 1
ATOM 4982 N N . SER B 1 220 ? 20.29553 -14.10275 -1.52112 1.000 53.54217 315 SER B N 1
ATOM 4983 C CA . SER B 1 220 ? 18.86730 -14.33305 -1.72277 1.000 59.93525 315 SER B CA 1
ATOM 4984 C C . SER B 1 220 ? 18.49383 -15.80704 -1.85063 1.000 68.15669 315 SER B C 1
ATOM 4985 O O . SER B 1 220 ? 19.27967 -16.69796 -1.50186 1.000 59.59976 315 SER B O 1
ATOM 4988 N N . ARG B 1 221 ? 17.28577 -16.06250 -2.35617 1.000 61.41848 316 ARG B N 1
ATOM 4989 C CA . ARG B 1 221 ? 16.72716 -17.40567 -2.46045 1.000 73.09489 316 ARG B CA 1
ATOM 4990 C C . ARG B 1 221 ? 16.51062 -17.72646 -3.93132 1.000 71.30497 316 ARG B C 1
ATOM 4991 O O . ARG B 1 221 ? 15.75033 -17.03042 -4.61539 1.000 61.66826 316 ARG B O 1
ATOM 4993 N N . ASN B 1 222 ? 17.18021 -18.77714 -4.41105 1.000 56.44453 317 ASN B N 1
ATOM 4994 C CA . ASN B 1 222 ? 17.10864 -19.18641 -5.81354 1.000 60.63245 317 ASN B CA 1
ATOM 4995 C C . ASN B 1 222 ? 17.58485 -18.06791 -6.74104 1.000 50.62446 317 ASN B C 1
ATOM 4996 O O . ASN B 1 222 ? 16.94634 -17.75249 -7.74813 1.000 46.76858 317 ASN B O 1
ATOM 4998 N N . MET B 1 223 ? 18.71808 -17.45745 -6.38521 1.000 47.95377 318 MET B N 1
ATOM 4999 C CA . MET B 1 223 ? 19.37222 -16.47074 -7.23834 1.000 46.71102 318 MET B CA 1
ATOM 5000 C C . MET B 1 223 ? 20.87283 -16.71068 -7.24464 1.000 43.76546 318 MET B C 1
ATOM 5001 O O . MET B 1 223 ? 21.48361 -16.89634 -6.18817 1.000 45.38379 318 MET B O 1
ATOM 5006 N N . THR B 1 224 ? 21.45909 -16.70191 -8.43335 1.000 28.48536 319 THR B N 1
ATOM 5007 C CA . THR B 1 224 ? 22.89859 -16.82416 -8.58139 1.000 33.01576 319 THR B CA 1
ATOM 5008 C C . THR B 1 224 ? 23.56228 -15.45186 -8.52209 1.000 40.00974 319 THR B C 1
ATOM 5009 O O . THR B 1 224 ? 22.92445 -14.41747 -8.73562 1.000 32.67317 319 THR B O 1
ATOM 5013 N N . MET B 1 225 ? 24.86657 -15.45982 -8.22454 1.000 38.95248 320 MET B N 1
ATOM 5014 C CA . MET B 1 225 ? 25.65481 -14.23314 -8.29036 1.000 42.10668 320 MET B CA 1
ATOM 5015 C C . MET B 1 225 ? 25.58812 -13.62552 -9.68438 1.000 43.10447 320 MET B C 1
ATOM 5016 O O . MET B 1 225 ? 25.37444 -12.41714 -9.83789 1.000 37.44251 320 MET B O 1
ATOM 5021 N N . GLN B 1 226 ? 25.75314 -14.46050 -10.71620 1.000 35.53772 321 GLN B N 1
ATOM 5022 C CA . GLN B 1 226 ? 25.67168 -13.97505 -12.08903 1.000 34.90172 321 GLN B CA 1
ATOM 5023 C C . GLN B 1 226 ? 24.34315 -13.27744 -12.35180 1.000 29.51615 321 GLN B C 1
ATOM 5024 O O . GLN B 1 226 ? 24.31299 -12.19118 -12.94273 1.000 35.95622 321 GLN B O 1
ATOM 5026 N N . ARG B 1 227 ? 23.23280 -13.86795 -11.89971 1.000 26.12310 322 ARG B N 1
ATOM 5027 C CA . ARG B 1 227 ? 21.94518 -13.20656 -12.07909 1.000 27.37931 322 ARG B CA 1
ATOM 5028 C C . ARG B 1 227 ? 21.83190 -11.94238 -11.23986 1.000 38.40452 322 ARG B C 1
ATOM 5029 O O . ARG B 1 227 ? 21.16689 -10.98312 -11.65264 1.000 33.02427 322 ARG B O 1
ATOM 5037 N N . THR B 1 228 ? 22.45259 -11.92574 -10.06018 1.000 30.48095 323 THR B N 1
ATOM 5038 C CA . THR B 1 228 ? 22.39512 -10.73191 -9.22140 1.000 32.44374 323 THR B CA 1
ATOM 5039 C C . THR B 1 228 ? 23.12544 -9.56830 -9.88123 1.000 27.81555 323 THR B C 1
ATOM 5040 O O . THR B 1 228 ? 22.64140 -8.43084 -9.86262 1.000 31.92371 323 THR B O 1
ATOM 5044 N N . MET B 1 229 ? 24.28839 -9.84007 -10.48056 1.000 30.44335 324 MET B N 1
ATOM 5045 C CA . MET B 1 229 ? 24.99407 -8.82042 -11.25169 1.000 32.54644 324 MET B CA 1
ATOM 5046 C C . MET B 1 229 ? 24.12128 -8.26561 -12.36907 1.000 37.81495 324 MET B C 1
ATOM 5047 O O . MET B 1 229 ? 24.08452 -7.04971 -12.59455 1.000 36.04216 324 MET B O 1
ATOM 5052 N N . LYS B 1 230 ? 23.41341 -9.14448 -13.08266 1.000 32.09405 325 LYS B N 1
ATOM 5053 C CA . LYS B 1 230 ? 22.57754 -8.70424 -14.19411 1.000 27.89318 325 LYS B CA 1
ATOM 5054 C C . LYS B 1 230 ? 21.39601 -7.88016 -13.70669 1.000 30.46903 325 LYS B C 1
ATOM 5055 O O . LYS B 1 230 ? 21.02724 -6.87801 -14.33283 1.000 34.32931 325 LYS B O 1
ATOM 5061 N N . LEU B 1 231 ? 20.78534 -8.29789 -12.59831 1.000 27.27627 326 LEU B N 1
ATOM 5062 C CA . LEU B 1 231 ? 19.60892 -7.61311 -12.08357 1.000 27.81586 326 LEU B CA 1
ATOM 5063 C C . LEU B 1 231 ? 19.91738 -6.15839 -11.75344 1.000 33.89080 326 LEU B C 1
ATOM 5064 O O . LEU B 1 231 ? 19.09244 -5.27031 -11.99690 1.000 38.72833 326 LEU B O 1
ATOM 5069 N N . TYR B 1 232 ? 21.10904 -5.89278 -11.22409 1.000 24.76384 327 TYR B N 1
ATOM 5070 C CA . TYR B 1 232 ? 21.45832 -4.57175 -10.71558 1.000 24.73156 327 TYR B CA 1
ATOM 5071 C C . TYR B 1 232 ? 22.30061 -3.74571 -11.67554 1.000 29.15325 327 TYR B C 1
ATOM 5072 O O . TYR B 1 232 ? 22.67882 -2.62257 -11.32591 1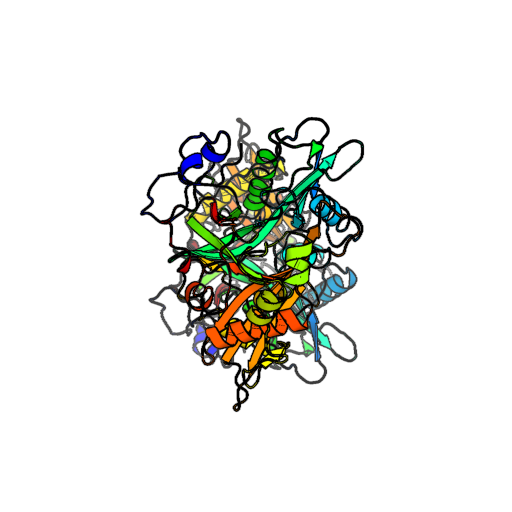.000 25.99005 327 TYR B O 1
ATOM 5081 N N . ARG B 1 233 ? 22.59645 -4.25905 -12.87069 1.000 23.04462 328 ARG B N 1
ATOM 5082 C CA . ARG B 1 233 ? 23.39954 -3.51295 -13.83168 1.000 25.85033 328 ARG B CA 1
ATOM 5083 C C . ARG B 1 233 ? 22.70689 -2.20337 -14.20588 1.000 23.33284 328 ARG B C 1
ATOM 5084 O O . ARG B 1 233 ? 21.47653 -2.10589 -14.23304 1.000 25.60017 328 ARG B O 1
ATOM 5086 N N . LEU B 1 234 ? 23.51131 -1.18488 -14.47752 1.000 23.20599 329 LEU B N 1
ATOM 5087 C CA . LEU B 1 234 ? 23.00973 0.15191 -14.75549 1.000 21.51480 329 LEU B CA 1
ATOM 5088 C C . LEU B 1 234 ? 23.63296 0.68778 -16.03079 1.000 21.64360 329 LEU B C 1
ATOM 5089 O O . LEU B 1 234 ? 24.75203 0.29958 -16.38491 1.000 28.01068 329 LEU B O 1
ATOM 5094 N N . PRO B 1 235 ? 22.94325 1.62300 -16.72701 1.000 25.78866 330 PRO B N 1
ATOM 5095 C CA . PRO B 1 235 ? 23.60115 2.37282 -17.80412 1.000 26.12037 330 PRO B CA 1
ATOM 5096 C C . PRO B 1 235 ? 24.88809 3.02501 -17.32581 1.000 26.92844 330 PRO B C 1
ATOM 5097 O O . PRO B 1 235 ? 25.05638 3.27292 -16.12525 1.000 26.31931 330 PRO B O 1
ATOM 5101 N N . GLU B 1 236 ? 25.81184 3.30684 -18.24432 1.000 25.23300 331 GLU B N 1
ATOM 5102 C CA . GLU B 1 236 ? 27.05299 3.95173 -17.84261 1.000 33.57913 331 GLU B CA 1
ATOM 5103 C C . GLU B 1 236 ? 26.93623 5.47258 -17.79050 1.000 30.33002 331 GLU B C 1
ATOM 5104 O O . GLU B 1 236 ? 27.79753 6.11936 -17.18733 1.000 37.94395 331 GLU B O 1
ATOM 5110 N N . THR B 1 237 ? 25.89663 6.05342 -18.38638 1.000 27.09921 332 THR B N 1
ATOM 5111 C CA . THR B 1 237 ? 25.65021 7.48889 -18.32903 1.000 37.32555 332 THR B CA 1
ATOM 5112 C C . THR B 1 237 ? 24.16369 7.73988 -18.11146 1.000 30.39099 332 THR B C 1
ATOM 5113 O O . THR B 1 237 ? 23.32390 6.93686 -18.53923 1.000 26.76884 332 THR B O 1
ATOM 5117 N N . PRO B 1 238 ? 23.81213 8.84576 -17.45318 1.000 27.45798 333 PRO B N 1
ATOM 5118 C CA . PRO B 1 238 ? 22.40079 9.14151 -17.19114 1.000 19.77663 333 PRO B CA 1
ATOM 5119 C C . PRO B 1 238 ? 21.65783 9.47911 -18.47326 1.000 22.26525 333 PRO B C 1
ATOM 5120 O O . PRO B 1 238 ? 22.25257 9.78511 -19.50555 1.000 26.81979 333 PRO B O 1
ATOM 5124 N N . LYS B 1 239 ? 20.32997 9.44857 -18.38787 1.000 21.37962 334 LYS B N 1
ATOM 5125 C CA . LYS B 1 239 ? 19.48438 9.64618 -19.55935 1.000 28.18287 334 LYS B CA 1
ATOM 5126 C C . LYS B 1 239 ? 18.86315 11.03113 -19.65471 1.000 25.41748 334 LYS B C 1
ATOM 5127 O O . LYS B 1 239 ? 18.55280 11.47063 -20.76626 1.000 21.05658 334 LYS B O 1
ATOM 5133 N N . THR B 1 240 ? 18.66358 11.73250 -18.53740 1.000 21.95651 335 THR B N 1
ATOM 5134 C CA . THR B 1 240 ? 17.88566 12.96481 -18.57842 1.000 20.50905 335 THR B CA 1
ATOM 5135 C C . THR B 1 240 ? 18.63085 14.06649 -19.32095 1.000 19.02783 335 THR B C 1
ATOM 5136 O O . THR B 1 240 ? 19.78425 14.37920 -19.00968 1.000 18.17229 335 THR B O 1
ATOM 5140 N N . ALA B 1 241 ? 17.94401 14.66693 -20.28858 1.000 20.94417 336 ALA B N 1
ATOM 5141 C CA . ALA B 1 241 ? 18.49201 15.77042 -21.05699 1.000 24.13326 336 ALA B CA 1
ATOM 5142 C C . ALA B 1 241 ? 18.84874 16.93399 -20.15606 1.000 21.62607 336 ALA B C 1
ATOM 5143 O O . ALA B 1 241 ? 18.03095 17.37284 -19.33951 1.000 17.50753 336 ALA B O 1
ATOM 5145 N N . GLY B 1 242 ? 20.05599 17.45573 -20.33373 1.000 16.42047 337 GLY B N 1
ATOM 5146 C CA . GLY B 1 242 ? 20.45446 18.65972 -19.63700 1.000 20.57930 337 GLY B CA 1
ATOM 5147 C C . GLY B 1 242 ? 20.81362 18.48267 -18.18134 1.000 15.73071 337 GLY B C 1
ATOM 5148 O O . GLY B 1 242 ? 20.94538 19.48666 -17.47497 1.000 11.80273 337 GLY B O 1
ATOM 5149 N N . LEU B 1 243 ? 20.98207 17.24659 -17.70698 1.000 15.74821 338 LEU B N 1
ATOM 5150 C CA . LEU B 1 243 ? 21.44536 17.02129 -16.34417 1.000 20.48961 338 LEU B CA 1
ATOM 5151 C C . LEU B 1 243 ? 22.90409 17.44939 -16.21508 1.000 22.37919 338 LEU B C 1
ATOM 5152 O O . LEU B 1 243 ? 23.73084 17.10215 -17.06248 1.000 21.85828 338 LEU B O 1
ATOM 5157 N N . ARG B 1 244 ? 23.22070 18.21015 -15.16467 1.000 13.36002 339 ARG B N 1
ATOM 5158 C CA . ARG B 1 244 ? 24.58006 18.68694 -14.93038 1.000 12.49858 339 ARG B CA 1
ATOM 5159 C C . ARG B 1 244 ? 24.72473 19.03534 -13.44571 1.000 13.83133 339 ARG B C 1
ATOM 5160 O O . ARG B 1 244 ? 23.72005 19.23989 -12.75598 1.000 11.73617 339 ARG B O 1
ATOM 5168 N N . PRO B 1 245 ? 25.95662 19.11414 -12.92551 1.000 10.81015 340 PRO B N 1
ATOM 5169 C CA . PRO B 1 245 ? 26.12297 19.51200 -11.52135 1.000 12.59721 340 PRO B CA 1
ATOM 5170 C C . PRO B 1 245 ? 25.61294 20.92306 -11.27213 1.000 13.98679 340 PRO B C 1
ATOM 5171 O O . PRO B 1 245 ? 25.66321 21.79854 -12.14331 1.000 9.98979 340 PRO B O 1
ATOM 5175 N N . MET B 1 246 ? 25.11264 21.12191 -10.05873 1.000 11.36170 341 MET B N 1
ATOM 5176 C CA . MET B 1 246 ? 24.68366 22.43713 -9.60961 1.000 12.18254 341 MET B CA 1
ATOM 5177 C C . MET B 1 246 ? 25.86971 23.39263 -9.54431 1.000 13.25051 341 MET B C 1
ATOM 5178 O O . MET B 1 246 ? 26.96743 23.02440 -9.11571 1.000 13.38556 341 MET B O 1
ATOM 5183 N N . GLU B 1 247 ? 25.64543 24.62042 -10.00109 1.000 8.57429 342 GLU B N 1
ATOM 5184 C CA . GLU B 1 247 ? 26.61821 25.69670 -9.96292 1.000 10.14111 342 GLU B CA 1
ATOM 5185 C C . GLU B 1 247 ? 26.06662 26.84285 -9.11792 1.000 12.59253 342 GLU B C 1
ATOM 5186 O O . GLU B 1 247 ? 24.89215 26.86679 -8.74867 1.000 13.05397 342 GLU B O 1
ATOM 5192 N N . THR B 1 248 ? 26.93854 27.80429 -8.82064 1.000 9.19106 343 THR B N 1
ATOM 5193 C CA . THR B 1 248 ? 26.54759 28.96887 -8.02566 1.000 11.11637 343 THR B CA 1
ATOM 5194 C C . THR B 1 248 ? 25.32756 29.68250 -8.60883 1.000 12.32236 343 THR B C 1
ATOM 5195 O O . THR B 1 248 ? 24.42313 30.09592 -7.87130 1.000 10.15930 343 THR B O 1
ATOM 5199 N N . LYS B 1 249 ? 25.27483 29.82116 -9.93804 1.000 11.12259 344 LYS B N 1
ATOM 5200 C CA . LYS B 1 249 ? 24.16081 30.52520 -10.56031 1.000 12.33358 344 LYS B CA 1
ATOM 5201 C C . LYS B 1 249 ? 22.82511 29.82425 -10.34976 1.000 12.57161 344 LYS B C 1
ATOM 5202 O O . LYS B 1 249 ? 21.77993 30.43648 -10.57916 1.000 12.70635 344 LYS B O 1
ATOM 5208 N N . ASP B 1 250 ? 22.82958 28.55695 -9.93832 1.000 10.25796 345 ASP B N 1
ATOM 5209 C CA . ASP B 1 250 ? 21.60002 27.80999 -9.70834 1.000 10.38794 345 ASP B CA 1
ATOM 5210 C C . ASP B 1 250 ? 21.04261 27.97224 -8.30260 1.000 11.33603 345 ASP B C 1
ATOM 5211 O O . ASP B 1 250 ? 19.95026 27.46227 -8.02854 1.000 12.71633 345 ASP B O 1
ATOM 5216 N N . ILE B 1 251 ? 21.77112 28.61452 -7.38898 1.000 11.06245 346 ILE B N 1
ATOM 5217 C CA . ILE B 1 251 ? 21.33134 28.64797 -5.99076 1.000 12.38226 346 ILE B CA 1
ATOM 5218 C C . ILE B 1 251 ? 19.92029 29.21590 -5.86099 1.000 14.10776 346 ILE B C 1
ATOM 5219 O O . ILE B 1 251 ? 19.08170 28.57752 -5.20104 1.000 8.54658 346 ILE B O 1
ATOM 5224 N N . PRO B 1 252 ? 19.56972 30.34954 -6.49088 1.000 12.87564 347 PRO B N 1
ATOM 5225 C CA . PRO B 1 252 ? 18.18829 30.85038 -6.34401 1.000 13.87590 347 PRO B CA 1
ATOM 5226 C C . PRO B 1 252 ? 17.13284 29.91302 -6.89343 1.000 10.40671 347 PRO B C 1
ATOM 5227 O O . PRO B 1 252 ? 16.10614 29.71134 -6.23894 1.000 13.74123 347 PRO B O 1
ATOM 5231 N N . VAL B 1 253 ? 17.32995 29.33781 -8.08466 1.000 12.48735 348 VAL B N 1
ATOM 5232 C CA . VAL B 1 253 ? 16.27082 28.48945 -8.60633 1.000 12.12573 348 VAL B CA 1
ATOM 5233 C C . VAL B 1 253 ? 16.18037 27.19187 -7.80718 1.000 10.21564 348 VAL B C 1
ATOM 5234 O O . VAL B 1 253 ? 15.08666 26.64367 -7.64287 1.000 11.22611 348 VAL B O 1
ATOM 5238 N N . VAL B 1 254 ? 17.30436 26.67995 -7.28726 1.000 10.06142 349 VAL B N 1
ATOM 5239 C CA . VAL B 1 254 ? 17.22441 25.48507 -6.44616 1.000 9.33904 349 VAL B CA 1
ATOM 5240 C C . VAL B 1 254 ? 16.44795 25.80757 -5.17085 1.000 10.11434 349 VAL B C 1
ATOM 5241 O O . VAL B 1 254 ? 15.57005 25.04654 -4.74719 1.000 12.14327 349 VAL B O 1
ATOM 5245 N N . HIS B 1 255 ? 16.72017 26.96975 -4.57864 1.000 9.40469 350 HIS B N 1
ATOM 5246 C CA . HIS B 1 255 ? 15.94509 27.43360 -3.43173 1.000 11.58747 350 HIS B CA 1
ATOM 5247 C C . HIS B 1 255 ? 14.46129 27.54231 -3.77479 1.000 11.79106 350 HIS B C 1
ATOM 5248 O O . HIS B 1 255 ? 13.60581 27.05961 -3.03090 1.000 9.94321 350 HIS B O 1
ATOM 5255 N N . GLN B 1 256 ? 14.13582 28.16201 -4.91411 1.000 11.19850 351 GLN B N 1
ATOM 5256 C CA . GLN B 1 256 ? 12.73320 28.29605 -5.30759 1.000 12.81459 351 GLN B CA 1
ATOM 5257 C C . GLN B 1 256 ? 12.07159 26.93712 -5.51344 1.000 15.38063 351 GLN B C 1
ATOM 5258 O O . GLN B 1 256 ? 10.97990 26.67619 -4.99292 1.000 13.20901 351 GLN B O 1
ATOM 5264 N N . LEU B 1 257 ? 12.71077 26.06038 -6.29005 1.000 14.86239 352 LEU B N 1
ATOM 5265 C CA . LEU B 1 257 ? 12.16035 24.72832 -6.51990 1.000 9.89127 352 LEU B CA 1
ATOM 5266 C C . LEU B 1 257 ? 11.91007 23.99783 -5.21057 1.000 12.25915 352 LEU B C 1
ATOM 5267 O O . LEU B 1 257 ? 10.84594 23.39876 -5.01119 1.000 13.52893 352 LEU B O 1
ATOM 5272 N N . LEU B 1 258 ? 12.90534 23.98623 -4.32628 1.000 12.46816 353 LEU B N 1
ATOM 5273 C CA . LEU B 1 258 ? 12.75859 23.25360 -3.07252 1.000 10.03316 353 LEU B CA 1
ATOM 5274 C C . LEU B 1 258 ? 11.61513 23.81279 -2.23248 1.000 7.59197 353 LEU B C 1
ATOM 5275 O O . LEU B 1 258 ? 10.80598 23.05702 -1.67855 1.000 13.93782 353 LEU B O 1
ATOM 5280 N N . THR B 1 259 ? 11.53905 25.13808 -2.11554 1.000 8.44401 354 THR B N 1
ATOM 5281 C CA . THR B 1 259 ? 10.52825 25.74128 -1.24903 1.000 14.08044 354 THR B CA 1
ATOM 5282 C C . THR B 1 259 ? 9.12248 25.35260 -1.69202 1.000 16.70182 354 THR B C 1
ATOM 5283 O O . THR B 1 259 ? 8.28698 24.95194 -0.86987 1.000 13.16399 354 THR B O 1
ATOM 5287 N N . ARG B 1 260 ? 8.84831 25.45364 -2.99790 1.000 14.66315 355 ARG B N 1
ATOM 5288 C CA . ARG B 1 260 ? 7.52348 25.11668 -3.51843 1.000 14.98489 355 ARG B CA 1
ATOM 5289 C C . ARG B 1 260 ? 7.24292 23.62925 -3.39736 1.000 18.18659 355 ARG B C 1
ATOM 5290 O O . ARG B 1 260 ? 6.12443 23.22455 -3.04616 1.000 16.39716 355 ARG B O 1
ATOM 5298 N N . TYR B 1 261 ? 8.25397 22.79974 -3.66211 1.000 13.38366 356 TYR B N 1
ATOM 5299 C CA . TYR B 1 261 ? 8.06003 21.35782 -3.59829 1.000 10.37764 356 TYR B CA 1
ATOM 5300 C C . TYR B 1 261 ? 7.73410 20.88282 -2.17887 1.000 16.46277 356 TYR B C 1
ATOM 5301 O O . TYR B 1 261 ? 6.88340 20.00397 -1.99662 1.000 16.09021 356 TYR B O 1
ATOM 5310 N N . LEU B 1 262 ? 8.39311 21.45304 -1.15891 1.000 12.22462 357 LEU B N 1
ATOM 5311 C CA . LEU B 1 262 ? 8.20949 20.97063 0.20722 1.000 11.46809 357 LEU B CA 1
ATOM 5312 C C . LEU B 1 262 ? 6.83731 21.31579 0.78658 1.000 13.68488 357 LEU B C 1
ATOM 5313 O O . LEU B 1 262 ? 6.43901 20.72053 1.79221 1.000 18.15318 357 LEU B O 1
ATOM 5318 N N . LYS B 1 263 ? 6.10355 22.24861 0.18257 1.000 17.93085 358 LYS B N 1
ATOM 5319 C CA . LYS B 1 263 ? 4.82319 22.65659 0.75850 1.000 19.40667 358 LYS B CA 1
ATOM 5320 C C . LYS B 1 263 ? 3.84345 21.49709 0.88746 1.000 19.78536 358 LYS B C 1
ATOM 5321 O O . LYS B 1 263 ? 2.95414 21.54924 1.73913 1.000 21.56622 358 LYS B O 1
ATOM 5327 N N . GLN B 1 264 ? 3.99614 20.43834 0.08944 1.000 17.77353 359 GLN B N 1
ATOM 5328 C CA . GLN B 1 264 ? 3.03575 19.34788 0.12601 1.000 18.41504 359 GLN B CA 1
ATOM 5329 C C . GLN B 1 264 ? 3.22392 18.40147 1.30936 1.000 23.56254 359 GLN B C 1
ATOM 5330 O O . GLN B 1 264 ? 2.34799 17.56371 1.53769 1.000 27.20392 359 GLN B O 1
ATOM 5336 N N . PHE B 1 265 ? 4.32895 18.49100 2.05266 1.000 18.80233 360 PHE B N 1
ATOM 5337 C CA . PHE B 1 265 ? 4.57585 17.60112 3.18182 1.000 17.09487 360 PHE B CA 1
ATOM 5338 C C . PHE B 1 265 ? 4.28024 18.32876 4.49287 1.000 15.65411 360 PHE B C 1
ATOM 5339 O O . PHE B 1 265 ? 4.04761 19.53728 4.51482 1.000 19.56969 360 PHE B O 1
ATOM 5347 N N . HIS B 1 266 ? 4.25559 17.56747 5.59552 1.000 16.59683 361 HIS B N 1
ATOM 5348 C CA . HIS B 1 266 ? 3.82318 18.10277 6.88844 1.000 17.07082 361 HIS B CA 1
ATOM 5349 C C . HIS B 1 266 ? 4.96055 18.36879 7.86852 1.000 12.79800 361 HIS B C 1
ATOM 5350 O O . HIS B 1 266 ? 4.72354 19.00646 8.89965 1.000 17.13622 361 HIS B O 1
ATOM 5357 N N . LEU B 1 267 ? 6.17239 17.89074 7.59447 1.000 15.16644 362 LEU B N 1
ATOM 5358 C CA . LEU B 1 267 ? 7.33809 18.21800 8.41549 1.000 14.82428 362 LEU B CA 1
ATOM 5359 C C . LEU B 1 267 ? 8.49709 18.48227 7.46688 1.000 11.77039 362 LEU B C 1
ATOM 5360 O O . LEU B 1 267 ? 8.98740 17.54625 6.83140 1.000 13.49044 362 LEU B O 1
ATOM 5365 N N . THR B 1 268 ? 8.92236 19.73718 7.36115 1.000 13.50021 363 THR B N 1
ATOM 5366 C CA . THR B 1 268 ? 9.90450 20.15592 6.37068 1.000 17.88367 363 THR B CA 1
ATOM 5367 C C . THR B 1 268 ? 10.81732 21.21821 6.96601 1.000 11.85041 363 THR B C 1
ATOM 5368 O O . THR B 1 268 ? 10.42950 21.93152 7.90036 1.000 14.17669 363 THR B O 1
ATOM 5372 N N . PRO B 1 269 ? 12.01615 21.38357 6.40956 1.000 14.07596 364 PRO B N 1
ATOM 5373 C CA . PRO B 1 269 ? 12.81629 22.56624 6.71986 1.000 9.55319 364 PRO B CA 1
ATOM 5374 C C . PRO B 1 269 ? 12.32191 23.75205 5.91024 1.000 14.78232 364 PRO B C 1
ATOM 5375 O O . PRO B 1 269 ? 11.70620 23.60122 4.85535 1.000 11.63872 364 PRO B O 1
ATOM 5379 N N . VAL B 1 270 ? 12.59219 24.94794 6.42794 1.000 13.46873 365 VAL B N 1
ATOM 5380 C CA . VAL B 1 270 ? 12.38115 26.18987 5.68305 1.000 13.48876 365 VAL B CA 1
ATOM 5381 C C . VAL B 1 270 ? 13.74700 26.84596 5.55589 1.000 13.18535 365 VAL B C 1
ATOM 5382 O O . VAL B 1 270 ? 14.28190 27.38127 6.53391 1.000 14.05791 365 VAL B O 1
ATOM 5386 N N . MET B 1 271 ? 14.33979 26.75613 4.37906 1.000 9.70207 366 MET B N 1
ATOM 5387 C CA . MET B 1 271 ? 15.71096 27.19605 4.18571 1.000 12.17334 366 MET B CA 1
ATOM 5388 C C . MET B 1 271 ? 15.76522 28.59087 3.57911 1.000 11.85287 366 MET B C 1
ATOM 5389 O O . MET B 1 271 ? 15.01000 28.90955 2.65964 1.000 14.65987 366 MET B O 1
ATOM 5394 N N . SER B 1 272 ? 16.67227 29.41073 4.09447 1.000 11.24092 367 SER B N 1
ATOM 5395 C CA . SER B 1 272 ? 17.06688 30.62250 3.39683 1.000 9.75928 367 SER B CA 1
ATOM 5396 C C . SER B 1 272 ? 17.88802 30.26275 2.16233 1.000 11.80416 367 SER B C 1
ATOM 5397 O O . SER B 1 272 ? 18.30500 29.11711 1.96537 1.000 12.21192 367 SER B O 1
ATOM 5400 N N . GLN B 1 273 ? 18.13625 31.26163 1.32040 1.000 11.00967 368 GLN B N 1
ATOM 5401 C CA . GLN B 1 273 ? 18.97651 31.01128 0.15126 1.000 8.39654 368 GLN B CA 1
ATOM 5402 C C . GLN B 1 273 ? 20.40460 30.65845 0.55991 1.000 9.89177 368 GLN B C 1
ATOM 5403 O O . GLN B 1 273 ? 21.05879 29.84712 -0.10703 1.000 10.68795 368 GLN B O 1
ATOM 5409 N N . GLU B 1 274 ? 20.89922 31.24622 1.65658 1.000 9.43279 369 GLU B N 1
ATOM 5410 C CA . GLU B 1 274 ? 22.22264 30.88632 2.16403 1.000 9.38173 369 GLU B CA 1
ATOM 5411 C C . GLU B 1 274 ? 22.24888 29.44690 2.66413 1.000 9.45046 369 GLU B C 1
ATOM 5412 O O . GLU B 1 274 ? 23.25250 28.74505 2.49580 1.000 8.18907 369 GLU B O 1
ATOM 5418 N N . GLU B 1 275 ? 21.16735 28.99673 3.29684 1.000 8.07997 370 GLU B N 1
ATOM 5419 C CA . GLU B 1 275 ? 21.11058 27.60585 3.73808 1.000 11.04942 370 GLU B CA 1
ATOM 5420 C C . GLU B 1 275 ? 21.04959 26.65063 2.55345 1.000 7.18744 370 GLU B C 1
ATOM 5421 O O . GLU B 1 275 ? 21.59964 25.54919 2.63107 1.000 8.82615 370 GLU B O 1
ATOM 5427 N N . VAL B 1 276 ? 20.38901 27.05220 1.46012 1.000 8.12706 371 VAL B N 1
ATOM 5428 C CA . VAL B 1 276 ? 20.33998 26.21495 0.26125 1.000 8.19513 371 VAL B CA 1
ATOM 5429 C C . VAL B 1 276 ? 21.72248 26.09286 -0.35491 1.000 8.75186 371 VAL B C 1
ATOM 5430 O O . VAL B 1 276 ? 22.14074 24.99922 -0.75493 1.000 12.44095 371 VAL B O 1
ATOM 5434 N N . GLU B 1 277 ? 22.45742 27.20354 -0.44668 1.000 6.07255 372 GLU B N 1
ATOM 5435 C CA . GLU B 1 277 ? 23.84848 27.11119 -0.85753 1.000 9.61539 372 GLU B CA 1
ATOM 5436 C C . GLU B 1 277 ? 24.61710 26.13680 0.03395 1.000 10.48460 372 GLU B C 1
ATOM 5437 O O . GLU B 1 277 ? 25.33260 25.26345 -0.46125 1.000 11.20119 372 GLU B O 1
ATOM 5443 N N . HIS B 1 278 ? 24.46721 26.25451 1.35624 1.000 9.58401 373 HIS B N 1
ATOM 5444 C CA . HIS B 1 278 ? 25.22041 25.36409 2.24053 1.000 7.59376 373 HIS B CA 1
ATOM 5445 C C . HIS B 1 278 ? 24.87716 23.90390 1.98945 1.000 9.45709 373 HIS B C 1
ATOM 5446 O O . HIS B 1 278 ? 25.76670 23.06197 1.82620 1.000 10.86816 373 HIS B O 1
ATOM 5453 N N . TRP B 1 279 ? 23.58809 23.57496 1.99963 1.000 8.64018 374 TRP B N 1
ATOM 5454 C CA . TRP B 1 279 ? 23.20266 22.17715 1.99687 1.000 12.79279 374 TRP B CA 1
ATOM 5455 C C . TRP B 1 279 ? 23.28937 21.53349 0.61840 1.000 11.25726 374 TRP B C 1
ATOM 5456 O O . TRP B 1 279 ? 23.33331 20.30438 0.54463 1.000 10.79665 374 TRP B O 1
ATOM 5467 N N . PHE B 1 280 ? 23.29998 22.30928 -0.47672 1.000 7.91252 375 PHE B N 1
ATOM 5468 C CA . PHE B 1 280 ? 23.25974 21.68511 -1.79954 1.000 10.09577 375 PHE B CA 1
ATOM 5469 C C . PHE B 1 280 ? 24.45729 21.95543 -2.69384 1.000 9.68519 375 PHE B C 1
ATOM 5470 O O . PHE B 1 280 ? 24.70308 21.15296 -3.60250 1.000 9.02905 375 PHE B O 1
ATOM 5478 N N . TYR B 1 281 ? 25.21108 23.02080 -2.47132 1.000 9.59325 376 TYR B N 1
ATOM 5479 C CA . TYR B 1 281 ? 26.30965 23.32795 -3.37541 1.000 12.28825 376 TYR B CA 1
ATOM 5480 C C . TYR B 1 281 ? 27.31734 22.18705 -3.32000 1.000 9.95857 376 TYR B C 1
ATOM 5481 O O . TYR B 1 281 ? 27.74231 21.80106 -2.22714 1.000 9.76728 376 TYR B O 1
ATOM 5490 N N . PRO B 1 282 ? 27.66998 21.57993 -4.45417 1.000 12.96499 377 PRO B N 1
ATOM 5491 C CA . PRO B 1 282 ? 28.41784 20.31857 -4.39916 1.000 10.56920 377 PRO B CA 1
ATOM 5492 C C . PRO B 1 282 ? 29.77918 20.47883 -3.73934 1.000 11.87123 377 PRO B C 1
ATOM 5493 O O . PRO B 1 282 ? 30.50262 21.45568 -3.95954 1.000 12.95585 377 PRO B O 1
ATOM 5497 N N . GLN B 1 283 ? 30.09896 19.49644 -2.90683 1.000 8.71595 378 GLN B N 1
ATOM 5498 C CA . GLN B 1 283 ? 31.40539 19.32456 -2.29278 1.000 13.00121 378 GLN B CA 1
ATOM 5499 C C . GLN B 1 283 ? 31.76937 17.86304 -2.46078 1.000 13.84404 378 GLN B C 1
ATOM 5500 O O . GLN B 1 283 ? 31.02424 16.98985 -2.00708 1.000 12.70108 378 GLN B O 1
ATOM 5506 N N . GLU B 1 284 ? 32.90109 17.59952 -3.10826 1.000 11.65026 379 GLU B N 1
ATOM 5507 C CA . GLU B 1 284 ? 33.25446 16.22301 -3.43936 1.000 17.20834 379 GLU B CA 1
ATOM 5508 C C . GLU B 1 284 ? 33.36273 15.37272 -2.17728 1.000 12.98529 379 GLU B C 1
ATOM 5509 O O . GLU B 1 284 ? 33.94883 15.79450 -1.17323 1.000 14.27028 379 GLU B O 1
ATOM 5515 N N . ASN B 1 285 ? 32.74885 14.19155 -2.22455 1.000 13.68488 380 ASN B N 1
ATOM 5516 C CA . ASN B 1 285 ? 32.74512 13.21371 -1.14268 1.000 18.55417 380 ASN B CA 1
ATOM 5517 C C . ASN B 1 285 ? 31.96258 13.69186 0.07281 1.000 18.06512 380 ASN B C 1
ATOM 5518 O O . ASN B 1 285 ? 32.15809 13.18482 1.18604 1.000 12.93220 380 ASN B O 1
ATOM 5523 N N . ILE B 1 286 ? 31.06177 14.65037 -0.12950 1.000 14.45761 381 ILE B N 1
ATOM 5524 C CA . ILE B 1 286 ? 30.17846 15.12840 0.92250 1.000 10.24438 381 ILE B CA 1
ATOM 5525 C C . ILE B 1 286 ? 28.74992 15.22433 0.40574 1.000 10.27801 381 ILE B C 1
ATOM 5526 O O . ILE B 1 286 ? 27.85607 14.52854 0.89780 1.000 11.20902 381 ILE B O 1
ATOM 5531 N N . ILE B 1 287 ? 28.52178 16.09662 -0.57793 1.000 9.22941 382 ILE B N 1
ATOM 5532 C CA . ILE B 1 287 ? 27.17649 16.36557 -1.06730 1.000 10.84607 382 ILE B CA 1
ATOM 5533 C C . ILE B 1 287 ? 27.23900 16.53623 -2.57975 1.000 11.50704 382 ILE B C 1
ATOM 5534 O O . ILE B 1 287 ? 28.10405 17.24660 -3.10183 1.000 12.68890 382 ILE B O 1
ATOM 5539 N N . ASP B 1 288 ? 26.36198 15.83519 -3.28574 1.000 11.80455 383 ASP B N 1
ATOM 5540 C CA . ASP B 1 288 ? 26.23701 15.95727 -4.72776 1.000 12.41926 383 ASP B CA 1
ATOM 5541 C C . ASP B 1 288 ? 24.84861 16.46828 -5.04392 1.000 11.04995 383 ASP B C 1
ATOM 5542 O O . ASP B 1 288 ? 23.86959 15.97048 -4.48578 1.000 11.15396 383 ASP B O 1
ATOM 5547 N N . THR B 1 289 ? 24.77408 17.47083 -5.92149 1.000 10.62313 384 THR B N 1
ATOM 5548 C CA . THR B 1 289 ? 23.50627 17.99971 -6.41124 1.000 9.91857 384 THR B CA 1
ATOM 5549 C C . THR B 1 289 ? 23.61215 18.18357 -7.91800 1.000 9.93053 384 THR B C 1
ATOM 5550 O O . THR B 1 289 ? 24.53689 18.84337 -8.39863 1.000 14.38284 384 THR B O 1
ATOM 5554 N N . PHE B 1 290 ? 22.67738 17.59864 -8.66031 1.000 9.36695 385 PHE B N 1
ATOM 5555 C CA . PHE B 1 290 ? 22.62700 17.75332 -10.10795 1.000 12.51976 385 PHE B CA 1
ATOM 5556 C C . PHE B 1 290 ? 21.30854 18.40884 -10.48445 1.000 11.11112 385 PHE B C 1
ATOM 5557 O O . PHE B 1 290 ? 20.25176 18.00066 -9.99212 1.000 11.05548 385 PHE B O 1
ATOM 5565 N N . VAL B 1 291 ? 21.36879 19.41901 -11.35262 1.000 9.69766 386 VAL B N 1
ATOM 5566 C CA . VAL B 1 291 ? 20.17105 20.09847 -11.82349 1.000 8.70860 386 VAL B CA 1
ATOM 5567 C C . VAL B 1 291 ? 19.89110 19.68049 -13.26344 1.000 13.94783 386 VAL B C 1
ATOM 5568 O O . VAL B 1 291 ? 20.78397 19.26103 -14.00086 1.000 13.92542 386 VAL B O 1
ATOM 5572 N N . VAL B 1 292 ? 18.62552 19.80338 -13.66211 1.000 12.04024 387 VAL B N 1
ATOM 5573 C CA . VAL B 1 292 ? 18.20185 19.61245 -15.04979 1.000 13.24637 387 VAL B CA 1
ATOM 5574 C C . VAL B 1 292 ? 17.97597 20.99111 -15.65783 1.000 13.47526 387 VAL B C 1
ATOM 5575 O O . VAL B 1 292 ? 17.04587 21.70076 -15.26450 1.000 14.77916 387 VAL B O 1
ATOM 5579 N N . GLU B 1 293 ? 18.82700 21.38200 -16.60828 1.000 11.42100 388 GLU B N 1
ATOM 5580 C CA . GLU B 1 293 ? 18.66568 22.63491 -17.34284 1.000 15.54690 388 GLU B CA 1
ATOM 5581 C C . GLU B 1 293 ? 18.09673 22.30036 -18.71825 1.000 19.24158 388 GLU B C 1
ATOM 5582 O O . GLU B 1 293 ? 18.76459 21.64309 -19.52690 1.000 16.72202 388 GLU B O 1
ATOM 5588 N N . ASN B 1 294 ? 16.87067 22.74401 -18.98752 1.000 13.23140 389 ASN B N 1
ATOM 5589 C CA . ASN B 1 294 ? 16.17309 22.30427 -20.19535 1.000 17.52320 389 ASN B CA 1
ATOM 5590 C C . ASN B 1 294 ? 16.68323 23.06099 -21.42649 1.000 16.02022 389 ASN B C 1
ATOM 5591 O O . ASN B 1 294 ? 17.66337 23.80841 -21.36706 1.000 13.50608 389 ASN B O 1
ATOM 5596 N N . ALA B 1 295 ? 15.99884 22.87233 -22.56489 1.000 16.46424 390 ALA B N 1
ATOM 5597 C CA . ALA B 1 295 ? 16.38642 23.47576 -23.83385 1.000 11.83028 390 ALA B CA 1
ATOM 5598 C C . ALA B 1 295 ? 16.17681 24.98362 -23.87288 1.000 17.12183 390 ALA B C 1
ATOM 5599 O O . ALA B 1 295 ? 16.69112 25.63736 -24.79108 1.000 15.24545 390 ALA B O 1
ATOM 5601 N N . ASN B 1 296 ? 15.43126 25.54597 -22.92176 1.000 14.01790 391 ASN B N 1
ATOM 5602 C CA . ASN B 1 296 ? 15.28032 26.98985 -22.79657 1.000 19.14370 391 ASN B CA 1
ATOM 5603 C C . ASN B 1 296 ? 16.26341 27.58352 -21.79676 1.000 17.70955 391 ASN B C 1
ATOM 5604 O O . ASN B 1 296 ? 16.26315 28.79793 -21.59101 1.000 16.48807 391 ASN B O 1
ATOM 5609 N N . GLY B 1 297 ? 17.11434 26.76324 -21.18981 1.000 11.75495 392 GLY B N 1
ATOM 5610 C CA . GLY B 1 297 ? 18.03271 27.25764 -20.18697 1.000 15.28670 392 GLY B CA 1
ATOM 5611 C C . GLY B 1 297 ? 17.45321 27.34573 -18.79297 1.000 14.30391 392 GLY B C 1
ATOM 5612 O O . GLY B 1 297 ? 18.10300 27.90300 -17.89999 1.000 15.41553 392 GLY B O 1
ATOM 5613 N N A GLU B 1 298 ? 16.24638 26.82486 -18.58203 0.500 16.70635 393 GLU B N 1
ATOM 5614 N N B GLU B 1 298 ? 16.26060 26.81176 -18.57043 0.500 16.69837 393 GLU B N 1
ATOM 5615 C CA A GLU B 1 298 ? 15.58531 26.87581 -17.28500 0.500 17.28019 393 GLU B CA 1
ATOM 5616 C CA B GLU B 1 298 ? 15.60789 26.90579 -17.27460 0.500 17.27632 393 GLU B CA 1
ATOM 5617 C C A GLU B 1 298 ? 15.88882 25.61434 -16.48799 0.500 14.17988 393 GLU B C 1
ATOM 5618 C C B GLU B 1 298 ? 15.83254 25.62567 -16.47809 0.500 14.19825 393 GLU B C 1
ATOM 5619 O O A GLU B 1 298 ? 15.89769 24.50773 -17.03358 0.500 12.64793 393 GLU B O 1
ATOM 5620 O O B GLU B 1 298 ? 15.75396 24.51971 -17.02038 0.500 12.66969 393 GLU B O 1
ATOM 5631 N N . VAL B 1 299 ? 16.13522 25.78717 -15.19406 1.000 11.95962 394 VAL B N 1
ATOM 5632 C CA . VAL B 1 299 ? 16.34238 24.66049 -14.28970 1.000 12.92759 394 VAL B CA 1
ATOM 5633 C C . VAL B 1 299 ? 14.98413 24.21749 -13.76265 1.000 11.66457 394 VAL B C 1
ATOM 5634 O O . VAL B 1 299 ? 14.26549 24.99709 -13.12893 1.000 14.29575 394 VAL B O 1
ATOM 5638 N N . THR B 1 300 ? 14.62507 22.96520 -14.02934 1.000 11.06299 395 THR B N 1
ATOM 5639 C CA . THR B 1 300 ? 13.29153 22.47716 -13.73463 1.000 13.37913 395 THR B CA 1
ATOM 5640 C C . THR B 1 300 ? 13.24918 21.37195 -12.69411 1.000 12.78216 395 THR B C 1
ATOM 5641 O O . THR B 1 300 ? 12.16767 21.08577 -12.17326 1.000 12.32554 395 THR B O 1
ATOM 5645 N N . ASP B 1 301 ? 14.37502 20.72762 -12.40255 1.000 13.75059 396 ASP B N 1
ATOM 5646 C CA . ASP B 1 301 ? 14.41845 19.61752 -11.46156 1.000 13.42183 396 ASP B CA 1
ATOM 5647 C C . ASP B 1 301 ? 15.80055 19.60336 -10.83345 1.000 11.83860 396 ASP B C 1
ATOM 5648 O O . ASP B 1 301 ? 16.74837 20.18942 -11.36701 1.000 12.01367 396 ASP B O 1
ATOM 5653 N N . PHE B 1 302 ? 15.91969 18.90321 -9.70704 1.000 14.43537 397 PHE B N 1
ATOM 5654 C CA . PHE B 1 302 ? 17.25431 18.58630 -9.22126 1.000 11.36622 397 PHE B CA 1
ATOM 5655 C C . PHE B 1 302 ? 17.20410 17.34358 -8.34340 1.000 12.58596 397 PHE B C 1
ATOM 5656 O O . PHE B 1 302 ? 16.16586 17.00458 -7.76888 1.000 11.77654 397 PHE B O 1
ATOM 5664 N N . LEU B 1 303 ? 18.33831 16.65447 -8.28307 1.000 9.94824 398 LEU B N 1
ATOM 5665 C CA . LEU B 1 303 ? 18.53202 15.51352 -7.40576 1.000 10.34261 398 LEU B CA 1
ATOM 5666 C C . LEU B 1 303 ? 19.75246 15.78228 -6.54183 1.000 8.96024 398 LEU B C 1
ATOM 5667 O O . LEU B 1 303 ? 20.66157 16.50576 -6.95303 1.000 9.83640 398 LEU B O 1
ATOM 5672 N N . SER B 1 304 ? 19.77250 15.19288 -5.34436 1.000 7.19903 399 SER B N 1
ATOM 5673 C CA . SER B 1 304 ? 20.91981 15.33672 -4.45998 1.000 9.01916 399 SER B CA 1
ATOM 5674 C C . SER B 1 304 ? 21.04571 14.10580 -3.57441 1.000 11.26330 399 SER B C 1
ATOM 5675 O O . SER B 1 304 ? 20.05990 13.42444 -3.27215 1.000 11.83179 399 SER B O 1
ATOM 5678 N N . PHE B 1 305 ? 22.28488 13.81098 -3.19318 1.000 10.78335 400 PHE B N 1
ATOM 5679 C CA . PHE B 1 305 ? 22.56920 12.71092 -2.28281 1.000 11.35063 400 PHE B CA 1
ATOM 5680 C C . PHE B 1 305 ? 23.86932 13.01849 -1.55362 1.000 12.07225 400 PHE B C 1
ATOM 5681 O O . PHE B 1 305 ? 24.77767 13.62923 -2.12955 1.000 12.71663 400 PHE B O 1
ATOM 5689 N N . TYR B 1 306 ? 23.95029 12.63671 -0.28222 1.000 8.74159 401 TYR B N 1
ATOM 5690 C CA . TYR B 1 306 ? 25.17672 12.87621 0.45672 1.000 9.90318 401 TYR B CA 1
ATOM 5691 C C . TYR B 1 306 ? 25.97427 11.58924 0.63953 1.000 11.59412 401 TYR B C 1
ATOM 5692 O O . TYR B 1 306 ? 25.45951 10.47757 0.49014 1.000 13.23830 401 TYR B O 1
ATOM 5701 N N . THR B 1 307 ? 27.25617 11.77365 0.93888 1.000 10.24882 402 THR B N 1
ATOM 5702 C CA . THR B 1 307 ? 28.23621 10.69429 1.02830 1.000 13.10928 402 THR B CA 1
ATOM 5703 C C . THR B 1 307 ? 28.44338 10.32813 2.48965 1.000 12.04617 402 THR B C 1
ATOM 5704 O O . THR B 1 307 ? 28.89123 11.16228 3.27515 1.000 11.34735 402 THR B O 1
ATOM 5708 N N . LEU B 1 308 ? 28.15474 9.08110 2.85032 1.000 11.99350 403 LEU B N 1
ATOM 5709 C CA . LEU B 1 308 ? 28.35305 8.62216 4.22544 1.000 11.93952 403 LEU B CA 1
ATOM 5710 C C . LEU B 1 308 ? 28.87989 7.19594 4.18562 1.000 12.95245 403 LEU B C 1
ATOM 5711 O O . LEU B 1 308 ? 28.10632 6.23436 4.11108 1.000 13.59969 403 LEU B O 1
ATOM 5716 N N . PRO B 1 309 ? 30.19096 7.02147 4.21820 1.000 12.34574 404 PRO B N 1
ATOM 5717 C CA . PRO B 1 309 ? 30.75888 5.67117 4.20483 1.000 14.76906 404 PRO B CA 1
ATOM 5718 C C . PRO B 1 309 ? 30.66585 5.04248 5.58595 1.000 18.29854 404 PRO B C 1
ATOM 5719 O O . PRO B 1 309 ? 30.32744 5.68875 6.57591 1.000 13.68925 404 PRO B O 1
ATOM 5723 N N . SER B 1 310 ? 30.98452 3.75173 5.63759 1.000 17.12533 405 SER B N 1
ATOM 5724 C CA . SER B 1 310 ? 30.97727 3.03070 6.89625 1.000 17.89439 405 SER B CA 1
ATOM 5725 C C . SER B 1 310 ? 32.20546 2.14801 6.99288 1.000 17.63794 405 SER B C 1
ATOM 5726 O O . SER B 1 310 ? 32.77135 1.72480 5.98265 1.000 17.20029 405 SER B O 1
ATOM 5729 N N . THR B 1 311 ? 32.61767 1.90653 8.22966 1.000 15.37802 406 THR B N 1
ATOM 5730 C CA . THR B 1 311 ? 33.66133 0.94675 8.53620 1.000 18.36704 406 THR B CA 1
ATOM 5731 C C . THR B 1 311 ? 33.06632 -0.45700 8.53314 1.000 18.87311 406 THR B C 1
ATOM 5732 O O . THR B 1 311 ? 31.96618 -0.67413 9.04539 1.000 20.40487 406 THR B O 1
ATOM 5736 N N . ILE B 1 312 ? 33.78287 -1.40678 7.93855 1.000 15.52760 407 ILE B N 1
ATOM 5737 C CA . ILE B 1 312 ? 33.41303 -2.81721 8.00781 1.000 14.19552 407 ILE B CA 1
ATOM 5738 C C . ILE B 1 312 ? 34.27594 -3.44936 9.09250 1.000 15.21944 407 ILE B C 1
ATOM 5739 O O . ILE B 1 312 ? 35.48870 -3.59649 8.91714 1.000 22.09011 407 ILE B O 1
ATOM 5744 N N . MET B 1 313 ? 33.67834 -3.80146 10.22503 1.000 17.08813 408 MET B N 1
ATOM 5745 C CA . MET B 1 313 ? 34.48445 -4.25614 11.35417 1.000 17.85537 408 MET B CA 1
ATOM 5746 C C . MET B 1 313 ? 34.96849 -5.68632 11.16269 1.000 20.67307 408 MET B C 1
ATOM 5747 O O . MET B 1 313 ? 34.28807 -6.52697 10.56587 1.000 19.57843 408 MET B O 1
ATOM 5752 N N . ASN B 1 314 ? 36.17171 -5.94438 11.66561 1.000 25.25600 409 ASN B N 1
ATOM 5753 C CA . ASN B 1 314 ? 36.70323 -7.29731 11.76968 1.000 29.43967 409 ASN B CA 1
ATOM 5754 C C . ASN B 1 314 ? 36.81773 -7.98047 10.41481 1.000 27.72594 409 ASN B C 1
ATOM 5755 O O . ASN B 1 314 ? 36.69188 -9.19855 10.32403 1.000 33.76947 409 ASN B O 1
ATOM 5760 N N . HIS B 1 315 ? 37.03742 -7.22408 9.33976 1.000 24.20899 410 HIS B N 1
ATOM 5761 C CA . HIS B 1 315 ? 37.12889 -7.89498 8.05616 1.000 23.70997 410 HIS B CA 1
ATOM 5762 C C . HIS B 1 315 ? 38.53154 -7.77019 7.49075 1.000 22.14967 410 HIS B C 1
ATOM 5763 O O . HIS B 1 315 ? 39.06399 -6.65593 7.38518 1.000 24.75061 410 HIS B O 1
ATOM 5770 N N . PRO B 1 316 ? 39.14693 -8.89308 7.10941 1.000 21.11087 411 PRO B N 1
ATOM 5771 C CA . PRO B 1 316 ? 40.55889 -8.85106 6.68849 1.000 25.18579 411 PRO B CA 1
ATOM 5772 C C . PRO B 1 316 ? 40.82058 -8.05530 5.42293 1.000 22.89012 411 PRO B C 1
ATOM 5773 O O . PRO B 1 316 ? 41.88515 -7.43088 5.30914 1.000 17.97258 411 PRO B O 1
ATOM 5777 N N . THR B 1 317 ? 39.91029 -8.08611 4.44722 1.000 22.57401 412 THR B N 1
ATOM 5778 C CA . THR B 1 317 ? 40.17251 -7.48530 3.14333 1.000 29.54767 412 THR B CA 1
ATOM 5779 C C . THR B 1 317 ? 39.39601 -6.19915 2.89522 1.000 30.20865 412 THR B C 1
ATOM 5780 O O . THR B 1 317 ? 39.99613 -5.18370 2.53307 1.000 35.41380 412 THR B O 1
ATOM 5784 N N . HIS B 1 318 ? 38.07557 -6.20898 3.06099 1.000 20.89026 413 HIS B N 1
ATOM 5785 C CA . HIS B 1 318 ? 37.25298 -5.03042 2.79668 1.000 24.98622 413 HIS B CA 1
ATOM 5786 C C . HIS B 1 318 ? 37.08195 -4.23290 4.08342 1.000 18.50254 413 HIS B C 1
ATOM 5787 O O . HIS B 1 318 ? 36.54190 -4.74522 5.06865 1.000 19.52399 413 HIS B O 1
ATOM 5794 N N . LYS B 1 319 ? 37.54004 -2.98652 4.07305 1.000 16.94812 414 LYS B N 1
ATOM 5795 C CA . LYS B 1 319 ? 37.56425 -2.17780 5.28204 1.000 20.14068 414 LYS B CA 1
ATOM 5796 C C . LYS B 1 319 ? 36.44457 -1.14735 5.34520 1.000 19.54376 414 LYS B C 1
ATOM 5797 O O . LYS B 1 319 ? 36.15223 -0.63565 6.43408 1.000 14.23399 414 LYS B O 1
ATOM 5803 N N . SER B 1 320 ? 35.82070 -0.82856 4.21568 1.000 20.13201 415 SER B N 1
ATOM 5804 C CA . SER B 1 320 ? 34.88836 0.28289 4.16806 1.000 21.79505 415 SER B CA 1
ATOM 5805 C C . SER B 1 320 ? 33.81906 0.01789 3.12218 1.000 28.54751 415 SER B C 1
ATOM 5806 O O . SER B 1 320 ? 34.05037 -0.66909 2.12347 1.000 21.59172 415 SER B O 1
ATOM 5809 N N . LEU B 1 321 ? 32.64184 0.57565 3.37760 1.000 16.79937 416 LEU B N 1
ATOM 5810 C CA . LEU B 1 321 ? 31.50083 0.51932 2.47947 1.000 21.39174 416 LEU B CA 1
ATOM 5811 C C . LEU B 1 321 ? 31.13020 1.95606 2.13321 1.000 22.15150 416 LEU B C 1
ATOM 5812 O O . LEU B 1 321 ? 30.87180 2.76260 3.03554 1.000 18.83352 416 LEU B O 1
ATOM 5817 N N . LYS B 1 322 ? 31.14628 2.28895 0.84320 1.000 18.94904 417 LYS B N 1
ATOM 5818 C CA . LYS B 1 322 ? 30.79894 3.63708 0.39881 1.000 20.31835 417 LYS B CA 1
ATOM 5819 C C . LYS B 1 322 ? 29.30760 3.69352 0.08074 1.000 18.81144 417 LYS B C 1
ATOM 5820 O O . LYS B 1 322 ? 28.83566 3.00259 -0.82673 1.000 25.67796 417 LYS B O 1
ATOM 5826 N N . ALA B 1 323 ? 28.56201 4.50241 0.83095 1.000 13.99471 418 ALA B N 1
ATOM 5827 C CA . ALA B 1 323 ? 27.11574 4.58781 0.68214 1.000 12.47162 418 ALA B CA 1
ATOM 5828 C C . ALA B 1 323 ? 26.70866 6.01081 0.32006 1.000 20.03455 418 ALA B C 1
ATOM 5829 O O . ALA B 1 323 ? 27.22365 6.97770 0.89323 1.000 14.42998 418 ALA B O 1
ATOM 5831 N N . ALA B 1 324 ? 25.79175 6.13156 -0.64026 1.000 14.31485 419 ALA B N 1
ATOM 5832 C CA . ALA B 1 324 ? 25.13994 7.39843 -0.95518 1.000 13.01384 419 ALA B CA 1
ATOM 5833 C C . ALA B 1 324 ? 23.77200 7.41571 -0.29060 1.000 16.52151 419 ALA B C 1
ATOM 5834 O O . ALA B 1 324 ? 23.08527 6.39109 -0.25166 1.000 15.43455 419 ALA B O 1
ATOM 5836 N N . TYR B 1 325 ? 23.38599 8.57204 0.24947 1.000 10.13389 420 TYR B N 1
ATOM 5837 C CA . TYR B 1 325 ? 22.09688 8.73801 0.91035 1.000 10.25623 420 TYR B CA 1
ATOM 5838 C C . TYR B 1 325 ? 21.27159 9.76785 0.15859 1.000 17.88573 420 TYR B C 1
ATOM 5839 O O . TYR B 1 325 ? 21.67662 10.93368 0.05374 1.000 13.01737 420 TYR B O 1
ATOM 5848 N N . SER B 1 326 ? 20.10506 9.34427 -0.32549 1.000 12.37383 421 SER B N 1
ATOM 5849 C CA . SER B 1 326 ? 19.16397 10.26437 -0.95071 1.000 14.50828 421 SER B CA 1
ATOM 5850 C C . SER B 1 326 ? 18.88069 11.45001 -0.03083 1.000 11.49600 421 SER B C 1
ATOM 5851 O O . SER B 1 326 ? 18.62158 11.28125 1.16369 1.000 10.00738 421 SER B O 1
ATOM 5854 N N . PHE B 1 327 ? 18.93999 12.66189 -0.59790 1.000 12.88601 422 PHE B N 1
ATOM 5855 C CA . PHE B 1 327 ? 18.83499 13.87423 0.19920 1.000 9.21505 422 PHE B CA 1
ATOM 5856 C C . PHE B 1 327 ? 17.51179 14.51936 -0.17217 1.000 12.37420 422 PHE B C 1
ATOM 5857 O O . PHE B 1 327 ? 16.44721 14.04575 0.27978 1.000 12.34534 422 PHE B O 1
ATOM 5865 N N . TYR B 1 328 ? 17.49307 15.56182 -1.00375 1.000 10.64316 423 TYR B N 1
ATOM 5866 C CA . TYR B 1 328 ? 16.24199 16.13146 -1.48544 1.000 10.04630 423 TYR B CA 1
ATOM 5867 C C . TYR B 1 328 ? 16.19692 16.04186 -3.00607 1.000 13.90083 423 TYR B C 1
ATOM 5868 O O . TYR B 1 328 ? 17.16147 16.40225 -3.68948 1.000 12.06371 423 TYR B O 1
ATOM 5877 N N . ASN B 1 329 ? 15.06994 15.56689 -3.52842 1.000 11.91528 424 ASN B N 1
ATOM 5878 C CA . ASN B 1 329 ? 14.87957 15.36872 -4.95870 1.000 13.77103 424 ASN B CA 1
ATOM 5879 C C . ASN B 1 329 ? 13.60498 16.08194 -5.36256 1.000 15.24994 424 ASN B C 1
ATOM 5880 O O . ASN B 1 329 ? 12.52544 15.77063 -4.84739 1.000 18.21680 424 ASN B O 1
ATOM 5885 N N . VAL B 1 330 ? 13.73129 17.05736 -6.25256 1.000 13.60551 425 VAL B N 1
ATOM 5886 C CA . VAL B 1 330 ? 12.61247 17.90740 -6.62752 1.000 13.92397 425 VAL B CA 1
ATOM 5887 C C . VAL B 1 330 ? 12.36887 17.73599 -8.11642 1.000 14.71027 425 VAL B C 1
ATOM 5888 O O . VAL B 1 330 ? 13.28300 17.93203 -8.92758 1.000 14.20717 425 VAL B O 1
ATOM 5892 N N . HIS B 1 331 ? 11.13811 17.37925 -8.47591 1.000 14.97704 426 HIS B N 1
ATOM 5893 C CA . HIS B 1 331 ? 10.75002 17.20893 -9.86771 1.000 18.32296 426 HIS B CA 1
ATOM 5894 C C . HIS B 1 331 ? 9.60179 18.15521 -10.18563 1.000 20.47462 426 HIS B C 1
ATOM 5895 O O . HIS B 1 331 ? 8.65731 18.27409 -9.39634 1.000 16.75404 426 HIS B O 1
ATOM 5902 N N . THR B 1 332 ? 9.70959 18.86660 -11.31578 1.000 18.23554 427 THR B N 1
ATOM 5903 C CA . THR B 1 332 ? 8.57781 19.58880 -11.89205 1.000 16.50361 427 THR B CA 1
ATOM 5904 C C . THR B 1 332 ? 8.35100 19.29616 -13.37081 1.000 21.25576 427 THR B C 1
ATOM 5905 O O . THR B 1 332 ? 7.23615 19.52298 -13.84975 1.000 24.36061 427 THR B O 1
ATOM 5909 N N . GLN B 1 333 ? 9.35164 18.81354 -14.10864 1.000 20.42059 428 GLN B N 1
ATOM 5910 C CA . GLN B 1 333 ? 9.16975 18.49870 -15.52498 1.000 20.41069 428 GLN B CA 1
ATOM 5911 C C . GLN B 1 333 ? 9.70870 17.11357 -15.84891 1.000 23.64245 428 GLN B C 1
ATOM 5912 O O . GLN B 1 333 ? 9.22574 16.45481 -16.77401 1.000 24.07593 428 GLN B O 1
ATOM 5918 N N . THR B 1 334 ? 10.71293 16.66604 -15.10433 1.000 18.93181 429 THR B N 1
ATOM 5919 C CA . THR B 1 334 ? 11.26562 15.32573 -15.26256 1.000 20.17364 429 THR B CA 1
ATOM 5920 C C . THR B 1 334 ? 10.57042 14.37456 -14.30062 1.000 23.39056 429 THR B C 1
ATOM 5921 O O . THR B 1 334 ? 10.35587 14.72961 -13.13678 1.000 24.16145 429 THR B O 1
ATOM 5925 N N . PRO B 1 335 ? 10.17883 13.17525 -14.73926 1.000 21.48340 430 PRO B N 1
ATOM 5926 C CA . PRO B 1 335 ? 9.54822 12.24135 -13.80445 1.000 26.01870 430 PRO B CA 1
ATOM 5927 C C . PRO B 1 335 ? 10.52545 11.86619 -12.70465 1.000 21.63921 430 PRO B C 1
ATOM 5928 O O . PRO B 1 335 ? 11.71977 11.68118 -12.94874 1.000 17.42987 430 PRO B O 1
ATOM 5932 N N . LEU B 1 336 ? 9.99531 11.75624 -11.48732 1.000 19.97847 431 LEU B N 1
ATOM 5933 C CA . LEU B 1 336 ? 10.82136 11.39264 -10.34250 1.000 18.18080 431 LEU B CA 1
ATOM 5934 C C . LEU B 1 336 ? 11.53574 10.07343 -10.58326 1.000 15.46008 431 LEU B C 1
ATOM 5935 O O . LEU B 1 336 ? 12.70560 9.91867 -10.22363 1.000 16.99878 431 LEU B O 1
ATOM 5940 N N . LEU B 1 337 ? 10.85423 9.12215 -11.22539 1.000 23.02479 432 LEU B N 1
ATOM 5941 C CA . LEU B 1 337 ? 11.46648 7.83843 -11.54979 1.000 18.59787 432 LEU B CA 1
ATOM 5942 C C . LEU B 1 337 ? 12.73722 8.02290 -12.37497 1.000 19.98370 432 LEU B C 1
ATOM 5943 O O . LEU B 1 337 ? 13.77694 7.41596 -12.08696 1.000 20.53906 432 LEU B O 1
ATOM 5948 N N . ASP B 1 338 ? 12.67049 8.86246 -13.40939 1.000 19.53521 433 ASP B N 1
ATOM 5949 C CA . ASP B 1 338 ? 13.84423 9.12624 -14.23588 1.000 16.81079 433 ASP B CA 1
ATOM 5950 C C . ASP B 1 338 ? 14.93832 9.83416 -13.44807 1.000 15.87572 433 ASP B C 1
ATOM 5951 O O . ASP B 1 338 ? 16.12315 9.52781 -13.61703 1.000 15.39681 433 ASP B O 1
ATOM 5956 N N . LEU B 1 339 ? 14.56460 10.81759 -12.62281 1.000 20.02562 434 LEU B N 1
ATOM 5957 C CA . LEU B 1 339 ? 15.54843 11.49999 -11.78727 1.000 18.11955 434 LEU B CA 1
ATOM 5958 C C . LEU B 1 339 ? 16.30930 10.50937 -10.92533 1.000 15.05530 434 LEU B C 1
ATOM 5959 O O . LEU B 1 339 ? 17.54380 10.54152 -10.85440 1.000 15.39533 434 LEU B O 1
ATOM 5964 N N . MET B 1 340 ? 15.58102 9.62994 -10.24436 1.000 14.54308 435 MET B N 1
ATOM 5965 C CA . MET B 1 340 ? 16.23499 8.72541 -9.31463 1.000 12.26916 435 MET B CA 1
ATOM 5966 C C . MET B 1 340 ? 17.05267 7.67762 -10.04794 1.000 14.51219 435 MET B C 1
ATOM 5967 O O . MET B 1 340 ? 18.11540 7.27056 -9.55870 1.000 14.27553 435 MET B O 1
ATOM 5972 N N . SER B 1 341 ? 16.59927 7.26052 -11.23710 1.000 15.69589 436 SER B N 1
ATOM 5973 C CA . SER B 1 341 ? 17.40686 6.36981 -12.05875 1.000 13.18221 436 SER B CA 1
ATOM 5974 C C . SER B 1 341 ? 18.73588 7.01808 -12.42483 1.000 12.98140 436 SER B C 1
ATOM 5975 O O . SER B 1 341 ? 19.79126 6.37220 -12.37329 1.000 14.55156 436 SER B O 1
ATOM 5978 N N . ASP B 1 342 ? 18.71440 8.30840 -12.75898 1.000 13.40498 437 ASP B N 1
ATOM 5979 C CA . ASP B 1 342 ? 19.96570 9.00340 -13.03787 1.000 15.54548 437 ASP B CA 1
ATOM 5980 C C . ASP B 1 342 ? 20.81670 9.16936 -11.78568 1.000 11.31256 437 ASP B C 1
ATOM 5981 O O . ASP B 1 342 ? 22.04821 9.11215 -11.86582 1.000 15.06287 437 ASP B O 1
ATOM 5986 N N . ALA B 1 343 ? 20.18603 9.34648 -10.62937 1.000 14.34830 438 ALA B N 1
ATOM 5987 C CA . ALA B 1 343 ? 20.93544 9.39580 -9.37465 1.000 16.80895 438 ALA B CA 1
ATOM 5988 C C . ALA B 1 343 ? 21.68890 8.09076 -9.12557 1.000 17.82728 438 ALA B C 1
ATOM 5989 O O . ALA B 1 343 ? 22.85400 8.10558 -8.70669 1.000 13.71562 438 ALA B O 1
ATOM 5991 N N . LEU B 1 344 ? 21.03996 6.94975 -9.37778 1.000 16.96148 439 LEU B N 1
ATOM 5992 C CA . LEU B 1 344 ? 21.71980 5.66399 -9.23808 1.000 12.30140 439 LEU B CA 1
ATOM 5993 C C . LEU B 1 344 ? 22.90654 5.57127 -10.17961 1.000 13.65818 439 LEU B C 1
ATOM 5994 O O . LEU B 1 344 ? 24.00063 5.15660 -9.77744 1.000 16.50201 439 LEU B O 1
ATOM 5999 N N . VAL B 1 345 ? 22.70403 5.94881 -11.44712 1.000 15.24497 440 VAL B N 1
ATOM 6000 C CA . VAL B 1 345 ? 23.79038 5.92785 -12.42276 1.000 12.85649 440 VAL B CA 1
ATOM 6001 C C . VAL B 1 345 ? 24.94206 6.81273 -11.96314 1.000 16.50415 440 VAL B C 1
ATOM 6002 O O . VAL B 1 345 ? 26.11162 6.41883 -12.04063 1.000 17.23314 440 VAL B O 1
ATOM 6006 N N . LEU B 1 346 ? 24.62945 8.01426 -11.45779 1.000 12.83058 441 LEU B N 1
ATOM 6007 C CA . LEU B 1 346 ? 25.67105 8.92427 -10.99116 1.000 16.84610 441 LEU B CA 1
ATOM 6008 C C . LEU B 1 346 ? 26.40133 8.36022 -9.77818 1.000 15.03021 441 LEU B C 1
ATOM 6009 O O . LEU B 1 346 ? 27.63264 8.43449 -9.70016 1.000 15.67827 441 LEU B O 1
ATOM 6014 N N . ALA B 1 347 ? 25.66531 7.79578 -8.82360 1.000 13.74649 442 ALA B N 1
ATOM 6015 C CA . ALA B 1 347 ? 26.31478 7.18865 -7.66398 1.000 17.75520 442 ALA B CA 1
ATOM 6016 C C . ALA B 1 347 ? 27.22595 6.04111 -8.08761 1.000 15.34252 442 ALA B C 1
ATOM 6017 O O . ALA B 1 347 ? 28.36064 5.92319 -7.61292 1.000 16.21430 442 ALA B O 1
ATOM 6019 N N . LYS B 1 348 ? 26.74355 5.17940 -8.98092 1.000 16.51109 443 LYS B N 1
ATOM 6020 C CA . LYS B 1 348 ? 27.59564 4.11713 -9.50433 1.000 18.21175 443 LYS B CA 1
ATOM 6021 C C . LYS B 1 348 ? 28.87143 4.69200 -10.11600 1.000 18.61310 443 LYS B C 1
ATOM 6022 O O . LYS B 1 348 ? 29.97740 4.21871 -9.83189 1.000 19.55020 443 LYS B O 1
ATOM 6028 N N . MET B 1 349 ? 28.73723 5.74284 -10.93289 1.000 13.19374 444 MET B N 1
ATOM 6029 C CA . MET B 1 349 ? 29.90118 6.32793 -11.59918 1.000 16.73869 444 MET B CA 1
ATOM 6030 C C . MET B 1 349 ? 30.91566 6.86045 -10.60009 1.000 19.14148 444 MET B C 1
ATOM 6031 O O . MET B 1 349 ? 32.12356 6.81384 -10.85274 1.000 21.39804 444 MET B O 1
ATOM 6036 N N . LYS B 1 350 ? 30.44417 7.39941 -9.47763 1.000 19.25477 445 LYS B N 1
ATOM 6037 C CA . LYS B 1 350 ? 31.30435 7.99093 -8.46005 1.000 18.76529 445 LYS B CA 1
ATOM 6038 C C . LYS B 1 350 ? 31.85583 6.97145 -7.46261 1.000 20.20705 445 LYS B C 1
ATOM 6039 O O . LYS B 1 350 ? 32.46881 7.37600 -6.47133 1.000 21.00847 445 LYS B O 1
ATOM 6045 N N . GLY B 1 351 ? 31.65177 5.67797 -7.68836 1.000 19.51068 446 GLY B N 1
ATOM 6046 C CA . GLY B 1 351 ? 32.27804 4.65888 -6.86791 1.000 18.00728 446 GLY B CA 1
ATOM 6047 C C . GLY B 1 351 ? 31.49023 4.19249 -5.66235 1.000 21.36818 446 GLY B C 1
ATOM 6048 O O . GLY B 1 351 ? 32.06217 3.51571 -4.79711 1.000 19.90173 446 GLY B O 1
ATOM 6049 N N . PHE B 1 352 ? 30.20397 4.52034 -5.56963 1.000 15.16569 447 PHE B N 1
ATOM 6050 C CA . PHE B 1 352 ? 29.42062 4.09414 -4.42187 1.000 15.07426 447 PHE B CA 1
ATOM 6051 C C . PHE B 1 352 ? 29.07396 2.61011 -4.53027 1.000 19.81976 447 PHE B C 1
ATOM 6052 O O . PHE B 1 352 ? 28.87967 2.07455 -5.62613 1.000 16.95666 447 PHE B O 1
ATOM 6060 N N . ASP B 1 353 ? 29.00423 1.94646 -3.37391 1.000 19.70964 448 ASP B N 1
ATOM 6061 C CA . ASP B 1 353 ? 28.64502 0.52783 -3.31822 1.000 16.65597 448 ASP B CA 1
ATOM 6062 C C . ASP B 1 353 ? 27.14725 0.31248 -3.18964 1.000 16.86424 448 ASP B C 1
ATOM 6063 O O . ASP B 1 353 ? 26.63152 -0.71376 -3.64625 1.000 19.38119 448 ASP B O 1
ATOM 6068 N N . VAL B 1 354 ? 26.43945 1.25770 -2.57154 1.000 14.74955 449 VAL B N 1
ATOM 6069 C CA . VAL B 1 354 ? 25.00761 1.14273 -2.32384 1.000 16.53523 449 VAL B CA 1
ATOM 6070 C C . VAL B 1 354 ? 24.42557 2.55006 -2.32684 1.000 17.33801 449 VAL B C 1
ATOM 6071 O O . VAL B 1 354 ? 25.11964 3.52605 -2.01736 1.000 15.07432 449 VAL B O 1
ATOM 6075 N N . PHE B 1 355 ? 23.15322 2.65130 -2.71046 1.000 16.64190 450 PHE B N 1
ATOM 6076 C CA . PHE B 1 355 ? 22.39432 3.90053 -2.68509 1.000 16.00564 450 PHE B CA 1
ATOM 6077 C C . PHE B 1 355 ? 21.23238 3.69369 -1.73078 1.000 17.11549 450 PHE B C 1
ATOM 6078 O O . PHE B 1 355 ? 20.37983 2.82872 -1.96354 1.000 18.05173 450 PHE B O 1
ATOM 6086 N N . ASN B 1 356 ? 21.20272 4.47526 -0.66115 1.000 15.15067 451 ASN B N 1
ATOM 6087 C CA . ASN B 1 356 ? 20.17756 4.37465 0.36125 1.000 13.32000 451 ASN B CA 1
ATOM 6088 C C . ASN B 1 356 ? 19.15067 5.48262 0.20233 1.000 16.72928 451 ASN B C 1
ATOM 6089 O O . ASN B 1 356 ? 19.48056 6.61277 -0.16855 1.000 16.53650 451 ASN B O 1
ATOM 6094 N N . ALA B 1 357 ? 17.90221 5.15423 0.52712 1.000 14.62850 452 ALA B N 1
ATOM 6095 C CA . ALA B 1 357 ? 16.82839 6.13407 0.53414 1.000 15.21462 452 ALA B CA 1
ATOM 6096 C C . ALA B 1 357 ? 15.76719 5.67811 1.51903 1.000 17.47128 452 ALA B C 1
ATOM 6097 O O . ALA B 1 357 ? 15.54488 4.47399 1.70761 1.000 14.79634 452 ALA B O 1
ATOM 6099 N N . LEU B 1 358 ? 15.14259 6.65501 2.17053 1.000 15.30602 453 LEU B N 1
ATOM 6100 C CA . LEU B 1 358 ? 14.02688 6.41769 3.07182 1.000 15.92296 453 LEU B CA 1
ATOM 6101 C C . LEU B 1 358 ? 12.71799 6.35825 2.28853 1.000 20.25202 453 LEU B C 1
ATOM 6102 O O . LEU B 1 358 ? 12.64275 6.75781 1.12798 1.000 15.83750 453 LEU B O 1
ATOM 6107 N N . ASP B 1 359 ? 11.66136 5.88574 2.94850 1.000 16.58837 454 ASP B N 1
ATOM 6108 C CA . ASP B 1 359 ? 10.34805 5.82483 2.32521 1.000 18.86557 454 ASP B CA 1
ATOM 6109 C C . ASP B 1 359 ? 9.52932 7.08699 2.56620 1.000 19.26651 454 ASP B C 1
ATOM 6110 O O . ASP B 1 359 ? 8.29843 7.04545 2.47949 1.000 23.03384 454 ASP B O 1
ATOM 6115 N N . LEU B 1 360 ? 10.18209 8.20979 2.86251 1.000 19.71285 455 LEU B N 1
ATOM 6116 C CA . LEU B 1 360 ? 9.48044 9.46023 3.07732 1.000 16.35178 455 LEU B CA 1
ATOM 6117 C C . LEU B 1 360 ? 9.26926 10.18826 1.75221 1.000 15.83202 455 LEU B C 1
ATOM 6118 O O . LEU B 1 360 ? 9.69875 9.73787 0.68657 1.000 16.68518 455 LEU B O 1
ATOM 6123 N N . MET B 1 361 ? 8.64134 11.36007 1.84126 1.000 16.17049 456 MET B N 1
ATOM 6124 C CA . MET B 1 361 ? 8.22053 12.13980 0.68756 1.000 15.48737 456 MET B CA 1
ATOM 6125 C C . MET B 1 361 ? 7.56197 11.19973 -0.32044 1.000 17.75825 456 MET B C 1
ATOM 6126 O O . MET B 1 361 ? 6.77072 10.33832 0.07783 1.000 16.21010 456 MET B O 1
ATOM 6131 N N . GLU B 1 362 ? 7.86939 11.33049 -1.60987 1.000 16.54597 457 GLU B N 1
ATOM 6132 C CA . GLU B 1 362 ? 7.26253 10.47490 -2.62684 1.000 17.55642 457 GLU B CA 1
ATOM 6133 C C . GLU B 1 362 ? 8.11925 9.26536 -2.97411 1.000 19.34666 457 GLU B C 1
ATOM 6134 O O . GLU B 1 362 ? 7.94351 8.67576 -4.05413 1.000 14.61172 457 GLU B O 1
ATOM 6140 N N . ASN B 1 363 ? 9.03607 8.87696 -2.08675 1.000 13.64691 458 ASN B N 1
ATOM 6141 C CA . ASN B 1 363 ? 10.02927 7.88455 -2.46546 1.000 13.91026 458 ASN B CA 1
ATOM 6142 C C . ASN B 1 363 ? 9.40058 6.51698 -2.69453 1.000 19.92160 458 ASN B C 1
ATOM 6143 O O . ASN B 1 363 ? 9.92709 5.72867 -3.48440 1.000 17.94248 458 ASN B O 1
ATOM 6148 N N . LYS B 1 364 ? 8.28278 6.21343 -2.02772 1.000 18.72691 459 LYS B N 1
ATOM 6149 C CA . LYS B 1 364 ? 7.65596 4.91440 -2.25422 1.000 17.05994 459 LYS B CA 1
ATOM 6150 C C . LYS B 1 364 ? 7.19459 4.73163 -3.69641 1.000 21.89546 459 LYS B C 1
ATOM 6151 O O . LYS B 1 364 ? 7.04603 3.58723 -4.14252 1.000 26.50952 459 LYS B O 1
ATOM 6157 N N . THR B 1 365 ? 6.99873 5.82089 -4.44711 1.000 19.96067 460 THR B N 1
ATOM 6158 C CA . THR B 1 365 ? 6.63071 5.68170 -5.85298 1.000 22.24134 460 THR B CA 1
ATOM 6159 C C . THR B 1 365 ? 7.75282 5.10398 -6.70951 1.000 24.65325 460 THR B C 1
ATOM 6160 O O . THR B 1 365 ? 7.47365 4.61795 -7.80871 1.000 26.74911 460 THR B O 1
ATOM 6164 N N . PHE B 1 366 ? 9.01227 5.14590 -6.26254 1.000 18.57810 461 PHE B N 1
ATOM 6165 C CA . PHE B 1 366 ? 10.08574 4.59754 -7.08153 1.000 17.46302 461 PHE B CA 1
ATOM 6166 C C . PHE B 1 366 ? 10.88957 3.47641 -6.43565 1.000 18.11722 461 PHE B C 1
ATOM 6167 O O . PHE B 1 366 ? 11.66213 2.82134 -7.14508 1.000 18.85212 461 PHE B O 1
ATOM 6175 N N . LEU B 1 367 ? 10.74906 3.22787 -5.13002 1.000 16.57981 462 LEU B N 1
ATOM 6176 C CA . LEU B 1 367 ? 11.67119 2.30232 -4.47631 1.000 16.27807 462 LEU B CA 1
ATOM 6177 C C . LEU B 1 367 ? 11.61156 0.91634 -5.11544 1.000 22.12478 462 LEU B C 1
ATOM 6178 O O . LEU B 1 367 ? 12.63726 0.37251 -5.54272 1.000 18.87582 462 LEU B O 1
ATOM 6183 N N . GLU B 1 368 ? 10.41109 0.35065 -5.23713 1.000 24.16257 463 GLU B N 1
ATOM 6184 C CA . GLU B 1 368 ? 10.28640 -0.98906 -5.80500 1.000 30.61525 463 GLU B CA 1
ATOM 6185 C C . GLU B 1 368 ? 10.71606 -1.01514 -7.26873 1.000 23.16196 463 GLU B C 1
ATOM 6186 O O . GLU B 1 368 ? 11.48939 -1.88634 -7.68276 1.000 22.95477 463 GLU B O 1
ATOM 6189 N N . LYS B 1 369 ? 10.23865 -0.05389 -8.06493 1.000 25.24355 464 LYS B N 1
ATOM 6190 C CA . LYS B 1 369 ? 10.52950 -0.06741 -9.49799 1.000 27.53546 464 LYS B CA 1
ATOM 6191 C C . LYS B 1 369 ? 12.02565 -0.00803 -9.77460 1.000 29.15354 464 LYS B C 1
ATOM 6192 O O . LYS B 1 369 ? 12.51528 -0.65188 -10.70652 1.000 26.45966 464 LYS B O 1
ATOM 6198 N N . LEU B 1 370 ? 12.77392 0.74813 -8.97775 1.000 26.35080 465 LEU B N 1
ATOM 6199 C CA . LEU B 1 370 ? 14.20553 0.88616 -9.20450 1.000 17.84867 465 LEU B CA 1
ATOM 6200 C C . LEU B 1 370 ? 15.02577 -0.15635 -8.45593 1.000 19.24919 465 LEU B C 1
ATOM 6201 O O . LEU B 1 370 ? 16.25171 -0.01673 -8.36126 1.000 19.46473 465 LEU B O 1
ATOM 6206 N N . LYS B 1 371 ? 14.37310 -1.19100 -7.92286 1.000 23.04921 466 LYS B N 1
ATOM 6207 C CA . LYS B 1 371 ? 15.03830 -2.37028 -7.37872 1.000 21.42964 466 LYS B CA 1
ATOM 6208 C C . LYS B 1 371 ? 15.71746 -2.09228 -6.03859 1.000 20.23172 466 LYS B C 1
ATOM 6209 O O . LYS B 1 371 ? 16.73540 -2.70883 -5.70745 1.000 19.60004 466 LYS B O 1
ATOM 6215 N N . PHE B 1 372 ? 15.17120 -1.15679 -5.26676 1.000 19.50178 467 PHE B N 1
ATOM 6216 C CA . PHE B 1 372 ? 15.55046 -1.04036 -3.86507 1.000 26.01338 467 PHE B CA 1
ATOM 6217 C C . PHE B 1 372 ? 14.98363 -2.23042 -3.09810 1.000 24.57408 467 PHE B C 1
ATOM 6218 O O . PHE B 1 372 ? 13.88484 -2.70531 -3.39696 1.000 20.51218 467 PHE B O 1
ATOM 6226 N N . GLY B 1 373 ? 15.72866 -2.71302 -2.11068 1.000 15.79912 468 GLY B N 1
ATOM 6227 C CA . GLY B 1 373 ? 15.23084 -3.71046 -1.17180 1.000 20.39044 468 GLY B CA 1
ATOM 6228 C C . GLY B 1 373 ? 15.05097 -3.07830 0.19865 1.000 23.39409 468 GLY B C 1
ATOM 6229 O O . GLY B 1 373 ? 15.85226 -2.23077 0.60409 1.000 21.16835 468 GLY B O 1
ATOM 6230 N N . ILE B 1 374 ? 13.99114 -3.48685 0.90680 1.000 20.21906 469 ILE B N 1
ATOM 6231 C CA . ILE B 1 374 ? 13.70795 -2.91157 2.21961 1.000 18.99898 469 ILE B CA 1
ATOM 6232 C C . ILE B 1 374 ? 14.81791 -3.26659 3.20053 1.000 19.53377 469 ILE B C 1
ATOM 6233 O O . ILE B 1 374 ? 15.37900 -4.37062 3.17399 1.000 22.94144 469 ILE B O 1
ATOM 6238 N N . GLY B 1 375 ? 15.15323 -2.31229 4.07553 1.000 18.36366 470 GLY B N 1
ATOM 6239 C CA . GLY B 1 375 ? 16.18384 -2.52063 5.06688 1.000 21.81545 470 GLY B CA 1
ATOM 6240 C C . GLY B 1 375 ? 15.62570 -3.00802 6.39184 1.000 21.02010 470 GLY B C 1
ATOM 6241 O O . GLY B 1 375 ? 14.41656 -3.10678 6.60736 1.000 20.94832 470 GLY B O 1
ATOM 6242 N N . ASP B 1 376 ? 16.54010 -3.31014 7.30231 1.000 21.14099 471 ASP B N 1
ATOM 6243 C CA . ASP B 1 376 ? 16.14644 -3.73815 8.63426 1.000 23.97484 471 ASP B CA 1
ATOM 6244 C C . ASP B 1 376 ? 16.06286 -2.58248 9.62177 1.000 34.42295 471 ASP B C 1
ATOM 6245 O O . ASP B 1 376 ? 15.77635 -2.81322 10.79820 1.000 32.03541 471 ASP B O 1
ATOM 6250 N N . GLY B 1 377 ? 16.27543 -1.34926 9.17310 1.000 23.82171 472 GLY B N 1
ATOM 6251 C CA . GLY B 1 377 ? 16.33211 -0.23369 10.09793 1.000 30.44941 472 GLY B CA 1
ATOM 6252 C C . GLY B 1 377 ? 15.25693 0.81259 9.89518 1.000 25.39120 472 GLY B C 1
ATOM 6253 O O . GLY B 1 377 ? 15.16636 1.42171 8.82258 1.000 25.68937 472 GLY B O 1
ATOM 6254 N N . ASN B 1 378 ? 14.43182 1.02596 10.91920 1.000 22.59789 473 ASN B N 1
ATOM 6255 C CA . ASN B 1 378 ? 13.53515 2.17022 10.94021 1.000 22.70829 473 ASN B CA 1
ATOM 6256 C C . ASN B 1 378 ? 14.28305 3.40891 11.41124 1.000 23.88494 473 ASN B C 1
ATOM 6257 O O . ASN B 1 378 ? 15.14988 3.33147 12.28390 1.000 25.41448 473 ASN B O 1
ATOM 6262 N N . LEU B 1 379 ? 13.94128 4.55207 10.82506 1.000 23.96780 474 LEU B N 1
ATOM 6263 C CA . LEU B 1 379 ? 14.39332 5.85452 11.29834 1.000 20.27300 474 LEU B CA 1
ATOM 6264 C C . LEU B 1 379 ? 13.16511 6.58859 11.82485 1.000 21.61837 474 LEU B C 1
ATOM 6265 O O . LEU B 1 379 ? 12.30612 7.01819 11.04699 1.000 17.41543 474 LEU B O 1
ATOM 6270 N N . GLN B 1 380 ? 13.06585 6.69754 13.14505 1.000 12.16052 475 GLN B N 1
ATOM 6271 C CA . GLN B 1 380 ? 11.98622 7.44930 13.77172 1.000 14.70956 475 GLN B CA 1
ATOM 6272 C C . GLN B 1 380 ? 12.31039 8.93200 13.76277 1.000 12.69215 475 GLN B C 1
ATOM 6273 O O . GLN B 1 380 ? 13.46135 9.31879 13.95752 1.000 12.07717 475 GLN B O 1
ATOM 6279 N N . TYR B 1 381 ? 11.28656 9.75789 13.56509 1.000 15.62902 476 TYR B N 1
ATOM 6280 C CA . TYR B 1 381 ? 11.39678 11.20822 13.66081 1.000 14.23772 476 TYR B CA 1
ATOM 6281 C C . TYR B 1 381 ? 10.68904 11.68412 14.91751 1.000 14.43824 476 TYR B C 1
ATOM 6282 O O . TYR B 1 381 ? 9.61171 11.18580 15.25777 1.000 15.18248 476 TYR B O 1
ATOM 6291 N N . TYR B 1 382 ? 11.28689 12.67043 15.58074 1.000 12.05708 477 TYR B N 1
ATOM 6292 C CA . TYR B 1 382 ? 10.81410 13.16341 16.86265 1.000 11.65459 477 TYR B CA 1
ATOM 6293 C C . TYR B 1 382 ? 10.85644 14.67771 16.89566 1.000 12.88694 477 TYR B C 1
ATOM 6294 O O . TYR B 1 382 ? 11.71479 15.30631 16.27209 1.000 12.31044 477 TYR B O 1
ATOM 6303 N N . LEU B 1 383 ? 9.93310 15.25229 17.65827 1.000 11.49453 478 LEU B N 1
ATOM 6304 C CA . LEU B 1 383 ? 9.98279 16.64866 18.05082 1.000 13.77889 478 LEU B CA 1
ATOM 6305 C C . LEU B 1 383 ? 10.05946 16.72058 19.56660 1.000 17.28426 478 LEU B C 1
ATOM 6306 O O . LEU B 1 383 ? 9.43989 15.91813 20.27217 1.000 17.52307 478 LEU B O 1
ATOM 6311 N N . TYR B 1 384 ? 10.82840 17.67839 20.05870 1.000 12.95004 479 TYR B N 1
ATOM 6312 C CA . TYR B 1 384 ? 10.94656 17.93811 21.48489 1.000 13.58609 479 TYR B CA 1
ATOM 6313 C C . TYR B 1 384 ? 10.09130 19.14336 21.83293 1.000 13.38631 479 TYR B C 1
ATOM 6314 O O . TYR B 1 384 ? 10.18082 20.18300 21.17590 1.000 13.90788 479 TYR B O 1
ATOM 6323 N N . ASN B 1 385 ? 9.24720 18.98503 22.84831 1.000 17.12281 480 ASN B N 1
ATOM 6324 C CA . ASN B 1 385 ? 8.37387 20.05402 23.33784 1.000 13.64737 480 ASN B CA 1
ATOM 6325 C C . ASN B 1 385 ? 7.40780 20.54633 22.25967 1.000 13.47749 480 ASN B C 1
ATOM 6326 O O . ASN B 1 385 ? 7.10719 21.73623 22.16993 1.000 13.53702 480 ASN B O 1
ATOM 6331 N N . TRP B 1 386 ? 6.89866 19.63267 21.43636 1.000 14.02211 481 TRP B N 1
ATOM 6332 C CA . TRP B 1 386 ? 5.84919 19.98900 20.48178 1.000 14.26146 481 TRP B CA 1
ATOM 6333 C C . TRP B 1 386 ? 4.85921 18.84065 20.35637 1.000 16.41628 481 TRP B C 1
ATOM 6334 O O . TRP B 1 386 ? 5.24268 17.72744 19.98628 1.000 20.46733 481 TRP B O 1
ATOM 6345 N N . LYS B 1 387 ? 3.58864 19.11796 20.64606 1.000 15.81556 482 LYS B N 1
ATOM 6346 C CA . LYS B 1 387 ? 2.51585 18.14498 20.47314 1.000 16.95238 482 LYS B CA 1
ATOM 6347 C C . LYS B 1 387 ? 1.87651 18.33991 19.10820 1.000 21.46541 482 LYS B C 1
ATOM 6348 O O . LYS B 1 387 ? 1.47419 19.45220 18.75851 1.000 25.75638 482 LYS B O 1
ATOM 6354 N N . CYS B 1 388 ? 1.76042 17.25700 18.35472 1.000 25.14253 483 CYS B N 1
ATOM 6355 C CA . CYS B 1 388 ? 1.01875 17.26329 17.10359 1.000 26.88795 483 CYS B CA 1
ATOM 6356 C C . CYS B 1 388 ? 0.71606 15.82146 16.73758 1.000 19.93465 483 CYS B C 1
ATOM 6357 O O . CYS B 1 388 ? 1.34975 14.90156 17.26747 1.000 18.88388 483 CYS B O 1
ATOM 6360 N N . PRO B 1 389 ? -0.27110 15.58350 15.87853 1.000 21.89000 484 PRO B N 1
ATOM 6361 C CA . PRO B 1 389 ? -0.55036 14.20495 15.46714 1.000 23.31649 484 PRO B CA 1
ATOM 6362 C C . PRO B 1 389 ? 0.60008 13.62382 14.65775 1.000 23.58873 484 PRO B C 1
ATOM 6363 O O . PRO B 1 389 ? 1.34622 14.33564 13.98457 1.000 24.23083 484 PRO B O 1
ATOM 6367 N N . SER B 1 390 ? 0.75654 12.30947 14.74963 1.000 21.40936 485 SER B N 1
ATOM 6368 C CA . SER B 1 390 ? 1.75703 11.65209 13.93205 1.000 23.98774 485 SER B CA 1
ATOM 6369 C C . SER B 1 390 ? 1.32669 11.67687 12.45990 1.000 28.00894 485 SER B C 1
ATOM 6370 O O . SER B 1 390 ? 0.18394 11.99802 12.11593 1.000 25.90478 485 SER B O 1
ATOM 6373 N N . MET B 1 391 ? 2.27031 11.35465 11.58009 1.000 22.99660 486 MET B N 1
ATOM 6374 C CA . MET B 1 391 ? 2.02954 11.40444 10.14647 1.000 17.66678 486 MET B CA 1
ATOM 6375 C C . MET B 1 391 ? 2.65392 10.17919 9.51536 1.000 18.57292 486 MET B C 1
ATOM 6376 O O . MET B 1 391 ? 3.56550 9.56492 10.07494 1.000 22.08702 486 MET B O 1
ATOM 6381 N N . GLY B 1 392 ? 2.13837 9.80721 8.35006 1.000 21.14230 487 GLY B N 1
ATOM 6382 C CA . GLY B 1 392 ? 2.75017 8.73170 7.60740 1.000 16.68926 487 GLY B CA 1
ATOM 6383 C C . GLY B 1 392 ? 4.07402 9.16516 7.01814 1.000 15.15039 487 GLY B C 1
ATOM 6384 O O . GLY B 1 392 ? 4.35121 10.35286 6.86557 1.000 18.68884 487 GLY B O 1
ATOM 6385 N N . ALA B 1 393 ? 4.90403 8.17726 6.69341 1.000 13.86384 488 ALA B N 1
ATOM 6386 C CA . ALA B 1 393 ? 6.22470 8.46402 6.14154 1.000 21.49790 488 ALA B CA 1
ATOM 6387 C C . ALA B 1 393 ? 6.14897 9.39116 4.92796 1.000 22.22588 488 ALA B C 1
ATOM 6388 O O . ALA B 1 393 ? 6.99659 10.27140 4.76076 1.000 18.67689 488 ALA B O 1
ATOM 6390 N N . GLU B 1 394 ? 5.12083 9.23474 4.08950 1.000 21.87979 489 GLU B N 1
ATOM 6391 C CA . GLU B 1 394 ? 5.03102 10.01465 2.85938 1.000 20.18348 489 GLU B CA 1
ATOM 6392 C C . GLU B 1 394 ? 4.75798 11.49752 3.09806 1.000 22.54510 489 GLU B C 1
ATOM 6393 O O . GLU B 1 394 ? 4.85693 12.28232 2.14691 1.000 18.56144 489 GLU B O 1
ATOM 6399 N N . LYS B 1 395 ? 4.42324 11.90582 4.32253 1.000 17.68490 490 LYS B N 1
ATOM 6400 C CA . LYS B 1 395 ? 4.29248 13.31807 4.65031 1.000 18.16695 490 LYS B CA 1
ATOM 6401 C C . LYS B 1 395 ? 5.50320 13.86651 5.39141 1.000 16.89084 490 LYS B C 1
ATOM 6402 O O . LYS B 1 395 ? 5.51575 15.05708 5.72244 1.000 15.20798 490 LYS B O 1
ATOM 6408 N N . VAL B 1 396 ? 6.49308 13.02979 5.69161 1.000 17.14516 491 VAL B N 1
ATOM 6409 C CA . VAL B 1 396 ? 7.75496 13.51295 6.24335 1.000 17.52057 491 VAL B CA 1
ATOM 6410 C C . VAL B 1 396 ? 8.59204 14.05422 5.09263 1.000 16.06122 491 VAL B C 1
ATOM 6411 O O . VAL B 1 396 ? 8.85943 13.34517 4.11504 1.000 14.50319 491 VAL B O 1
ATOM 6415 N N . GLY B 1 397 ? 8.97390 15.32212 5.18870 1.000 15.13970 492 GLY B N 1
ATOM 6416 C CA . GLY B 1 397 ? 9.70970 15.96526 4.11950 1.000 14.73105 492 GLY B CA 1
ATOM 6417 C C . GLY B 1 397 ? 10.97784 16.59163 4.65631 1.000 15.02548 492 GLY B C 1
ATOM 6418 O O . GLY B 1 397 ? 11.32515 17.71622 4.30295 1.000 11.32244 492 GLY B O 1
ATOM 6419 N N . LEU B 1 398 ? 11.67871 15.85150 5.51158 1.000 14.24226 493 LEU B N 1
ATOM 6420 C CA . LEU B 1 398 ? 12.85448 16.35767 6.20187 1.000 12.95328 493 LEU B CA 1
ATOM 6421 C C . LEU B 1 398 ? 13.89926 15.25809 6.23465 1.000 10.91510 493 LEU B C 1
ATOM 6422 O O . LEU B 1 398 ? 13.61474 14.15162 6.70181 1.000 12.30569 493 LEU B O 1
ATOM 6427 N N . VAL B 1 399 ? 15.09998 15.54885 5.74483 1.000 10.05105 494 VAL B N 1
ATOM 6428 C CA . VAL B 1 399 ? 16.19130 14.57708 5.73239 1.000 11.95116 494 VAL B CA 1
ATOM 6429 C C . VAL B 1 399 ? 17.36526 15.16775 6.49951 1.000 14.91076 494 VAL B C 1
ATOM 6430 O O . VAL B 1 399 ? 17.81048 16.27702 6.19232 1.000 14.02529 494 VAL B O 1
ATOM 6434 N N . LEU B 1 400 ? 17.86089 14.43101 7.49831 1.000 13.63245 495 LEU B N 1
ATOM 6435 C CA . LEU B 1 400 ? 19.02657 14.83201 8.28025 1.000 17.07109 495 LEU B CA 1
ATOM 6436 C C . LEU B 1 400 ? 20.23707 13.97851 7.88673 1.000 21.43172 495 LEU B C 1
ATOM 6437 O O . LEU B 1 400 ? 20.13862 13.03516 7.09588 1.000 27.27484 495 LEU B O 1
ATOM 6442 N N . GLN B 1 401 ? 21.39563 14.31436 8.44659 1.000 20.01292 496 GLN B N 1
ATOM 6443 C CA . GLN B 1 401 ? 22.64295 13.61534 8.10748 1.000 18.71036 496 GLN B CA 1
ATOM 6444 C C . GLN B 1 401 ? 22.96990 12.53233 9.12586 1.000 22.84983 496 GLN B C 1
ATOM 6445 O O . GLN B 1 401 ? 23.60431 11.51637 8.80454 1.000 15.71935 496 GLN B O 1
ATOM 6452 N N . GLY C 2 1 ? 18.51122 55.16196 12.30146 1.000 26.97164 2 GLY C N 1
ATOM 6453 C CA . GLY C 2 1 ? 19.38623 55.32626 13.45219 1.000 19.41415 2 GLY C CA 1
ATOM 6454 C C . GLY C 2 1 ? 18.74408 56.20640 14.51542 1.000 18.52204 2 GLY C C 1
ATOM 6455 O O . GLY C 2 1 ? 17.58554 56.59342 14.38915 1.000 17.83411 2 GLY C O 1
ATOM 6456 N N . ASN C 2 2 ? 19.49884 56.52074 15.56432 1.000 18.38161 3 ASN C N 1
ATOM 6457 C CA . ASN C 2 2 ? 19.01116 57.35719 16.65207 1.000 16.17449 3 ASN C CA 1
ATOM 6458 C C . ASN C 2 2 ? 18.94005 58.81471 16.17838 1.000 23.58546 3 ASN C C 1
ATOM 6459 O O . ASN C 2 2 ? 19.41930 59.16849 15.09533 1.000 21.52423 3 ASN C O 1
ATOM 6464 N N . CYS C 2 3 ? 18.31567 59.67629 16.97728 1.000 21.18151 4 CYS C N 1
ATOM 6465 C CA . CYS C 2 3 ? 18.25336 61.08480 16.60375 1.000 25.09727 4 CYS C CA 1
ATOM 6466 C C . CYS C 2 3 ? 18.75755 61.94018 17.75415 1.000 23.23961 4 CYS C C 1
ATOM 6467 O O . CYS C 2 3 ? 18.59219 61.59298 18.92361 1.000 21.22754 4 CYS C O 1
ATOM 6470 N N . PHE C 2 4 ? 19.40197 63.05149 17.41056 1.000 19.93760 5 PHE C N 1
ATOM 6471 C CA . PHE C 2 4 ? 19.94566 63.95425 18.41297 1.000 23.74781 5 PHE C CA 1
ATOM 6472 C C . PHE C 2 4 ? 18.91612 65.02734 18.74246 1.000 30.10066 5 PHE C C 1
ATOM 6473 O O . PHE C 2 4 ? 18.55732 65.83652 17.88281 1.000 31.03409 5 PHE C O 1
ATOM 6481 N N . SER C 2 5 ? 18.48734 65.06673 19.99722 1.000 32.53240 6 SER C N 1
ATOM 6482 C CA . SER C 2 5 ? 17.55028 66.07158 20.46662 1.000 25.18706 6 SER C CA 1
ATOM 6483 C C . SER C 2 5 ? 18.20808 66.92606 21.54881 1.000 30.03319 6 SER C C 1
ATOM 6484 O O . SER C 2 5 ? 19.16988 66.51099 22.20694 1.000 23.88100 6 SER C O 1
ATOM 6487 N N . LYS C 2 6 ? 17.70181 68.14038 21.71195 1.000 23.40255 7 LYS C N 1
ATOM 6488 C CA . LYS C 2 6 ? 18.12717 69.01885 22.79061 1.000 24.25051 7 LYS C CA 1
ATOM 6489 C C . LYS C 2 6 ? 16.90648 69.78599 23.27293 1.000 21.50702 7 LYS C C 1
ATOM 6490 O O . LYS C 2 6 ? 15.87475 69.80064 22.59020 1.000 24.06796 7 LYS C O 1
ATOM 6496 N N . PRO C 2 7 ? 16.96576 70.37666 24.47526 1.000 21.17397 8 PRO C N 1
ATOM 6497 C CA . PRO C 2 7 ? 15.75949 70.99953 25.03764 1.000 21.10724 8 PRO C CA 1
ATOM 6498 C C . PRO C 2 7 ? 15.16890 72.02184 24.07972 1.000 30.78676 8 PRO C C 1
ATOM 6499 O O . PRO C 2 7 ? 15.88319 72.82640 23.47277 1.000 23.31593 8 PRO C O 1
ATOM 6503 N N . ARG C 2 8 ? 13.85820 71.91813 23.89550 1.000 28.42246 9 ARG C N 1
ATOM 6504 C CA . ARG C 2 8 ? 13.10727 72.90998 23.15050 1.000 29.41577 9 ARG C CA 1
ATOM 6505 C C . ARG C 2 8 ? 13.22351 74.25542 23.85348 1.000 40.05147 9 ARG C C 1
ATOM 6506 O O . ARG C 2 8 ? 13.21083 74.33271 25.08497 1.000 38.98430 9 ARG C O 1
ATOM 6514 N N . VAL C 2 9 ? 13.37294 75.31265 23.07211 1.000 48.82093 10 VAL C N 1
ATOM 6515 C CA . VAL C 2 9 ? 13.44573 76.67629 23.59131 1.000 54.60328 10 VAL C CA 1
ATOM 6516 C C . VAL C 2 9 ? 12.07298 77.31600 23.41624 1.000 60.98402 10 VAL C C 1
ATOM 6517 O O . VAL C 2 9 ? 11.49694 77.21627 22.32324 1.000 52.90157 10 VAL C O 1
ATOM 6521 N N . PRO C 2 10 ? 11.50435 77.94775 24.46111 1.000 65.77982 11 PRO C N 1
ATOM 6522 C CA . PRO C 2 10 ? 10.20472 78.63917 24.45695 1.000 73.28579 11 PRO C 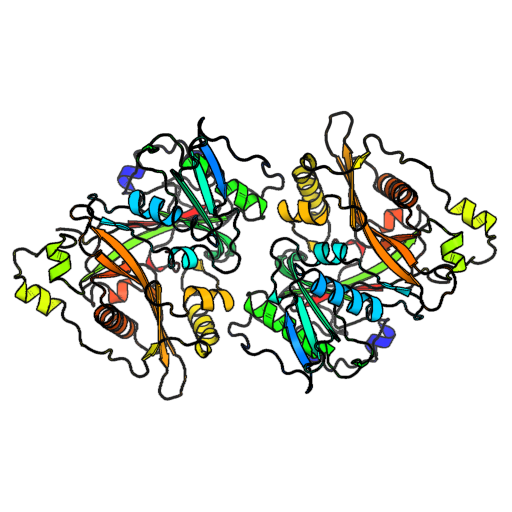CA 1
ATOM 6523 C C . PRO C 2 10 ? 9.94036 79.50989 23.22320 1.000 60.38318 11 PRO C C 1
ATOM 6524 O O . PRO C 2 10 ? 10.87445 80.05937 22.63662 1.000 58.39931 11 PRO C O 1
ATOM 6528 N N . GLY D 2 1 ? 20.38597 10.98525 16.07339 1.000 18.36712 2 GLY D N 1
ATOM 6529 C CA . GLY D 2 1 ? 21.34416 10.69697 15.02916 1.000 13.02793 2 GLY D CA 1
ATOM 6530 C C . GLY D 2 1 ? 20.73283 9.82079 13.95055 1.000 11.99633 2 GLY D C 1
ATOM 6531 O O . GLY D 2 1 ? 19.57993 9.40299 14.04709 1.000 14.58989 2 GLY D O 1
ATOM 6532 N N . ASN D 2 2 ? 21.51614 9.54998 12.91550 1.000 13.65495 3 ASN D N 1
ATOM 6533 C CA . ASN D 2 2 ? 21.06783 8.68581 11.83921 1.000 12.91034 3 ASN D CA 1
ATOM 6534 C C . ASN D 2 2 ? 21.06110 7.23510 12.33771 1.000 17.06800 3 ASN D C 1
ATOM 6535 O O . ASN D 2 2 ? 21.47969 6.93510 13.46027 1.000 14.03925 3 ASN D O 1
ATOM 6540 N N . CYS D 2 3 ? 20.57359 6.32400 11.50544 1.000 17.08088 4 CYS D N 1
ATOM 6541 C CA . CYS D 2 3 ? 20.53609 4.92163 11.89511 1.000 23.23241 4 CYS D CA 1
ATOM 6542 C C . CYS D 2 3 ? 21.08393 4.07788 10.75561 1.000 20.40611 4 CYS D C 1
ATOM 6543 O O . CYS D 2 3 ? 20.86375 4.39051 9.58129 1.000 18.32416 4 CYS D O 1
ATOM 6546 N N . PHE D 2 4 ? 21.83505 3.03192 11.09867 1.000 18.57535 5 PHE D N 1
ATOM 6547 C CA . PHE D 2 4 ? 22.47474 2.20839 10.08498 1.000 21.59492 5 PHE D CA 1
ATOM 6548 C C . PHE D 2 4 ? 21.57595 1.02780 9.75323 1.000 24.06425 5 PHE D C 1
ATOM 6549 O O . PHE D 2 4 ? 21.35905 0.14878 10.58871 1.000 25.67415 5 PHE D O 1
ATOM 6557 N N . SER D 2 5 ? 21.11974 0.97257 8.51497 1.000 18.84633 6 SER D N 1
ATOM 6558 C CA . SER D 2 5 ? 20.23777 -0.08117 8.05230 1.000 24.61687 6 SER D CA 1
ATOM 6559 C C . SER D 2 5 ? 20.96530 -0.94248 7.02417 1.000 21.42275 6 SER D C 1
ATOM 6560 O O . SER D 2 5 ? 21.95316 -0.52635 6.41366 1.000 21.13347 6 SER D O 1
ATOM 6563 N N . LYS D 2 6 ? 20.48980 -2.16638 6.85371 1.000 22.73490 7 LYS D N 1
ATOM 6564 C CA . LYS D 2 6 ? 20.98872 -3.02901 5.79187 1.000 25.14395 7 LYS D CA 1
ATOM 6565 C C . LYS D 2 6 ? 19.82961 -3.88355 5.30810 1.000 18.63854 7 LYS D C 1
ATOM 6566 O O . LYS D 2 6 ? 18.81112 -3.99422 6.00310 1.000 22.57818 7 LYS D O 1
ATOM 6572 N N . PRO D 2 7 ? 19.92576 -4.45436 4.10212 1.000 21.18012 8 PRO D N 1
ATOM 6573 C CA . PRO D 2 7 ? 18.78839 -5.19244 3.53541 1.000 23.22521 8 PRO D CA 1
ATOM 6574 C C . PRO D 2 7 ? 18.23217 -6.22303 4.50591 1.000 25.13246 8 PRO D C 1
ATOM 6575 O O . PRO D 2 7 ? 18.97470 -7.00256 5.11058 1.000 24.75933 8 PRO D O 1
ATOM 6579 N N . ARG D 2 8 ? 16.91554 -6.17488 4.70011 1.000 22.42304 9 ARG D N 1
ATOM 6580 C CA . ARG D 2 8 ? 16.23772 -7.19727 5.48132 1.000 32.40434 9 ARG D CA 1
ATOM 6581 C C . ARG D 2 8 ? 16.30016 -8.51250 4.72563 1.000 40.47968 9 ARG D C 1
ATOM 6582 O O . ARG D 2 8 ? 16.03282 -8.55409 3.51999 1.000 34.90873 9 ARG D O 1
ATOM 6590 N N . VAL D 2 9 ? 16.68643 -9.58181 5.41463 1.000 36.04477 10 VAL D N 1
ATOM 6591 C CA . VAL D 2 9 ? 16.59273 -10.93284 4.87391 1.000 60.21023 10 VAL D CA 1
ATOM 6592 C C . VAL D 2 9 ? 15.16945 -11.42394 5.14903 1.000 68.60134 10 VAL D C 1
ATOM 6593 O O . VAL D 2 9 ? 14.80661 -11.59106 6.32714 1.000 64.54519 10 VAL D O 1
ATOM 6597 N N . PRO D 2 10 ? 14.33298 -11.62134 4.11247 1.000 60.15164 11 PRO D N 1
ATOM 6598 C CA . PRO D 2 10 ? 12.87987 -11.79362 4.00200 1.000 63.56263 11 PRO D CA 1
ATOM 6599 C C . PRO D 2 10 ? 12.10135 -11.86159 5.31313 1.000 69.43767 11 PRO D C 1
ATOM 6600 O O . PRO D 2 10 ? 11.04388 -11.22481 5.38837 1.000 74.72000 11 PRO D O 1
#